Protein AF-U6RSH6-F1 (afdb_monomer_lite)

Sequence (847 aa):
MTILQQPDALSLSGNIKDFRISTPGKISFVLLQGATEILSQNYDPGQDGLVTISLKDIIHSCLSFQLQESSQVYLQPTLADTFTARFSDEYVVNPDISGDPVYTDITFRAVRAGIDRFADTATNFLTQNFLTWQPTVKPVTYYSPEFLTYYAVVPCIVKLRAYFTDDSGSVITQKDITLSDFEAGKAYTIPLQYASVAGKLDNELPGYYDVWIENTEGVRLTYIQRYYASDMLSEQEQWILFENSLGGIDTFRAYGSSDFTGEHTHNIAEIEDNSLEYRVDTERKFQKNTGHLNAQERRWLLDFFPSLSKYIYTGSYLRPIVVTESNVTYTDRELPSNYTFTYKYADARPFLNIPRTEPAGDLNITVPGVGSFTVPPRLVEFPRLPLTEGALFPVQDPYSEKWYTATSGSLSDFIANRLSKNYDGNGGIGHQHDNFDLLQLLTYTAEYLLVAGKKIKAGYAEESYTFCDNMSQELITFLKGLVSEGLITAGNGIQFGKSFASGLTGHGGSITSAGHGELRSLRVNEWFETSEFRYNYVDVTTGEKWSAPGGGIIESVIMDTDPEGNELNTGVVTLKLEAGQIGAVAFDDLAMGMYHYESGNATEDYDDGKGNRRFAGFTTVFFRITEIIGTGLNSKFRFELRNASDNYPNPVSPTAMMHFVCFGNVSNKSRQSSMYQTRTYTRYLKNVDWWEYSFSNIAMQFGDLSNLSVFGADMTGYSAYVDSLYFTGKIEQLKKIVEDTLGTGDLRMEIDSSGGYFVIDNKIDTTLTAKVLRYFKNVTGEATRWEWTRESGTDLVDIASDAIWNENHSSARESVHITEDDVRTDSVKFICEATVGVAKVREEVTF

Structure (mmCIF, N/CA/C/O backbone):
data_AF-U6RSH6-F1
#
_entry.id   AF-U6RSH6-F1
#
loop_
_atom_site.group_PDB
_atom_site.id
_atom_site.type_symbol
_atom_site.label_atom_id
_atom_site.label_alt_id
_atom_site.label_comp_id
_atom_site.label_asym_id
_atom_site.label_entity_id
_atom_site.label_seq_id
_atom_site.pdbx_PDB_ins_code
_atom_site.Cartn_x
_atom_site.Cartn_y
_atom_site.Cartn_z
_atom_site.occupancy
_atom_site.B_iso_or_equiv
_atom_site.auth_seq_id
_atom_site.auth_comp_id
_atom_site.auth_asym_id
_atom_site.auth_atom_id
_atom_site.pdbx_PDB_model_num
ATOM 1 N N . MET A 1 1 ? -37.091 -36.616 -20.101 1.00 78.31 1 MET A N 1
ATOM 2 C CA . MET A 1 1 ? -36.121 -35.510 -19.984 1.00 78.31 1 MET A CA 1
ATOM 3 C C . MET A 1 1 ? -35.499 -35.132 -21.335 1.00 78.31 1 MET A C 1
ATOM 5 O O . MET A 1 1 ? -35.252 -36.025 -22.135 1.00 78.31 1 MET A O 1
ATOM 9 N N . THR A 1 2 ? -35.168 -33.851 -21.552 1.00 86.62 2 THR A N 1
ATOM 10 C CA . THR A 1 2 ? -34.214 -33.365 -22.577 1.00 86.62 2 THR A CA 1
ATOM 11 C C . THR A 1 2 ? -33.358 -32.241 -21.988 1.00 86.62 2 THR A C 1
ATOM 13 O O . THR A 1 2 ? -33.897 -31.278 -21.446 1.00 86.62 2 THR A O 1
ATOM 16 N N . ILE A 1 3 ? -32.032 -32.325 -22.104 1.00 89.75 3 ILE A N 1
ATOM 17 C CA . ILE A 1 3 ? -31.104 -31.330 -21.543 1.00 89.75 3 ILE A CA 1
ATOM 18 C C . ILE A 1 3 ? -30.798 -30.263 -22.604 1.00 89.75 3 ILE A C 1
ATOM 20 O O . ILE A 1 3 ? -30.408 -30.585 -23.722 1.00 89.75 3 ILE A O 1
ATOM 24 N N . LEU A 1 4 ? -31.020 -28.993 -22.254 1.00 92.31 4 LEU A N 1
ATOM 25 C CA . LEU A 1 4 ? -30.842 -27.820 -23.123 1.00 92.31 4 LEU A CA 1
ATOM 26 C C . LEU A 1 4 ? -29.537 -27.066 -22.826 1.00 92.31 4 LEU A C 1
ATOM 28 O O . LEU A 1 4 ? -28.985 -26.410 -23.705 1.00 92.31 4 LEU A O 1
ATOM 32 N N . GLN A 1 5 ? -29.064 -27.137 -21.580 1.00 94.44 5 GLN A N 1
ATOM 33 C CA . GLN A 1 5 ? -27.811 -26.546 -21.114 1.00 94.44 5 GLN A CA 1
ATOM 34 C C . GLN A 1 5 ? -27.231 -27.413 -19.992 1.00 94.44 5 GLN A C 1
ATOM 36 O O . GLN A 1 5 ? -27.982 -27.967 -19.188 1.00 94.44 5 GLN A O 1
ATOM 41 N N . GLN A 1 6 ? -25.905 -27.498 -19.939 1.00 94.38 6 GLN A N 1
ATOM 42 C CA . GLN A 1 6 ? -25.127 -28.223 -18.935 1.00 94.38 6 GLN A CA 1
ATOM 43 C C . GLN A 1 6 ? -23.749 -27.551 -18.758 1.00 94.38 6 GLN A C 1
ATOM 45 O O . GLN A 1 6 ? -23.358 -26.760 -19.627 1.00 94.38 6 GLN A O 1
ATOM 50 N N . PRO A 1 7 ? -22.994 -27.877 -17.692 1.00 95.12 7 PRO A N 1
ATOM 51 C CA . PRO A 1 7 ? -21.573 -27.564 -17.577 1.00 95.12 7 PRO A CA 1
ATOM 52 C C . PRO A 1 7 ? -20.748 -28.059 -18.771 1.00 95.12 7 PRO A C 1
ATOM 54 O O . PRO A 1 7 ? -21.048 -29.097 -19.372 1.00 95.12 7 PRO A O 1
ATOM 57 N N . ASP A 1 8 ? -19.664 -27.342 -19.070 1.00 94.69 8 ASP A N 1
ATOM 58 C CA . ASP A 1 8 ? -18.636 -27.815 -19.996 1.00 94.69 8 ASP A CA 1
ATOM 59 C C . ASP A 1 8 ? -17.748 -28.857 -19.300 1.00 94.69 8 ASP A C 1
ATOM 61 O O . ASP A 1 8 ? -17.514 -28.773 -18.090 1.00 94.69 8 ASP A O 1
ATOM 65 N N . ALA A 1 9 ? -17.210 -29.815 -20.066 1.00 95.19 9 ALA A N 1
ATOM 66 C CA . ALA A 1 9 ? -16.428 -30.946 -19.546 1.00 95.19 9 ALA A CA 1
ATOM 67 C C . ALA A 1 9 ? -15.234 -30.535 -18.657 1.00 95.19 9 ALA A C 1
ATOM 69 O O . ALA A 1 9 ? -14.864 -31.275 -17.744 1.00 95.19 9 ALA A O 1
ATOM 70 N N . LEU A 1 10 ? -14.678 -29.343 -18.895 1.00 96.94 10 LEU A N 1
ATOM 71 C CA . LEU A 1 10 ? -13.850 -28.595 -17.953 1.00 96.94 10 LEU A CA 1
ATOM 72 C C . LEU A 1 10 ? -14.499 -27.219 -17.750 1.00 96.94 10 LEU A C 1
ATOM 74 O O . LEU A 1 10 ? -14.755 -26.516 -18.726 1.00 96.94 10 LEU A O 1
ATOM 78 N N . SER A 1 11 ? -14.763 -26.841 -16.500 1.00 96.25 11 SER A N 1
ATOM 79 C CA . SER A 1 11 ? -15.448 -25.598 -16.119 1.00 96.25 11 SER A CA 1
ATOM 80 C C . SER A 1 11 ? -14.705 -24.865 -14.993 1.00 96.25 11 SER A C 1
ATOM 82 O O . SER A 1 11 ? -14.070 -25.495 -14.148 1.00 96.25 11 SER A O 1
ATOM 84 N N . LEU A 1 12 ? -14.827 -23.535 -14.932 1.00 97.50 12 LEU A N 1
ATOM 85 C CA . LEU A 1 12 ? -14.439 -22.742 -13.755 1.00 97.50 12 LEU A CA 1
ATOM 86 C C . LEU A 1 12 ? -15.656 -22.657 -12.821 1.00 97.50 12 LEU A C 1
ATOM 88 O O . LEU A 1 12 ? -16.738 -22.299 -13.285 1.00 97.50 12 LEU A O 1
ATOM 92 N N . SER A 1 13 ? -15.533 -22.991 -11.534 1.00 96.25 13 SER A N 1
ATOM 93 C CA . SER A 1 13 ? -16.695 -23.136 -10.638 1.00 96.25 13 SER A CA 1
ATOM 94 C C . SER A 1 13 ? -17.496 -21.842 -10.455 1.00 96.25 13 SER A C 1
ATOM 96 O O . SER A 1 13 ? -18.720 -21.890 -10.373 1.00 96.25 13 SER A O 1
ATOM 98 N N . GLY A 1 14 ? -16.844 -20.678 -10.490 1.00 94.19 14 GLY A N 1
ATOM 99 C CA . GLY A 1 14 ? -17.486 -19.363 -10.444 1.00 94.19 14 GLY A CA 1
ATOM 100 C C . GLY A 1 14 ? -18.215 -18.951 -11.732 1.00 94.19 14 GLY A C 1
ATOM 101 O O . GLY A 1 14 ? -19.048 -18.042 -11.676 1.00 94.19 14 GLY A O 1
ATOM 102 N N . ASN A 1 15 ? -17.939 -19.624 -12.858 1.00 95.19 15 ASN A N 1
ATOM 103 C CA . ASN A 1 15 ? -18.544 -19.407 -14.182 1.00 95.19 15 ASN A CA 1
ATOM 104 C C . ASN A 1 15 ? -19.302 -20.638 -14.711 1.00 95.19 15 ASN A C 1
ATOM 106 O O . ASN A 1 15 ? -19.621 -20.692 -15.900 1.00 95.19 15 ASN A O 1
ATOM 110 N N . ILE A 1 16 ? -19.551 -21.648 -13.872 1.00 94.81 16 ILE A N 1
ATOM 111 C CA . ILE A 1 16 ? -20.151 -22.901 -14.326 1.00 94.81 16 ILE A CA 1
ATOM 112 C C . ILE A 1 16 ? -21.568 -22.667 -14.866 1.00 94.81 16 ILE A C 1
ATOM 114 O O . ILE A 1 16 ? -22.360 -21.926 -14.286 1.00 94.81 16 ILE A O 1
ATOM 118 N N . LYS A 1 17 ? -21.883 -23.300 -15.999 1.00 94.25 17 LYS A N 1
ATOM 119 C CA . LYS A 1 17 ? -23.205 -23.219 -16.627 1.00 94.25 17 LYS A CA 1
ATOM 120 C C . LYS A 1 17 ? -24.214 -24.032 -15.818 1.00 94.25 17 LYS A C 1
ATOM 122 O O . LYS A 1 17 ? -24.018 -25.231 -15.625 1.00 94.25 17 LYS A O 1
ATOM 127 N N . ASP A 1 18 ? -25.315 -23.401 -15.420 1.00 93.88 18 ASP A N 1
ATOM 128 C CA . ASP A 1 18 ? -26.452 -24.092 -14.804 1.00 93.88 18 ASP A CA 1
ATOM 129 C C . ASP A 1 18 ? -26.991 -25.196 -15.726 1.00 93.88 18 ASP A C 1
ATOM 131 O O . ASP A 1 18 ? -27.006 -25.045 -16.956 1.00 93.88 18 ASP A O 1
ATOM 135 N N . PHE A 1 19 ? -27.514 -26.275 -15.144 1.00 94.62 19 PHE A N 1
ATOM 136 C CA . PHE A 1 19 ? -28.306 -27.230 -15.912 1.00 94.62 19 PHE A CA 1
ATOM 137 C C . PHE A 1 19 ? -29.661 -26.609 -16.248 1.00 94.62 19 PHE A C 1
ATOM 139 O O . PHE A 1 19 ? -30.373 -26.156 -15.353 1.00 94.62 19 PHE A O 1
ATOM 146 N N . ARG A 1 20 ? -30.046 -26.628 -17.528 1.00 94.06 20 ARG A N 1
ATOM 147 C CA . ARG A 1 20 ? -31.395 -26.255 -17.984 1.00 94.06 20 ARG A CA 1
ATOM 148 C C . ARG A 1 20 ? -31.998 -27.424 -18.737 1.00 94.06 20 ARG A C 1
ATOM 150 O O . ARG A 1 20 ? -31.414 -27.903 -19.708 1.00 94.06 20 ARG A O 1
ATOM 157 N N . ILE A 1 21 ? -33.147 -27.893 -18.275 1.00 91.62 21 ILE A N 1
ATOM 158 C CA . ILE A 1 21 ? -33.705 -29.192 -18.648 1.00 91.62 21 ILE A CA 1
ATOM 159 C C . ILE A 1 21 ? -35.182 -29.010 -18.972 1.00 91.62 21 ILE A C 1
ATOM 161 O O . ILE A 1 21 ? -35.922 -28.459 -18.167 1.00 91.62 21 ILE A O 1
ATOM 165 N N . SER A 1 22 ? -35.620 -29.482 -20.136 1.00 90.69 22 SER A N 1
ATOM 166 C CA . SER A 1 22 ? -37.040 -29.579 -20.467 1.00 90.69 22 SER A CA 1
ATOM 167 C C . SER A 1 22 ? -37.569 -30.958 -20.081 1.00 90.69 22 SER A C 1
ATOM 169 O O . SER A 1 22 ? -36.958 -31.986 -20.394 1.00 90.69 22 SER A O 1
ATOM 171 N N . THR A 1 23 ? -38.693 -30.993 -19.372 1.00 86.75 23 THR A N 1
ATOM 172 C CA . THR A 1 23 ? -39.304 -32.241 -18.909 1.00 86.75 23 THR A CA 1
ATOM 173 C C . THR A 1 23 ? -40.819 -32.083 -18.716 1.00 86.75 23 THR A C 1
ATOM 175 O O . THR A 1 23 ? -41.260 -31.048 -18.219 1.00 86.75 23 THR A O 1
ATOM 178 N N . PRO A 1 24 ? -41.641 -33.084 -19.094 1.00 81.62 24 PRO A N 1
ATOM 179 C CA . PRO A 1 24 ? -43.087 -33.060 -18.865 1.00 81.62 24 PRO A CA 1
ATOM 180 C C . PRO A 1 24 ? -43.486 -33.414 -17.420 1.00 81.62 24 PRO A C 1
ATOM 182 O O . PRO A 1 24 ? -44.671 -33.380 -17.100 1.00 81.62 24 PRO A O 1
ATOM 185 N N . GLY A 1 25 ? -42.533 -33.795 -16.564 1.00 83.00 25 GLY A N 1
ATOM 186 C CA . GLY A 1 25 ? -42.781 -34.241 -15.192 1.00 83.00 25 GLY A CA 1
ATOM 187 C C . GLY A 1 25 ? -41.534 -34.154 -14.312 1.00 83.00 25 GLY A C 1
ATOM 188 O O . GLY A 1 25 ? -40.485 -33.678 -14.748 1.00 83.00 25 GLY A O 1
ATOM 189 N N . LYS A 1 26 ? -41.663 -34.594 -13.059 1.00 86.00 26 LYS A N 1
ATOM 190 C CA . LYS A 1 26 ? -40.621 -34.484 -12.034 1.00 86.00 26 LYS A CA 1
ATOM 191 C C . LYS A 1 26 ? -39.345 -35.245 -12.415 1.00 86.00 26 LYS A C 1
ATOM 193 O O . LYS A 1 26 ? -39.412 -36.346 -12.966 1.00 86.00 26 LYS A O 1
ATOM 198 N N . ILE A 1 27 ? -38.193 -34.674 -12.070 1.00 88.44 27 ILE A N 1
ATOM 199 C CA . ILE A 1 27 ? -36.882 -35.327 -12.197 1.00 88.44 27 ILE A CA 1
ATOM 200 C C . ILE A 1 27 ? -36.194 -35.430 -10.836 1.00 88.44 27 ILE A C 1
ATOM 202 O O . ILE A 1 27 ? -36.252 -34.497 -10.034 1.00 88.44 27 ILE A O 1
ATOM 206 N N . SER A 1 28 ? -35.511 -36.546 -10.597 1.00 88.31 28 SER A N 1
ATOM 207 C CA . SER A 1 28 ? -34.543 -36.683 -9.508 1.00 88.31 28 SER A CA 1
ATOM 208 C C . SER A 1 28 ? -33.160 -36.271 -10.008 1.00 88.31 28 SER A C 1
ATOM 210 O O . SER A 1 28 ? -32.750 -36.673 -11.103 1.00 88.31 28 SER A O 1
ATOM 212 N N . PHE A 1 29 ? -32.454 -35.470 -9.213 1.00 91.81 29 PHE A N 1
ATOM 213 C CA . PHE A 1 29 ? -31.099 -34.998 -9.469 1.00 91.81 29 PHE A CA 1
ATOM 214 C C . PHE A 1 29 ? -30.192 -35.310 -8.279 1.00 91.81 29 PHE A C 1
ATOM 216 O O . PHE A 1 29 ? -30.498 -34.941 -7.142 1.00 91.81 29 PHE A O 1
ATOM 223 N N . VAL A 1 30 ? -29.048 -35.928 -8.565 1.00 92.38 30 VAL A N 1
ATOM 224 C CA . VAL A 1 30 ? -28.004 -36.237 -7.586 1.00 92.38 30 VAL A CA 1
ATOM 225 C C . VAL A 1 30 ? -26.661 -35.699 -8.081 1.00 92.38 30 VAL A C 1
ATOM 227 O O . VAL A 1 30 ? -26.258 -35.978 -9.211 1.00 92.38 30 VAL A O 1
ATOM 230 N N . LEU A 1 31 ? -25.950 -34.942 -7.243 1.00 94.62 31 LEU A N 1
ATOM 231 C CA . LEU A 1 31 ? -24.586 -34.480 -7.501 1.00 94.62 31 LEU A CA 1
ATOM 232 C C . LEU A 1 31 ? -23.591 -35.309 -6.684 1.00 94.62 31 LEU A C 1
ATOM 234 O O . LEU A 1 31 ? -23.618 -35.292 -5.451 1.00 94.62 31 LEU A O 1
ATOM 238 N N . LEU A 1 32 ? -22.693 -35.993 -7.388 1.00 93.81 32 LEU A N 1
ATOM 239 C CA . LEU A 1 32 ? -21.648 -36.845 -6.827 1.00 93.81 32 LEU A CA 1
ATOM 240 C C . LEU A 1 32 ? -20.268 -36.190 -6.983 1.00 93.81 32 LEU A C 1
ATOM 242 O O . LEU A 1 32 ? -19.950 -35.677 -8.058 1.00 93.81 32 LEU A O 1
ATOM 246 N N . GLN A 1 33 ? -19.429 -36.274 -5.950 1.00 93.19 33 GLN A N 1
ATOM 247 C CA . GLN A 1 33 ? -17.984 -36.012 -6.002 1.00 93.19 33 GLN A CA 1
ATOM 248 C C . GLN A 1 33 ? -17.257 -37.328 -5.722 1.00 93.19 33 GLN A C 1
ATOM 250 O O . GLN A 1 33 ? -17.301 -37.864 -4.611 1.00 93.19 33 GLN A O 1
ATOM 255 N N . GLY A 1 34 ? -16.656 -37.909 -6.762 1.00 87.50 34 GLY A N 1
ATOM 256 C CA . GLY A 1 34 ? -16.201 -39.301 -6.721 1.00 87.50 34 GLY A CA 1
ATOM 257 C C . GLY A 1 34 ? -17.363 -40.259 -6.422 1.00 87.50 34 GLY A C 1
ATOM 258 O O . GLY A 1 34 ? -18.241 -40.446 -7.259 1.00 87.50 34 GLY A O 1
ATOM 259 N N . ALA A 1 35 ? -17.364 -40.857 -5.227 1.00 84.44 35 ALA A N 1
ATOM 260 C CA . ALA A 1 35 ? -18.432 -41.737 -4.735 1.00 84.44 35 ALA A CA 1
ATOM 261 C C . ALA A 1 35 ? -19.348 -41.082 -3.676 1.00 84.44 35 ALA A C 1
ATOM 263 O O . ALA A 1 35 ? -20.270 -41.731 -3.186 1.00 84.44 35 ALA A O 1
ATOM 264 N N . THR A 1 36 ? -19.094 -39.824 -3.302 1.00 91.69 36 THR A N 1
ATOM 265 C CA . THR A 1 36 ? -19.815 -39.116 -2.234 1.00 91.69 36 THR A CA 1
ATOM 266 C C . THR A 1 36 ? -20.969 -38.301 -2.808 1.00 91.69 36 THR A C 1
ATOM 268 O O . THR A 1 36 ? -20.765 -37.489 -3.708 1.00 91.69 36 THR A O 1
ATOM 271 N N . GLU A 1 37 ? -22.170 -38.472 -2.260 1.00 92.25 37 GLU A N 1
ATOM 272 C CA . GLU A 1 37 ? -23.334 -37.633 -2.558 1.00 92.25 37 GLU A CA 1
ATOM 273 C C . GLU A 1 37 ? -23.227 -36.283 -1.830 1.00 92.25 37 GLU A C 1
ATOM 275 O O . GLU A 1 37 ? -23.136 -36.243 -0.604 1.00 92.25 37 GLU A O 1
ATOM 280 N N . ILE A 1 38 ? -23.217 -35.180 -2.587 1.00 94.19 38 ILE A N 1
ATOM 281 C CA . ILE A 1 38 ? -23.204 -33.803 -2.053 1.00 94.19 38 ILE A CA 1
ATOM 282 C C . ILE A 1 38 ? -24.625 -33.241 -1.972 1.00 94.19 38 ILE A C 1
ATOM 284 O O . ILE A 1 38 ? -24.984 -32.549 -1.021 1.00 94.19 38 ILE A O 1
ATOM 288 N N . LEU A 1 39 ? -25.427 -33.506 -3.005 1.00 92.50 39 LEU A N 1
ATOM 289 C CA . LEU A 1 39 ? -26.788 -33.006 -3.146 1.00 92.50 39 LEU A CA 1
ATOM 290 C C . LEU A 1 39 ? -27.659 -34.098 -3.762 1.00 92.50 39 LEU A C 1
ATOM 292 O O . LEU A 1 39 ? -27.266 -34.699 -4.756 1.00 92.50 39 LEU A O 1
ATOM 296 N N . SER A 1 40 ? -28.855 -34.290 -3.215 1.00 92.06 40 SER A N 1
ATOM 297 C CA . SER A 1 40 ? -29.893 -35.159 -3.769 1.00 92.06 40 SER A CA 1
ATOM 298 C C . SER A 1 40 ? -31.245 -34.484 -3.570 1.00 92.06 40 SER A C 1
ATOM 300 O O . SER A 1 40 ? -31.653 -34.210 -2.439 1.00 92.06 40 SER A O 1
ATOM 302 N N . GLN A 1 41 ? -31.897 -34.104 -4.671 1.00 90.44 41 GLN A N 1
ATOM 303 C CA . GLN A 1 41 ? -33.163 -33.365 -4.672 1.00 90.44 41 GLN A CA 1
ATOM 304 C C . GLN A 1 41 ? -34.033 -33.760 -5.867 1.00 90.44 41 GLN A C 1
ATOM 306 O O . GLN A 1 41 ? -33.538 -34.111 -6.935 1.00 90.44 41 GLN A O 1
ATOM 311 N N . ASN A 1 42 ? -35.351 -33.651 -5.694 1.00 88.88 42 ASN A N 1
ATOM 312 C CA . ASN A 1 42 ? -36.311 -33.806 -6.782 1.00 88.88 42 ASN A CA 1
ATOM 313 C C . ASN A 1 42 ? -36.831 -32.431 -7.206 1.00 88.88 42 ASN A C 1
ATOM 315 O O . ASN A 1 42 ? -37.206 -31.630 -6.350 1.00 88.88 42 ASN A O 1
ATOM 319 N N . TYR A 1 43 ? -36.900 -32.191 -8.512 1.00 88.62 43 TYR A N 1
ATOM 320 C CA . TYR A 1 43 ? -37.333 -30.928 -9.101 1.00 88.62 43 TYR A CA 1
ATOM 321 C C . TYR A 1 43 ? -38.596 -31.128 -9.939 1.00 88.62 43 TYR A C 1
ATOM 323 O O . TYR A 1 43 ? -38.627 -31.946 -10.861 1.00 88.62 43 TYR A O 1
ATOM 331 N N . ASP A 1 44 ? -39.628 -30.350 -9.627 1.00 87.69 44 ASP A N 1
ATOM 332 C CA . ASP A 1 44 ? -40.839 -30.220 -10.435 1.00 87.69 44 ASP A CA 1
ATOM 333 C C . ASP A 1 44 ? -40.630 -29.137 -11.519 1.00 87.69 44 ASP A C 1
ATOM 335 O O . ASP A 1 44 ? -40.039 -28.095 -11.220 1.00 87.69 44 ASP A O 1
ATOM 339 N N . PRO A 1 45 ? -41.078 -29.344 -12.773 1.00 87.88 45 PRO A N 1
ATOM 340 C CA . PRO A 1 45 ? -40.928 -28.351 -13.837 1.00 87.88 45 PRO A CA 1
ATOM 341 C C . PRO A 1 45 ? -41.776 -27.093 -13.608 1.00 87.88 45 PRO A C 1
ATOM 343 O O . PRO A 1 45 ? -42.882 -27.147 -13.067 1.00 87.88 45 PRO A O 1
ATOM 346 N N . GLY A 1 46 ? -41.265 -25.953 -14.078 1.00 85.19 46 GLY A N 1
ATOM 347 C CA . GLY A 1 46 ? -41.976 -24.677 -14.097 1.00 85.19 46 GLY A CA 1
ATOM 348 C C . GLY A 1 46 ? -43.165 -24.652 -15.066 1.00 85.19 46 GLY A C 1
ATOM 349 O O . GLY A 1 46 ? -43.406 -25.586 -15.831 1.00 85.19 46 GLY A O 1
ATOM 350 N N . GLN A 1 47 ? -43.905 -23.537 -15.076 1.00 82.50 47 GLN A N 1
ATOM 351 C CA . GLN A 1 47 ? -45.051 -23.333 -15.984 1.00 82.50 47 GLN A CA 1
ATOM 352 C C . GLN A 1 47 ? -44.661 -23.316 -17.478 1.00 82.50 47 GLN A C 1
ATOM 354 O O . GLN A 1 47 ? -45.525 -23.437 -18.342 1.00 82.50 47 GLN A O 1
ATOM 359 N N . ASP A 1 48 ? -43.370 -23.172 -17.776 1.00 87.69 48 ASP A N 1
ATOM 360 C CA . ASP A 1 48 ? -42.748 -23.248 -19.099 1.00 87.69 48 ASP A CA 1
ATOM 361 C C . ASP A 1 48 ? -42.258 -24.665 -19.471 1.00 87.69 48 ASP A C 1
ATOM 363 O O . ASP A 1 48 ? -41.743 -24.868 -20.571 1.00 87.69 48 ASP A O 1
ATOM 367 N N . GLY A 1 49 ? -42.409 -25.650 -18.578 1.00 86.44 49 GLY A N 1
ATOM 368 C CA . GLY A 1 49 ? -41.900 -27.011 -18.761 1.00 86.44 49 GLY A CA 1
ATOM 369 C C . GLY A 1 49 ? -40.384 -27.142 -18.573 1.00 86.44 49 GLY A C 1
ATOM 370 O O . GLY A 1 49 ? -39.799 -28.119 -19.054 1.00 86.44 49 GLY A O 1
ATOM 371 N N . LEU A 1 50 ? -39.736 -26.166 -17.920 1.00 90.62 50 LEU A N 1
ATOM 372 C CA . LEU A 1 50 ? -38.301 -26.179 -17.643 1.00 90.62 50 LEU A CA 1
ATOM 373 C C . LEU A 1 50 ? -37.989 -26.393 -16.156 1.00 90.62 50 LEU A C 1
ATOM 375 O O . LEU A 1 50 ? -38.653 -25.868 -15.265 1.00 90.62 50 LEU A O 1
ATOM 379 N N . VAL A 1 51 ? -36.900 -27.111 -15.900 1.00 91.12 51 VAL A N 1
ATOM 380 C CA . VAL A 1 51 ? -36.166 -27.125 -14.632 1.00 91.12 51 VAL A CA 1
ATOM 381 C C . VAL A 1 51 ? -34.830 -26.419 -14.864 1.00 91.12 51 VAL A C 1
ATOM 383 O O . VAL A 1 51 ? -34.168 -26.649 -15.879 1.00 91.12 51 VAL A O 1
ATOM 386 N N . THR A 1 52 ? -34.424 -25.559 -13.929 1.00 92.44 52 THR A N 1
ATOM 387 C CA . THR A 1 52 ? -33.079 -24.963 -13.900 1.00 92.44 52 THR A CA 1
ATOM 388 C C . THR A 1 52 ? -32.425 -25.287 -12.562 1.00 92.44 52 THR A C 1
ATOM 390 O O . THR A 1 52 ? -32.999 -24.984 -11.519 1.00 92.44 52 THR A O 1
ATOM 393 N N . ILE A 1 53 ? -31.246 -25.911 -12.593 1.00 92.94 53 ILE A N 1
ATOM 394 C CA . ILE A 1 53 ? -30.486 -26.303 -11.400 1.00 92.94 53 ILE A CA 1
ATOM 395 C C . ILE A 1 53 ? -29.151 -25.562 -11.429 1.00 92.94 53 ILE A C 1
ATOM 397 O O . ILE A 1 53 ? -28.305 -25.839 -12.285 1.00 92.94 53 ILE A O 1
ATOM 401 N N . SER A 1 54 ? -28.968 -24.625 -10.497 1.00 92.88 54 SER A N 1
ATOM 402 C CA . SER A 1 54 ? -27.687 -23.942 -10.322 1.00 92.88 54 SER A CA 1
ATOM 403 C C . SER A 1 54 ? -26.796 -24.704 -9.352 1.00 92.88 54 SER A C 1
ATOM 405 O O . SER A 1 54 ? -27.237 -25.116 -8.281 1.00 92.88 54 SER A O 1
ATOM 407 N N . LEU A 1 55 ? -25.539 -24.903 -9.749 1.00 92.44 55 LEU A N 1
ATOM 408 C CA . LEU A 1 55 ? -24.559 -25.694 -8.998 1.00 92.44 55 LEU A CA 1
ATOM 409 C C . LEU A 1 55 ? -23.354 -24.875 -8.521 1.00 92.44 55 LEU A C 1
ATOM 411 O O . LEU A 1 55 ? -22.486 -25.424 -7.844 1.00 92.44 55 LEU A O 1
ATOM 415 N N . LYS A 1 56 ? -23.294 -23.581 -8.870 1.00 93.31 56 LYS A N 1
ATOM 416 C CA . LYS A 1 56 ? -22.144 -22.695 -8.639 1.00 93.31 56 LYS A CA 1
ATOM 417 C C . LYS A 1 56 ? -21.662 -22.731 -7.191 1.00 93.31 56 LYS A C 1
ATOM 419 O O . LYS A 1 56 ? -20.536 -23.151 -6.941 1.00 93.31 56 LYS A O 1
ATOM 424 N N . ASP A 1 57 ? -22.513 -22.338 -6.248 1.00 91.69 57 ASP A N 1
ATOM 425 C CA . ASP A 1 57 ? -22.106 -22.158 -4.849 1.00 91.69 57 ASP A CA 1
ATOM 426 C C . ASP A 1 57 ? -21.799 -23.501 -4.167 1.00 91.69 57 ASP A C 1
ATOM 428 O O . ASP A 1 57 ? -20.878 -23.602 -3.356 1.00 91.69 57 ASP A O 1
ATOM 432 N N . ILE A 1 58 ? -22.500 -24.566 -4.573 1.00 93.44 58 ILE A N 1
ATOM 433 C CA . ILE A 1 58 ? -22.276 -25.933 -4.089 1.00 93.44 58 ILE A CA 1
ATOM 434 C C . ILE A 1 58 ? -20.881 -26.398 -4.516 1.00 93.44 58 ILE A C 1
ATOM 436 O O . ILE A 1 58 ? -20.026 -26.645 -3.672 1.00 93.44 58 ILE A O 1
ATOM 440 N N . ILE A 1 59 ? -20.604 -26.422 -5.821 1.00 95.12 59 ILE A N 1
ATOM 441 C CA . ILE A 1 59 ? -19.320 -26.884 -6.370 1.00 95.12 59 ILE A CA 1
ATOM 442 C C . ILE A 1 59 ? -18.165 -25.988 -5.914 1.00 95.12 59 ILE A C 1
ATOM 444 O O . ILE A 1 59 ? -17.080 -26.483 -5.623 1.00 95.12 59 ILE A O 1
ATOM 448 N N . HIS A 1 60 ? -18.382 -24.675 -5.824 1.00 94.56 60 HIS A N 1
ATOM 449 C CA . HIS A 1 60 ? -17.362 -23.747 -5.345 1.00 94.56 60 HIS A CA 1
ATOM 450 C C . HIS A 1 60 ? -17.036 -23.949 -3.854 1.00 94.56 60 HIS A C 1
ATOM 452 O O . HIS A 1 60 ? -15.882 -23.760 -3.473 1.00 94.56 60 HIS A O 1
ATOM 458 N N . SER A 1 61 ? -17.998 -24.381 -3.025 1.00 92.69 61 SER A N 1
ATOM 459 C CA . SER A 1 61 ? -17.751 -24.715 -1.611 1.00 92.69 61 SER A CA 1
ATOM 460 C C . SER A 1 61 ? -17.105 -26.094 -1.395 1.00 92.69 61 SER A C 1
ATOM 462 O O . SER A 1 61 ? -16.395 -26.276 -0.410 1.00 92.69 61 SER A O 1
ATOM 464 N N . CYS A 1 62 ? -17.264 -27.038 -2.332 1.00 94.38 62 CYS A N 1
ATOM 465 C CA . CYS A 1 62 ? -16.574 -28.339 -2.320 1.00 94.38 62 CYS A CA 1
ATOM 466 C C . CYS A 1 62 ? -15.081 -28.279 -2.706 1.00 94.38 62 CYS A C 1
ATOM 468 O O . CYS A 1 62 ? -14.390 -29.294 -2.610 1.00 94.38 62 CYS A O 1
ATOM 470 N N . LEU A 1 63 ? -14.583 -27.126 -3.165 1.00 95.56 63 LEU A N 1
ATOM 471 C CA . LEU A 1 63 ? -13.201 -26.928 -3.611 1.00 95.56 63 LEU A CA 1
ATOM 472 C C . LEU A 1 63 ? -12.496 -25.872 -2.748 1.00 95.56 63 LEU A C 1
ATOM 474 O O . LEU A 1 63 ? -13.114 -24.895 -2.324 1.00 95.56 63 LEU A O 1
ATOM 478 N N . SER A 1 64 ? -11.184 -26.016 -2.550 1.00 94.06 64 SER A N 1
ATOM 479 C CA . SER A 1 64 ? -10.369 -25.090 -1.748 1.00 94.06 64 SER A CA 1
ATOM 480 C C . SER A 1 64 ? -8.900 -25.051 -2.178 1.00 94.06 64 SER A C 1
ATOM 482 O O . SER A 1 64 ? -8.319 -26.076 -2.544 1.00 94.06 64 SER A O 1
ATOM 484 N N . PHE A 1 65 ? -8.286 -23.867 -2.100 1.00 93.56 65 PHE A N 1
ATOM 485 C CA . PHE A 1 65 ? -6.832 -23.698 -2.164 1.00 93.56 65 PHE A CA 1
ATOM 486 C C . PHE A 1 65 ? -6.174 -24.132 -0.841 1.00 93.56 65 PHE A C 1
ATOM 488 O O . PHE A 1 65 ? -6.745 -23.942 0.234 1.00 93.56 65 PHE A O 1
ATOM 495 N N . GLN A 1 66 ? -4.961 -24.691 -0.901 1.00 92.19 66 GLN A N 1
ATOM 496 C CA . GLN A 1 66 ? -4.166 -25.052 0.278 1.00 92.19 66 GLN A CA 1
ATOM 497 C C . GLN A 1 66 ? -2.812 -24.344 0.243 1.00 92.19 66 GLN A C 1
ATOM 499 O O . GLN A 1 66 ? -2.005 -24.585 -0.648 1.00 92.19 66 GLN A O 1
ATOM 504 N N . LEU A 1 67 ? -2.532 -23.491 1.227 1.00 90.25 67 LEU A N 1
ATOM 505 C CA . LEU A 1 67 ? -1.241 -22.812 1.337 1.00 90.25 67 LEU A CA 1
ATOM 506 C C . LEU A 1 67 ? -0.223 -23.695 2.071 1.00 90.25 67 LEU A C 1
ATOM 508 O O . LEU A 1 67 ? -0.494 -24.156 3.178 1.00 90.25 67 LEU A O 1
ATOM 512 N N . GLN A 1 68 ? 0.952 -23.906 1.476 1.00 88.44 68 GLN A N 1
ATOM 513 C CA . GLN A 1 68 ? 2.077 -24.601 2.110 1.00 88.44 68 GLN A CA 1
ATOM 514 C C . GLN A 1 68 ? 3.326 -23.710 2.109 1.00 88.44 68 GLN A C 1
ATOM 516 O O . GLN A 1 68 ? 3.783 -23.269 1.053 1.00 88.44 68 GLN A O 1
ATOM 521 N N . GLU A 1 69 ? 3.905 -23.482 3.291 1.00 80.56 69 GLU A N 1
ATOM 522 C CA . GLU A 1 69 ? 5.173 -22.759 3.484 1.00 80.56 69 GLU A CA 1
ATOM 523 C C . GLU A 1 69 ? 6.365 -23.669 3.123 1.00 80.56 69 GLU A C 1
ATOM 525 O O . GLU A 1 69 ? 7.115 -24.149 3.971 1.00 80.56 69 GLU A O 1
ATOM 530 N N . SER A 1 70 ? 6.490 -23.955 1.826 1.00 82.94 70 SER A N 1
ATOM 531 C CA . SER A 1 70 ? 7.486 -24.843 1.218 1.00 82.94 70 SER A CA 1
ATOM 532 C C . SER A 1 70 ? 8.287 -24.102 0.147 1.00 82.94 70 SER A C 1
ATOM 534 O O . SER A 1 70 ? 7.741 -23.269 -0.570 1.00 82.94 70 SER A O 1
ATOM 536 N N . SER A 1 71 ? 9.566 -24.450 -0.020 1.00 84.69 71 SER A N 1
ATOM 537 C CA . SER A 1 71 ? 10.404 -24.007 -1.147 1.00 84.69 71 SER A CA 1
ATOM 538 C C . SER A 1 71 ? 10.341 -24.951 -2.358 1.00 84.69 71 SER A C 1
ATOM 540 O O . SER A 1 71 ? 10.978 -24.699 -3.384 1.00 84.69 71 SER A O 1
ATOM 542 N N . GLN A 1 72 ? 9.585 -26.051 -2.270 1.00 89.56 72 GLN A N 1
ATOM 543 C CA . GLN A 1 72 ? 9.408 -27.032 -3.344 1.00 89.56 72 GLN A CA 1
ATOM 544 C C . GLN A 1 72 ? 8.000 -26.989 -3.930 1.00 89.56 72 GLN A C 1
ATOM 546 O O . GLN A 1 72 ? 7.032 -26.741 -3.215 1.00 89.56 72 GLN A O 1
ATOM 551 N N . VAL A 1 73 ? 7.906 -27.240 -5.238 1.00 95.19 73 VAL A N 1
ATOM 552 C CA . VAL A 1 73 ? 6.645 -27.239 -5.990 1.00 95.19 73 VAL A CA 1
ATOM 553 C C . VAL A 1 73 ? 5.719 -28.326 -5.447 1.00 95.19 73 VAL A C 1
ATOM 555 O O . VAL A 1 73 ? 6.153 -29.462 -5.255 1.00 95.19 73 VAL A O 1
ATOM 558 N N . TYR A 1 74 ? 4.461 -27.976 -5.178 1.00 95.69 74 TYR A N 1
ATOM 559 C CA . TYR A 1 74 ? 3.509 -28.860 -4.506 1.00 95.69 74 TYR A CA 1
ATOM 560 C C . TYR A 1 74 ? 2.164 -28.945 -5.233 1.00 95.69 74 TYR A C 1
ATOM 562 O O . TYR A 1 74 ? 1.759 -28.042 -5.966 1.00 95.69 74 TYR A O 1
ATOM 570 N N . LEU A 1 75 ? 1.484 -30.076 -5.046 1.00 96.62 75 LEU A N 1
ATOM 571 C CA . LEU A 1 75 ? 0.163 -30.352 -5.606 1.00 96.62 75 LEU A CA 1
ATOM 572 C C . LEU A 1 75 ? -0.919 -29.579 -4.836 1.00 96.62 75 LEU A C 1
ATOM 574 O O . LEU A 1 75 ? -0.878 -29.520 -3.609 1.00 96.62 75 LEU A O 1
ATOM 578 N N . GLN A 1 76 ? -1.924 -29.077 -5.552 1.00 96.56 76 GLN A N 1
ATOM 579 C CA . GLN A 1 76 ? -3.164 -28.521 -5.004 1.00 96.56 76 GLN A CA 1
ATOM 580 C C . GLN A 1 76 ? -4.304 -29.550 -5.145 1.00 96.56 76 GLN A C 1
ATOM 582 O O . GLN A 1 76 ? -5.024 -29.532 -6.148 1.00 96.56 76 GLN A O 1
ATOM 587 N N . PRO A 1 77 ? -4.477 -30.492 -4.192 1.00 93.75 77 PRO A N 1
ATOM 588 C CA . PRO A 1 77 ? -5.375 -31.637 -4.367 1.00 93.75 77 PRO A CA 1
ATOM 589 C C . PRO A 1 77 ? -6.863 -31.258 -4.375 1.00 93.75 77 PRO A C 1
ATOM 591 O O . PRO A 1 77 ? -7.652 -31.937 -5.020 1.00 93.75 77 PRO A O 1
ATOM 594 N N . THR A 1 78 ? -7.247 -30.184 -3.680 1.00 94.88 78 THR A N 1
ATOM 595 C CA . THR A 1 78 ? -8.645 -29.748 -3.501 1.00 94.88 78 THR A CA 1
ATOM 596 C C . THR A 1 78 ? -9.057 -28.585 -4.406 1.00 94.88 78 THR A C 1
ATOM 598 O O . THR A 1 78 ? -10.193 -28.125 -4.322 1.00 94.88 78 THR A O 1
ATOM 601 N N . LEU A 1 79 ? -8.168 -28.097 -5.279 1.00 96.00 79 LEU A N 1
ATOM 602 C CA . LEU A 1 79 ? -8.457 -26.938 -6.132 1.00 96.00 79 LEU A CA 1
ATOM 603 C C . LEU A 1 79 ? -9.279 -27.299 -7.381 1.00 96.00 79 LEU A C 1
ATOM 605 O O . LEU A 1 79 ? -9.927 -26.431 -7.962 1.00 96.00 79 LEU A O 1
ATOM 609 N N . ALA A 1 80 ? -9.278 -28.566 -7.805 1.00 96.62 80 ALA A N 1
ATOM 610 C CA . ALA A 1 80 ? -10.059 -29.022 -8.952 1.00 96.62 80 ALA A CA 1
ATOM 611 C C . ALA A 1 80 ? -10.511 -30.479 -8.806 1.00 96.62 80 ALA A C 1
ATOM 613 O O . ALA A 1 80 ? -9.671 -31.343 -8.539 1.00 96.62 80 ALA A O 1
ATOM 614 N N . ASP A 1 81 ? -11.796 -30.773 -9.050 1.00 96.25 81 ASP A N 1
ATOM 615 C CA . ASP A 1 81 ? -12.334 -32.125 -8.835 1.00 96.25 81 ASP A CA 1
ATOM 616 C C . ASP A 1 81 ? -13.403 -32.644 -9.836 1.00 96.25 81 ASP A C 1
ATOM 618 O O . ASP A 1 81 ? -13.994 -31.910 -10.632 1.00 96.25 81 ASP A O 1
ATOM 622 N N . THR A 1 82 ? -13.542 -33.971 -9.782 1.00 96.31 82 THR A N 1
ATOM 623 C CA . THR A 1 82 ? -14.423 -34.981 -10.391 1.00 96.31 82 THR A CA 1
ATOM 624 C C . THR A 1 82 ? -15.923 -34.942 -10.064 1.00 96.31 82 THR A C 1
ATOM 626 O O . THR A 1 82 ? -16.357 -35.792 -9.283 1.00 96.31 82 THR A O 1
ATOM 629 N N . PHE A 1 83 ? -16.737 -34.048 -10.635 1.00 96.81 83 PHE A N 1
ATOM 630 C CA . PHE A 1 83 ? -18.187 -34.029 -10.370 1.00 96.81 83 PHE A CA 1
ATOM 631 C C . PHE A 1 83 ? -18.984 -34.858 -11.387 1.00 96.81 83 PHE A C 1
ATOM 633 O O . PHE A 1 83 ? -18.692 -34.840 -12.583 1.00 96.81 83 PHE A O 1
ATOM 640 N N . THR A 1 84 ? -20.012 -35.577 -10.927 1.00 96.38 84 THR A N 1
ATOM 641 C CA . THR A 1 84 ? -20.987 -36.269 -11.789 1.00 96.38 84 THR A CA 1
ATOM 642 C C . THR A 1 84 ? -22.410 -35.896 -11.393 1.00 96.38 84 THR A C 1
ATOM 644 O O . THR A 1 84 ? -22.837 -36.125 -10.264 1.00 96.38 84 THR A O 1
ATOM 647 N N . ALA A 1 85 ? -23.137 -35.317 -12.344 1.00 94.00 85 ALA A N 1
ATOM 648 C CA . ALA A 1 85 ? -24.555 -35.004 -12.255 1.00 94.00 85 ALA A CA 1
ATOM 649 C C . ALA A 1 85 ? -25.376 -36.192 -12.774 1.00 94.00 85 ALA A C 1
ATOM 651 O O . ALA A 1 85 ? -25.306 -36.514 -13.959 1.00 94.00 85 ALA A O 1
ATOM 652 N N . ARG A 1 86 ? -26.142 -36.834 -11.893 1.00 91.69 86 ARG A N 1
ATOM 653 C CA . ARG A 1 86 ? -26.979 -38.003 -12.180 1.00 91.69 86 ARG A CA 1
ATOM 654 C C . ARG A 1 86 ? -28.453 -37.614 -12.199 1.00 91.69 86 ARG A C 1
ATOM 656 O O . ARG A 1 86 ? -28.949 -37.020 -11.244 1.00 91.69 86 ARG A O 1
ATOM 663 N N . PHE A 1 87 ? -29.155 -37.993 -13.263 1.00 89.31 87 PHE A N 1
ATOM 664 C CA . PHE A 1 87 ? -30.569 -37.682 -13.483 1.00 89.31 87 PHE A CA 1
ATOM 665 C C . PHE A 1 87 ? -31.421 -38.940 -13.680 1.00 89.31 87 PHE A C 1
ATOM 667 O O . PHE A 1 87 ? -30.969 -39.909 -14.294 1.00 89.31 87 PHE A O 1
ATOM 674 N N . SER A 1 88 ? -32.680 -38.895 -13.236 1.00 81.38 88 SER A N 1
ATOM 675 C CA . SER A 1 88 ? -33.731 -39.857 -13.618 1.00 81.38 88 SER A CA 1
ATOM 676 C C . SER A 1 88 ? -35.112 -39.183 -13.694 1.00 81.38 88 SER A C 1
ATOM 678 O O . SER A 1 88 ? -35.417 -38.301 -12.890 1.00 81.38 88 SER A O 1
ATOM 680 N N . ASP A 1 89 ? -35.937 -39.569 -14.674 1.00 71.31 89 ASP A N 1
ATOM 681 C CA . ASP A 1 89 ? -37.337 -39.125 -14.806 1.00 71.31 89 ASP A CA 1
ATOM 682 C C . ASP A 1 89 ? -38.233 -39.954 -13.863 1.00 71.31 89 ASP A C 1
ATOM 684 O O . ASP A 1 89 ? -38.241 -41.181 -13.958 1.00 71.31 89 ASP A O 1
ATOM 688 N N . GLU A 1 90 ? -39.074 -39.317 -13.037 1.00 61.78 90 GLU A N 1
ATOM 689 C CA . GLU A 1 90 ? -40.021 -40.018 -12.137 1.00 61.78 90 GLU A CA 1
ATOM 690 C C . GLU A 1 90 ? -40.996 -40.936 -12.907 1.00 61.78 90 GLU A C 1
ATOM 692 O O . GLU A 1 90 ? -41.420 -41.979 -12.412 1.00 61.78 90 GLU A O 1
ATOM 697 N N . TYR A 1 91 ? -41.311 -40.571 -14.154 1.00 51.03 91 TYR A N 1
ATOM 698 C CA . TYR A 1 91 ? -42.216 -41.305 -15.046 1.00 51.03 91 TYR A CA 1
ATOM 699 C C . TYR A 1 91 ? -41.515 -42.262 -16.021 1.00 51.03 91 TYR A C 1
ATOM 701 O O . TYR A 1 91 ? -42.198 -42.952 -16.777 1.00 51.03 91 TYR A O 1
ATOM 709 N N . VAL A 1 92 ? -40.177 -42.316 -16.031 1.00 51.81 92 VAL A N 1
ATOM 710 C CA . VAL A 1 92 ? -39.413 -43.207 -16.920 1.00 51.81 92 VAL A CA 1
ATOM 711 C C . VAL A 1 92 ? -38.322 -43.932 -16.137 1.00 51.81 92 VAL A C 1
ATOM 713 O O . VAL A 1 92 ? -37.131 -43.843 -16.432 1.00 51.81 92 VAL A O 1
ATOM 716 N N . VAL A 1 93 ? -38.763 -44.783 -15.208 1.00 49.41 93 VAL A N 1
ATOM 717 C CA . VAL A 1 93 ? -38.059 -46.052 -15.004 1.00 49.41 93 VAL A CA 1
ATOM 718 C C . VAL A 1 93 ? -38.240 -46.857 -16.292 1.00 49.41 93 VAL A C 1
ATOM 720 O O . VAL A 1 93 ? -39.185 -47.629 -16.434 1.00 49.41 93 VAL A O 1
ATOM 723 N N . ASN A 1 94 ? -37.346 -46.642 -17.257 1.00 50.78 94 ASN A N 1
ATOM 724 C CA . ASN A 1 94 ? -36.985 -47.697 -18.190 1.00 50.78 94 ASN A CA 1
ATOM 725 C C . ASN A 1 94 ? -36.123 -48.667 -17.374 1.00 50.78 94 ASN A C 1
ATOM 727 O O . ASN A 1 94 ? -34.982 -48.302 -17.076 1.00 50.78 94 ASN A O 1
ATOM 731 N N . PRO A 1 95 ? -36.633 -49.843 -16.966 1.00 54.03 95 PRO A N 1
ATOM 732 C CA . PRO A 1 95 ? -35.748 -50.891 -16.498 1.00 54.03 95 PRO A CA 1
ATOM 733 C C . PRO A 1 95 ? -34.832 -51.300 -17.653 1.00 54.03 95 PRO A C 1
ATOM 735 O O . PRO A 1 95 ? -35.252 -51.335 -18.816 1.00 54.03 95 PRO A O 1
ATOM 738 N N . ASP A 1 96 ? -33.593 -51.654 -17.337 1.00 56.56 96 ASP A N 1
ATOM 739 C CA . ASP A 1 96 ? -32.797 -52.475 -18.241 1.00 56.56 96 ASP A CA 1
ATOM 740 C C . ASP A 1 96 ? -33.391 -53.910 -18.334 1.00 56.56 96 ASP A C 1
ATOM 742 O O . ASP A 1 96 ? -34.485 -54.197 -17.842 1.00 56.56 96 ASP A O 1
ATOM 746 N N . ILE A 1 97 ? -32.681 -54.852 -18.961 1.00 57.72 97 ILE A N 1
ATOM 747 C CA . ILE A 1 97 ? -33.141 -56.248 -19.066 1.00 57.72 97 ILE A CA 1
ATOM 748 C C . ILE A 1 97 ? -33.162 -56.956 -17.689 1.00 57.72 97 ILE A C 1
ATOM 750 O O . ILE A 1 97 ? -33.857 -57.964 -17.541 1.00 57.72 97 ILE A O 1
ATOM 754 N N . SER A 1 98 ? -32.451 -56.443 -16.676 1.00 58.72 98 SER A N 1
ATOM 755 C CA . SER A 1 98 ? -32.444 -56.974 -15.304 1.00 58.72 98 SER A CA 1
ATOM 756 C C . SER A 1 98 ? -33.483 -56.346 -14.362 1.00 58.72 98 SER A C 1
ATOM 758 O O . SER A 1 98 ? -33.935 -57.024 -13.437 1.00 58.72 98 SER A O 1
ATOM 760 N N . GLY A 1 99 ? -33.915 -55.107 -14.624 1.00 60.38 99 GLY A N 1
ATOM 761 C CA . GLY A 1 99 ? -34.927 -54.393 -13.834 1.00 60.38 99 GLY A CA 1
ATOM 762 C C . GLY A 1 99 ? -34.482 -53.036 -13.277 1.00 60.38 99 GLY A C 1
ATOM 763 O O . GLY A 1 99 ? -35.313 -52.332 -12.701 1.00 60.38 99 GLY A O 1
ATOM 764 N N . ASP A 1 100 ? -33.211 -52.662 -13.440 1.00 60.44 100 ASP A N 1
ATOM 765 C CA . ASP A 1 100 ? -32.625 -51.499 -12.766 1.00 60.44 100 ASP A CA 1
ATOM 766 C C . ASP A 1 100 ? -32.945 -50.167 -13.476 1.00 60.44 100 ASP A C 1
ATOM 768 O O . ASP A 1 100 ? -33.002 -50.120 -14.710 1.00 60.44 100 ASP A O 1
ATOM 772 N N . PRO A 1 101 ? -33.143 -49.061 -12.727 1.00 61.81 101 PRO A N 1
ATOM 773 C CA . PRO A 1 101 ? -33.476 -47.757 -13.297 1.00 61.81 101 PRO A CA 1
ATOM 774 C C . PRO A 1 101 ? -32.318 -47.170 -14.115 1.00 61.81 101 PRO A C 1
ATOM 776 O O . PRO A 1 101 ? -31.215 -46.958 -13.607 1.00 61.81 101 PRO A O 1
ATOM 779 N N . VAL A 1 102 ? -32.588 -46.839 -15.380 1.00 67.25 102 VAL A N 1
ATOM 780 C CA . VAL A 1 102 ? -31.623 -46.163 -16.258 1.00 67.25 102 VAL A CA 1
ATOM 781 C C . VAL A 1 102 ? -31.423 -44.702 -15.836 1.00 67.25 102 VAL A C 1
ATOM 783 O O . VAL A 1 102 ? -32.305 -43.859 -16.000 1.00 67.25 102 VAL A O 1
ATOM 786 N N . TYR A 1 103 ? -30.221 -44.397 -15.347 1.00 77.12 103 TYR A N 1
ATOM 787 C CA . TYR A 1 103 ? -29.764 -43.038 -15.054 1.00 77.12 103 TYR A CA 1
ATOM 788 C C . TYR A 1 103 ? -29.108 -42.372 -16.269 1.00 77.12 103 TYR A C 1
ATOM 790 O O . TYR A 1 103 ? -28.485 -43.031 -17.101 1.00 77.12 103 TYR A O 1
ATOM 798 N N . THR A 1 104 ? -29.195 -41.042 -16.341 1.00 85.69 104 THR A N 1
ATOM 799 C CA . THR A 1 104 ? -28.347 -40.222 -17.221 1.00 85.69 104 THR A CA 1
ATOM 800 C C . THR A 1 104 ? -27.271 -39.547 -16.378 1.00 85.69 104 THR A C 1
ATOM 802 O O . THR A 1 104 ? -27.588 -38.658 -15.590 1.00 85.69 104 THR A O 1
ATOM 805 N N . ASP A 1 105 ? -26.014 -39.955 -16.555 1.00 90.50 105 ASP A N 1
ATOM 806 C CA . ASP A 1 105 ? -24.858 -39.384 -15.856 1.00 90.50 105 ASP A CA 1
ATOM 807 C C . ASP A 1 105 ? -24.097 -38.402 -16.760 1.00 90.50 105 ASP A C 1
ATOM 809 O O . ASP A 1 105 ? -23.757 -38.720 -17.900 1.00 90.50 105 ASP A O 1
ATOM 813 N N . ILE A 1 106 ? -23.794 -37.214 -16.233 1.00 93.38 106 ILE A N 1
ATOM 814 C CA . ILE A 1 106 ? -22.967 -36.190 -16.880 1.00 93.38 106 ILE A CA 1
ATOM 815 C C . ILE A 1 106 ? -21.799 -35.854 -15.955 1.00 93.38 106 ILE A C 1
ATOM 817 O O . ILE A 1 106 ? -21.957 -35.156 -14.952 1.00 93.38 106 ILE A O 1
ATOM 821 N N . THR A 1 107 ? -20.616 -36.352 -16.305 1.00 95.56 107 THR A N 1
ATOM 822 C CA . THR A 1 107 ? -19.361 -36.079 -15.596 1.00 95.56 107 THR A CA 1
ATOM 823 C C . THR A 1 107 ? -18.665 -34.850 -16.179 1.00 95.56 107 THR A C 1
ATOM 825 O O . THR A 1 107 ? -18.507 -34.737 -17.395 1.00 95.56 107 THR A O 1
ATOM 828 N N . PHE A 1 108 ? -18.217 -33.940 -15.316 1.00 96.00 108 PHE A N 1
ATOM 829 C CA . PHE A 1 108 ? -17.477 -32.732 -15.685 1.00 96.00 108 PHE A CA 1
ATOM 830 C C . PHE A 1 108 ? -16.488 -32.352 -14.575 1.00 96.00 108 PHE A C 1
ATOM 832 O O . PHE A 1 108 ? -16.735 -32.585 -13.391 1.00 96.00 108 PHE A O 1
ATOM 839 N N . ARG A 1 109 ? -15.354 -31.752 -14.947 1.00 96.44 109 ARG A N 1
ATOM 840 C CA . ARG A 1 109 ? -14.317 -31.316 -14.005 1.00 96.44 109 ARG A CA 1
ATOM 841 C C . ARG A 1 109 ? -14.441 -29.828 -13.726 1.00 96.44 109 ARG A C 1
ATOM 843 O O . ARG A 1 109 ? -14.485 -29.029 -14.659 1.00 96.44 109 ARG A O 1
ATOM 850 N N . ALA A 1 110 ? -14.490 -29.454 -12.452 1.00 97.06 110 ALA A N 1
ATOM 851 C CA . ALA A 1 110 ? -14.546 -28.056 -12.039 1.00 97.06 110 ALA A CA 1
ATOM 852 C C . ALA A 1 110 ? -13.229 -27.637 -11.381 1.00 97.06 110 ALA A C 1
ATOM 854 O O . ALA A 1 110 ? -12.735 -28.342 -10.505 1.00 97.06 110 ALA A O 1
ATOM 855 N N . VAL A 1 111 ? -12.685 -26.490 -11.790 1.00 97.69 111 VAL A N 1
ATOM 856 C CA . VAL A 1 111 ? -11.554 -25.808 -11.139 1.00 97.69 111 VAL A CA 1
ATOM 857 C C . VAL A 1 111 ? -12.100 -24.653 -10.306 1.00 97.69 111 VAL A C 1
ATOM 859 O O . VAL A 1 111 ? -13.004 -23.945 -10.751 1.00 97.69 111 VAL A O 1
ATOM 862 N N . ARG A 1 112 ? -11.561 -24.437 -9.106 1.00 96.56 112 ARG A N 1
ATOM 863 C CA . ARG A 1 112 ? -11.898 -23.302 -8.243 1.00 96.56 112 ARG A CA 1
ATOM 864 C C . ARG A 1 112 ? -11.342 -22.009 -8.830 1.00 96.56 112 ARG A C 1
ATOM 866 O O . ARG A 1 112 ? -10.216 -21.636 -8.557 1.00 96.56 112 ARG A O 1
ATOM 873 N N . ALA A 1 113 ? -12.148 -21.365 -9.662 1.00 95.75 113 ALA A N 1
ATOM 874 C CA . ALA A 1 113 ? -11.830 -20.122 -10.349 1.00 95.75 113 ALA A CA 1
ATOM 875 C C . ALA A 1 113 ? -13.125 -19.406 -10.760 1.00 95.75 113 ALA A C 1
ATOM 877 O O . ALA A 1 113 ? -14.158 -20.050 -10.961 1.00 95.75 113 ALA A O 1
ATOM 878 N N . GLY A 1 114 ? -13.066 -18.088 -10.922 1.00 94.06 114 GLY A N 1
ATOM 879 C CA . GLY A 1 114 ? -14.141 -17.237 -11.413 1.00 94.06 114 GLY A CA 1
ATOM 880 C C . GLY A 1 114 ? -13.584 -15.971 -12.066 1.00 94.06 114 GLY A C 1
ATOM 881 O O . GLY A 1 114 ? -12.643 -15.369 -11.564 1.00 94.06 114 GLY A O 1
ATOM 882 N N . ILE A 1 115 ? -14.162 -15.575 -13.197 1.00 94.69 115 ILE A N 1
ATOM 883 C CA . ILE A 1 115 ? -13.751 -14.423 -14.010 1.00 94.69 115 ILE A CA 1
ATOM 884 C C . ILE A 1 115 ? -15.017 -13.638 -14.375 1.00 94.69 115 ILE A C 1
ATOM 886 O O . ILE A 1 115 ? -15.970 -14.230 -14.891 1.00 94.69 115 ILE A O 1
ATOM 890 N N . ASP A 1 116 ? -15.071 -12.324 -14.125 1.00 92.06 116 ASP A N 1
ATOM 891 C CA . ASP A 1 116 ? -16.239 -11.538 -14.556 1.00 92.06 116 ASP A CA 1
ATOM 892 C C . ASP A 1 116 ? -16.358 -11.530 -16.088 1.00 92.06 116 ASP A C 1
ATOM 894 O O . ASP A 1 116 ? -15.365 -11.419 -16.807 1.00 92.06 116 ASP A O 1
ATOM 898 N N . ARG A 1 117 ? -17.593 -11.674 -16.586 1.00 89.19 117 ARG A N 1
ATOM 899 C CA . ARG A 1 117 ? -17.935 -11.715 -18.022 1.00 89.19 117 ARG A CA 1
ATOM 900 C C . ARG A 1 117 ? -17.054 -12.656 -18.860 1.00 89.19 117 ARG A C 1
ATOM 902 O O . ARG A 1 117 ? -16.738 -12.343 -20.008 1.00 89.19 117 ARG A O 1
ATOM 909 N N . PHE A 1 118 ? -16.677 -13.809 -18.303 1.00 92.50 118 PHE A N 1
ATOM 910 C CA . PHE A 1 118 ? -15.847 -14.801 -18.988 1.00 92.50 118 PHE A CA 1
ATOM 911 C C . PHE A 1 118 ? -16.408 -15.173 -20.373 1.00 92.50 118 PHE A C 1
ATOM 913 O O . PHE A 1 118 ? -17.563 -15.582 -20.494 1.00 92.50 118 PHE A O 1
ATOM 920 N N . ALA A 1 119 ? -15.582 -15.006 -21.411 1.00 89.06 119 ALA A N 1
ATOM 921 C CA . ALA A 1 119 ? -15.979 -15.103 -22.821 1.00 89.06 119 ALA A CA 1
ATOM 922 C C . ALA A 1 119 ? -15.147 -16.113 -23.642 1.00 89.06 119 ALA A C 1
ATOM 924 O O . ALA A 1 119 ? -15.341 -16.225 -24.851 1.00 89.06 119 ALA A O 1
ATOM 925 N N . ASP A 1 120 ? -14.234 -16.839 -22.993 1.00 92.06 120 ASP A N 1
ATOM 926 C CA . ASP A 1 120 ? -13.437 -17.926 -23.577 1.00 92.06 120 ASP A CA 1
ATOM 927 C C . ASP A 1 120 ? -13.883 -19.280 -22.980 1.00 92.06 120 ASP A C 1
ATOM 929 O O . ASP A 1 120 ? -14.800 -19.349 -22.160 1.00 92.06 120 ASP A O 1
ATOM 933 N N . THR A 1 121 ? -13.256 -20.382 -23.387 1.00 93.31 121 THR A N 1
ATOM 934 C CA . THR A 1 121 ? -13.419 -21.690 -22.743 1.00 93.31 121 THR A CA 1
ATOM 935 C C . THR A 1 121 ? -12.450 -21.844 -21.572 1.00 93.31 121 THR A C 1
ATOM 937 O O . THR A 1 121 ? -11.316 -21.363 -21.621 1.00 93.31 121 THR A O 1
ATOM 940 N N . ALA A 1 122 ? -12.859 -22.574 -20.528 1.00 95.75 122 ALA A N 1
ATOM 941 C CA . ALA A 1 122 ? -11.976 -22.878 -19.399 1.00 95.75 122 ALA A CA 1
ATOM 942 C C . ALA A 1 122 ? -10.692 -23.593 -19.862 1.00 95.75 122 ALA A C 1
ATOM 944 O O . ALA A 1 122 ? -9.609 -23.275 -19.384 1.00 95.75 122 ALA A O 1
ATOM 945 N N . THR A 1 123 ? -10.798 -24.501 -20.838 1.00 96.12 123 THR A N 1
ATOM 946 C CA . THR A 1 123 ? -9.662 -25.214 -21.439 1.00 96.12 123 THR A CA 1
ATOM 947 C C . THR A 1 123 ? -8.620 -24.259 -22.024 1.00 96.12 123 THR A C 1
ATOM 949 O O . THR A 1 123 ? -7.457 -24.347 -21.645 1.00 96.12 123 THR A O 1
ATOM 952 N N . ASN A 1 124 ? -9.025 -23.321 -22.889 1.00 95.94 124 ASN A N 1
ATOM 953 C CA . ASN A 1 124 ? -8.108 -22.344 -23.488 1.00 95.94 124 ASN A CA 1
ATOM 954 C C . ASN A 1 124 ? -7.441 -21.473 -22.415 1.00 95.94 124 ASN A C 1
ATOM 956 O O . ASN A 1 124 ? -6.212 -21.374 -22.368 1.00 95.94 124 ASN A O 1
ATOM 960 N N . PHE A 1 125 ? -8.255 -20.885 -21.531 1.00 96.75 125 PHE A N 1
ATOM 961 C CA . PHE A 1 125 ? -7.780 -19.964 -20.506 1.00 96.75 125 PHE A CA 1
ATOM 962 C C . PHE A 1 125 ? -6.773 -20.635 -19.563 1.00 96.75 125 PHE A C 1
ATOM 964 O O . PHE A 1 125 ? -5.682 -20.103 -19.363 1.00 96.75 125 PHE A O 1
ATOM 971 N N . LEU A 1 126 ? -7.104 -21.820 -19.037 1.00 97.25 126 LEU A N 1
ATOM 972 C CA . LEU A 1 126 ? -6.252 -22.568 -18.106 1.00 97.25 126 LEU A CA 1
ATOM 973 C C . LEU A 1 126 ? -4.978 -23.112 -18.771 1.00 97.25 126 LEU A C 1
ATOM 975 O O . LEU A 1 126 ? -3.964 -23.252 -18.100 1.00 97.25 126 LEU A O 1
ATOM 979 N N . THR A 1 127 ? -4.987 -23.396 -20.081 1.00 96.75 127 THR A N 1
ATOM 980 C CA . THR A 1 127 ? -3.750 -23.748 -20.801 1.00 96.75 127 THR A CA 1
ATOM 981 C C . THR A 1 127 ? -2.788 -22.559 -20.885 1.00 96.75 127 THR A C 1
ATOM 983 O O . THR A 1 127 ? -1.588 -22.738 -20.678 1.00 96.75 127 THR A O 1
ATOM 986 N N . GLN A 1 128 ? -3.294 -21.358 -21.184 1.00 95.88 128 GLN A N 1
ATOM 987 C CA . GLN A 1 128 ? -2.466 -20.194 -21.535 1.00 95.88 128 GLN A CA 1
ATOM 988 C C . GLN A 1 128 ? -2.074 -19.297 -20.349 1.00 95.88 128 GLN A C 1
ATOM 990 O O . GLN A 1 128 ? -1.135 -18.505 -20.467 1.00 95.88 128 GLN A O 1
ATOM 995 N N . ASN A 1 129 ? -2.768 -19.400 -19.213 1.00 96.88 129 ASN A N 1
ATOM 996 C CA . ASN A 1 129 ? -2.613 -18.478 -18.088 1.00 96.88 129 ASN A CA 1
ATOM 997 C C . ASN A 1 129 ? -2.242 -19.201 -16.791 1.00 96.88 129 ASN A C 1
ATOM 999 O O . ASN A 1 129 ? -2.721 -20.295 -16.497 1.00 96.88 129 ASN A O 1
ATOM 1003 N N . PHE A 1 130 ? -1.428 -18.535 -15.977 1.00 97.94 130 PHE A N 1
ATOM 1004 C CA . PHE A 1 130 ? -1.314 -18.848 -14.558 1.00 97.94 130 PHE A CA 1
ATOM 1005 C C . PHE A 1 130 ? -2.574 -18.392 -13.807 1.00 97.94 130 PHE A C 1
ATOM 1007 O O . PHE A 1 130 ? -3.265 -17.468 -14.235 1.00 97.94 130 PHE A O 1
ATOM 1014 N N . LEU A 1 131 ? -2.858 -19.017 -12.664 1.00 97.44 131 LEU A N 1
ATOM 1015 C CA . LEU A 1 131 ? -3.964 -18.656 -11.774 1.00 97.44 131 LEU A CA 1
ATOM 1016 C C . LEU A 1 131 ? -3.568 -17.448 -10.912 1.00 97.44 131 LEU A C 1
ATOM 1018 O O . LEU A 1 131 ? -3.397 -17.557 -9.701 1.00 97.44 131 LEU A O 1
ATOM 1022 N N . THR A 1 132 ? -3.332 -16.306 -11.557 1.00 95.81 132 THR A N 1
ATOM 1023 C CA . THR A 1 132 ? -2.950 -15.046 -10.911 1.00 95.81 132 THR A CA 1
ATOM 1024 C C . THR A 1 132 ? -3.391 -13.834 -11.725 1.00 95.81 132 THR A C 1
ATOM 1026 O O . THR A 1 132 ? -3.444 -13.888 -12.954 1.00 95.81 132 THR A O 1
ATOM 1029 N N . TRP A 1 133 ? -3.668 -12.730 -11.030 1.00 94.62 133 TRP A N 1
ATOM 1030 C CA . TRP A 1 133 ? -3.883 -11.411 -11.630 1.00 94.62 133 TRP A CA 1
ATOM 1031 C C . TRP A 1 133 ? -2.689 -10.459 -11.417 1.00 94.62 133 TRP A C 1
ATOM 1033 O O . TRP A 1 133 ? -2.758 -9.285 -11.790 1.00 94.62 133 TRP A O 1
ATOM 1043 N N . GLN A 1 134 ? -1.589 -10.959 -10.840 1.00 93.25 134 GLN A N 1
ATOM 1044 C CA . GLN A 1 134 ? -0.352 -10.210 -10.619 1.00 93.25 134 GLN A CA 1
ATOM 1045 C C . GLN A 1 134 ? 0.223 -9.635 -11.930 1.00 93.25 134 GLN A C 1
ATOM 1047 O O . GLN A 1 134 ? 0.070 -10.231 -13.000 1.00 93.25 134 GLN A O 1
ATOM 1052 N N . PRO A 1 135 ? 0.942 -8.495 -11.880 1.00 91.50 135 PRO A N 1
ATOM 1053 C CA . PRO A 1 135 ? 1.695 -7.995 -13.025 1.00 91.50 135 PRO A CA 1
ATOM 1054 C C . PRO A 1 135 ? 2.701 -9.026 -13.552 1.00 91.50 135 PRO A C 1
ATOM 1056 O O . PRO A 1 135 ? 3.400 -9.675 -12.775 1.00 91.50 135 PRO A O 1
ATOM 1059 N N . THR A 1 136 ? 2.830 -9.130 -14.879 1.00 91.88 136 THR A N 1
ATOM 1060 C CA . THR A 1 136 ? 3.722 -10.099 -15.551 1.00 91.88 136 THR A CA 1
ATOM 1061 C C . THR A 1 136 ? 5.214 -9.817 -15.351 1.00 91.88 136 THR A C 1
ATOM 1063 O O . THR A 1 136 ? 6.051 -10.650 -15.693 1.00 91.88 136 THR A O 1
ATOM 1066 N N . VAL A 1 137 ? 5.553 -8.652 -14.793 1.00 91.94 137 VAL A N 1
ATOM 1067 C CA . VAL A 1 137 ? 6.888 -8.270 -14.326 1.00 91.94 137 VAL A CA 1
ATOM 1068 C C . VAL A 1 137 ? 6.726 -7.705 -12.916 1.00 91.94 137 VAL A C 1
ATOM 1070 O O . VAL A 1 137 ? 6.046 -6.692 -12.749 1.00 91.94 137 VAL A O 1
ATOM 1073 N N . LYS A 1 138 ? 7.315 -8.357 -11.906 1.00 90.88 138 LYS A N 1
ATOM 1074 C CA . LYS A 1 138 ? 7.064 -8.053 -10.488 1.00 90.88 138 LYS A CA 1
ATOM 1075 C C . LYS A 1 138 ? 8.347 -7.773 -9.676 1.00 90.88 138 LYS A C 1
ATOM 1077 O O . LYS A 1 138 ? 9.260 -8.600 -9.720 1.00 90.88 138 LYS A O 1
ATOM 1082 N N . PRO A 1 139 ? 8.409 -6.673 -8.896 1.00 89.00 139 PRO A N 1
ATOM 1083 C CA . PRO A 1 139 ? 9.490 -6.423 -7.940 1.00 89.00 139 PRO A CA 1
ATOM 1084 C C . PRO A 1 139 ? 9.341 -7.288 -6.681 1.00 89.00 139 PRO A C 1
ATOM 1086 O O . PRO A 1 139 ? 8.316 -7.218 -5.997 1.00 89.00 139 PRO A O 1
ATOM 1089 N N . VAL A 1 140 ? 10.384 -8.039 -6.328 1.00 88.62 140 VAL A N 1
ATOM 1090 C CA . VAL A 1 140 ? 10.421 -8.933 -5.156 1.00 88.62 140 VAL A CA 1
ATOM 1091 C C . VAL A 1 140 ? 11.612 -8.630 -4.252 1.00 88.62 140 VAL A C 1
ATOM 1093 O O . VAL A 1 140 ? 12.703 -8.329 -4.733 1.00 88.62 140 VAL A O 1
ATOM 1096 N N . THR A 1 141 ? 11.419 -8.737 -2.938 1.00 86.19 141 THR A N 1
ATOM 1097 C CA . THR A 1 141 ? 12.522 -8.666 -1.967 1.00 86.19 141 THR A CA 1
ATOM 1098 C C . THR A 1 141 ? 13.157 -10.054 -1.811 1.00 86.19 141 THR A C 1
ATOM 1100 O O . THR A 1 141 ? 12.648 -11.050 -2.331 1.00 86.19 141 THR A O 1
ATOM 1103 N N . TYR A 1 142 ? 14.254 -10.167 -1.055 1.00 82.00 142 TYR A N 1
ATOM 1104 C CA . TYR A 1 142 ? 14.892 -11.470 -0.803 1.00 82.00 142 TYR A CA 1
ATOM 1105 C C . TYR A 1 142 ? 13.945 -12.471 -0.113 1.00 82.00 142 TYR A C 1
ATOM 1107 O O . TYR A 1 142 ? 14.003 -13.682 -0.360 1.00 82.00 142 TYR A O 1
ATOM 1115 N N . TYR A 1 143 ? 13.042 -11.958 0.730 1.00 81.19 143 TYR A N 1
ATOM 1116 C CA . TYR A 1 143 ? 12.165 -12.751 1.588 1.00 81.19 143 TYR A CA 1
ATOM 1117 C C . TYR A 1 143 ? 10.667 -12.641 1.280 1.00 81.19 143 TYR A C 1
ATOM 1119 O O . TYR A 1 143 ? 9.916 -13.425 1.856 1.00 81.19 143 TYR A O 1
ATOM 1127 N N . SER A 1 144 ? 10.221 -11.756 0.379 1.00 86.31 144 SER A N 1
ATOM 1128 C CA . SER A 1 144 ? 8.802 -11.654 0.007 1.00 86.31 144 SER A CA 1
ATOM 1129 C C . SER A 1 144 ? 8.279 -13.019 -0.474 1.00 86.31 144 SER A C 1
ATOM 1131 O O . SER A 1 144 ? 8.817 -13.541 -1.458 1.00 86.31 144 SER A O 1
ATOM 1133 N N . PRO A 1 145 ? 7.279 -13.631 0.196 1.00 90.06 145 PRO A N 1
ATOM 1134 C CA . PRO A 1 145 ? 6.782 -14.949 -0.182 1.00 90.06 145 PRO A CA 1
ATOM 1135 C C . PRO A 1 145 ? 6.039 -14.869 -1.512 1.00 90.06 145 PRO A C 1
ATOM 1137 O O . PRO A 1 145 ? 5.016 -14.199 -1.619 1.00 90.06 145 PRO A O 1
ATOM 1140 N N . GLU A 1 146 ? 6.548 -15.556 -2.526 1.00 93.31 146 GLU A N 1
ATOM 1141 C CA . GLU A 1 146 ? 5.994 -15.535 -3.877 1.00 93.31 146 GLU A CA 1
ATOM 1142 C C . GLU A 1 146 ? 5.567 -16.933 -4.298 1.00 93.31 146 GLU A C 1
ATOM 1144 O O . GLU A 1 146 ? 6.288 -17.913 -4.088 1.00 93.31 146 GLU A O 1
ATOM 1149 N N . PHE A 1 147 ? 4.393 -17.012 -4.914 1.00 94.81 147 PHE A N 1
ATOM 1150 C CA . PHE A 1 147 ? 3.783 -18.253 -5.360 1.00 94.81 147 PHE A CA 1
ATOM 1151 C C . PHE A 1 147 ? 3.116 -18.035 -6.716 1.00 94.8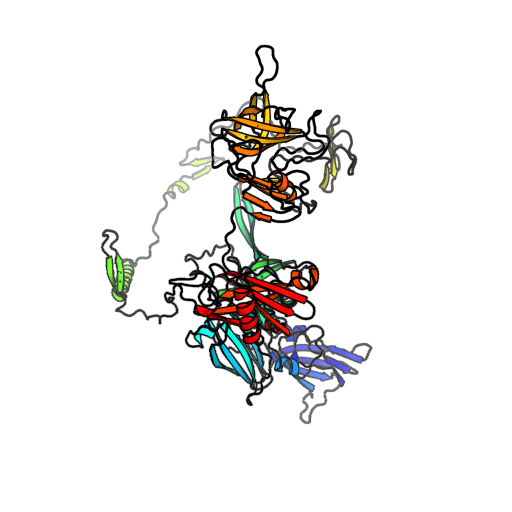1 147 PHE A C 1
ATOM 1153 O O . PHE A 1 147 ? 2.514 -16.992 -6.967 1.00 94.81 147 PHE A O 1
ATOM 1160 N N . LEU A 1 148 ? 3.195 -19.043 -7.580 1.00 96.56 148 LEU A N 1
ATOM 1161 C CA . LEU A 1 148 ? 2.551 -19.043 -8.889 1.00 96.56 148 LEU A CA 1
ATOM 1162 C C . LEU A 1 148 ? 1.833 -20.379 -9.076 1.00 96.56 148 LEU A C 1
ATOM 1164 O O . LEU A 1 148 ? 2.454 -21.435 -8.982 1.00 96.56 148 LEU A O 1
ATOM 1168 N N . THR A 1 149 ? 0.518 -20.350 -9.284 1.00 97.81 149 THR A N 1
ATOM 1169 C CA . THR A 1 149 ? -0.300 -21.572 -9.385 1.00 97.81 149 THR A CA 1
ATOM 1170 C C . THR A 1 149 ? -0.724 -21.804 -10.833 1.00 97.81 149 THR A C 1
ATOM 1172 O O . THR A 1 149 ? -1.042 -20.856 -11.547 1.00 97.81 149 THR A O 1
ATOM 1175 N N . TYR A 1 150 ? -0.710 -23.057 -11.284 1.00 98.19 150 TYR A N 1
ATOM 1176 C CA . TYR A 1 150 ? -1.070 -23.453 -12.647 1.00 98.19 150 TYR A CA 1
ATOM 1177 C C . TYR A 1 150 ? -1.957 -24.701 -12.637 1.00 98.19 150 TYR A C 1
ATOM 1179 O O . TYR A 1 150 ? -1.776 -25.585 -11.797 1.00 98.19 150 TYR A O 1
ATOM 1187 N N . TYR A 1 151 ? -2.894 -24.789 -13.585 1.00 98.19 151 TYR A N 1
ATOM 1188 C CA . TYR A 1 151 ? -3.701 -25.985 -13.825 1.00 98.19 151 TYR A CA 1
ATOM 1189 C C . TYR A 1 151 ? -3.251 -26.656 -15.125 1.00 98.19 151 TYR A C 1
ATOM 1191 O O . TYR A 1 151 ? -3.474 -26.140 -16.219 1.00 98.19 151 TYR A O 1
ATOM 1199 N N . ALA A 1 152 ? -2.630 -27.827 -15.011 1.00 97.88 152 ALA A N 1
ATOM 1200 C CA . ALA A 1 152 ? -2.108 -28.564 -16.149 1.00 97.88 152 ALA A CA 1
ATOM 1201 C C . ALA A 1 152 ? -3.252 -29.219 -16.939 1.00 97.88 152 ALA A C 1
ATOM 1203 O O . ALA A 1 152 ? -3.731 -30.298 -16.602 1.00 97.88 152 ALA A O 1
ATOM 1204 N N . VAL A 1 153 ? -3.708 -28.570 -18.014 1.00 97.19 153 VAL A N 1
ATOM 1205 C CA . VAL A 1 153 ? -4.708 -29.142 -18.942 1.00 97.19 153 VAL A CA 1
ATOM 1206 C C . VAL A 1 153 ? -4.138 -30.352 -19.701 1.00 97.19 153 VAL A C 1
ATOM 1208 O O . VAL A 1 153 ? -4.853 -31.316 -19.967 1.00 97.19 153 VAL A O 1
ATOM 1211 N N . VAL A 1 154 ? -2.839 -30.319 -20.007 1.00 96.81 154 VAL A N 1
ATOM 1212 C CA . VAL A 1 154 ? -2.056 -31.373 -20.675 1.00 96.81 154 VAL A CA 1
ATOM 1213 C C . VAL A 1 154 ? -0.781 -31.651 -19.865 1.00 96.81 154 VAL A C 1
ATOM 1215 O O . VAL A 1 154 ? -0.429 -30.815 -19.032 1.00 96.81 154 VAL A O 1
ATOM 1218 N N . PRO A 1 155 ? -0.065 -32.774 -20.080 1.00 97.88 155 PRO A N 1
ATOM 1219 C CA . PRO A 1 155 ? 1.224 -32.999 -19.433 1.00 97.88 155 PRO A CA 1
ATOM 1220 C C . PRO A 1 155 ? 2.225 -31.920 -19.858 1.00 97.88 155 PRO A C 1
ATOM 1222 O O . PRO A 1 155 ? 2.386 -31.642 -21.051 1.00 97.88 155 PRO A O 1
ATOM 1225 N N . CYS A 1 156 ? 2.871 -31.287 -18.885 1.00 97.88 156 CYS A N 1
ATOM 1226 C CA . CYS A 1 156 ? 3.686 -30.099 -19.119 1.00 97.88 156 CYS A CA 1
ATOM 1227 C C . CYS A 1 156 ? 4.804 -29.957 -18.081 1.00 97.88 156 CYS A C 1
ATOM 1229 O O . CYS A 1 156 ? 4.816 -30.643 -17.065 1.00 97.88 156 CYS A O 1
ATOM 1231 N N . ILE A 1 157 ? 5.749 -29.060 -18.339 1.00 97.94 157 ILE A N 1
ATOM 1232 C CA . ILE A 1 157 ? 6.976 -28.878 -17.566 1.00 97.94 157 ILE A CA 1
ATOM 1233 C C . ILE A 1 157 ? 7.102 -27.399 -17.200 1.00 97.94 157 ILE A C 1
ATOM 1235 O O . ILE A 1 157 ? 6.977 -26.538 -18.074 1.00 97.94 157 ILE A O 1
ATOM 1239 N N . VAL A 1 158 ? 7.376 -27.087 -15.930 1.00 97.69 158 VAL A N 1
ATOM 1240 C CA . VAL A 1 158 ? 7.664 -25.709 -15.503 1.00 97.69 158 VAL A CA 1
ATOM 1241 C C . VAL A 1 158 ? 9.159 -25.405 -15.640 1.00 97.69 158 VAL A C 1
ATOM 1243 O O . VAL A 1 158 ? 10.020 -26.081 -15.064 1.00 97.69 158 VAL A O 1
ATOM 1246 N N . LYS A 1 159 ? 9.464 -24.354 -16.402 1.00 97.50 159 LYS A N 1
ATOM 1247 C CA . LYS A 1 159 ? 10.812 -23.840 -16.659 1.00 97.50 159 LYS A CA 1
ATOM 1248 C C . LYS A 1 159 ? 11.055 -22.543 -15.899 1.00 97.50 159 LYS A C 1
ATOM 1250 O O . LYS A 1 159 ? 10.138 -21.739 -15.730 1.00 97.50 159 LYS A O 1
ATOM 1255 N N . LEU A 1 160 ? 12.305 -22.329 -15.498 1.00 97.75 160 LEU A N 1
ATOM 1256 C CA . LEU A 1 160 ? 12.806 -21.051 -15.006 1.00 97.75 160 LEU A CA 1
ATOM 1257 C C . LEU A 1 160 ? 14.128 -20.721 -15.709 1.00 97.75 160 LEU A C 1
ATOM 1259 O O . LEU A 1 160 ? 15.023 -21.563 -15.765 1.00 97.75 160 LEU A O 1
ATOM 1263 N N . ARG A 1 161 ? 14.270 -19.488 -16.203 1.00 97.31 161 ARG A N 1
ATOM 1264 C CA . ARG A 1 161 ? 15.551 -18.924 -16.654 1.00 97.31 161 ARG A CA 1
ATOM 1265 C C . ARG A 1 161 ? 15.955 -17.784 -15.741 1.00 97.31 161 ARG A C 1
ATOM 1267 O O . ARG A 1 161 ? 15.253 -16.782 -15.649 1.00 97.31 161 ARG A O 1
ATOM 1274 N N . ALA A 1 162 ? 17.096 -17.943 -15.093 1.00 95.88 162 ALA A N 1
ATOM 1275 C CA . ALA A 1 162 ? 17.736 -16.926 -14.281 1.00 95.88 162 ALA A CA 1
ATOM 1276 C C . ALA A 1 162 ? 18.706 -16.108 -15.136 1.00 95.88 162 ALA A C 1
ATOM 1278 O O . ALA A 1 162 ? 19.461 -16.683 -15.921 1.00 95.88 162 ALA A O 1
ATOM 1279 N N . TYR A 1 163 ? 18.699 -14.787 -14.971 1.00 93.00 163 TYR A N 1
ATOM 1280 C CA . TYR A 1 163 ? 19.580 -13.859 -15.672 1.00 93.00 163 TYR A CA 1
ATOM 1281 C C . TYR A 1 163 ? 20.435 -13.102 -14.658 1.00 93.00 163 TYR A C 1
ATOM 1283 O O . TYR A 1 163 ? 19.916 -12.492 -13.720 1.00 93.00 163 TYR A O 1
ATOM 1291 N N . PHE A 1 164 ? 21.747 -13.118 -14.863 1.00 90.19 164 PHE A N 1
ATOM 1292 C CA . PHE A 1 164 ? 22.715 -12.445 -14.003 1.00 90.19 164 PHE A CA 1
ATOM 1293 C C . PHE A 1 164 ? 23.223 -11.199 -14.718 1.00 90.19 164 PHE A C 1
ATOM 1295 O O . PHE A 1 164 ? 23.494 -11.235 -15.922 1.00 90.19 164 PHE A O 1
ATOM 1302 N N . THR A 1 165 ? 23.315 -10.092 -13.987 1.00 83.44 165 THR A N 1
ATOM 1303 C CA . THR A 1 165 ? 23.629 -8.766 -14.529 1.00 83.44 165 THR A CA 1
ATOM 1304 C C . THR A 1 165 ? 24.899 -8.197 -13.915 1.00 83.44 165 THR A C 1
ATOM 1306 O O . THR A 1 165 ? 25.195 -8.478 -12.757 1.00 83.44 165 THR A O 1
ATOM 1309 N N . ASP A 1 166 ? 25.624 -7.383 -14.678 1.00 78.25 166 ASP A N 1
ATOM 1310 C CA . ASP A 1 166 ? 26.725 -6.564 -14.164 1.00 78.25 166 ASP A CA 1
ATOM 1311 C C . ASP A 1 166 ? 26.237 -5.282 -13.459 1.00 78.25 166 ASP A C 1
ATOM 1313 O O . ASP A 1 166 ? 25.037 -4.999 -13.394 1.00 78.25 166 ASP A O 1
ATOM 1317 N N . ASP A 1 167 ? 27.189 -4.473 -12.985 1.00 68.75 167 ASP A N 1
ATOM 1318 C CA . ASP A 1 167 ? 26.962 -3.178 -12.324 1.00 68.75 167 ASP A CA 1
ATOM 1319 C C . ASP A 1 167 ? 26.288 -2.108 -13.217 1.00 68.75 167 ASP A C 1
ATOM 1321 O O . ASP A 1 167 ? 25.967 -1.020 -12.741 1.00 68.75 167 ASP A O 1
ATOM 1325 N N . SER A 1 168 ? 26.050 -2.390 -14.506 1.00 67.38 168 SER A N 1
ATOM 1326 C CA . SER A 1 168 ? 25.264 -1.543 -15.418 1.00 67.38 168 SER A CA 1
ATOM 1327 C C . SER A 1 168 ? 23.824 -2.037 -15.625 1.00 67.38 168 SER A C 1
ATOM 1329 O O . SER A 1 168 ? 23.043 -1.386 -16.322 1.00 67.38 168 SER A O 1
ATOM 1331 N N . GLY A 1 169 ? 23.464 -3.190 -15.049 1.00 68.75 169 GLY A N 1
ATOM 1332 C CA . GLY A 1 169 ? 22.209 -3.894 -15.325 1.00 68.75 169 GLY A CA 1
ATOM 1333 C C . GLY A 1 169 ? 22.223 -4.700 -16.632 1.00 68.75 169 GLY A C 1
ATOM 1334 O O . GLY A 1 169 ? 21.183 -5.227 -17.035 1.00 68.75 169 GLY A O 1
ATOM 1335 N N . SER A 1 170 ? 23.375 -4.823 -17.301 1.00 78.62 170 SER A N 1
ATOM 1336 C CA . SER A 1 170 ? 23.513 -5.594 -18.541 1.00 78.62 170 SER A CA 1
ATOM 1337 C C . SER A 1 170 ? 23.648 -7.083 -18.230 1.00 78.62 170 SER A C 1
ATOM 1339 O O . SER A 1 170 ? 24.387 -7.471 -17.330 1.00 78.62 170 SER A O 1
ATOM 1341 N N . VAL A 1 171 ? 22.935 -7.941 -18.968 1.00 86.94 171 VAL A N 1
ATOM 1342 C CA . VAL A 1 171 ? 22.981 -9.399 -18.756 1.00 86.94 171 VAL A CA 1
ATOM 1343 C C . VAL A 1 171 ? 24.343 -9.951 -19.178 1.00 86.94 171 VAL A C 1
ATOM 1345 O O . VAL A 1 171 ? 24.695 -9.895 -20.355 1.00 86.94 171 VAL A O 1
ATOM 1348 N N . ILE A 1 172 ? 25.066 -10.542 -18.226 1.00 89.19 172 ILE A N 1
ATOM 1349 C CA . ILE A 1 172 ? 26.367 -11.191 -18.446 1.00 89.19 172 ILE A CA 1
ATOM 1350 C C . ILE A 1 172 ? 26.239 -12.700 -18.672 1.00 89.19 172 ILE A C 1
ATOM 1352 O O . ILE A 1 172 ? 26.955 -13.261 -19.501 1.00 89.19 172 ILE A O 1
ATOM 1356 N N . THR A 1 173 ? 25.321 -13.371 -17.971 1.00 93.19 173 THR A N 1
ATOM 1357 C CA . THR A 1 173 ? 25.073 -14.817 -18.096 1.00 93.19 173 THR A CA 1
ATOM 1358 C C . THR A 1 173 ? 23.601 -15.151 -17.842 1.00 93.19 173 THR A C 1
ATOM 1360 O O . THR A 1 173 ? 22.840 -14.351 -17.293 1.00 93.19 173 THR A O 1
ATOM 1363 N N . GLN A 1 174 ? 23.189 -16.356 -18.240 1.00 93.94 174 GLN A N 1
ATOM 1364 C CA . GLN A 1 174 ? 21.872 -16.916 -17.934 1.00 93.94 174 GLN A CA 1
ATOM 1365 C C . GLN A 1 174 ? 21.994 -18.407 -17.578 1.00 93.94 174 GLN A C 1
ATOM 1367 O O . GLN A 1 174 ? 22.860 -19.096 -18.124 1.00 93.94 174 GLN A O 1
ATOM 1372 N N . LYS A 1 175 ? 21.128 -18.905 -16.689 1.00 95.31 175 LYS A N 1
ATOM 1373 C CA . LYS A 1 175 ? 21.003 -20.328 -16.324 1.00 95.31 175 LYS A CA 1
ATOM 1374 C C . LYS A 1 175 ? 19.555 -20.787 -16.504 1.00 95.31 175 LYS A C 1
ATOM 1376 O O . LYS A 1 175 ? 18.646 -20.166 -15.958 1.00 95.31 175 LYS A O 1
ATOM 1381 N N . ASP A 1 176 ? 19.361 -21.903 -17.200 1.00 95.38 176 ASP A N 1
ATOM 1382 C CA . ASP A 1 176 ? 18.052 -22.537 -17.391 1.00 95.38 176 ASP A CA 1
ATOM 1383 C C . ASP A 1 176 ? 17.914 -23.729 -16.440 1.00 95.38 176 ASP A C 1
ATOM 1385 O O . ASP A 1 176 ? 18.745 -24.639 -16.459 1.00 95.38 176 ASP A O 1
ATOM 1389 N N . ILE A 1 177 ? 16.848 -23.753 -15.640 1.00 95.12 177 ILE A N 1
ATOM 1390 C CA . ILE A 1 177 ? 16.502 -24.873 -14.759 1.00 95.12 177 ILE A CA 1
ATOM 1391 C C . ILE A 1 177 ? 15.064 -25.340 -15.007 1.00 95.12 177 ILE A C 1
ATOM 1393 O O . ILE A 1 177 ? 14.176 -24.575 -15.384 1.00 95.12 177 ILE A O 1
ATOM 1397 N N . THR A 1 178 ? 14.821 -26.631 -14.792 1.00 95.50 178 THR A N 1
ATOM 1398 C CA . THR A 1 178 ? 13.469 -27.207 -14.764 1.00 95.50 178 THR A CA 1
ATOM 1399 C C . THR A 1 178 ? 13.053 -27.359 -13.306 1.00 95.50 178 THR A C 1
ATOM 1401 O O . THR A 1 178 ? 13.801 -27.944 -12.526 1.00 95.50 178 THR A O 1
ATOM 1404 N N . LEU A 1 179 ? 11.901 -26.802 -12.920 1.00 94.81 179 LEU A N 1
ATOM 1405 C CA . LEU A 1 179 ? 11.467 -26.778 -11.516 1.00 94.81 179 LEU A CA 1
ATOM 1406 C C . LEU A 1 179 ? 10.651 -28.017 -11.118 1.00 94.81 179 LEU A C 1
ATOM 1408 O O . LEU A 1 179 ? 10.714 -28.436 -9.963 1.00 94.81 179 LEU A O 1
ATOM 1412 N N . SER A 1 180 ? 9.855 -28.563 -12.042 1.00 96.31 180 SER A N 1
ATOM 1413 C CA . SER A 1 180 ? 8.988 -29.731 -11.844 1.00 96.31 180 SER A CA 1
ATOM 1414 C C . SER A 1 180 ? 8.333 -30.165 -13.163 1.00 96.31 180 SER A C 1
ATOM 1416 O O . SER A 1 180 ? 8.217 -29.359 -14.092 1.00 96.31 180 SER A O 1
ATOM 1418 N N . ASP A 1 181 ? 7.841 -31.402 -13.198 1.00 96.81 181 ASP A N 1
ATOM 1419 C CA . ASP A 1 181 ? 6.956 -31.931 -14.239 1.00 96.81 181 ASP A CA 1
ATOM 1420 C C . ASP A 1 181 ? 5.521 -32.025 -13.689 1.00 96.81 181 ASP A C 1
ATOM 1422 O O . ASP A 1 181 ? 5.313 -32.386 -12.528 1.00 96.81 181 ASP A O 1
ATOM 1426 N N . PHE A 1 182 ? 4.520 -31.718 -14.515 1.00 97.94 182 PHE A N 1
ATOM 1427 C CA . PHE A 1 182 ? 3.104 -31.682 -14.141 1.00 97.94 182 PHE A CA 1
ATOM 1428 C C . PHE A 1 182 ? 2.271 -32.689 -14.940 1.00 97.94 182 PHE A C 1
ATOM 1430 O O . PHE A 1 182 ? 2.333 -32.756 -16.171 1.00 97.94 182 PHE A O 1
ATOM 1437 N N . GLU A 1 183 ? 1.433 -33.444 -14.231 1.00 97.50 183 GLU A N 1
ATOM 1438 C CA . GLU A 1 183 ? 0.458 -34.359 -14.824 1.00 97.50 183 GLU A CA 1
ATOM 1439 C C . GLU A 1 183 ? -0.823 -33.624 -15.240 1.00 97.50 183 GLU A C 1
ATOM 1441 O O . GLU A 1 183 ? -1.300 -32.729 -14.540 1.00 97.50 183 GLU A O 1
ATOM 1446 N N . ALA A 1 184 ? -1.438 -34.067 -16.339 1.00 96.88 184 ALA A N 1
ATOM 1447 C CA . ALA A 1 184 ? -2.707 -33.522 -16.811 1.00 96.88 184 ALA A CA 1
ATOM 1448 C C . ALA A 1 184 ? -3.852 -33.682 -15.789 1.00 96.88 184 ALA A C 1
ATOM 1450 O O . ALA A 1 184 ? -3.957 -34.681 -15.077 1.00 96.88 184 ALA A O 1
ATOM 1451 N N . GLY A 1 185 ? -4.751 -32.699 -15.761 1.00 96.00 185 GLY A N 1
ATOM 1452 C CA . GLY A 1 185 ? -5.919 -32.631 -14.885 1.00 96.00 185 GLY A CA 1
ATOM 1453 C C . GLY A 1 185 ? -5.642 -32.121 -13.465 1.00 96.00 185 GLY A C 1
ATOM 1454 O O . GLY A 1 185 ? -6.593 -31.965 -12.693 1.00 96.00 185 GLY A O 1
ATOM 1455 N N . LYS A 1 186 ? -4.380 -31.863 -13.098 1.00 96.88 186 LYS A N 1
ATOM 1456 C CA . LYS A 1 186 ? -3.965 -31.467 -11.742 1.00 96.88 186 LYS A CA 1
ATOM 1457 C C . LYS A 1 186 ? -3.560 -29.991 -11.663 1.00 96.88 186 LYS A C 1
ATOM 1459 O O . LYS A 1 186 ? -3.081 -29.407 -12.632 1.00 96.88 186 LYS A O 1
ATOM 1464 N N . ALA A 1 187 ? -3.741 -29.400 -10.483 1.00 97.56 187 ALA A N 1
ATOM 1465 C CA . ALA A 1 187 ? -3.248 -28.066 -10.153 1.00 97.56 187 ALA A CA 1
ATOM 1466 C C . ALA A 1 187 ? -1.985 -28.154 -9.289 1.00 97.56 187 ALA A C 1
ATOM 1468 O O . ALA A 1 187 ? -1.901 -29.003 -8.402 1.00 97.56 187 ALA A O 1
ATOM 1469 N N . TYR A 1 188 ? -1.030 -27.256 -9.518 1.00 97.69 188 TYR A N 1
ATOM 1470 C CA . TYR A 1 188 ? 0.236 -27.191 -8.788 1.00 97.69 188 TYR A CA 1
ATOM 1471 C C . TYR A 1 188 ? 0.575 -25.744 -8.428 1.00 97.69 188 TYR A C 1
ATOM 1473 O O . TYR A 1 188 ? 0.343 -24.835 -9.227 1.00 97.69 188 TYR A O 1
ATOM 1481 N N . THR A 1 189 ? 1.170 -25.536 -7.253 1.00 97.56 189 THR A N 1
ATOM 1482 C CA . THR A 1 189 ? 1.705 -24.241 -6.816 1.00 97.56 189 THR A CA 1
ATOM 1483 C C . THR A 1 189 ? 3.228 -24.296 -6.781 1.00 97.56 189 THR A C 1
ATOM 1485 O O . THR A 1 189 ? 3.827 -25.189 -6.181 1.00 97.56 189 THR A O 1
ATOM 1488 N N . ILE A 1 190 ? 3.849 -23.319 -7.437 1.00 96.88 190 ILE A N 1
ATOM 1489 C CA . ILE A 1 190 ? 5.291 -23.143 -7.590 1.00 96.88 190 ILE A CA 1
ATOM 1490 C C . ILE A 1 190 ? 5.732 -22.042 -6.612 1.00 96.88 190 ILE A C 1
ATOM 1492 O O . ILE A 1 190 ? 5.351 -20.887 -6.810 1.00 96.88 190 ILE A O 1
ATOM 1496 N N . PRO A 1 191 ? 6.519 -22.350 -5.566 1.00 94.31 191 PRO A N 1
ATOM 1497 C CA . PRO A 1 191 ? 7.164 -21.333 -4.743 1.00 94.31 191 PRO A CA 1
ATOM 1498 C C . PRO A 1 191 ? 8.272 -20.635 -5.533 1.00 94.31 191 PRO A C 1
ATOM 1500 O O . PRO A 1 191 ? 9.167 -21.292 -6.070 1.00 94.31 191 PRO A O 1
ATOM 1503 N N . LEU A 1 192 ? 8.207 -19.307 -5.586 1.00 94.69 192 LEU A N 1
ATOM 1504 C CA . LEU A 1 192 ? 9.100 -18.430 -6.347 1.00 94.69 192 LEU A CA 1
ATOM 1505 C C . LEU A 1 192 ? 9.685 -17.301 -5.487 1.00 94.69 192 LEU A C 1
ATOM 1507 O O . LEU A 1 192 ? 10.161 -16.308 -6.017 1.00 94.69 192 LEU A O 1
ATOM 1511 N N . GLN A 1 193 ? 9.676 -17.429 -4.156 1.00 91.31 193 GLN A N 1
ATOM 1512 C CA . GLN A 1 193 ? 10.402 -16.505 -3.276 1.00 91.31 193 GLN A CA 1
ATOM 1513 C C . GLN A 1 193 ? 11.866 -16.396 -3.733 1.00 91.31 193 GLN A C 1
ATOM 1515 O O . GLN A 1 193 ? 12.522 -17.422 -3.926 1.00 91.31 193 GLN A O 1
ATOM 1520 N N . TYR A 1 194 ? 12.401 -15.175 -3.841 1.00 89.62 194 TYR A N 1
ATOM 1521 C CA . TYR A 1 194 ? 13.732 -14.923 -4.406 1.00 89.62 194 TYR A CA 1
ATOM 1522 C C . TYR A 1 194 ? 14.835 -15.791 -3.765 1.00 89.62 194 TYR A C 1
ATOM 1524 O O . TYR A 1 194 ? 15.563 -16.476 -4.481 1.00 89.62 194 TYR A O 1
ATOM 1532 N N . ALA A 1 195 ? 14.904 -15.867 -2.429 1.00 84.62 195 ALA A N 1
ATOM 1533 C CA . ALA A 1 195 ? 15.853 -16.742 -1.727 1.00 84.62 195 ALA A CA 1
ATOM 1534 C C . ALA A 1 195 ? 15.698 -18.242 -2.068 1.00 84.62 195 ALA A C 1
ATOM 1536 O O . ALA A 1 195 ? 16.689 -18.965 -2.156 1.00 84.62 195 ALA A O 1
ATOM 1537 N N . SER A 1 196 ? 14.468 -18.719 -2.303 1.00 87.62 196 SER A N 1
ATOM 1538 C CA . SER A 1 196 ? 14.204 -20.107 -2.722 1.00 87.62 196 SER A CA 1
ATOM 1539 C C . SER A 1 196 ? 14.609 -20.375 -4.176 1.00 87.62 196 SER A C 1
ATOM 1541 O O . SER A 1 196 ? 14.904 -21.519 -4.518 1.00 87.62 196 SER A O 1
ATOM 1543 N N . VAL A 1 197 ? 14.639 -19.345 -5.028 1.00 90.50 197 VAL A N 1
ATOM 1544 C CA . VAL A 1 197 ? 15.153 -19.431 -6.404 1.00 90.50 197 VAL A CA 1
ATOM 1545 C C . VAL A 1 197 ? 16.684 -19.384 -6.407 1.00 90.50 197 VAL A C 1
ATOM 1547 O O . VAL A 1 197 ? 17.301 -20.265 -6.999 1.00 90.50 197 VAL A O 1
ATOM 1550 N N . ALA A 1 198 ? 17.304 -18.454 -5.673 1.00 87.31 198 ALA A N 1
ATOM 1551 C CA . ALA A 1 198 ? 18.761 -18.392 -5.497 1.00 87.31 198 ALA A CA 1
ATOM 1552 C C . ALA A 1 198 ? 19.332 -19.707 -4.925 1.00 87.31 198 ALA A C 1
ATOM 1554 O O . ALA A 1 198 ? 20.308 -20.243 -5.448 1.00 87.31 198 ALA A O 1
ATOM 1555 N N . GLY A 1 199 ? 18.664 -20.313 -3.936 1.00 84.88 199 GLY A N 1
ATOM 1556 C CA . GLY A 1 199 ? 19.039 -21.628 -3.395 1.00 84.88 199 GLY A CA 1
ATOM 1557 C C . GLY A 1 199 ? 18.929 -22.804 -4.385 1.00 84.88 199 GLY A C 1
ATOM 1558 O O . GLY A 1 199 ? 19.475 -23.871 -4.117 1.00 84.88 199 GLY A O 1
ATOM 1559 N N . LYS A 1 200 ? 18.260 -22.627 -5.537 1.00 87.75 200 LYS A N 1
ATOM 1560 C CA . LYS A 1 200 ? 18.229 -23.585 -6.667 1.00 87.75 200 LYS A CA 1
ATOM 1561 C C . LYS A 1 200 ? 19.212 -23.222 -7.792 1.00 87.75 200 LYS A C 1
ATOM 1563 O O . LYS A 1 200 ? 19.266 -23.919 -8.800 1.00 87.75 200 LYS A O 1
ATOM 1568 N N . LEU A 1 201 ? 19.981 -22.148 -7.611 1.00 88.44 201 LEU A N 1
ATOM 1569 C CA . LEU A 1 201 ? 20.995 -21.611 -8.524 1.00 88.44 201 LEU A CA 1
ATOM 1570 C C . LEU A 1 201 ? 22.380 -21.579 -7.846 1.00 88.44 201 LEU A C 1
ATOM 1572 O O . LEU A 1 201 ? 23.185 -20.690 -8.107 1.00 88.44 201 LEU A O 1
ATOM 1576 N N . ASP A 1 202 ? 22.636 -22.527 -6.938 1.00 84.25 202 ASP A N 1
ATOM 1577 C CA . ASP A 1 202 ? 23.876 -22.647 -6.151 1.00 84.25 202 ASP A CA 1
ATOM 1578 C C . ASP A 1 202 ? 24.181 -21.431 -5.241 1.00 84.25 202 ASP A C 1
ATOM 1580 O O . ASP A 1 202 ? 25.323 -21.203 -4.842 1.00 84.25 202 ASP A O 1
ATOM 1584 N N . ASN A 1 203 ? 23.138 -20.682 -4.858 1.00 81.62 203 ASN A N 1
ATOM 1585 C CA . ASN A 1 203 ? 23.171 -19.394 -4.145 1.00 81.62 203 ASN A CA 1
ATOM 1586 C C . ASN A 1 203 ? 23.718 -18.205 -4.959 1.00 81.62 203 ASN A C 1
ATOM 1588 O O . ASN A 1 203 ? 24.000 -17.151 -4.388 1.00 81.62 203 ASN A O 1
ATOM 1592 N N . GLU A 1 204 ? 23.822 -18.324 -6.285 1.00 82.38 204 GLU A N 1
ATOM 1593 C CA . GLU A 1 204 ? 24.015 -17.154 -7.146 1.00 82.38 204 GLU A CA 1
ATOM 1594 C C . GLU A 1 204 ? 22.755 -16.268 -7.150 1.00 82.38 204 GLU A C 1
ATOM 1596 O O . GLU A 1 204 ? 21.624 -16.756 -7.098 1.00 82.38 204 GLU A O 1
ATOM 1601 N N . LEU A 1 205 ? 22.956 -14.949 -7.229 1.00 86.50 205 LEU A N 1
ATOM 1602 C CA . LEU A 1 205 ? 21.902 -13.937 -7.120 1.00 86.50 205 LEU A CA 1
ATOM 1603 C C . LEU A 1 205 ? 21.533 -13.393 -8.516 1.00 86.50 205 LEU A C 1
ATOM 1605 O O . LEU A 1 205 ? 22.269 -12.562 -9.052 1.00 86.50 205 LEU A O 1
ATOM 1609 N N . PRO A 1 206 ? 20.434 -13.844 -9.151 1.00 88.38 206 PRO A N 1
ATOM 1610 C CA . PRO A 1 206 ? 20.013 -13.311 -10.445 1.00 88.38 206 PRO A CA 1
ATOM 1611 C C . PRO A 1 206 ? 19.409 -11.909 -10.305 1.00 88.38 206 PRO A C 1
ATOM 1613 O O . PRO A 1 206 ? 18.627 -11.655 -9.389 1.00 88.38 206 PRO A O 1
ATOM 1616 N N . GLY A 1 207 ? 19.688 -11.011 -11.251 1.00 84.88 207 GLY A N 1
ATOM 1617 C CA . GLY A 1 207 ? 19.021 -9.703 -11.300 1.00 84.88 207 GLY A CA 1
ATOM 1618 C C . GLY A 1 207 ? 17.513 -9.857 -11.540 1.00 84.88 207 GLY A C 1
ATOM 1619 O O . GLY A 1 207 ? 16.696 -9.160 -10.935 1.00 84.88 207 GLY A O 1
ATOM 1620 N N . TYR A 1 208 ? 17.139 -10.832 -12.373 1.00 91.88 208 TYR A N 1
ATOM 1621 C CA . TYR A 1 208 ? 15.758 -11.267 -12.576 1.00 91.88 208 TYR A CA 1
ATOM 1622 C C . TYR A 1 208 ? 15.682 -12.715 -13.074 1.00 91.88 208 TYR A C 1
ATOM 1624 O O . TYR A 1 208 ? 16.659 -13.272 -13.579 1.00 91.88 208 TYR A O 1
ATOM 1632 N N . TYR A 1 209 ? 14.504 -13.327 -12.961 1.00 95.88 209 TYR A N 1
ATOM 1633 C CA . TYR A 1 209 ? 14.214 -14.635 -13.543 1.00 95.88 209 TYR A CA 1
ATOM 1634 C C . TYR A 1 209 ? 12.828 -14.686 -14.192 1.00 95.88 209 TYR A C 1
ATOM 1636 O O . TYR A 1 209 ? 11.871 -14.066 -13.725 1.00 95.88 209 TYR A O 1
ATOM 1644 N N . ASP A 1 210 ? 12.754 -15.447 -15.281 1.00 97.38 210 ASP A N 1
ATOM 1645 C CA . ASP A 1 210 ? 11.566 -15.702 -16.093 1.00 97.38 210 ASP A CA 1
ATOM 1646 C C . ASP A 1 210 ? 11.037 -17.108 -15.815 1.00 97.38 210 ASP A C 1
ATOM 1648 O O . ASP A 1 210 ? 11.812 -18.063 -15.831 1.00 97.38 210 ASP A O 1
ATOM 1652 N N . VAL A 1 211 ? 9.724 -17.253 -15.621 1.00 98.00 211 VAL A N 1
ATOM 1653 C CA . VAL A 1 211 ? 9.042 -18.537 -15.388 1.00 98.00 211 VAL A CA 1
ATOM 1654 C C . VAL A 1 211 ? 7.945 -18.755 -16.427 1.00 98.00 211 VAL A C 1
ATOM 1656 O O . VAL A 1 211 ? 7.165 -17.847 -16.721 1.00 98.00 211 VAL A O 1
ATOM 1659 N N . TRP A 1 212 ? 7.880 -19.960 -16.998 1.00 98.12 212 TRP A N 1
ATOM 1660 C CA . TRP A 1 212 ? 6.860 -20.349 -17.979 1.00 98.12 212 TRP A CA 1
ATOM 1661 C C . TRP A 1 212 ? 6.593 -21.861 -17.972 1.00 98.12 212 TRP A C 1
ATOM 1663 O O . TRP A 1 212 ? 7.358 -22.641 -17.402 1.00 98.12 212 TRP A O 1
ATOM 1673 N N . ILE A 1 213 ? 5.505 -22.274 -18.625 1.00 98.25 213 ILE A N 1
ATOM 1674 C CA . ILE A 1 213 ? 5.149 -23.683 -18.839 1.00 98.25 213 ILE A CA 1
ATOM 1675 C C . ILE A 1 213 ? 5.406 -24.083 -20.297 1.00 98.25 213 ILE A C 1
ATOM 1677 O O . ILE A 1 213 ? 5.045 -23.345 -21.216 1.00 98.25 213 ILE A O 1
ATOM 1681 N N . GLU A 1 214 ? 5.968 -25.271 -20.517 1.00 97.56 214 GLU A N 1
ATOM 1682 C CA . GLU A 1 214 ? 6.110 -25.927 -21.828 1.00 97.56 214 GLU A CA 1
ATOM 1683 C C . GLU A 1 214 ? 5.347 -27.253 -21.856 1.00 97.56 214 GLU A C 1
ATOM 1685 O O . GLU A 1 214 ? 5.275 -27.942 -20.842 1.00 97.56 214 GLU A O 1
ATOM 1690 N N . ASN A 1 215 ? 4.805 -27.659 -23.006 1.00 94.94 215 ASN A N 1
ATOM 1691 C CA . ASN A 1 215 ? 4.347 -29.039 -23.183 1.00 94.94 215 ASN A CA 1
ATOM 1692 C C . ASN A 1 215 ? 5.546 -30.010 -23.302 1.00 94.94 215 ASN A C 1
ATOM 1694 O O . ASN A 1 215 ? 6.703 -29.600 -23.411 1.00 94.94 215 ASN A O 1
ATOM 1698 N N . THR A 1 216 ? 5.276 -31.316 -23.349 1.00 92.62 216 THR A N 1
ATOM 1699 C CA . THR A 1 216 ? 6.305 -32.362 -23.537 1.00 92.62 216 THR A CA 1
ATOM 1700 C C . THR A 1 216 ? 7.056 -32.309 -24.878 1.00 92.62 216 THR A C 1
ATOM 1702 O O . THR A 1 216 ? 7.976 -33.095 -25.087 1.00 92.62 216 THR A O 1
ATOM 1705 N N . GLU A 1 217 ? 6.680 -31.413 -25.793 1.00 92.94 217 GLU A N 1
ATOM 1706 C CA . GLU A 1 217 ? 7.320 -31.191 -27.098 1.00 92.94 217 GLU A CA 1
ATOM 1707 C C . GLU A 1 217 ? 8.202 -29.922 -27.106 1.00 92.94 217 GLU A C 1
ATOM 1709 O O . GLU A 1 217 ? 8.799 -29.594 -28.130 1.00 92.94 217 GLU A O 1
ATOM 1714 N N . GLY A 1 218 ? 8.294 -29.199 -25.979 1.00 91.56 218 GLY A N 1
ATOM 1715 C CA . GLY A 1 218 ? 9.036 -27.936 -25.857 1.00 91.56 218 GLY A CA 1
ATOM 1716 C C . GLY A 1 218 ? 8.274 -26.699 -26.351 1.00 91.56 218 GLY A C 1
ATOM 1717 O O . GLY A 1 218 ? 8.858 -25.625 -26.489 1.00 91.56 218 GLY A O 1
ATOM 1718 N N . VAL A 1 219 ? 6.971 -26.812 -26.627 1.00 93.88 219 VAL A N 1
ATOM 1719 C CA . VAL A 1 219 ? 6.126 -25.673 -27.013 1.00 93.88 219 VAL A CA 1
ATOM 1720 C C . VAL A 1 219 ? 5.666 -24.940 -25.756 1.00 93.88 219 VAL A C 1
ATOM 1722 O O . VAL A 1 219 ? 4.942 -25.502 -24.931 1.00 93.88 219 VAL A O 1
ATOM 1725 N N . ARG A 1 220 ? 6.054 -23.666 -25.612 1.00 96.69 220 ARG A N 1
ATOM 1726 C CA . ARG A 1 220 ? 5.596 -22.808 -24.510 1.00 96.69 220 ARG A CA 1
ATOM 1727 C C . ARG A 1 220 ? 4.077 -22.607 -24.570 1.00 96.69 220 ARG A C 1
ATOM 1729 O O . ARG A 1 220 ? 3.564 -22.101 -25.565 1.00 96.69 220 ARG A O 1
ATOM 1736 N N . LEU A 1 221 ? 3.390 -22.951 -23.482 1.00 95.44 221 LEU A N 1
ATOM 1737 C CA . LEU A 1 221 ? 1.938 -22.822 -23.332 1.00 95.44 221 LEU A CA 1
ATOM 1738 C C . LEU A 1 221 ? 1.528 -21.451 -22.779 1.00 95.44 221 LEU A C 1
ATOM 1740 O O . LEU A 1 221 ? 0.552 -20.871 -23.248 1.00 95.44 221 LEU A O 1
ATOM 1744 N N . THR A 1 222 ? 2.276 -20.923 -21.805 1.00 97.50 222 THR A N 1
ATOM 1745 C CA . THR A 1 222 ? 1.933 -19.679 -21.097 1.00 97.50 222 THR A CA 1
ATOM 1746 C C . THR A 1 222 ? 2.650 -18.443 -21.647 1.00 97.50 222 THR A C 1
ATOM 1748 O O . THR A 1 222 ? 3.595 -18.517 -22.442 1.00 97.50 222 THR A O 1
ATOM 1751 N N . TYR A 1 223 ? 2.256 -17.266 -21.159 1.00 96.56 223 TYR A N 1
ATOM 1752 C CA . TYR A 1 223 ? 3.159 -16.115 -21.120 1.00 96.56 223 TYR A CA 1
ATOM 1753 C C . TYR A 1 223 ? 4.335 -16.361 -20.145 1.00 96.56 223 TYR A C 1
ATOM 1755 O O . TYR A 1 223 ? 4.371 -17.362 -19.424 1.00 96.56 223 TYR A O 1
ATOM 1763 N N . ILE A 1 224 ? 5.322 -15.459 -20.154 1.00 97.12 224 ILE A N 1
ATOM 1764 C CA . ILE A 1 224 ? 6.429 -15.452 -19.188 1.00 97.12 224 ILE A CA 1
ATOM 1765 C C . ILE A 1 224 ? 6.038 -14.581 -17.994 1.00 97.12 224 ILE A C 1
ATOM 1767 O O . ILE A 1 224 ? 5.711 -13.409 -18.180 1.00 97.12 224 ILE A O 1
ATOM 1771 N N . GLN A 1 225 ? 6.116 -15.144 -16.791 1.00 97.25 225 GLN A N 1
ATOM 1772 C CA . GLN A 1 225 ? 6.032 -14.406 -15.535 1.00 97.25 225 GLN A CA 1
ATOM 1773 C C . GLN A 1 225 ? 7.457 -14.063 -15.073 1.00 97.25 225 GLN A C 1
ATOM 1775 O O . GLN A 1 225 ? 8.248 -14.968 -14.803 1.00 97.25 225 GLN A O 1
ATOM 1780 N N . ARG A 1 226 ? 7.794 -12.772 -14.997 1.00 96.12 226 ARG A N 1
ATOM 1781 C CA . ARG A 1 226 ? 9.112 -12.278 -14.572 1.00 96.12 226 ARG A CA 1
ATOM 1782 C C . ARG A 1 226 ? 9.075 -11.749 -13.145 1.00 96.12 226 ARG A C 1
ATOM 1784 O O . ARG A 1 226 ? 8.209 -10.948 -12.797 1.00 96.12 226 ARG A O 1
ATOM 1791 N N . TYR A 1 227 ? 10.092 -12.093 -12.369 1.00 94.69 227 TYR A N 1
ATOM 1792 C CA . TYR A 1 227 ? 10.354 -11.512 -11.054 1.00 94.69 227 TYR A CA 1
ATOM 1793 C C . TYR A 1 227 ? 11.762 -10.909 -11.042 1.00 94.69 227 TYR A C 1
ATOM 1795 O O . TYR A 1 227 ? 12.693 -11.511 -11.581 1.00 94.69 227 TYR A O 1
ATOM 1803 N N . TYR A 1 228 ? 11.926 -9.724 -10.457 1.00 88.94 228 TYR A N 1
ATOM 1804 C CA . TYR A 1 228 ? 13.214 -9.027 -10.368 1.00 88.94 228 TYR A CA 1
ATOM 1805 C C . TYR A 1 228 ? 13.489 -8.537 -8.947 1.00 88.94 228 TYR A C 1
ATOM 1807 O O . TYR A 1 228 ? 12.555 -8.198 -8.217 1.00 88.94 228 TYR A O 1
ATOM 1815 N N . ALA A 1 229 ? 14.763 -8.522 -8.551 1.00 83.19 229 ALA A N 1
ATOM 1816 C CA . ALA A 1 229 ? 15.162 -8.062 -7.223 1.00 83.19 229 ALA A CA 1
ATOM 1817 C C . ALA A 1 229 ? 14.772 -6.588 -7.005 1.00 83.19 229 ALA A C 1
ATOM 1819 O O . ALA A 1 229 ? 14.875 -5.765 -7.913 1.00 83.19 229 ALA A O 1
ATOM 1820 N N . SER A 1 230 ? 14.313 -6.267 -5.799 1.00 82.38 230 SER A N 1
ATOM 1821 C CA . SER A 1 230 ? 13.914 -4.926 -5.381 1.00 82.38 230 SER A CA 1
ATOM 1822 C C . SER A 1 230 ? 14.090 -4.766 -3.877 1.00 82.38 230 SER A C 1
ATOM 1824 O O . SER A 1 230 ? 13.588 -5.573 -3.093 1.00 82.38 230 SER A O 1
ATOM 1826 N N . ASP A 1 231 ? 14.699 -3.652 -3.495 1.00 75.56 231 ASP A N 1
ATOM 1827 C CA . ASP A 1 231 ? 14.794 -3.128 -2.135 1.00 75.56 231 ASP A CA 1
ATOM 1828 C C . ASP A 1 231 ? 13.399 -2.948 -1.503 1.00 75.56 231 ASP A C 1
ATOM 1830 O O . ASP A 1 231 ? 12.386 -2.828 -2.211 1.00 75.56 231 ASP A O 1
ATOM 1834 N N . MET A 1 232 ? 13.336 -2.917 -0.168 1.00 74.94 232 MET A N 1
ATOM 1835 C CA . MET A 1 232 ? 12.118 -2.569 0.578 1.00 74.94 232 MET A CA 1
ATOM 1836 C C . MET A 1 232 ? 11.767 -1.088 0.388 1.00 74.94 232 MET A C 1
ATOM 1838 O O . MET A 1 232 ? 12.635 -0.222 0.410 1.00 74.94 232 MET A O 1
ATOM 1842 N N . LEU A 1 233 ? 10.478 -0.792 0.212 1.00 80.38 233 LEU A N 1
ATOM 1843 C CA . LEU A 1 233 ? 9.977 0.561 -0.066 1.00 80.38 233 LEU A CA 1
ATOM 1844 C C . LEU A 1 233 ? 9.718 1.380 1.212 1.00 80.38 233 LEU A C 1
ATOM 1846 O O . LEU A 1 233 ? 9.430 2.572 1.133 1.00 80.38 233 LEU A O 1
ATOM 1850 N N . SER A 1 234 ? 9.762 0.735 2.381 1.00 81.00 234 SER A N 1
ATOM 1851 C CA . SER A 1 234 ? 9.553 1.328 3.706 1.00 81.00 234 SER A CA 1
ATOM 1852 C C . SER A 1 234 ? 9.980 0.338 4.794 1.00 81.00 234 SER A C 1
ATOM 1854 O O . SER A 1 234 ? 9.776 -0.865 4.635 1.00 81.00 234 SER A O 1
ATOM 1856 N N . GLU A 1 235 ? 10.465 0.827 5.938 1.00 75.50 235 GLU A N 1
ATOM 1857 C CA . GLU A 1 235 ? 10.629 0.019 7.165 1.00 75.50 235 GLU A CA 1
ATOM 1858 C C . GLU A 1 235 ? 9.286 -0.566 7.647 1.00 75.50 235 GLU A C 1
ATOM 1860 O O . GLU A 1 235 ? 9.239 -1.599 8.309 1.00 75.50 235 GLU A O 1
ATOM 1865 N N . GLN A 1 236 ? 8.167 0.074 7.284 1.00 75.62 236 GLN A N 1
ATOM 1866 C CA . GLN A 1 236 ? 6.814 -0.404 7.576 1.00 75.62 236 GLN A CA 1
ATOM 1867 C C . GLN A 1 236 ? 6.258 -1.340 6.486 1.00 75.62 236 GLN A C 1
ATOM 1869 O O . GLN A 1 236 ? 5.052 -1.604 6.474 1.00 75.62 236 GLN A O 1
ATOM 1874 N N . GLU A 1 237 ? 7.070 -1.818 5.538 1.00 86.56 237 GLU A N 1
ATOM 1875 C CA . GLU A 1 237 ? 6.598 -2.727 4.492 1.00 86.56 237 GLU A CA 1
ATOM 1876 C C . GLU A 1 237 ? 6.120 -4.068 5.071 1.00 86.56 237 GLU A C 1
ATOM 1878 O O . GLU A 1 237 ? 6.831 -4.758 5.796 1.00 86.56 237 GLU A O 1
ATOM 1883 N N . GLN A 1 238 ? 4.893 -4.450 4.718 1.00 89.69 238 GLN A N 1
ATOM 1884 C CA . GLN A 1 238 ? 4.296 -5.734 5.073 1.00 89.69 238 GLN A CA 1
ATOM 1885 C C . GLN A 1 238 ? 3.896 -6.485 3.804 1.00 89.69 238 GLN A C 1
ATOM 1887 O O . GLN A 1 238 ? 3.365 -5.891 2.863 1.00 89.69 238 GLN A O 1
ATOM 1892 N N . TRP A 1 239 ? 4.114 -7.799 3.785 1.00 92.38 239 TRP A N 1
ATOM 1893 C CA . TRP A 1 239 ? 3.692 -8.665 2.684 1.00 92.38 239 TRP A CA 1
ATOM 1894 C C . TRP A 1 239 ? 2.351 -9.305 3.037 1.00 92.38 239 TRP A C 1
ATOM 1896 O O . TRP A 1 239 ? 2.253 -10.061 4.006 1.00 92.38 239 TRP A O 1
ATOM 1906 N N . ILE A 1 240 ? 1.314 -8.975 2.268 1.00 95.06 240 ILE A N 1
ATOM 1907 C CA . ILE A 1 240 ? -0.037 -9.521 2.419 1.00 95.06 240 ILE A CA 1
ATOM 1908 C C . ILE A 1 240 ? -0.298 -10.483 1.267 1.00 95.06 240 ILE A C 1
ATOM 1910 O O . ILE A 1 240 ? 0.003 -10.180 0.114 1.00 95.06 240 ILE A O 1
ATOM 1914 N N . LEU A 1 241 ? -0.850 -11.647 1.595 1.00 95.75 241 LEU A N 1
ATOM 1915 C CA . LEU A 1 241 ? -1.188 -12.702 0.651 1.00 95.75 241 LEU A CA 1
ATOM 1916 C C . LEU A 1 241 ? -2.691 -12.972 0.691 1.00 95.75 241 LEU A C 1
ATOM 1918 O O . LEU A 1 241 ? -3.299 -12.942 1.763 1.00 95.75 241 LEU A O 1
ATOM 1922 N N . PHE A 1 242 ? -3.294 -13.269 -0.456 1.00 96.69 242 PHE A N 1
ATOM 1923 C CA . PHE A 1 242 ? -4.713 -13.609 -0.537 1.00 96.69 242 PHE A CA 1
ATOM 1924 C C . PHE A 1 242 ? -5.012 -14.632 -1.629 1.00 96.69 242 PHE A C 1
ATOM 1926 O O . PHE A 1 242 ? -4.362 -14.645 -2.671 1.00 96.69 242 PHE A O 1
ATOM 1933 N N . GLU A 1 243 ? -6.007 -15.485 -1.399 1.00 95.88 243 GLU A N 1
ATOM 1934 C CA . GLU A 1 243 ? -6.552 -16.358 -2.441 1.00 95.88 243 GLU A CA 1
ATOM 1935 C C . GLU A 1 243 ? -7.263 -15.495 -3.490 1.00 95.88 243 GLU A C 1
ATOM 1937 O O . GLU A 1 243 ? -8.233 -14.803 -3.171 1.00 95.88 243 GLU A O 1
ATOM 1942 N N . ASN A 1 244 ? -6.761 -15.500 -4.721 1.00 95.62 244 ASN A N 1
ATOM 1943 C CA . ASN A 1 244 ? -7.314 -14.712 -5.819 1.00 95.62 244 ASN A CA 1
ATOM 1944 C C . ASN A 1 244 ? -8.552 -15.402 -6.429 1.00 95.62 244 ASN A C 1
ATOM 1946 O O . ASN A 1 244 ? -8.802 -16.591 -6.215 1.00 95.62 244 ASN A O 1
ATOM 1950 N N . SER A 1 245 ? -9.328 -14.674 -7.231 1.00 95.25 245 SER A N 1
ATOM 1951 C CA . SER A 1 245 ? -10.527 -15.202 -7.898 1.00 95.25 245 SER A CA 1
ATOM 1952 C C . SER A 1 245 ? -10.243 -16.330 -8.897 1.00 95.25 245 SER A C 1
ATOM 1954 O O . SER A 1 245 ? -11.155 -17.092 -9.212 1.00 95.25 245 SER A O 1
ATOM 1956 N N . LEU A 1 246 ? -8.996 -16.516 -9.344 1.00 95.56 246 LEU A N 1
ATOM 1957 C CA . LEU A 1 246 ? -8.565 -17.656 -10.165 1.00 95.56 246 LEU A CA 1
ATOM 1958 C C . LEU A 1 246 ? -8.177 -18.901 -9.341 1.00 95.56 246 LEU A C 1
ATOM 1960 O O . LEU A 1 246 ? -7.833 -19.920 -9.935 1.00 95.56 246 LEU A O 1
ATOM 1964 N N . GLY A 1 247 ? -8.222 -18.838 -8.006 1.00 91.50 247 GLY A N 1
ATOM 1965 C CA . GLY A 1 247 ? -7.857 -19.941 -7.110 1.00 91.50 247 GLY A CA 1
ATOM 1966 C C . GLY A 1 247 ? -6.354 -20.160 -6.930 1.00 91.50 247 GLY A C 1
ATOM 1967 O O . GLY A 1 247 ? -5.948 -21.199 -6.416 1.00 91.50 247 GLY A O 1
ATOM 1968 N N . GLY A 1 248 ? -5.513 -19.216 -7.350 1.00 94.50 248 GLY A N 1
ATOM 1969 C CA . GLY A 1 248 ? -4.137 -19.137 -6.862 1.00 94.50 248 GLY A CA 1
ATOM 1970 C C . GLY A 1 248 ? -4.043 -18.286 -5.596 1.00 94.50 248 GLY A C 1
ATOM 1971 O O . GLY A 1 248 ? -5.050 -17.822 -5.062 1.00 94.50 248 GLY A O 1
ATOM 1972 N N . ILE A 1 249 ? -2.816 -18.040 -5.141 1.00 94.44 249 ILE A N 1
ATOM 1973 C CA . ILE A 1 249 ? -2.532 -17.064 -4.088 1.00 94.44 249 ILE A CA 1
ATOM 1974 C C . ILE A 1 249 ? -1.680 -15.928 -4.657 1.00 94.44 249 ILE A C 1
ATOM 1976 O O . ILE A 1 249 ? -0.694 -16.175 -5.352 1.00 94.44 249 ILE A O 1
ATOM 1980 N N . ASP A 1 250 ? -2.080 -14.695 -4.361 1.00 96.00 250 ASP A N 1
ATOM 1981 C CA . ASP A 1 250 ? -1.443 -13.468 -4.822 1.00 96.00 250 ASP A CA 1
ATOM 1982 C C . ASP A 1 250 ? -0.828 -12.702 -3.645 1.00 96.00 250 ASP A C 1
ATOM 1984 O O . ASP A 1 250 ? -1.490 -12.465 -2.634 1.00 96.00 250 ASP A O 1
ATOM 1988 N N . THR A 1 251 ? 0.435 -12.290 -3.788 1.00 94.94 251 THR A N 1
ATOM 1989 C CA . THR A 1 251 ? 1.175 -11.497 -2.788 1.00 94.94 251 THR A CA 1
ATOM 1990 C C . THR A 1 251 ? 1.265 -10.037 -3.213 1.00 94.94 251 THR A C 1
ATOM 1992 O O . THR A 1 251 ? 1.685 -9.770 -4.339 1.00 94.94 251 THR A O 1
ATOM 1995 N N . PHE A 1 252 ? 0.996 -9.081 -2.322 1.00 94.25 252 PHE A N 1
ATOM 1996 C CA . PHE A 1 252 ? 1.312 -7.663 -2.529 1.00 94.25 252 PHE A CA 1
ATOM 1997 C C . PHE A 1 252 ? 2.108 -7.058 -1.365 1.00 94.25 252 PHE A C 1
ATOM 1999 O O . PHE A 1 252 ? 2.090 -7.550 -0.235 1.00 94.25 252 PHE A O 1
ATOM 2006 N N . ARG A 1 253 ? 2.838 -5.980 -1.670 1.00 91.12 253 ARG A N 1
ATOM 2007 C CA . ARG A 1 253 ? 3.723 -5.256 -0.749 1.00 91.12 253 ARG A CA 1
ATOM 2008 C C . ARG A 1 253 ? 3.006 -3.984 -0.291 1.00 91.12 253 ARG A C 1
ATOM 2010 O O . ARG A 1 253 ? 2.773 -3.099 -1.107 1.00 91.12 253 ARG A O 1
ATOM 2017 N N . ALA A 1 254 ? 2.630 -3.898 0.984 1.00 92.69 254 ALA A N 1
ATOM 2018 C CA . ALA A 1 254 ? 1.976 -2.723 1.559 1.00 92.69 254 ALA A CA 1
ATOM 2019 C C . ALA A 1 254 ? 2.980 -1.902 2.375 1.00 92.69 254 ALA A C 1
ATOM 2021 O O . ALA A 1 254 ? 3.342 -2.282 3.489 1.00 92.69 254 ALA A O 1
ATOM 2022 N N . TYR A 1 255 ? 3.430 -0.779 1.819 1.00 90.94 255 TYR A N 1
ATOM 2023 C CA . TYR A 1 255 ? 4.550 0.017 2.342 1.00 90.94 255 TYR A CA 1
ATOM 2024 C C . TYR A 1 255 ? 4.150 1.409 2.861 1.00 90.94 255 TYR A C 1
ATOM 2026 O O . TYR A 1 255 ? 4.991 2.142 3.378 1.00 90.94 255 TYR A O 1
ATOM 2034 N N . GLY A 1 256 ? 2.862 1.761 2.770 1.00 88.12 256 GLY A N 1
ATOM 2035 C CA . GLY A 1 256 ? 2.295 2.938 3.433 1.00 88.12 256 GLY A CA 1
ATOM 2036 C C . GLY A 1 256 ? 2.192 2.774 4.955 1.00 88.12 256 GLY A C 1
ATOM 2037 O O . GLY A 1 256 ? 2.551 1.728 5.506 1.00 88.12 256 GLY A O 1
ATOM 2038 N N . SER A 1 257 ? 1.673 3.807 5.628 1.00 89.69 257 SER A N 1
ATOM 2039 C CA . SER A 1 257 ? 1.505 3.840 7.088 1.00 89.69 257 SER A CA 1
ATOM 2040 C C . SER A 1 257 ? 0.759 2.623 7.643 1.00 89.69 257 SER A C 1
ATOM 2042 O O . SER A 1 257 ? -0.111 2.045 6.981 1.00 89.69 257 SER A O 1
ATOM 2044 N N . SER A 1 258 ? 1.097 2.242 8.874 1.00 89.00 258 SER A N 1
ATOM 2045 C CA . SER A 1 258 ? 0.319 1.289 9.662 1.00 89.00 258 SER A CA 1
ATOM 2046 C C . SER A 1 258 ? -0.025 1.873 11.027 1.00 89.00 258 SER A C 1
ATOM 2048 O O . SER A 1 258 ? 0.866 2.230 11.794 1.00 89.00 258 SER A O 1
ATOM 2050 N N . ASP A 1 259 ? -1.313 1.886 11.340 1.00 89.00 259 ASP A N 1
ATOM 2051 C CA . ASP A 1 259 ? -1.876 2.424 12.572 1.00 89.00 259 ASP A CA 1
ATOM 2052 C C . ASP A 1 259 ? -2.480 1.279 13.406 1.00 89.00 259 ASP A C 1
ATOM 2054 O O . ASP A 1 259 ? -2.970 0.282 12.865 1.00 89.00 259 ASP A O 1
ATOM 2058 N N . PHE A 1 260 ? -2.420 1.385 14.735 1.00 88.12 260 PHE A N 1
ATOM 2059 C CA . PHE A 1 260 ? -2.855 0.334 15.662 1.00 88.12 260 PHE A CA 1
ATOM 2060 C C . PHE A 1 260 ? -3.919 0.847 16.633 1.00 88.12 260 PHE A C 1
ATOM 2062 O O . PHE A 1 260 ? -3.748 1.890 17.263 1.00 88.12 260 PHE A O 1
ATOM 2069 N N . THR A 1 261 ? -4.982 0.064 16.812 1.00 87.31 261 THR A N 1
ATOM 2070 C CA . THR A 1 261 ? -6.060 0.337 17.766 1.00 87.31 261 THR A CA 1
ATOM 2071 C C . THR A 1 261 ? -6.255 -0.875 18.675 1.00 87.31 261 THR A C 1
ATOM 2073 O O . THR A 1 261 ? -6.589 -1.973 18.218 1.00 87.31 261 THR A O 1
ATOM 2076 N N . GLY A 1 262 ? -6.032 -0.677 19.975 1.00 84.06 262 GLY A N 1
ATOM 2077 C CA . GLY A 1 262 ? -6.380 -1.635 21.023 1.00 84.06 262 GLY A CA 1
ATOM 2078 C C . GLY A 1 262 ? -7.664 -1.197 21.717 1.00 84.06 262 GLY A C 1
ATOM 2079 O O . GLY A 1 262 ? -7.690 -0.138 22.336 1.00 84.06 262 GLY A O 1
ATOM 2080 N N . GLU A 1 263 ? -8.714 -2.005 21.617 1.00 84.62 263 GLU A N 1
ATOM 2081 C CA . GLU A 1 263 ? -9.993 -1.774 22.293 1.00 84.62 263 GLU A CA 1
ATOM 2082 C C . GLU A 1 263 ? -10.143 -2.772 23.441 1.00 84.62 263 GLU A C 1
ATOM 2084 O O . GLU A 1 263 ? -9.946 -3.976 23.253 1.00 84.62 263 GLU A O 1
ATOM 2089 N N . HIS A 1 264 ? -10.500 -2.271 24.624 1.00 85.69 264 HIS A N 1
ATOM 2090 C CA . HIS A 1 264 ? -10.647 -3.063 25.842 1.00 85.69 264 HIS A CA 1
ATOM 2091 C C . HIS A 1 264 ? -12.000 -2.770 26.502 1.00 85.69 264 HIS A C 1
ATOM 2093 O O . HIS A 1 264 ? -12.245 -1.658 26.967 1.00 85.69 264 HIS A O 1
ATOM 2099 N N . THR A 1 265 ? -12.890 -3.762 26.556 1.00 84.88 265 THR A N 1
ATOM 2100 C CA . THR A 1 265 ? -14.166 -3.672 27.280 1.00 84.88 265 THR A CA 1
ATOM 2101 C C . THR A 1 265 ? -14.048 -4.409 28.607 1.00 84.88 265 THR A C 1
ATOM 2103 O O . THR A 1 265 ? -13.966 -5.638 28.651 1.00 84.88 265 THR A O 1
ATOM 2106 N N . HIS A 1 266 ? -14.031 -3.644 29.695 1.00 86.75 266 HIS A N 1
ATOM 2107 C CA . HIS A 1 266 ? -13.889 -4.142 31.059 1.00 86.75 266 HIS A CA 1
ATOM 2108 C C . HIS A 1 266 ? -15.262 -4.548 31.612 1.00 86.75 266 HIS A C 1
ATOM 2110 O O . HIS A 1 266 ? -16.071 -3.702 31.989 1.00 86.75 266 HIS A O 1
ATOM 2116 N N . ASN A 1 267 ? -15.550 -5.852 31.638 1.00 83.31 267 ASN A N 1
ATOM 2117 C CA . ASN A 1 267 ? -16.781 -6.381 32.220 1.00 83.31 267 ASN A CA 1
ATOM 2118 C C . ASN A 1 267 ? -16.582 -6.519 33.736 1.00 83.31 267 ASN A C 1
ATOM 2120 O O . ASN A 1 267 ? -15.842 -7.392 34.205 1.00 83.31 267 ASN A O 1
ATOM 2124 N N . ILE A 1 268 ? -17.253 -5.648 34.486 1.00 86.06 268 ILE A N 1
ATOM 2125 C CA . ILE A 1 268 ? -17.214 -5.575 35.949 1.00 86.06 268 ILE A CA 1
ATOM 2126 C C . ILE A 1 268 ? -18.550 -6.078 36.507 1.00 86.06 268 ILE A C 1
ATOM 2128 O O . ILE A 1 268 ? -19.606 -5.860 35.912 1.00 86.06 268 ILE A O 1
ATOM 2132 N N . ALA A 1 269 ? -18.499 -6.770 37.641 1.00 75.25 269 ALA A N 1
ATOM 2133 C CA . ALA A 1 269 ? -19.648 -7.124 38.462 1.00 75.25 269 ALA A CA 1
ATOM 2134 C C . ALA A 1 269 ? -19.457 -6.542 39.868 1.00 75.25 269 ALA A C 1
ATOM 2136 O O . ALA A 1 269 ? -18.351 -6.567 40.401 1.00 75.25 269 ALA A O 1
ATOM 2137 N N . GLU A 1 270 ? -20.524 -6.028 40.468 1.00 73.62 270 GLU A N 1
ATOM 2138 C CA . GLU A 1 270 ? -20.506 -5.467 41.821 1.00 73.62 270 GLU A CA 1
ATOM 2139 C C . GLU A 1 270 ? -21.125 -6.466 42.806 1.00 73.62 270 GLU A C 1
ATOM 2141 O O . GLU A 1 270 ? -22.211 -6.998 42.564 1.00 73.62 270 GLU A O 1
ATOM 2146 N N . ILE A 1 271 ? -20.407 -6.768 43.889 1.00 74.94 271 ILE A N 1
ATOM 2147 C CA . ILE A 1 271 ? -20.817 -7.719 44.929 1.00 74.94 271 ILE A CA 1
ATOM 2148 C C . ILE A 1 271 ? -20.433 -7.118 46.282 1.00 74.94 271 ILE A C 1
ATOM 2150 O O . ILE A 1 271 ? -19.256 -6.861 46.513 1.00 74.94 271 ILE A O 1
ATOM 2154 N N . GLU A 1 272 ? -21.413 -6.914 47.169 1.00 60.66 272 GLU A N 1
ATOM 2155 C CA . GLU A 1 272 ? -21.207 -6.385 48.534 1.00 60.66 272 GLU A CA 1
ATOM 2156 C C . GLU A 1 272 ? -20.309 -5.128 48.543 1.00 60.66 272 GLU A C 1
ATOM 2158 O O . GLU A 1 272 ? -19.241 -5.107 49.153 1.00 60.66 272 GLU A O 1
ATOM 2163 N N . ASP A 1 273 ? -20.725 -4.108 47.784 1.00 66.75 273 ASP A N 1
ATOM 2164 C CA . ASP A 1 273 ? -20.051 -2.812 47.579 1.00 66.75 273 ASP A CA 1
ATOM 2165 C C . ASP A 1 273 ? -18.605 -2.894 47.029 1.00 66.75 273 ASP A C 1
ATOM 2167 O O . ASP A 1 273 ? -17.859 -1.913 47.039 1.00 66.75 273 ASP A O 1
ATOM 2171 N N . ASN A 1 274 ? -18.191 -4.060 46.516 1.00 58.25 274 ASN A N 1
ATOM 2172 C CA . ASN A 1 274 ? -16.893 -4.276 45.880 1.00 58.25 274 ASN A CA 1
ATOM 2173 C C . ASN A 1 274 ? -17.052 -4.538 44.374 1.00 58.25 274 ASN A C 1
ATOM 2175 O O . ASN A 1 274 ? -17.747 -5.462 43.946 1.00 58.25 274 ASN A O 1
ATOM 2179 N N . SER A 1 275 ? -16.347 -3.750 43.559 1.00 73.12 275 SER A N 1
ATOM 2180 C CA . SER A 1 275 ? -16.248 -3.951 42.108 1.00 73.12 275 SER A CA 1
ATOM 2181 C C . SER A 1 275 ? -15.222 -5.034 41.764 1.00 73.12 275 SER A C 1
ATOM 2183 O O . SER A 1 275 ? -14.037 -4.892 42.067 1.00 73.12 275 SER A O 1
ATOM 2185 N N . LEU A 1 276 ? -15.663 -6.091 41.079 1.00 74.88 276 LEU A N 1
ATOM 2186 C CA . LEU A 1 276 ? -14.835 -7.187 40.580 1.00 74.88 276 LEU A CA 1
ATOM 2187 C C . LEU A 1 276 ? -14.853 -7.224 39.046 1.00 74.88 276 LEU A C 1
ATOM 2189 O O . LEU A 1 276 ? -15.865 -7.546 38.424 1.00 74.88 276 LEU A O 1
ATOM 2193 N N . GLU A 1 277 ? -13.709 -6.953 38.423 1.00 83.25 277 GLU A N 1
ATOM 2194 C CA . GLU A 1 277 ? -13.501 -7.225 37.000 1.00 83.25 277 GLU A CA 1
ATOM 2195 C C . GLU A 1 277 ? -13.421 -8.741 36.760 1.00 83.25 277 GLU A C 1
ATOM 2197 O O . GLU A 1 277 ? -12.606 -9.428 37.377 1.00 83.25 277 GLU A O 1
ATOM 2202 N N . TYR A 1 278 ? -14.268 -9.272 35.871 1.00 82.62 278 TYR A N 1
ATOM 2203 C CA . TYR A 1 278 ? -14.358 -10.719 35.617 1.00 82.62 278 TYR A CA 1
ATOM 2204 C C . TYR A 1 278 ? -14.060 -11.127 34.166 1.00 82.62 278 TYR A C 1
ATOM 2206 O O . TYR A 1 278 ? -13.775 -12.299 33.910 1.00 82.62 278 TYR A O 1
ATOM 2214 N N . ARG A 1 279 ? -14.111 -10.193 33.203 1.00 82.44 279 ARG A N 1
ATOM 2215 C CA . ARG A 1 279 ? -13.697 -10.429 31.807 1.00 82.44 279 ARG A CA 1
ATOM 2216 C C . ARG A 1 279 ? -13.281 -9.124 31.128 1.00 82.44 279 ARG A C 1
ATOM 2218 O O . ARG A 1 279 ? -14.070 -8.188 31.090 1.00 82.44 279 ARG A O 1
ATOM 2225 N N . VAL A 1 280 ? -12.101 -9.082 30.510 1.00 81.44 280 VAL A N 1
ATOM 2226 C CA . VAL A 1 280 ? -11.715 -7.982 29.608 1.00 81.44 280 VAL A CA 1
ATOM 2227 C C . VAL A 1 280 ? -11.768 -8.480 28.170 1.00 81.44 280 VAL A C 1
ATOM 2229 O O . VAL A 1 280 ? -10.915 -9.264 27.747 1.00 81.44 280 VAL A O 1
ATOM 2232 N N . ASP A 1 281 ? -12.763 -8.030 27.411 1.00 80.75 281 ASP A N 1
ATOM 2233 C CA . ASP A 1 281 ? -12.819 -8.306 25.976 1.00 80.75 281 ASP A CA 1
ATOM 2234 C C . ASP A 1 281 ? -11.820 -7.392 25.270 1.00 80.75 281 ASP A C 1
ATOM 2236 O O . ASP A 1 281 ? -11.845 -6.180 25.455 1.00 80.75 281 ASP A O 1
ATOM 2240 N N . THR A 1 282 ? -10.890 -7.979 24.516 1.00 80.81 282 THR A N 1
ATOM 2241 C CA . THR A 1 282 ? -9.771 -7.259 23.892 1.00 80.81 282 THR A CA 1
ATOM 2242 C C . THR A 1 282 ? -9.785 -7.468 22.384 1.00 80.81 282 THR A C 1
ATOM 2244 O O . THR A 1 282 ? -9.455 -8.558 21.912 1.00 80.81 282 THR A O 1
ATOM 2247 N N . GLU A 1 283 ? -10.102 -6.420 21.627 1.00 83.31 283 GLU A N 1
ATOM 2248 C CA . GLU A 1 283 ? -9.904 -6.380 20.175 1.00 83.31 283 GLU A CA 1
ATOM 2249 C C . GLU A 1 283 ? -8.577 -5.671 19.854 1.00 83.31 283 GLU A C 1
ATOM 2251 O O . GLU A 1 283 ? -8.181 -4.700 20.499 1.00 83.31 283 GLU A O 1
ATOM 2256 N N . ARG A 1 284 ? -7.867 -6.166 18.836 1.00 86.62 284 ARG A N 1
ATOM 2257 C CA . ARG A 1 284 ? -6.640 -5.554 18.305 1.00 86.62 284 ARG A CA 1
ATOM 2258 C C . ARG A 1 284 ? -6.797 -5.389 16.802 1.00 86.62 284 ARG A C 1
ATOM 2260 O O . ARG A 1 284 ? -6.760 -6.384 16.075 1.00 86.62 284 ARG A O 1
ATOM 2267 N N . LYS A 1 285 ? -7.000 -4.148 16.371 1.00 90.81 285 LYS A N 1
ATOM 2268 C CA . LYS A 1 285 ? -7.227 -3.757 14.979 1.00 90.81 285 LYS A CA 1
ATOM 2269 C C . LYS A 1 285 ? -5.982 -3.046 14.451 1.00 90.81 285 LYS A C 1
ATOM 2271 O O . LYS A 1 285 ? -5.328 -2.295 15.173 1.00 90.81 285 LYS A O 1
ATOM 2276 N N . PHE A 1 286 ? -5.652 -3.311 13.198 1.00 92.69 286 PHE A N 1
ATOM 2277 C CA . PHE A 1 286 ? -4.498 -2.762 12.498 1.00 92.69 286 PHE A CA 1
ATOM 2278 C C . PHE A 1 286 ? -5.006 -2.139 11.205 1.00 92.69 286 PHE A C 1
ATOM 2280 O O . PHE A 1 286 ? -5.515 -2.851 10.339 1.00 92.69 286 PHE A O 1
ATOM 2287 N N . GLN A 1 287 ? -4.909 -0.821 11.080 1.00 95.06 287 GLN A N 1
ATOM 2288 C CA . GLN A 1 287 ? -5.206 -0.134 9.832 1.00 95.06 287 GLN A CA 1
ATOM 2289 C C . GLN A 1 287 ? -3.919 -0.039 9.013 1.00 95.06 287 GLN A C 1
ATOM 2291 O O . GLN A 1 287 ? -2.868 0.331 9.534 1.00 95.06 287 GLN A O 1
ATOM 2296 N N . LYS A 1 288 ? -3.985 -0.422 7.738 1.00 94.88 288 LYS A N 1
ATOM 2297 C CA . LYS A 1 288 ? -2.833 -0.485 6.841 1.00 94.88 288 LYS A CA 1
ATOM 2298 C C . LYS A 1 288 ? -3.122 0.234 5.535 1.00 94.88 288 LYS A C 1
ATOM 2300 O O . LYS A 1 288 ? -4.086 -0.080 4.836 1.00 94.88 288 LYS A O 1
ATOM 2305 N N . ASN A 1 289 ? -2.256 1.181 5.200 1.00 93.25 289 ASN A N 1
ATOM 2306 C CA . ASN A 1 289 ? -2.208 1.839 3.905 1.00 93.25 289 ASN A CA 1
ATOM 2307 C C . ASN A 1 289 ? -1.309 1.029 2.951 1.00 93.25 289 ASN A C 1
ATOM 2309 O O . ASN A 1 289 ? -0.226 0.575 3.330 1.00 93.25 289 ASN A O 1
ATOM 2313 N N . THR A 1 290 ? -1.738 0.847 1.701 1.00 92.12 290 THR A N 1
ATOM 2314 C CA . THR A 1 290 ? -0.967 0.111 0.685 1.00 92.12 290 THR A CA 1
ATOM 2315 C C . THR A 1 290 ? 0.364 0.773 0.329 1.00 92.12 290 THR A C 1
ATOM 2317 O O . THR A 1 290 ? 1.280 0.094 -0.121 1.00 92.12 290 THR A O 1
ATOM 2320 N N . GLY A 1 291 ? 0.489 2.087 0.518 1.00 89.81 291 GLY A N 1
ATOM 2321 C CA . GLY A 1 291 ? 1.444 2.893 -0.241 1.00 89.81 291 GLY A CA 1
ATOM 2322 C C . GLY A 1 291 ? 0.877 3.231 -1.624 1.00 89.81 291 GLY A C 1
ATOM 2323 O O . GLY A 1 291 ? -0.282 2.928 -1.927 1.00 89.81 291 GLY A O 1
ATOM 2324 N N . HIS A 1 292 ? 1.671 3.897 -2.459 1.00 88.31 292 HIS A N 1
ATOM 2325 C CA . HIS A 1 292 ? 1.230 4.352 -3.776 1.00 88.31 292 HIS A CA 1
ATOM 2326 C C . HIS A 1 292 ? 1.040 3.184 -4.753 1.00 88.31 292 HIS A C 1
ATOM 2328 O O . HIS A 1 292 ? 1.921 2.338 -4.894 1.00 88.31 292 HIS A O 1
ATOM 2334 N N . LEU A 1 293 ? -0.097 3.180 -5.453 1.00 87.88 293 LEU A N 1
ATOM 2335 C CA . LEU A 1 293 ? -0.479 2.169 -6.436 1.00 87.88 293 LEU A CA 1
ATOM 2336 C C . LEU A 1 293 ? -0.503 2.759 -7.850 1.00 87.88 293 LEU A C 1
ATOM 2338 O O . LEU A 1 293 ? -1.177 3.767 -8.126 1.00 87.88 293 LEU A O 1
ATOM 2342 N N . ASN A 1 294 ? 0.178 2.084 -8.771 1.00 85.31 294 ASN A N 1
ATOM 2343 C CA . ASN A 1 294 ? 0.105 2.346 -10.202 1.00 85.31 294 ASN A CA 1
ATOM 2344 C C . ASN A 1 294 ? -1.238 1.862 -10.794 1.00 85.31 294 ASN A C 1
ATOM 2346 O O . ASN A 1 294 ? -2.028 1.172 -10.148 1.00 85.31 294 ASN A O 1
ATOM 2350 N N . ALA A 1 295 ? -1.530 2.237 -12.042 1.00 83.50 295 ALA A N 1
ATOM 2351 C CA . ALA A 1 295 ? -2.831 1.967 -12.660 1.00 83.50 295 ALA A CA 1
ATOM 2352 C C . ALA A 1 295 ? -3.161 0.467 -12.833 1.00 83.50 295 ALA A C 1
ATOM 2354 O O . ALA A 1 295 ? -4.338 0.112 -12.883 1.00 83.50 295 ALA A O 1
ATOM 2355 N N . GLN A 1 296 ? -2.162 -0.415 -12.938 1.00 84.62 296 GLN A N 1
ATOM 2356 C CA . GLN A 1 296 ? -2.360 -1.867 -12.993 1.00 84.62 296 GLN A CA 1
ATOM 2357 C C . GLN A 1 296 ? -2.553 -2.457 -11.593 1.00 84.62 296 GLN A C 1
ATOM 2359 O O . GLN A 1 296 ? -3.486 -3.234 -11.396 1.00 84.62 296 GLN A O 1
ATOM 2364 N N . GLU A 1 297 ? -1.739 -2.034 -10.624 1.00 87.88 297 GLU A N 1
ATOM 2365 C CA . GLU A 1 297 ? -1.838 -2.468 -9.223 1.00 87.88 297 GLU A CA 1
ATOM 2366 C C . GLU A 1 297 ? -3.210 -2.158 -8.624 1.00 87.88 297 GLU A C 1
ATOM 2368 O O . GLU A 1 297 ? -3.817 -3.043 -8.031 1.00 87.88 297 GLU A O 1
ATOM 2373 N N . ARG A 1 298 ? -3.753 -0.953 -8.865 1.00 86.94 298 ARG A N 1
ATOM 2374 C CA . ARG A 1 298 ? -5.123 -0.579 -8.463 1.00 86.94 298 ARG A CA 1
ATOM 2375 C C . ARG A 1 298 ? -6.159 -1.609 -8.910 1.00 86.94 298 ARG A C 1
ATOM 2377 O O . ARG A 1 298 ? -6.967 -2.045 -8.103 1.00 86.94 298 ARG A O 1
ATOM 2384 N N . ARG A 1 299 ? -6.132 -1.992 -10.195 1.00 88.00 299 ARG A N 1
ATOM 2385 C CA . ARG A 1 299 ? -7.128 -2.893 -10.804 1.00 88.00 299 ARG A CA 1
ATOM 2386 C C . ARG A 1 299 ? -7.014 -4.321 -10.285 1.00 88.00 299 ARG A C 1
ATOM 2388 O O . ARG A 1 299 ? -8.036 -4.928 -9.992 1.00 88.00 299 ARG A O 1
ATOM 2395 N N . TRP A 1 300 ? -5.792 -4.836 -10.169 1.00 89.56 300 TRP A N 1
ATOM 2396 C CA . TRP A 1 300 ? -5.524 -6.163 -9.612 1.00 89.56 300 TRP A CA 1
ATOM 2397 C C . TRP A 1 300 ? -5.924 -6.243 -8.134 1.00 89.56 300 TRP A C 1
ATOM 2399 O O . TRP A 1 300 ? -6.634 -7.163 -7.733 1.00 89.56 300 TRP A O 1
ATOM 2409 N N . LEU A 1 301 ? -5.545 -5.243 -7.334 1.00 92.44 301 LEU A N 1
ATOM 2410 C CA . LEU A 1 301 ? -5.769 -5.253 -5.890 1.00 92.44 301 LEU A CA 1
ATOM 2411 C C . LEU A 1 301 ? -7.252 -5.121 -5.496 1.00 92.44 301 LEU A C 1
ATOM 2413 O O . LEU A 1 301 ? -7.592 -5.363 -4.342 1.00 92.44 301 LEU A O 1
ATOM 2417 N N . LEU A 1 302 ? -8.163 -4.830 -6.435 1.00 92.12 302 LEU A N 1
ATOM 2418 C CA . LEU A 1 302 ? -9.606 -4.954 -6.190 1.00 92.12 302 LEU A CA 1
ATOM 2419 C C . LEU A 1 302 ? -10.015 -6.381 -5.786 1.00 92.12 302 LEU A C 1
ATOM 2421 O O . LEU A 1 302 ? -10.966 -6.533 -5.025 1.00 92.12 302 LEU A O 1
ATOM 2425 N N . ASP A 1 303 ? -9.289 -7.407 -6.242 1.00 93.88 303 ASP A N 1
ATOM 2426 C CA . ASP A 1 303 ? -9.571 -8.825 -5.972 1.00 93.88 303 ASP A CA 1
ATOM 2427 C C . ASP A 1 303 ? -9.188 -9.258 -4.538 1.00 93.88 303 ASP A C 1
ATOM 2429 O O . ASP A 1 303 ? -9.744 -10.213 -3.993 1.00 93.88 303 ASP A O 1
ATOM 2433 N N . PHE A 1 304 ? -8.310 -8.500 -3.866 1.00 95.31 304 PHE A N 1
ATOM 2434 C CA . PHE A 1 304 ? -7.978 -8.716 -2.453 1.00 95.31 304 PHE A CA 1
ATOM 2435 C C . PHE A 1 304 ? -9.199 -8.528 -1.551 1.00 95.31 304 PHE A C 1
ATOM 2437 O O . PHE A 1 304 ? -9.454 -9.345 -0.667 1.00 95.31 304 PHE A O 1
ATOM 2444 N N . PHE A 1 305 ? -9.973 -7.462 -1.752 1.00 93.44 305 PHE A N 1
ATOM 2445 C CA . PHE A 1 305 ? -11.065 -7.100 -0.847 1.00 93.44 305 PHE A CA 1
ATOM 2446 C C . PHE A 1 305 ? -12.151 -8.189 -0.715 1.00 93.44 305 PHE A C 1
ATOM 2448 O O . PHE A 1 305 ? -12.395 -8.587 0.428 1.00 93.44 305 PHE A O 1
ATOM 2455 N N . PRO A 1 306 ? -12.727 -8.762 -1.796 1.00 91.56 306 PRO A N 1
ATOM 2456 C CA . PRO A 1 306 ? -13.719 -9.839 -1.702 1.00 91.56 306 PRO A CA 1
ATOM 2457 C C . PRO A 1 306 ? -13.142 -11.214 -1.316 1.00 91.56 306 PRO A C 1
ATOM 2459 O O . PRO A 1 306 ? -13.917 -12.098 -0.956 1.00 91.56 306 PRO A O 1
ATOM 2462 N N . SER A 1 307 ? -11.819 -11.421 -1.370 1.00 93.44 307 SER A N 1
ATOM 2463 C CA . SER A 1 307 ? -11.198 -12.706 -1.008 1.00 93.44 307 SER A CA 1
ATOM 2464 C C . SER A 1 307 ? -11.497 -13.116 0.442 1.00 93.44 307 SER A C 1
ATOM 2466 O O . SER A 1 307 ? -11.364 -12.309 1.365 1.00 93.44 307 SER A O 1
ATOM 2468 N N . LEU A 1 308 ? -11.859 -14.380 0.668 1.00 89.75 308 LEU A N 1
ATOM 2469 C CA . LEU A 1 308 ? -12.143 -14.907 2.011 1.00 89.75 308 LEU A CA 1
ATOM 2470 C C . LEU A 1 308 ? -10.883 -15.401 2.743 1.00 89.75 308 LEU A C 1
ATOM 2472 O O . LEU A 1 308 ? -10.861 -15.426 3.973 1.00 89.75 308 LEU A O 1
ATOM 2476 N N . SER A 1 309 ? -9.830 -15.753 2.003 1.00 92.69 309 SER A N 1
ATOM 2477 C CA . SER A 1 309 ? -8.606 -16.360 2.535 1.00 92.69 309 SER A CA 1
ATOM 2478 C C . SER A 1 309 ? -7.461 -15.348 2.458 1.00 92.69 309 SER A C 1
ATOM 2480 O O . SER A 1 309 ? -6.849 -15.182 1.404 1.00 92.69 309 SER A O 1
ATOM 2482 N N . LYS A 1 310 ? -7.180 -14.648 3.565 1.00 95.75 310 LYS A N 1
ATOM 2483 C CA . LYS A 1 310 ? -6.158 -13.588 3.652 1.00 95.75 310 LYS A CA 1
ATOM 2484 C C . LYS A 1 310 ? -5.105 -13.893 4.722 1.00 95.75 310 LYS A C 1
ATOM 2486 O O . LYS A 1 310 ? -5.434 -14.372 5.808 1.00 95.75 310 LYS A O 1
ATOM 2491 N N . TYR A 1 311 ? -3.853 -13.536 4.448 1.00 94.69 311 TYR A N 1
ATOM 2492 C CA . TYR A 1 311 ? -2.698 -13.747 5.323 1.00 94.69 311 TYR A CA 1
ATOM 2493 C C . TYR A 1 311 ? -1.773 -12.528 5.318 1.00 94.69 311 TYR A C 1
ATOM 2495 O O . TYR A 1 311 ? -1.702 -11.794 4.336 1.00 94.69 311 TYR A O 1
ATOM 2503 N N . ILE A 1 312 ? -1.011 -12.350 6.392 1.00 92.94 312 ILE A N 1
ATOM 2504 C CA . ILE A 1 312 ? 0.102 -11.403 6.483 1.00 92.94 312 ILE A CA 1
ATOM 2505 C C . ILE A 1 312 ? 1.368 -12.150 6.899 1.00 92.94 312 ILE A C 1
ATOM 2507 O O . ILE A 1 312 ? 1.318 -13.036 7.753 1.00 92.94 312 ILE A O 1
ATOM 2511 N N . TYR A 1 313 ? 2.507 -11.811 6.303 1.00 86.62 313 TYR A N 1
ATOM 2512 C CA . TYR A 1 313 ? 3.798 -12.337 6.733 1.00 86.62 313 TYR A CA 1
ATOM 2513 C C . TYR A 1 313 ? 4.297 -11.568 7.962 1.00 86.62 313 TYR A C 1
ATOM 2515 O O . TYR A 1 313 ? 4.480 -10.352 7.906 1.00 86.62 313 TYR A O 1
ATOM 2523 N N . THR A 1 314 ? 4.520 -12.265 9.079 1.00 75.19 314 THR A N 1
ATOM 2524 C CA . THR A 1 314 ? 4.969 -11.655 10.342 1.00 75.19 314 THR A CA 1
ATOM 2525 C C . THR A 1 314 ? 6.228 -12.330 10.866 1.00 75.19 314 THR A C 1
ATOM 2527 O O . THR A 1 314 ? 6.173 -13.421 11.433 1.00 75.19 314 THR A O 1
ATOM 2530 N N . GLY A 1 315 ? 7.371 -11.659 10.701 1.00 65.81 315 GLY A N 1
ATOM 2531 C CA . GLY A 1 315 ? 8.686 -12.106 11.168 1.00 65.81 315 GLY A CA 1
ATOM 2532 C C . GLY A 1 315 ? 9.256 -13.277 10.362 1.00 65.81 315 GLY A C 1
ATOM 2533 O O . GLY A 1 315 ? 10.228 -13.108 9.631 1.00 65.81 315 GLY A O 1
ATOM 2534 N N . SER A 1 316 ? 8.666 -14.463 10.507 1.00 67.62 316 SER A N 1
ATOM 2535 C CA . SER A 1 316 ? 9.176 -15.713 9.920 1.00 67.62 316 SER A CA 1
ATOM 2536 C C . SER A 1 316 ? 8.100 -16.733 9.520 1.00 67.62 316 SER A C 1
ATOM 2538 O O . SER A 1 316 ? 8.443 -17.878 9.232 1.00 67.62 316 SER A O 1
ATOM 2540 N N . TYR A 1 317 ? 6.820 -16.349 9.533 1.00 76.06 317 TYR A N 1
ATOM 2541 C CA . TYR A 1 317 ? 5.696 -17.216 9.163 1.00 76.06 317 TYR A CA 1
ATOM 2542 C C . TYR A 1 317 ? 4.499 -16.408 8.644 1.00 76.06 317 TYR A C 1
ATOM 2544 O O . TYR A 1 317 ? 4.350 -15.216 8.948 1.00 76.06 317 TYR A O 1
ATOM 2552 N N . LEU A 1 318 ? 3.627 -17.071 7.886 1.00 86.38 318 LEU A N 1
ATOM 2553 C CA . LEU A 1 318 ? 2.353 -16.533 7.413 1.00 86.38 318 LEU A CA 1
ATOM 2554 C C . LEU A 1 318 ? 1.255 -16.686 8.472 1.00 86.38 318 LEU A C 1
ATOM 2556 O O . LEU A 1 318 ? 0.984 -17.778 8.969 1.00 86.38 318 LEU A O 1
ATOM 2560 N N . ARG A 1 319 ? 0.574 -15.582 8.797 1.00 89.62 319 ARG A N 1
ATOM 2561 C CA . ARG A 1 319 ? -0.494 -15.541 9.802 1.00 89.62 319 ARG A CA 1
ATOM 2562 C C . ARG A 1 319 ? -1.829 -15.115 9.177 1.00 89.62 319 ARG A C 1
ATOM 2564 O O . ARG A 1 319 ? -1.861 -14.094 8.492 1.00 89.62 319 ARG A O 1
ATOM 2571 N N . PRO A 1 320 ? -2.937 -15.849 9.391 1.00 92.81 320 PRO A N 1
ATOM 2572 C CA . PRO A 1 320 ? -4.230 -15.507 8.799 1.00 92.81 320 PRO A CA 1
ATOM 2573 C C . PRO A 1 320 ? -4.818 -14.221 9.398 1.00 92.81 320 PRO A C 1
ATOM 2575 O O . PRO A 1 320 ? -4.722 -13.975 10.605 1.00 92.81 320 PRO A O 1
ATOM 2578 N N . ILE A 1 321 ? -5.466 -13.413 8.557 1.00 95.06 321 ILE A N 1
ATOM 2579 C CA . ILE A 1 321 ? -6.103 -12.144 8.936 1.00 95.06 321 ILE A CA 1
ATOM 2580 C C . ILE A 1 321 ? -7.546 -12.065 8.440 1.00 95.06 321 ILE A C 1
ATOM 2582 O O . ILE A 1 321 ? -7.896 -12.601 7.393 1.00 95.06 321 ILE A O 1
ATOM 2586 N N . VAL A 1 322 ? -8.375 -11.334 9.179 1.00 94.00 322 VAL A N 1
ATOM 2587 C CA . VAL A 1 322 ? -9.723 -10.932 8.773 1.00 94.00 322 VAL A CA 1
ATOM 2588 C C . VAL A 1 322 ? -9.706 -9.424 8.561 1.00 94.00 322 VAL A C 1
ATOM 2590 O O . VAL A 1 322 ? -9.440 -8.673 9.499 1.00 94.00 322 VAL A O 1
ATOM 2593 N N . VAL A 1 323 ? -9.986 -8.981 7.335 1.00 94.06 323 VAL A N 1
ATOM 2594 C CA . VAL A 1 323 ? -10.231 -7.562 7.034 1.00 94.06 323 VAL A CA 1
ATOM 2595 C C . VAL A 1 323 ? -11.642 -7.217 7.500 1.00 94.06 323 VAL A C 1
ATOM 2597 O O . VAL A 1 323 ? -12.597 -7.886 7.112 1.00 94.06 323 VAL A O 1
ATOM 2600 N N . THR A 1 324 ? -11.764 -6.202 8.351 1.00 90.94 324 THR A N 1
ATOM 2601 C CA . THR A 1 324 ? -13.037 -5.732 8.914 1.00 90.94 324 THR A CA 1
ATOM 2602 C C . THR A 1 324 ? -13.583 -4.514 8.176 1.00 90.94 324 THR A C 1
ATOM 2604 O O . THR A 1 324 ? -14.793 -4.330 8.124 1.00 90.94 324 THR A O 1
ATOM 2607 N N . GLU A 1 325 ? -12.705 -3.688 7.600 1.00 90.31 325 GLU A N 1
ATOM 2608 C CA . GLU A 1 325 ? -13.055 -2.434 6.922 1.00 90.31 325 GLU A CA 1
ATOM 2609 C C . GLU A 1 325 ? -12.101 -2.185 5.748 1.00 90.31 325 GLU A C 1
ATOM 2611 O O . GLU A 1 325 ? -10.935 -2.584 5.789 1.00 90.31 325 GLU A O 1
ATOM 2616 N N . SER A 1 326 ? -12.558 -1.473 4.717 1.00 91.62 326 SER A N 1
ATOM 2617 C CA . SER A 1 326 ? -11.711 -1.080 3.587 1.00 91.62 326 SER A CA 1
ATOM 2618 C C . SER A 1 326 ? -12.205 0.193 2.908 1.00 91.62 326 SER A C 1
ATOM 2620 O O . SER A 1 326 ? -13.369 0.270 2.517 1.00 91.62 326 SER A O 1
ATOM 2622 N N . ASN A 1 327 ? -11.300 1.145 2.687 1.00 88.75 327 ASN A N 1
ATOM 2623 C CA . ASN A 1 327 ? -11.497 2.272 1.788 1.00 88.75 327 ASN A CA 1
ATOM 2624 C C . ASN A 1 327 ? -10.753 2.005 0.467 1.00 88.75 327 ASN A C 1
ATOM 2626 O O . ASN A 1 327 ? -9.526 1.875 0.442 1.00 88.75 327 ASN A O 1
ATOM 2630 N N . VAL A 1 328 ? -11.527 1.911 -0.619 1.00 85.88 328 VAL A N 1
ATOM 2631 C CA . VAL A 1 328 ? -11.076 1.518 -1.966 1.00 85.88 328 VAL A CA 1
ATOM 2632 C C . VAL A 1 328 ? -11.474 2.579 -3.011 1.00 85.88 328 VAL A C 1
ATOM 2634 O O 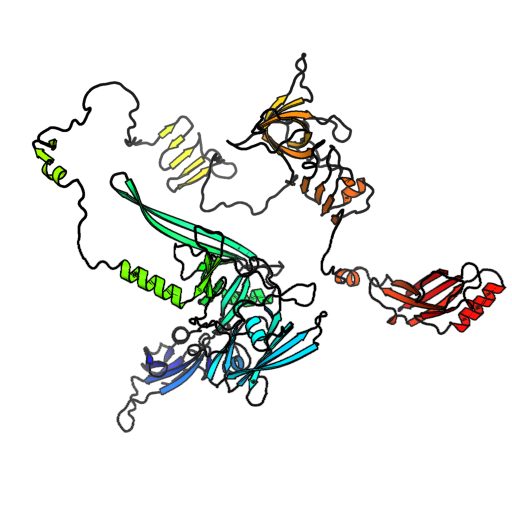. VAL A 1 328 ? -11.787 2.272 -4.160 1.00 85.88 328 VAL A O 1
ATOM 2637 N N . THR A 1 329 ? -11.515 3.857 -2.618 1.00 81.62 329 THR A N 1
ATOM 2638 C CA . THR A 1 329 ? -11.808 4.976 -3.534 1.00 81.62 329 THR A CA 1
ATOM 2639 C C . THR A 1 329 ? -10.539 5.540 -4.171 1.00 81.62 329 THR A C 1
ATOM 2641 O O . THR A 1 329 ? -9.524 5.679 -3.495 1.00 81.62 329 THR A O 1
ATOM 2644 N N . TYR A 1 330 ? -10.600 5.933 -5.445 1.00 71.38 330 TYR A N 1
ATOM 2645 C CA . TYR A 1 330 ? -9.549 6.714 -6.104 1.00 71.38 330 TYR A CA 1
ATOM 2646 C C . TYR A 1 330 ? -10.144 7.645 -7.168 1.00 71.38 330 TYR A C 1
ATOM 2648 O O . TYR A 1 330 ? -11.168 7.326 -7.775 1.00 71.38 330 TYR A O 1
ATOM 2656 N N . THR A 1 331 ? -9.472 8.764 -7.434 1.00 69.94 331 THR A N 1
ATOM 2657 C CA . THR A 1 331 ? -9.789 9.664 -8.550 1.00 69.94 331 THR A CA 1
ATOM 2658 C C . THR A 1 331 ? -8.818 9.388 -9.698 1.00 69.94 331 THR A C 1
ATOM 2660 O O . THR A 1 331 ? -7.607 9.427 -9.502 1.00 69.94 331 THR A O 1
ATOM 2663 N N . ASP A 1 332 ? -9.307 9.159 -10.920 1.00 58.28 332 ASP A N 1
ATOM 2664 C CA . ASP A 1 332 ? -8.449 8.849 -12.087 1.00 58.28 332 ASP A CA 1
ATOM 2665 C C . ASP A 1 332 ? -7.453 9.970 -12.455 1.00 58.28 332 ASP A C 1
ATOM 2667 O O . ASP A 1 332 ? -6.457 9.735 -13.136 1.00 58.28 332 ASP A O 1
ATOM 2671 N N . ARG A 1 333 ? -7.717 11.206 -12.009 1.00 62.41 333 ARG A N 1
ATOM 2672 C CA . ARG A 1 333 ? -6.831 12.367 -12.198 1.00 62.41 333 ARG A CA 1
ATOM 2673 C C . ARG A 1 333 ? -5.820 12.567 -11.069 1.00 62.41 333 ARG A C 1
ATOM 2675 O O . ARG A 1 333 ? -4.938 13.407 -11.215 1.00 62.41 333 ARG A O 1
ATOM 2682 N N . GLU A 1 334 ? -5.941 11.831 -9.967 1.00 57.19 334 GLU A N 1
ATOM 2683 C CA . GLU A 1 334 ? -5.083 11.983 -8.793 1.00 57.19 334 GLU A CA 1
ATOM 2684 C C . GLU A 1 334 ? -4.067 10.830 -8.757 1.00 57.19 334 GLU A C 1
ATOM 2686 O O . GLU A 1 334 ? -4.379 9.642 -8.603 1.00 57.19 334 GLU A O 1
ATOM 2691 N N . LEU A 1 335 ? -2.814 11.210 -8.996 1.00 53.41 335 LEU A N 1
ATOM 2692 C CA . LEU A 1 335 ? -1.642 10.349 -9.010 1.00 53.41 335 LEU A CA 1
ATOM 2693 C C . LEU A 1 335 ? -0.620 10.940 -8.028 1.00 53.41 335 LEU A C 1
ATOM 2695 O O . LEU A 1 335 ? -0.271 12.110 -8.186 1.00 53.41 335 LEU A O 1
ATOM 2699 N N . PRO A 1 336 ? -0.111 10.161 -7.057 1.00 52.97 336 PRO A N 1
ATOM 2700 C CA . PRO A 1 336 ? -0.459 8.769 -6.754 1.00 52.97 336 PRO A CA 1
ATOM 2701 C C . PRO A 1 336 ? -1.821 8.617 -6.047 1.00 52.97 336 PRO A C 1
ATOM 2703 O O . PRO A 1 336 ? -2.368 9.569 -5.508 1.00 52.97 336 PRO A O 1
ATOM 2706 N N . SER A 1 337 ? -2.340 7.386 -6.009 1.00 75.00 337 SER A N 1
ATOM 2707 C CA . SER A 1 337 ? -3.438 6.985 -5.116 1.00 75.00 337 SER A CA 1
ATOM 2708 C C . SER A 1 337 ? -3.039 5.723 -4.352 1.00 75.00 337 SER A C 1
ATOM 2710 O O . SER A 1 337 ? -2.076 5.050 -4.721 1.00 75.00 337 SER A O 1
ATOM 2712 N N . ASN A 1 338 ? -3.784 5.398 -3.305 1.00 87.81 338 ASN A N 1
ATOM 2713 C CA . ASN A 1 338 ? -3.567 4.267 -2.407 1.00 87.81 338 ASN A CA 1
ATOM 2714 C C . ASN A 1 338 ? -4.922 3.684 -1.983 1.00 87.81 338 ASN A C 1
ATOM 2716 O O . ASN A 1 338 ? -5.950 4.335 -2.162 1.00 87.81 338 ASN A O 1
ATOM 2720 N N . TYR A 1 339 ? -4.916 2.498 -1.380 1.00 92.19 339 TYR A N 1
ATOM 2721 C CA . TYR A 1 339 ? -6.058 1.972 -0.630 1.00 92.19 339 TYR A CA 1
ATOM 2722 C C . TYR A 1 339 ? -5.680 1.808 0.847 1.00 92.19 339 TYR A C 1
ATOM 2724 O O . TYR A 1 339 ? -4.497 1.744 1.194 1.00 92.19 339 TYR A O 1
ATOM 2732 N N . THR A 1 340 ? -6.685 1.737 1.717 1.00 92.12 340 THR A N 1
ATOM 2733 C CA . THR A 1 340 ? -6.496 1.545 3.163 1.00 92.12 340 THR A CA 1
ATOM 2734 C C . THR A 1 340 ? -7.468 0.486 3.663 1.00 92.12 340 THR A C 1
ATOM 2736 O O . THR A 1 340 ? -8.642 0.508 3.295 1.00 92.12 340 THR A O 1
ATOM 2739 N N . PHE A 1 341 ? -7.014 -0.439 4.505 1.00 94.94 341 PHE A N 1
ATOM 2740 C CA . PHE A 1 341 ? -7.867 -1.476 5.091 1.00 94.94 341 PHE A CA 1
ATOM 2741 C C . PHE A 1 341 ? -7.555 -1.714 6.566 1.00 94.94 341 PHE A C 1
ATOM 2743 O O . PHE A 1 341 ? -6.401 -1.647 6.981 1.00 94.94 341 PHE A O 1
ATOM 2750 N N . THR A 1 342 ? -8.587 -2.019 7.348 1.00 94.12 342 THR A N 1
ATOM 2751 C CA . THR A 1 342 ? -8.471 -2.389 8.763 1.00 94.12 342 THR A CA 1
ATOM 2752 C C . THR A 1 342 ? -8.577 -3.907 8.879 1.00 94.12 342 THR A C 1
ATOM 2754 O O . THR A 1 342 ? -9.507 -4.504 8.333 1.00 94.12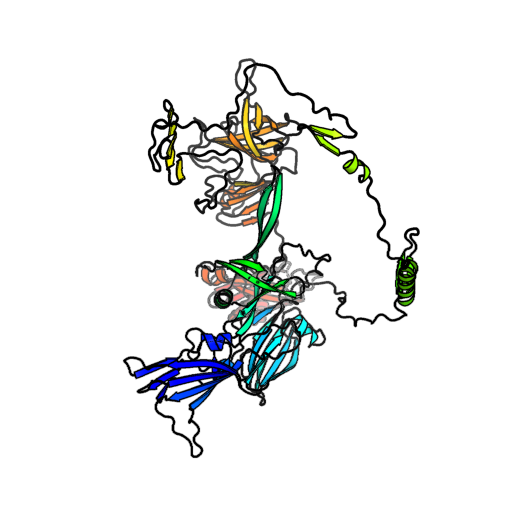 342 THR A O 1
ATOM 2757 N N . TYR A 1 343 ? -7.638 -4.552 9.571 1.00 94.19 343 TYR A N 1
ATOM 2758 C CA . TYR A 1 343 ? -7.631 -5.999 9.792 1.00 94.19 343 TYR A CA 1
ATOM 2759 C C . TYR A 1 343 ? -7.383 -6.378 11.256 1.00 94.19 343 TYR A C 1
ATOM 2761 O O . TYR A 1 343 ? -6.814 -5.617 12.037 1.00 94.19 343 TYR A O 1
ATOM 2769 N N . LYS A 1 344 ? -7.775 -7.602 11.619 1.00 92.06 344 LYS A N 1
ATOM 2770 C CA . LYS A 1 344 ? -7.358 -8.282 12.853 1.00 92.06 344 LYS A CA 1
ATOM 2771 C C . LYS A 1 344 ? -6.850 -9.687 12.546 1.00 92.06 344 LYS A C 1
ATOM 2773 O O . LYS A 1 344 ? -7.238 -10.284 11.544 1.00 92.06 344 LYS A O 1
ATOM 2778 N N . TYR A 1 345 ? -5.967 -10.223 13.385 1.00 90.38 345 TYR A N 1
ATOM 2779 C CA . TYR A 1 345 ? -5.495 -11.603 13.233 1.00 90.38 345 TYR A CA 1
ATOM 2780 C C . TYR A 1 345 ? -6.646 -12.589 13.478 1.00 90.38 345 TYR A C 1
ATOM 2782 O O . TYR A 1 345 ? -7.366 -12.457 14.468 1.00 90.38 345 TYR A O 1
ATOM 2790 N N . ALA A 1 346 ? -6.817 -13.580 12.602 1.00 88.19 346 ALA A N 1
ATOM 2791 C CA . ALA A 1 346 ? -7.936 -14.527 12.683 1.00 88.19 346 ALA A CA 1
ATOM 2792 C C . ALA A 1 346 ? -7.852 -15.462 13.910 1.00 88.19 346 ALA A C 1
ATOM 2794 O O . ALA A 1 346 ? -8.860 -15.986 14.373 1.00 88.19 346 ALA A O 1
ATOM 2795 N N . ASP A 1 347 ? -6.647 -15.644 14.450 1.00 86.50 347 ASP A N 1
ATOM 2796 C CA . ASP A 1 347 ? -6.307 -16.462 15.619 1.00 86.50 347 ASP A CA 1
ATOM 2797 C C . ASP A 1 347 ? -6.077 -15.623 16.898 1.00 86.50 347 ASP A C 1
ATOM 2799 O O . ASP A 1 347 ? -5.452 -16.100 17.852 1.00 86.50 347 ASP A O 1
ATOM 2803 N N . ALA A 1 348 ? -6.511 -14.355 16.913 1.00 81.38 348 ALA A N 1
ATOM 2804 C CA . ALA A 1 348 ? -6.205 -13.406 17.981 1.00 81.38 348 ALA A CA 1
ATOM 2805 C C . ALA A 1 348 ? -6.601 -13.912 19.383 1.00 81.38 348 ALA A C 1
ATOM 2807 O O . ALA A 1 348 ? -7.678 -14.460 19.611 1.00 81.38 348 ALA A O 1
ATOM 2808 N N . ARG A 1 349 ? -5.712 -13.670 20.353 1.00 79.00 349 ARG A N 1
ATOM 2809 C CA . ARG A 1 349 ? -5.911 -13.928 21.787 1.00 79.00 349 ARG A CA 1
ATOM 2810 C C . ARG A 1 349 ? -5.488 -12.683 22.581 1.00 79.00 349 ARG A C 1
ATOM 2812 O O . ARG A 1 349 ? -4.618 -11.951 22.102 1.00 79.00 349 ARG A O 1
ATOM 2819 N N . PRO A 1 350 ? -6.036 -12.444 23.789 1.00 75.31 350 PRO A N 1
ATOM 2820 C CA . PRO A 1 350 ? -5.708 -11.257 24.589 1.00 75.31 350 PRO A CA 1
ATOM 2821 C C . PRO A 1 350 ? -4.239 -11.218 25.044 1.00 75.31 350 PRO A C 1
ATOM 2823 O O . PRO A 1 350 ? -3.684 -10.143 25.266 1.00 75.31 350 PRO A O 1
ATOM 2826 N N . PHE A 1 351 ? -3.575 -12.372 25.138 1.00 78.56 351 PHE A N 1
ATOM 2827 C CA . PHE A 1 351 ? -2.170 -12.476 25.541 1.00 78.56 351 PHE A CA 1
ATOM 2828 C C . PHE A 1 351 ? -1.218 -11.709 24.606 1.00 78.56 351 PHE A C 1
ATOM 2830 O O . PHE A 1 351 ? -1.520 -11.467 23.435 1.00 78.56 351 PHE A O 1
ATOM 2837 N N . LEU A 1 352 ? -0.055 -11.322 25.132 1.00 73.38 352 LEU A N 1
ATOM 2838 C CA . LEU A 1 352 ? 1.029 -10.708 24.363 1.00 73.38 352 LEU A CA 1
ATOM 2839 C C . LEU A 1 352 ? 1.984 -11.788 23.839 1.00 73.38 352 LEU A C 1
ATOM 2841 O O . LEU A 1 352 ? 2.346 -12.705 24.572 1.00 73.38 352 LEU A O 1
ATOM 2845 N N . ASN A 1 353 ? 2.430 -11.641 22.591 1.00 69.56 353 ASN A N 1
ATOM 2846 C CA . ASN A 1 353 ? 3.478 -12.462 21.985 1.00 69.56 353 ASN A CA 1
ATOM 2847 C C . ASN A 1 353 ? 4.553 -11.535 21.400 1.00 69.56 353 ASN A C 1
ATOM 2849 O O . ASN A 1 353 ? 4.523 -11.206 20.217 1.00 69.56 353 ASN A O 1
ATOM 2853 N N . ILE A 1 354 ? 5.436 -11.038 22.269 1.00 71.00 354 ILE A N 1
ATOM 2854 C CA . ILE A 1 354 ? 6.517 -10.112 21.907 1.00 71.00 354 ILE A CA 1
ATOM 2855 C C . ILE A 1 354 ? 7.767 -10.944 21.576 1.00 71.00 354 ILE A C 1
ATOM 2857 O O . ILE A 1 354 ? 8.223 -11.686 22.456 1.00 71.00 354 ILE A O 1
ATOM 2861 N N . PRO A 1 355 ? 8.342 -10.835 20.361 1.00 63.38 355 PRO A N 1
ATOM 2862 C CA . PRO A 1 355 ? 9.619 -11.463 20.033 1.00 63.38 355 PRO A CA 1
ATOM 2863 C C . PRO A 1 355 ? 10.710 -11.068 21.037 1.00 63.38 355 PRO A C 1
ATOM 2865 O O . PRO A 1 355 ? 10.825 -9.911 21.427 1.00 63.38 355 PRO A O 1
ATOM 2868 N N . ARG A 1 356 ? 11.513 -12.040 21.486 1.00 65.38 356 ARG A N 1
ATOM 2869 C CA . ARG A 1 356 ? 12.642 -11.807 22.415 1.00 65.38 356 ARG A CA 1
ATOM 2870 C C . ARG A 1 356 ? 13.991 -11.645 21.714 1.00 65.38 356 ARG A C 1
ATOM 2872 O O . ARG A 1 356 ? 15.009 -11.463 22.372 1.00 65.38 356 ARG A O 1
ATOM 2879 N N . THR A 1 357 ? 13.978 -11.725 20.393 1.00 54.28 357 THR A N 1
ATOM 2880 C CA . THR A 1 357 ? 15.103 -11.503 19.492 1.00 54.28 357 THR A CA 1
ATOM 2881 C C . THR A 1 357 ? 14.629 -10.535 18.426 1.00 54.28 357 THR A C 1
ATOM 2883 O O . THR A 1 357 ? 13.578 -10.785 17.828 1.00 54.28 357 THR A O 1
ATOM 2886 N N . GLU A 1 358 ? 15.403 -9.487 18.162 1.00 47.88 358 GLU A N 1
ATOM 2887 C CA . GLU A 1 358 ? 15.175 -8.659 16.980 1.00 47.88 358 GLU A CA 1
ATOM 2888 C C . GLU A 1 358 ? 15.212 -9.530 15.712 1.00 47.88 358 GLU A C 1
ATOM 2890 O O . GLU A 1 358 ? 15.992 -10.495 15.656 1.00 47.88 358 GLU A O 1
ATOM 2895 N N . PRO A 1 359 ? 14.398 -9.226 14.685 1.00 48.72 359 PRO A N 1
ATOM 2896 C CA . PRO A 1 359 ? 14.588 -9.796 13.361 1.00 48.72 359 PRO A CA 1
ATOM 2897 C C . PRO A 1 359 ? 16.034 -9.568 12.906 1.00 48.72 359 PRO A C 1
ATOM 2899 O O . PRO A 1 359 ? 16.594 -8.488 13.094 1.00 48.72 359 PRO A O 1
ATOM 2902 N N . ALA A 1 360 ? 16.663 -10.584 12.314 1.00 45.69 360 ALA A N 1
ATOM 2903 C CA . ALA A 1 360 ? 18.014 -10.434 11.785 1.00 45.69 360 ALA A CA 1
ATOM 2904 C C . ALA A 1 360 ? 17.973 -9.456 10.600 1.00 45.69 360 ALA A C 1
ATOM 2906 O O . ALA A 1 360 ? 17.518 -9.849 9.521 1.00 45.69 360 ALA A O 1
ATOM 2907 N N . GLY A 1 361 ? 18.437 -8.224 10.859 1.00 44.28 361 GLY A N 1
ATOM 2908 C CA . GLY A 1 361 ? 18.118 -6.985 10.138 1.00 44.28 361 GLY A CA 1
ATOM 2909 C C . GLY A 1 361 ? 18.157 -7.026 8.612 1.00 44.28 361 GLY A C 1
ATOM 2910 O O . GLY A 1 361 ? 18.757 -7.923 8.007 1.00 44.28 361 GLY A O 1
ATOM 2911 N N . ASP A 1 362 ? 17.475 -6.043 8.026 1.00 46.09 362 ASP A N 1
ATOM 2912 C CA . ASP A 1 362 ? 16.995 -6.072 6.647 1.00 46.09 362 ASP A CA 1
ATOM 2913 C C . ASP A 1 362 ? 18.099 -6.361 5.627 1.00 46.09 362 ASP A C 1
ATOM 2915 O O . ASP A 1 362 ? 19.138 -5.700 5.559 1.00 46.09 362 ASP A O 1
ATOM 2919 N N . LEU A 1 363 ? 17.863 -7.400 4.825 1.00 42.88 363 LEU A N 1
ATOM 2920 C CA . LEU A 1 363 ? 18.778 -7.830 3.777 1.00 42.88 363 LEU A CA 1
ATOM 2921 C C . LEU A 1 363 ? 18.447 -7.098 2.483 1.00 42.88 363 LEU A C 1
ATOM 2923 O O . LEU A 1 363 ? 17.598 -7.542 1.706 1.00 42.88 363 LEU A O 1
ATOM 2927 N N . ASN A 1 364 ? 19.148 -5.990 2.252 1.00 41.72 364 ASN A N 1
ATOM 2928 C CA . ASN A 1 364 ? 19.066 -5.293 0.981 1.00 41.72 364 ASN A CA 1
ATOM 2929 C C . ASN A 1 364 ? 19.828 -6.075 -0.101 1.00 41.72 364 ASN A C 1
ATOM 2931 O O . ASN A 1 364 ? 21.029 -6.321 0.035 1.00 41.72 364 ASN A O 1
ATOM 2935 N N . ILE A 1 365 ? 19.135 -6.481 -1.169 1.00 41.72 365 ILE A N 1
ATOM 2936 C CA . ILE A 1 365 ? 19.785 -7.054 -2.354 1.00 41.72 365 ILE A CA 1
ATOM 2937 C C . ILE A 1 365 ? 20.320 -5.883 -3.168 1.00 41.72 365 ILE A C 1
ATOM 2939 O O . ILE A 1 365 ? 19.553 -5.000 -3.527 1.00 41.72 365 ILE A O 1
ATOM 2943 N N . THR A 1 366 ? 21.599 -5.896 -3.535 1.00 37.41 366 THR A N 1
ATOM 2944 C CA . THR A 1 366 ? 22.120 -4.940 -4.518 1.00 37.41 366 THR A CA 1
ATOM 2945 C C . THR A 1 366 ? 21.536 -5.224 -5.904 1.00 37.41 366 THR A C 1
ATOM 2947 O O . THR A 1 366 ? 22.113 -5.979 -6.688 1.00 37.41 366 THR A O 1
ATOM 2950 N N . VAL A 1 367 ? 20.413 -4.583 -6.230 1.00 42.75 367 VAL A N 1
ATOM 2951 C CA . VAL A 1 367 ? 20.137 -4.184 -7.614 1.00 42.75 367 VAL A CA 1
ATOM 2952 C C . VAL A 1 367 ? 21.234 -3.176 -7.989 1.00 42.75 367 VAL A C 1
ATOM 2954 O O . VAL A 1 367 ? 21.505 -2.283 -7.188 1.00 42.75 367 VAL A O 1
ATOM 2957 N N . PRO A 1 368 ? 21.937 -3.320 -9.126 1.00 37.41 368 PRO A N 1
ATOM 2958 C CA . PRO A 1 368 ? 23.192 -2.600 -9.351 1.00 37.41 368 PRO A CA 1
ATOM 2959 C C . PRO A 1 368 ? 23.031 -1.067 -9.371 1.00 37.41 368 PRO A C 1
ATOM 2961 O O . PRO A 1 368 ? 22.504 -0.482 -10.318 1.00 37.41 368 PRO A O 1
ATOM 2964 N N . GLY A 1 369 ? 23.503 -0.428 -8.294 1.00 37.75 369 GLY A N 1
ATOM 2965 C CA . GLY A 1 369 ? 23.472 1.019 -8.056 1.00 37.75 369 GLY A CA 1
ATOM 2966 C C . GLY A 1 369 ? 23.646 1.350 -6.569 1.00 37.75 369 GLY A C 1
ATOM 2967 O O . GLY A 1 369 ? 22.757 1.054 -5.785 1.00 37.75 369 GLY A O 1
ATOM 2968 N N . VAL A 1 370 ? 24.777 1.987 -6.207 1.00 37.28 370 VAL A N 1
ATOM 2969 C CA . VAL A 1 370 ? 25.352 2.100 -4.836 1.00 37.28 370 VAL A CA 1
ATOM 2970 C C . VAL A 1 370 ? 25.581 0.743 -4.133 1.00 37.28 370 VAL A C 1
ATOM 2972 O O . VAL A 1 370 ? 25.031 -0.276 -4.534 1.00 37.28 370 VAL A O 1
ATOM 2975 N N . GLY A 1 371 ? 26.480 0.659 -3.140 1.00 30.62 371 GLY A N 1
ATOM 2976 C CA . GLY A 1 371 ? 26.837 -0.663 -2.596 1.00 30.62 371 GLY A CA 1
ATOM 2977 C C . GLY A 1 371 ? 27.785 -0.719 -1.397 1.00 30.62 371 GLY A C 1
ATOM 2978 O O . GLY A 1 371 ? 28.206 0.314 -0.887 1.00 30.62 371 GLY A O 1
ATOM 2979 N N . SER A 1 372 ? 28.164 -1.965 -1.053 1.00 37.72 372 SER A N 1
ATOM 2980 C CA . SER A 1 372 ? 29.225 -2.390 -0.106 1.00 37.72 372 SER A CA 1
ATOM 2981 C C . SER A 1 372 ? 28.979 -2.067 1.388 1.00 37.72 372 SER A C 1
ATOM 2983 O O . SER A 1 372 ? 28.608 -0.950 1.714 1.00 37.72 372 SER A O 1
ATOM 2985 N N . PHE A 1 373 ? 29.195 -2.930 2.396 1.00 31.16 373 PHE A N 1
ATOM 2986 C CA . PHE A 1 373 ? 29.707 -4.317 2.539 1.00 31.16 373 PHE A CA 1
ATOM 2987 C C . PHE A 1 373 ? 29.226 -4.826 3.940 1.00 31.16 373 PHE A C 1
ATOM 2989 O O . PHE A 1 373 ? 28.876 -3.995 4.772 1.00 31.16 373 PHE A O 1
ATOM 2996 N N . THR A 1 374 ? 29.167 -6.097 4.372 1.00 31.19 374 THR A N 1
ATOM 2997 C CA . THR A 1 374 ? 29.712 -7.408 3.940 1.00 31.19 374 THR A CA 1
ATOM 2998 C C . THR A 1 374 ? 28.794 -8.533 4.486 1.00 31.19 374 THR A C 1
ATOM 3000 O O . THR A 1 374 ? 28.052 -8.283 5.434 1.00 31.19 374 THR A O 1
ATOM 3003 N N . VAL A 1 375 ? 28.876 -9.783 3.996 1.00 34.97 375 VAL A N 1
ATOM 3004 C CA . VAL A 1 375 ? 28.038 -10.912 4.482 1.00 34.97 375 VAL A CA 1
ATOM 3005 C C . VAL A 1 375 ? 28.775 -11.856 5.456 1.00 34.97 375 VAL A C 1
ATOM 3007 O O . VAL A 1 375 ? 29.745 -12.499 5.054 1.00 34.97 375 VAL A O 1
ATOM 3010 N N . PRO A 1 376 ? 28.281 -12.036 6.698 1.00 30.72 376 PRO A N 1
ATOM 3011 C CA . PRO A 1 376 ? 28.494 -13.241 7.499 1.00 30.72 376 PRO A CA 1
ATOM 3012 C C . PRO A 1 376 ? 27.350 -14.264 7.271 1.00 30.72 376 PRO A C 1
ATOM 3014 O O . PRO A 1 376 ? 26.183 -13.862 7.258 1.00 30.72 376 PRO A O 1
ATOM 3017 N N . PRO A 1 377 ? 27.638 -15.573 7.121 1.00 35.31 377 PRO A N 1
ATOM 3018 C CA . PRO A 1 377 ? 26.613 -16.592 6.860 1.00 35.31 377 PRO A CA 1
ATOM 3019 C C . PRO A 1 377 ? 25.638 -16.769 8.037 1.00 35.31 377 PRO A C 1
ATOM 3021 O O . PRO A 1 377 ? 26.052 -16.751 9.203 1.00 35.31 377 PRO A O 1
ATOM 3024 N N . ARG A 1 378 ? 24.339 -16.953 7.758 1.00 41.19 378 ARG A N 1
ATOM 3025 C CA . ARG A 1 378 ? 23.296 -17.104 8.793 1.00 41.19 378 ARG A CA 1
ATOM 3026 C C . ARG A 1 378 ? 23.169 -18.568 9.238 1.00 41.19 378 ARG A C 1
ATOM 3028 O O . ARG A 1 378 ? 23.438 -19.510 8.501 1.00 41.19 378 ARG A O 1
ATOM 3035 N N . LEU A 1 379 ? 22.698 -18.782 10.471 1.00 39.12 379 LEU A N 1
ATOM 3036 C CA . LEU A 1 379 ? 22.705 -20.092 11.155 1.00 39.12 379 LEU A CA 1
ATOM 3037 C C . LEU A 1 379 ? 21.896 -21.219 10.467 1.00 39.12 379 LEU A C 1
ATOM 3039 O O . LEU A 1 379 ? 21.969 -22.369 10.895 1.00 39.12 379 LEU A O 1
ATOM 3043 N N . VAL A 1 380 ? 21.106 -20.897 9.438 1.00 44.56 380 VAL A N 1
ATOM 3044 C CA . VAL A 1 380 ? 20.344 -21.857 8.619 1.00 44.56 380 VAL A CA 1
ATOM 3045 C C . VAL A 1 380 ? 21.191 -22.498 7.509 1.00 44.56 380 VAL A C 1
ATOM 3047 O O . VAL A 1 380 ? 20.859 -23.583 7.043 1.00 44.56 380 VAL A O 1
ATOM 3050 N N . GLU A 1 381 ? 22.303 -21.863 7.126 1.00 37.06 381 GLU A N 1
ATOM 3051 C CA . GLU A 1 381 ? 23.231 -22.333 6.084 1.00 37.06 381 GLU A CA 1
ATOM 3052 C C . GLU A 1 381 ? 24.195 -23.421 6.598 1.00 37.06 381 GLU A C 1
ATOM 3054 O O . GLU A 1 381 ? 24.850 -24.104 5.811 1.00 37.06 381 GLU A O 1
ATOM 3059 N N . PHE A 1 382 ? 24.262 -23.627 7.919 1.00 42.47 382 PHE A N 1
ATOM 3060 C CA . PHE A 1 382 ? 25.058 -24.685 8.540 1.00 42.47 382 PHE A CA 1
ATOM 3061 C C . PHE A 1 382 ? 24.213 -25.940 8.825 1.00 42.47 382 PHE A C 1
ATOM 3063 O O . PHE A 1 382 ? 23.120 -25.835 9.391 1.00 42.47 382 PHE A O 1
ATOM 3070 N N . PRO A 1 383 ? 24.718 -27.155 8.526 1.00 44.47 383 PRO A N 1
ATOM 3071 C CA . PRO A 1 383 ? 24.036 -28.386 8.901 1.00 44.47 383 PRO A CA 1
ATOM 3072 C C . PRO A 1 383 ? 23.961 -28.499 10.429 1.00 44.47 383 PRO A C 1
ATOM 3074 O O . PRO A 1 383 ? 24.981 -28.494 11.120 1.00 44.47 383 PRO A O 1
ATOM 3077 N N . ARG A 1 384 ? 22.739 -28.615 10.966 1.00 50.16 384 ARG A N 1
ATOM 3078 C CA . ARG A 1 384 ? 22.498 -28.750 12.411 1.00 50.16 384 ARG A CA 1
ATOM 3079 C C . ARG A 1 384 ? 23.188 -30.007 12.941 1.00 50.16 384 ARG A C 1
ATOM 3081 O O . ARG A 1 384 ? 22.751 -31.119 12.647 1.00 50.16 384 ARG A O 1
ATOM 3088 N N . LEU A 1 385 ? 24.236 -29.832 13.745 1.00 48.66 385 LEU A N 1
ATOM 3089 C CA . LEU A 1 385 ? 24.914 -30.952 14.390 1.00 48.66 385 LEU A CA 1
ATOM 3090 C C . LEU A 1 385 ? 23.954 -31.610 15.404 1.00 48.66 385 LEU A C 1
ATOM 3092 O O . LEU A 1 385 ? 23.477 -30.914 16.305 1.00 48.66 385 LEU A O 1
ATOM 3096 N N . PRO A 1 386 ? 23.660 -32.921 15.313 1.00 56.66 386 PRO A N 1
ATOM 3097 C CA . PRO A 1 386 ? 22.968 -33.612 16.393 1.00 56.66 386 PRO A CA 1
ATOM 3098 C C . PRO A 1 386 ? 23.855 -33.601 17.645 1.00 56.66 386 PRO A C 1
ATOM 3100 O O . PRO A 1 386 ? 25.068 -33.798 17.554 1.00 56.66 386 PRO A O 1
ATOM 3103 N N . LEU A 1 387 ? 23.258 -33.371 18.817 1.00 56.34 387 LEU A N 1
ATOM 3104 C CA . LEU A 1 387 ? 23.993 -33.339 20.083 1.00 56.34 387 LEU A CA 1
ATOM 3105 C C . LEU A 1 387 ? 24.566 -34.727 20.399 1.00 56.34 387 LEU A C 1
ATOM 3107 O O . LEU A 1 387 ? 23.841 -35.639 20.787 1.00 56.34 387 LEU A O 1
ATOM 3111 N N . THR A 1 388 ? 25.879 -34.871 20.238 1.00 62.97 388 THR A N 1
ATOM 3112 C CA . THR A 1 388 ? 26.644 -36.050 20.656 1.00 62.97 388 THR A CA 1
ATOM 3113 C C . THR A 1 388 ? 27.319 -35.806 22.007 1.00 62.97 388 THR A C 1
ATOM 3115 O O . THR A 1 388 ? 27.315 -34.692 22.538 1.00 62.97 388 THR A O 1
ATOM 3118 N N . GLU A 1 389 ? 27.924 -36.847 22.577 1.00 60.06 389 GLU A N 1
ATOM 3119 C CA . GLU A 1 389 ? 28.651 -36.790 23.854 1.00 60.06 389 GLU A CA 1
ATOM 3120 C C . GLU A 1 389 ? 29.842 -35.804 23.834 1.00 60.06 389 GLU A C 1
ATOM 3122 O O . GLU A 1 389 ? 30.209 -35.243 24.863 1.00 60.06 389 GLU A O 1
ATOM 3127 N N . GLY A 1 390 ? 30.394 -35.523 22.646 1.00 59.28 390 GLY A N 1
ATOM 3128 C CA . GLY A 1 390 ? 31.456 -34.534 22.430 1.00 59.28 390 GLY A CA 1
ATOM 3129 C C . GLY A 1 390 ? 30.989 -33.074 22.333 1.00 59.28 390 GLY A C 1
ATOM 3130 O O . GLY A 1 390 ? 31.819 -32.197 22.105 1.00 59.28 390 GLY A O 1
ATOM 3131 N N . ALA A 1 391 ? 29.690 -32.785 22.476 1.00 66.94 391 ALA A N 1
ATOM 3132 C CA . ALA A 1 391 ? 29.181 -31.413 22.467 1.00 66.94 391 ALA A CA 1
ATOM 3133 C C . ALA A 1 391 ? 29.589 -30.670 23.755 1.00 66.94 391 ALA A C 1
ATOM 3135 O O . ALA A 1 391 ? 29.141 -31.025 24.848 1.00 66.94 391 ALA A O 1
ATOM 3136 N N . LEU A 1 392 ? 30.433 -29.642 23.609 1.00 72.06 392 LEU A N 1
ATOM 3137 C CA . LEU A 1 392 ? 30.947 -28.816 24.705 1.00 72.06 392 LEU A CA 1
ATOM 3138 C C . LEU A 1 392 ? 30.093 -27.558 24.910 1.00 72.06 392 LEU A C 1
ATOM 3140 O O . LEU A 1 392 ? 29.929 -26.750 23.999 1.00 72.06 392 LEU A O 1
ATOM 3144 N N . PHE A 1 393 ? 29.620 -27.367 26.137 1.00 69.50 393 PHE A N 1
ATOM 3145 C CA . PHE A 1 393 ? 28.894 -26.185 26.592 1.00 69.50 393 PHE A CA 1
ATOM 3146 C C . PHE A 1 393 ? 29.815 -25.320 27.462 1.00 69.50 393 PHE A C 1
ATOM 3148 O O . PHE A 1 393 ? 30.419 -25.862 28.393 1.00 69.50 393 PHE A O 1
ATOM 3155 N N . PRO A 1 394 ? 29.936 -24.003 27.218 1.00 69.62 394 PRO A N 1
ATOM 3156 C CA . PRO A 1 394 ? 30.627 -23.105 28.135 1.00 69.62 394 PRO A CA 1
ATOM 3157 C C . PRO A 1 394 ? 29.805 -22.935 29.420 1.00 69.62 394 PRO A C 1
ATOM 3159 O O . PRO A 1 394 ? 28.605 -22.668 29.366 1.00 69.62 394 PRO A O 1
ATOM 3162 N N . VAL A 1 395 ? 30.449 -23.083 30.577 1.00 70.75 395 VAL A N 1
ATOM 3163 C CA . VAL A 1 395 ? 29.819 -22.960 31.901 1.00 70.75 395 VAL A CA 1
ATOM 3164 C C . VAL A 1 395 ? 30.684 -22.065 32.782 1.00 70.75 395 VAL A C 1
ATOM 3166 O O . VAL A 1 395 ? 31.887 -22.290 32.899 1.00 70.75 395 VAL A O 1
ATOM 3169 N N . GLN A 1 396 ? 30.077 -21.061 33.410 1.00 64.69 396 GLN A N 1
ATOM 3170 C CA . GLN A 1 396 ? 30.725 -20.200 34.400 1.00 64.69 396 GLN A CA 1
ATOM 3171 C C . GLN A 1 396 ? 30.288 -20.621 35.810 1.00 64.69 396 GLN A C 1
ATOM 3173 O O . GLN A 1 396 ? 29.126 -20.973 36.023 1.00 64.69 396 GLN A O 1
ATOM 3178 N N . ASP A 1 397 ? 31.209 -20.593 36.771 1.00 68.94 397 ASP A N 1
ATOM 3179 C CA . ASP A 1 397 ? 30.870 -20.747 38.189 1.00 68.94 397 ASP A CA 1
ATOM 3180 C C . ASP A 1 397 ? 30.275 -19.414 38.693 1.00 68.94 397 ASP A C 1
ATOM 3182 O O . ASP A 1 397 ? 30.917 -18.379 38.513 1.00 68.94 397 ASP A O 1
ATOM 3186 N N . PRO A 1 398 ? 29.087 -19.375 39.330 1.00 56.09 398 PRO A N 1
ATOM 3187 C CA . PRO A 1 398 ? 28.507 -18.128 39.845 1.00 56.09 398 PRO A CA 1
ATOM 3188 C C . PRO A 1 398 ? 29.367 -17.415 40.907 1.00 56.09 398 PRO A C 1
ATOM 3190 O O . PRO A 1 398 ? 29.072 -16.272 41.255 1.00 56.09 398 PRO A O 1
ATOM 3193 N N . TYR A 1 399 ? 30.429 -18.053 41.409 1.00 59.56 399 TYR A N 1
ATOM 3194 C CA . TYR A 1 399 ? 31.414 -17.480 42.328 1.00 59.56 399 TYR A CA 1
ATOM 3195 C C . TYR A 1 399 ? 32.820 -17.338 41.707 1.00 59.56 399 TYR A C 1
ATOM 3197 O O . TYR A 1 399 ? 33.790 -17.091 42.429 1.00 59.56 399 TYR A O 1
ATOM 3205 N N . SER A 1 400 ? 32.965 -17.466 40.380 1.00 62.53 400 SER A N 1
ATOM 3206 C CA . SER A 1 400 ? 34.232 -17.227 39.679 1.00 62.53 400 SER A CA 1
ATOM 3207 C C . SER A 1 400 ? 34.045 -16.625 38.287 1.00 62.53 400 SER A C 1
ATOM 3209 O O . SER A 1 400 ? 33.334 -17.161 37.447 1.00 62.53 400 SER A O 1
ATOM 3211 N N . GLU A 1 401 ? 34.806 -15.578 37.966 1.00 55.16 401 GLU A N 1
ATOM 3212 C CA . GLU A 1 401 ? 34.827 -14.999 36.612 1.00 55.16 401 GLU A CA 1
ATOM 3213 C C . GLU A 1 401 ? 35.367 -15.974 35.540 1.00 55.16 401 GLU A C 1
ATOM 3215 O O . GLU A 1 401 ? 35.227 -15.724 34.342 1.00 55.16 401 GLU A O 1
ATOM 3220 N N . LYS A 1 402 ? 35.963 -17.103 35.949 1.00 49.75 402 LYS A N 1
ATOM 3221 C CA . LYS A 1 402 ? 36.541 -18.112 35.055 1.00 49.75 402 LYS A CA 1
ATOM 3222 C C . LYS A 1 402 ? 35.475 -18.992 34.402 1.00 49.75 402 LYS A C 1
ATOM 3224 O O . LYS A 1 402 ? 34.628 -19.583 35.067 1.00 49.75 402 LYS A O 1
ATOM 3229 N N . TRP A 1 403 ? 35.601 -19.130 33.086 1.00 63.34 403 TRP A N 1
ATOM 3230 C CA . TRP A 1 403 ? 34.782 -20.008 32.258 1.00 63.34 403 TRP A CA 1
ATOM 3231 C C . TRP A 1 403 ? 35.427 -21.386 32.097 1.00 63.34 403 TRP A C 1
ATOM 3233 O O . TRP A 1 403 ? 36.642 -21.510 31.927 1.00 63.34 403 TRP A O 1
ATOM 3243 N N . TYR A 1 404 ? 34.586 -22.413 32.109 1.00 76.81 404 TYR A N 1
ATOM 3244 C CA . TYR A 1 404 ? 34.918 -23.823 31.928 1.00 76.81 404 TYR A CA 1
ATOM 3245 C C . TYR A 1 404 ? 34.095 -24.405 30.769 1.00 76.81 404 TYR A C 1
ATOM 3247 O O . TYR A 1 404 ? 33.257 -23.718 30.185 1.00 76.81 404 TYR A O 1
ATOM 3255 N N . THR A 1 405 ? 34.313 -25.678 30.432 1.00 71.88 405 THR A N 1
ATOM 3256 C CA . THR A 1 405 ? 33.453 -26.413 29.490 1.00 71.88 405 THR A CA 1
ATOM 3257 C C . THR A 1 405 ? 32.940 -27.710 30.110 1.00 71.88 405 THR A C 1
ATOM 3259 O O . THR A 1 405 ? 33.655 -28.366 30.866 1.00 71.88 405 THR A O 1
ATOM 3262 N N . ALA A 1 406 ? 31.694 -28.063 29.797 1.00 74.81 406 ALA A N 1
ATOM 3263 C CA . ALA A 1 406 ? 31.018 -29.283 30.233 1.00 74.81 406 ALA A CA 1
ATOM 3264 C C . ALA A 1 406 ? 30.447 -30.033 29.019 1.00 74.81 406 ALA A C 1
ATOM 3266 O O . ALA A 1 406 ? 30.075 -29.407 28.028 1.00 74.81 406 ALA A O 1
ATOM 3267 N N . THR A 1 407 ? 30.364 -31.363 29.076 1.00 80.19 407 THR A N 1
ATOM 3268 C CA . THR A 1 407 ? 29.773 -32.172 27.995 1.00 80.19 407 THR A CA 1
ATOM 3269 C C . THR A 1 407 ? 28.268 -32.352 28.174 1.00 80.19 407 THR A C 1
ATOM 3271 O O . THR A 1 407 ? 27.764 -32.355 29.302 1.00 80.19 407 THR A O 1
ATOM 3274 N N . SER A 1 408 ? 27.557 -32.592 27.069 1.00 74.06 408 SER A N 1
ATOM 3275 C CA . SER A 1 408 ? 26.143 -33.010 27.058 1.00 74.06 408 SER A CA 1
ATOM 3276 C C . SER A 1 408 ? 25.844 -34.149 28.049 1.00 74.06 408 SER A C 1
ATOM 3278 O O . SER A 1 408 ? 24.887 -34.054 28.820 1.00 74.06 408 SER A O 1
ATOM 3280 N N . GLY A 1 409 ? 26.699 -35.179 28.092 1.00 75.38 409 GLY A N 1
ATOM 3281 C CA . GLY A 1 409 ? 26.602 -36.289 29.047 1.00 75.38 409 GLY A CA 1
ATOM 3282 C C . GLY A 1 409 ? 26.701 -35.830 30.506 1.00 75.38 409 GLY A C 1
ATOM 3283 O O . GLY A 1 409 ? 25.814 -36.122 31.303 1.00 75.38 409 GLY A O 1
ATOM 3284 N N . SER A 1 410 ? 27.711 -35.019 30.845 1.00 75.44 410 SER A N 1
ATOM 3285 C CA . SER A 1 410 ? 27.905 -34.530 32.222 1.00 75.44 410 SER A CA 1
ATOM 3286 C C . SER A 1 410 ? 26.731 -33.689 32.750 1.00 75.44 410 SER A C 1
ATOM 3288 O O . SER A 1 410 ? 26.401 -33.753 33.936 1.00 75.44 410 SER A O 1
ATOM 3290 N N . LEU A 1 411 ? 26.053 -32.945 31.867 1.00 71.88 411 LEU A N 1
ATOM 3291 C CA . LEU A 1 411 ? 24.856 -32.178 32.214 1.00 71.88 411 LEU A CA 1
ATOM 3292 C C . LEU A 1 411 ? 23.631 -33.089 32.411 1.00 71.88 411 LEU A C 1
ATOM 3294 O O . LEU A 1 411 ? 22.854 -32.876 33.343 1.00 71.88 411 LEU A O 1
ATOM 3298 N N . SER A 1 412 ? 23.490 -34.131 31.585 1.00 70.00 412 SER A N 1
ATOM 3299 C CA . SER A 1 412 ? 22.461 -35.168 31.745 1.00 70.00 412 SER A CA 1
ATOM 3300 C C . SER A 1 412 ? 22.600 -35.896 33.087 1.00 70.00 412 SER A C 1
ATOM 3302 O O . SER A 1 412 ? 21.631 -35.986 33.843 1.00 70.00 412 SER A O 1
ATOM 3304 N N . ASP A 1 413 ? 23.812 -36.335 33.438 1.00 78.38 413 ASP A N 1
ATOM 3305 C CA . ASP A 1 413 ? 24.092 -37.018 34.707 1.00 78.38 413 ASP A CA 1
ATOM 3306 C C . ASP A 1 413 ? 23.831 -36.120 35.923 1.00 78.38 413 ASP A C 1
ATOM 3308 O O . ASP A 1 413 ? 23.315 -36.586 36.945 1.00 78.38 413 ASP A O 1
ATOM 3312 N N . PHE A 1 414 ? 24.133 -34.821 35.824 1.00 75.31 414 PHE A N 1
ATOM 3313 C CA . PHE A 1 414 ? 23.805 -33.848 36.866 1.00 75.31 414 PHE A CA 1
ATOM 3314 C C . PHE A 1 414 ? 22.288 -33.707 37.063 1.00 75.31 414 PHE A C 1
ATOM 3316 O O . PHE A 1 414 ? 21.813 -33.749 38.201 1.00 75.31 414 PHE A O 1
ATOM 3323 N N . ILE A 1 415 ? 21.517 -33.588 35.976 1.00 70.25 415 ILE A N 1
ATOM 3324 C CA . ILE A 1 415 ? 20.050 -33.480 36.026 1.00 70.25 415 ILE A CA 1
ATOM 3325 C C . ILE A 1 415 ? 19.431 -34.772 36.580 1.00 70.25 415 ILE A C 1
ATOM 3327 O O . ILE A 1 415 ? 18.593 -34.707 37.481 1.00 70.25 415 ILE A O 1
ATOM 3331 N N . ALA A 1 416 ? 19.893 -35.943 36.132 1.00 68.81 416 ALA A N 1
ATOM 3332 C CA . ALA A 1 416 ? 19.445 -37.238 36.642 1.00 68.81 416 ALA A CA 1
ATOM 3333 C C . ALA A 1 416 ? 19.721 -37.395 38.151 1.00 68.81 416 ALA A C 1
ATOM 3335 O O . ALA A 1 416 ? 18.833 -37.804 38.901 1.00 68.81 416 ALA A O 1
ATOM 3336 N N . ASN A 1 417 ? 20.908 -36.994 38.624 1.00 69.62 417 ASN A N 1
ATOM 3337 C CA . ASN A 1 417 ? 21.247 -36.991 40.053 1.00 69.62 417 ASN A CA 1
ATOM 3338 C C . ASN A 1 417 ? 20.466 -35.946 40.868 1.00 69.62 417 ASN A C 1
ATOM 3340 O O . ASN A 1 417 ? 20.220 -36.152 42.057 1.00 69.62 417 ASN A O 1
ATOM 3344 N N . ARG A 1 418 ? 20.068 -34.820 40.262 1.00 66.81 418 ARG A N 1
ATOM 3345 C CA . ARG A 1 418 ? 19.190 -33.825 40.899 1.00 66.81 418 ARG A CA 1
ATOM 3346 C C . ARG A 1 418 ? 17.765 -34.342 41.058 1.00 66.81 418 ARG A C 1
ATOM 3348 O O . ARG A 1 418 ? 17.167 -34.114 42.105 1.00 66.81 418 ARG A O 1
ATOM 3355 N N . LEU A 1 419 ? 17.242 -35.047 40.056 1.00 59.75 419 LEU A N 1
ATOM 3356 C CA . LEU A 1 419 ? 15.917 -35.662 40.111 1.00 59.75 419 LEU A CA 1
ATOM 3357 C C . LEU A 1 419 ? 15.880 -36.828 41.109 1.00 59.75 419 LEU A C 1
ATOM 3359 O O . LEU A 1 419 ? 14.958 -36.889 41.917 1.00 59.75 419 LEU A O 1
ATOM 3363 N N . SER A 1 420 ? 16.900 -37.694 41.134 1.00 58.28 420 SER A N 1
ATOM 3364 C CA . SER A 1 420 ? 16.951 -38.814 42.086 1.00 58.28 420 SER A CA 1
ATOM 3365 C C . SER A 1 420 ? 17.136 -38.367 43.542 1.00 58.28 420 SER A C 1
ATOM 3367 O O . SER A 1 420 ? 16.509 -38.939 44.429 1.00 58.28 420 SER A O 1
ATOM 3369 N N . LYS A 1 421 ? 17.926 -37.315 43.810 1.00 56.41 421 LYS A N 1
ATOM 3370 C CA . LYS A 1 421 ? 18.090 -36.759 45.171 1.00 56.41 421 LYS A CA 1
ATOM 3371 C C . LYS A 1 421 ? 16.889 -35.969 45.689 1.00 56.41 421 LYS A C 1
ATOM 3373 O O . LYS A 1 421 ? 16.772 -35.808 46.898 1.00 56.41 421 LYS A O 1
ATOM 3378 N N . ASN A 1 422 ? 16.022 -35.479 44.805 1.00 50.62 422 ASN A N 1
ATOM 3379 C CA . ASN A 1 422 ? 14.811 -34.749 45.186 1.00 50.62 422 ASN A CA 1
ATOM 3380 C C . ASN A 1 422 ? 13.563 -35.654 45.282 1.00 50.62 422 ASN A C 1
ATOM 3382 O O . ASN A 1 422 ? 12.485 -35.154 45.594 1.00 50.62 422 ASN A O 1
ATOM 3386 N N . TYR A 1 423 ? 13.687 -36.960 45.021 1.00 46.41 423 TYR A N 1
ATOM 3387 C CA . TYR A 1 423 ? 12.580 -37.917 45.086 1.00 46.41 423 TYR A CA 1
ATOM 3388 C C . TYR A 1 423 ? 12.530 -38.625 46.451 1.00 46.41 423 TYR A C 1
ATOM 3390 O O . TYR A 1 423 ? 12.838 -39.812 46.562 1.00 46.41 423 TYR A O 1
ATOM 3398 N N . ASP A 1 424 ? 12.155 -37.891 47.505 1.00 38.38 424 ASP A N 1
ATOM 3399 C CA . ASP A 1 424 ? 11.813 -38.514 48.791 1.00 38.38 424 ASP A CA 1
ATOM 3400 C C . ASP A 1 424 ? 10.377 -39.061 48.728 1.00 38.38 424 ASP A C 1
ATOM 3402 O O . ASP A 1 424 ? 9.399 -38.323 48.580 1.00 38.38 424 ASP A O 1
ATOM 3406 N N . GLY A 1 425 ? 10.260 -40.387 48.744 1.00 52.16 425 GLY A N 1
ATOM 3407 C CA . GLY A 1 425 ? 9.034 -41.110 48.421 1.00 52.16 425 GLY A CA 1
ATOM 3408 C C . GLY A 1 425 ? 8.059 -41.198 49.590 1.00 52.16 425 GLY A C 1
ATOM 3409 O O . GLY A 1 425 ? 7.848 -42.292 50.111 1.00 52.16 425 GLY A O 1
ATOM 3410 N N . ASN A 1 426 ? 7.439 -40.082 49.987 1.00 35.03 426 ASN A N 1
ATOM 3411 C CA . ASN A 1 426 ? 6.439 -40.089 51.056 1.00 35.03 426 ASN A CA 1
ATOM 3412 C C . ASN A 1 426 ? 5.255 -39.142 50.783 1.00 35.03 426 ASN A C 1
ATOM 3414 O O . ASN A 1 426 ? 5.374 -37.919 50.843 1.00 35.03 426 ASN A O 1
ATOM 3418 N N . GLY A 1 427 ? 4.084 -39.715 50.492 1.00 50.03 427 GLY A N 1
ATOM 3419 C CA . GLY A 1 427 ? 2.843 -38.958 50.327 1.00 50.03 427 GLY A CA 1
ATOM 3420 C C . GLY A 1 427 ? 2.213 -38.633 51.681 1.00 50.03 427 GLY A C 1
ATOM 3421 O O . GLY A 1 427 ? 1.652 -39.520 52.318 1.00 50.03 427 GLY A O 1
ATOM 3422 N N . GLY A 1 428 ? 2.269 -37.368 52.105 1.00 31.97 428 GLY A N 1
ATOM 3423 C CA . GLY A 1 428 ? 1.693 -36.914 53.373 1.00 31.97 428 GLY A CA 1
ATOM 3424 C C . GLY A 1 428 ? 1.093 -35.513 53.282 1.00 31.97 428 GLY A C 1
ATOM 3425 O O . GLY A 1 428 ? 1.811 -34.534 53.095 1.00 31.97 428 GLY A O 1
ATOM 3426 N N . ILE A 1 429 ? -0.227 -35.407 53.453 1.00 48.78 429 ILE A N 1
ATOM 3427 C CA . ILE A 1 429 ? -0.904 -34.122 53.677 1.00 48.78 429 ILE A CA 1
ATOM 3428 C C . ILE A 1 429 ? -0.602 -33.697 55.119 1.00 48.78 429 ILE A C 1
ATOM 3430 O O . ILE A 1 429 ? -0.938 -34.427 56.050 1.00 48.78 429 ILE A O 1
ATOM 3434 N N . GLY A 1 430 ? 0.046 -32.544 55.309 1.00 38.31 430 GLY A N 1
ATOM 3435 C CA . GLY A 1 430 ? 0.573 -32.175 56.626 1.00 38.31 430 GLY A CA 1
ATOM 3436 C C . GLY A 1 430 ? 1.114 -30.752 56.747 1.00 38.31 430 GLY A C 1
ATOM 3437 O O . GLY A 1 430 ? 2.290 -30.570 57.040 1.00 38.31 430 GLY A O 1
ATOM 3438 N N . HIS A 1 431 ? 0.257 -29.745 56.581 1.00 43.81 431 HIS A N 1
ATOM 3439 C CA . HIS A 1 431 ? 0.461 -28.434 57.206 1.00 43.81 431 HIS A CA 1
ATOM 3440 C C . HIS A 1 431 ? -0.819 -28.012 57.935 1.00 43.81 431 HIS A C 1
ATOM 3442 O O . HIS A 1 431 ? -1.917 -28.110 57.389 1.00 43.81 431 HIS A O 1
ATOM 3448 N N . GLN A 1 432 ? -0.680 -27.601 59.197 1.00 41.53 432 GLN A N 1
ATOM 3449 C CA . GLN A 1 432 ? -1.776 -27.045 59.994 1.00 41.53 432 GLN A CA 1
ATOM 3450 C C . GLN A 1 432 ? -1.909 -25.542 59.726 1.00 41.53 432 GLN A C 1
ATOM 3452 O O . GLN A 1 432 ? -0.920 -24.868 59.444 1.00 41.53 432 GLN A O 1
ATOM 3457 N N . HIS A 1 433 ? -3.128 -25.023 59.872 1.00 44.53 433 HIS A N 1
ATOM 3458 C CA . HIS A 1 433 ? -3.405 -23.592 59.979 1.00 44.53 433 HIS A CA 1
ATOM 3459 C C . HIS A 1 433 ? -3.966 -23.304 61.378 1.00 44.53 433 HIS A C 1
ATOM 3461 O O . HIS A 1 433 ? -4.815 -24.052 61.866 1.00 44.53 433 HIS A O 1
ATOM 3467 N N . ASP A 1 434 ? -3.523 -22.216 62.010 1.00 46.34 434 ASP A N 1
ATOM 3468 C CA . ASP A 1 434 ? -3.648 -21.982 63.463 1.00 46.34 434 ASP A CA 1
ATOM 3469 C C . ASP A 1 434 ? -5.073 -21.696 63.996 1.00 46.34 434 ASP A C 1
ATOM 3471 O O . ASP A 1 434 ? -5.256 -21.447 65.184 1.00 46.34 434 ASP A O 1
ATOM 3475 N N . ASN A 1 435 ? -6.107 -21.735 63.149 1.00 57.19 435 ASN A N 1
ATOM 3476 C CA . ASN A 1 435 ? -7.452 -21.229 63.469 1.00 57.19 435 ASN A CA 1
ATOM 3477 C C . ASN A 1 435 ? -8.508 -22.296 63.829 1.00 57.19 435 ASN A C 1
ATOM 3479 O O . ASN A 1 435 ? -9.695 -21.971 63.893 1.00 57.19 435 ASN A O 1
ATOM 3483 N N . PHE A 1 436 ? -8.129 -23.552 64.099 1.00 47.59 436 PHE A N 1
ATOM 3484 C CA . PHE A 1 436 ? -9.113 -24.579 64.488 1.00 47.59 436 PHE A CA 1
ATOM 3485 C C . PHE A 1 436 ? -9.728 -24.322 65.880 1.00 47.59 436 PHE A C 1
ATOM 3487 O O . PHE A 1 436 ? -10.947 -24.409 66.042 1.00 47.59 436 PHE A O 1
ATOM 3494 N N . ASP A 1 437 ? -8.916 -23.905 66.858 1.00 54.31 437 ASP A N 1
ATOM 3495 C CA . ASP A 1 437 ? -9.385 -23.562 68.211 1.00 54.31 437 ASP A CA 1
ATOM 3496 C C . ASP A 1 437 ? -10.314 -22.334 68.214 1.00 54.31 437 ASP A C 1
ATOM 3498 O O . ASP A 1 437 ? -11.211 -22.213 69.051 1.00 54.31 437 ASP A O 1
ATOM 3502 N N . LEU A 1 438 ? -10.138 -21.421 67.253 1.00 57.28 438 LEU A N 1
ATOM 3503 C CA . LEU A 1 438 ? -10.867 -20.153 67.212 1.00 57.28 438 LEU A CA 1
ATOM 3504 C C . LEU A 1 438 ? -12.338 -20.336 66.795 1.00 57.28 438 LEU A C 1
ATOM 3506 O O . LEU A 1 438 ? -13.201 -19.614 67.295 1.00 57.28 438 LEU A O 1
ATOM 3510 N N . LEU A 1 439 ? -12.652 -21.350 65.974 1.00 57.22 439 LEU A N 1
ATOM 3511 C CA . LEU A 1 439 ? -14.041 -21.707 65.653 1.00 57.22 439 LEU A CA 1
ATOM 3512 C C . LEU A 1 439 ? -14.769 -22.408 66.812 1.00 57.22 439 LEU A C 1
ATOM 3514 O O . LEU A 1 439 ? -15.975 -22.220 66.948 1.00 57.22 439 LEU A O 1
ATOM 3518 N N . GLN A 1 440 ? -14.078 -23.164 67.676 1.00 54.97 440 GLN A N 1
ATOM 3519 C CA . GLN A 1 440 ? -14.715 -23.768 68.862 1.00 54.97 440 GLN A CA 1
ATOM 3520 C C . GLN A 1 440 ? -15.041 -22.748 69.966 1.00 54.97 440 GLN A C 1
ATOM 3522 O O . GLN A 1 440 ? -15.863 -23.028 70.838 1.00 54.97 440 GLN A O 1
ATOM 3527 N N . LEU A 1 441 ? -14.423 -21.563 69.937 1.00 57.19 441 LEU A N 1
ATOM 3528 C CA . LEU A 1 441 ? -14.651 -20.497 70.918 1.00 57.19 441 LEU A CA 1
ATOM 3529 C C . LEU A 1 441 ? -15.779 -19.526 70.540 1.00 57.19 441 LEU A C 1
ATOM 3531 O O . LEU A 1 441 ? -16.111 -18.662 71.358 1.00 57.19 441 LEU A O 1
ATOM 3535 N N . LEU A 1 442 ? -16.353 -19.658 69.339 1.00 58.59 442 LEU A N 1
ATOM 3536 C CA . LEU A 1 442 ? -17.462 -18.841 68.850 1.00 58.59 442 LEU A CA 1
ATOM 3537 C C . LEU A 1 442 ? -18.816 -19.435 69.256 1.00 58.59 442 LEU A C 1
ATOM 3539 O O . LEU A 1 442 ? -19.082 -20.623 69.093 1.00 58.59 442 LEU A O 1
ATOM 3543 N N . THR A 1 443 ? -19.714 -18.603 69.780 1.00 63.06 443 THR A N 1
ATOM 3544 C CA . THR A 1 443 ? -21.102 -18.998 70.074 1.00 63.06 443 THR A CA 1
ATOM 3545 C C . THR A 1 443 ? -22.039 -17.815 69.865 1.00 63.06 443 THR A C 1
ATOM 3547 O O . THR A 1 443 ? -21.725 -16.696 70.268 1.00 63.06 443 THR A O 1
ATOM 3550 N N . TYR A 1 444 ? -23.194 -18.061 69.248 1.00 58.47 444 TYR A N 1
ATOM 3551 C CA . TYR A 1 444 ? -24.240 -17.061 69.039 1.00 58.47 444 TYR A CA 1
ATOM 3552 C C . TYR A 1 444 ? -25.381 -17.280 70.036 1.00 58.47 444 TYR A C 1
ATOM 3554 O O . TYR A 1 444 ? -26.021 -18.331 70.019 1.00 58.47 444 TYR A O 1
ATOM 3562 N N . THR A 1 445 ? -25.635 -16.292 70.897 1.00 61.00 445 THR A N 1
ATOM 3563 C CA . THR A 1 445 ? -26.687 -16.359 71.924 1.00 61.00 445 THR A CA 1
ATOM 3564 C C . THR A 1 445 ? -27.255 -14.969 72.182 1.00 61.00 445 THR A C 1
ATOM 3566 O O . THR A 1 445 ? -26.496 -14.030 72.422 1.00 61.00 445 THR A O 1
ATOM 3569 N N . ALA A 1 446 ? -28.589 -14.851 72.196 1.00 54.75 446 ALA A N 1
ATOM 3570 C CA . ALA A 1 446 ? -29.307 -13.594 72.438 1.00 54.75 446 ALA A CA 1
ATOM 3571 C C . ALA A 1 446 ? -28.777 -12.433 71.570 1.00 54.75 446 ALA A C 1
ATOM 3573 O O . ALA A 1 446 ? -28.405 -11.385 72.087 1.00 54.75 446 ALA A O 1
ATOM 3574 N N . GLU A 1 447 ? -28.694 -12.679 70.258 1.00 57.69 447 GLU A N 1
ATOM 3575 C CA . GLU A 1 447 ? -28.287 -11.729 69.207 1.00 57.69 447 GLU A CA 1
ATOM 3576 C C . GLU A 1 447 ? -26.823 -11.244 69.245 1.00 57.69 447 GLU A C 1
ATOM 3578 O O . GLU A 1 447 ? -26.387 -10.543 68.335 1.00 57.69 447 GLU A O 1
ATOM 3583 N N . TYR A 1 448 ? -26.011 -11.699 70.208 1.00 53.72 448 TYR A N 1
ATOM 3584 C CA . TYR A 1 448 ? -24.575 -11.404 70.260 1.00 53.72 448 TYR A CA 1
ATOM 3585 C C . TYR A 1 448 ? -23.708 -12.587 69.821 1.00 53.72 448 TYR A C 1
ATOM 3587 O O . TYR A 1 448 ? -23.918 -13.731 70.231 1.00 53.72 448 TYR A O 1
ATOM 3595 N N . LEU A 1 449 ? -22.651 -12.269 69.069 1.00 64.62 449 LEU A N 1
ATOM 3596 C CA . LEU A 1 449 ? -21.506 -13.150 68.863 1.00 64.62 449 LEU A CA 1
ATOM 3597 C C . LEU A 1 449 ? -20.589 -13.087 70.099 1.00 64.62 449 LEU A C 1
ATOM 3599 O O . LEU A 1 449 ? -20.172 -12.007 70.529 1.00 64.62 449 LEU A O 1
ATOM 3603 N N . LEU A 1 450 ? -20.291 -14.244 70.685 1.00 67.81 450 LEU A N 1
ATOM 3604 C CA . LEU A 1 450 ? -19.425 -14.393 71.855 1.00 67.81 450 LEU A CA 1
ATOM 3605 C C . LEU A 1 450 ? -18.130 -15.101 71.458 1.00 67.81 450 LEU A C 1
ATOM 3607 O O . LEU A 1 450 ? -18.174 -16.085 70.725 1.00 67.81 450 LEU A O 1
ATOM 3611 N N . VAL A 1 451 ? -17.000 -14.645 72.008 1.00 67.12 451 VAL A N 1
ATOM 3612 C CA . VAL A 1 451 ? -15.707 -15.347 71.938 1.00 67.12 451 VAL A CA 1
ATOM 3613 C C . VAL A 1 451 ? -15.292 -15.722 73.355 1.00 67.12 451 VAL A C 1
ATOM 3615 O O . VAL A 1 451 ? -15.241 -14.858 74.234 1.00 67.12 451 VAL A O 1
ATOM 3618 N N . ALA A 1 452 ? -15.028 -17.009 73.600 1.00 66.19 452 ALA A N 1
ATOM 3619 C CA . ALA A 1 452 ? -14.640 -17.536 74.916 1.00 66.19 452 ALA A CA 1
ATOM 3620 C C . ALA A 1 452 ? -15.585 -17.088 76.062 1.00 66.19 452 ALA A C 1
ATOM 3622 O O . ALA A 1 452 ? -15.150 -16.731 77.160 1.00 66.19 452 ALA A O 1
ATOM 3623 N N . GLY A 1 453 ? -16.894 -17.042 75.780 1.00 64.56 453 GLY A N 1
ATOM 3624 C CA . GLY A 1 453 ? -17.935 -16.625 76.728 1.00 64.56 453 GLY A CA 1
ATOM 3625 C C . GLY A 1 453 ? -17.994 -15.121 77.036 1.00 64.56 453 GLY A C 1
ATOM 3626 O O . GLY A 1 453 ? -18.742 -14.719 77.927 1.00 64.56 453 GLY A O 1
ATOM 3627 N N . LYS A 1 454 ? -17.235 -14.272 76.330 1.00 63.72 454 LYS A N 1
ATOM 3628 C CA . LYS A 1 454 ? -17.227 -12.812 76.521 1.00 63.72 454 LYS A CA 1
ATOM 3629 C C . LYS A 1 454 ? -17.846 -12.093 75.322 1.00 63.72 454 LYS A C 1
ATOM 3631 O O . LYS A 1 454 ? -17.624 -12.476 74.174 1.00 63.72 454 LYS A O 1
ATOM 3636 N N . LYS A 1 455 ? -18.598 -11.019 75.595 1.00 60.41 455 LYS A N 1
ATOM 3637 C CA . LYS A 1 455 ? -19.083 -10.098 74.556 1.00 60.41 455 LYS A CA 1
ATOM 3638 C C . LYS A 1 455 ? -17.907 -9.339 73.945 1.00 60.41 455 LYS A C 1
ATOM 3640 O O . LYS A 1 455 ? -17.099 -8.761 74.674 1.00 60.41 455 LYS A O 1
ATOM 3645 N N . ILE A 1 456 ? -17.852 -9.306 72.618 1.00 60.06 456 ILE A N 1
ATOM 3646 C CA . ILE A 1 456 ? -16.922 -8.462 71.867 1.00 60.06 456 ILE A CA 1
ATOM 3647 C C . ILE A 1 456 ? -17.384 -7.003 72.018 1.00 60.06 456 ILE A C 1
ATOM 3649 O O . ILE A 1 456 ? -18.572 -6.713 71.875 1.00 60.06 456 ILE A O 1
ATOM 3653 N N . LYS A 1 457 ? -16.470 -6.072 72.320 1.00 50.44 457 LYS A N 1
ATOM 3654 C CA . LYS A 1 457 ? -16.790 -4.636 72.346 1.00 50.44 457 LYS A CA 1
ATOM 3655 C C . LYS A 1 457 ? -16.796 -4.064 70.925 1.00 50.44 457 LYS A C 1
ATOM 3657 O O . LYS A 1 457 ? -15.796 -3.502 70.490 1.00 50.44 457 LYS A O 1
ATOM 3662 N N . ALA A 1 458 ? -17.933 -4.159 70.240 1.00 51.72 458 ALA A N 1
ATOM 3663 C CA . ALA A 1 458 ? -18.265 -3.176 69.212 1.00 51.72 458 ALA A CA 1
ATOM 3664 C C . ALA A 1 458 ? -18.454 -1.813 69.905 1.00 51.72 458 ALA A C 1
ATOM 3666 O O . ALA A 1 458 ? -19.162 -1.723 70.911 1.00 51.72 458 ALA A O 1
ATOM 3667 N N . GLY A 1 459 ? -17.744 -0.785 69.442 1.00 41.50 459 GLY A N 1
ATOM 3668 C CA . GLY A 1 459 ? -17.790 0.554 70.028 1.00 41.50 459 GLY A CA 1
ATOM 3669 C C . GLY A 1 459 ? -18.812 1.448 69.331 1.00 41.50 459 GLY A C 1
ATOM 3670 O O . GLY A 1 459 ? -18.911 1.406 68.113 1.00 41.50 459 GLY A O 1
ATOM 3671 N N . TYR A 1 460 ? -19.475 2.295 70.120 1.00 40.50 460 TYR A N 1
ATOM 3672 C CA . TYR A 1 460 ? -20.320 3.418 69.692 1.00 40.50 460 TYR A CA 1
ATOM 3673 C C . TYR A 1 460 ? -21.597 3.073 68.914 1.00 40.50 460 TYR A C 1
ATOM 3675 O O . TYR A 1 460 ? -21.628 3.016 67.690 1.00 40.50 460 TYR A O 1
ATOM 3683 N N . ALA A 1 461 ? -22.688 3.004 69.674 1.00 44.00 461 ALA A N 1
ATOM 3684 C CA . ALA A 1 461 ? -23.992 3.476 69.234 1.00 44.00 461 ALA A CA 1
ATOM 3685 C C . ALA A 1 461 ? -24.489 4.549 70.229 1.00 44.00 461 ALA A C 1
ATOM 3687 O O . ALA A 1 461 ? -24.072 4.536 71.388 1.00 44.00 461 ALA A O 1
ATOM 3688 N N . GLU A 1 462 ? -25.398 5.402 69.742 1.00 38.50 462 GLU A N 1
ATOM 3689 C CA . GLU A 1 462 ? -26.317 6.305 70.473 1.00 38.50 462 GLU A CA 1
ATOM 3690 C C . GLU A 1 462 ? -25.848 7.730 70.891 1.00 38.50 462 GLU A C 1
ATOM 3692 O O . GLU A 1 462 ? -24.865 7.916 71.599 1.00 38.50 462 GLU A O 1
ATOM 3697 N N . GLU A 1 463 ? -26.672 8.710 70.459 1.00 38.97 463 GLU A N 1
ATOM 3698 C CA . GLU A 1 463 ? -26.899 10.095 70.954 1.00 38.97 463 GLU A CA 1
ATOM 3699 C C . GLU A 1 463 ? -25.741 11.142 70.873 1.00 38.97 463 GLU A C 1
ATOM 3701 O O . GLU A 1 463 ? -24.628 10.904 71.314 1.00 38.97 463 GLU A O 1
ATOM 3706 N N . SER A 1 464 ? -25.907 12.387 70.372 1.00 33.66 464 SER A N 1
ATOM 3707 C CA . SER A 1 464 ? -27.111 13.170 70.001 1.00 33.66 464 SER A CA 1
ATOM 3708 C C . SER A 1 464 ? -26.819 14.413 69.107 1.00 33.66 464 SER A C 1
ATOM 3710 O O . SER A 1 464 ? -25.734 14.980 69.148 1.00 33.66 464 SER A O 1
ATOM 3712 N N . TYR A 1 465 ? -27.838 14.858 68.352 1.00 36.56 465 TYR A N 1
ATOM 3713 C CA . TYR A 1 465 ? -28.164 16.241 67.918 1.00 36.56 465 TYR A CA 1
ATOM 3714 C C . TYR A 1 465 ? -27.060 17.279 67.559 1.00 36.56 465 TYR A C 1
ATOM 3716 O O . TYR A 1 465 ? -26.534 17.976 68.426 1.00 36.56 465 TYR A O 1
ATOM 3724 N N . THR A 1 466 ? -26.910 17.594 66.261 1.00 35.12 466 THR A N 1
ATOM 3725 C CA . THR A 1 466 ? -26.979 18.983 65.718 1.00 35.12 466 THR A CA 1
ATOM 3726 C C . THR A 1 466 ? -27.113 18.987 64.182 1.00 35.12 466 THR A C 1
ATOM 3728 O O . THR A 1 466 ? -26.817 17.990 63.532 1.00 35.12 466 THR A O 1
ATOM 3731 N N . PHE A 1 467 ? -27.609 20.085 63.596 1.00 47.66 467 PHE A N 1
ATOM 3732 C CA . PHE A 1 467 ? -27.787 20.233 62.141 1.00 47.66 467 PHE A CA 1
ATOM 3733 C C . PHE A 1 467 ? -26.454 20.475 61.413 1.00 47.66 467 PHE A C 1
ATOM 3735 O O . PHE A 1 467 ? -25.831 21.506 61.648 1.00 47.66 467 PHE A O 1
ATOM 3742 N N . CYS A 1 468 ? -26.121 19.605 60.456 1.00 40.00 468 CYS A N 1
ATOM 3743 C CA . CYS A 1 468 ? -25.491 19.950 59.174 1.00 40.00 468 CYS A CA 1
ATOM 3744 C C . CYS A 1 468 ? -25.792 18.855 58.132 1.00 40.00 468 CYS A C 1
ATOM 3746 O O . CYS A 1 468 ? -26.056 17.712 58.493 1.00 40.00 468 CYS A O 1
ATOM 3748 N N . ASP A 1 469 ? -25.765 19.240 56.855 1.00 38.22 469 ASP A N 1
ATOM 3749 C CA . ASP A 1 469 ? -25.597 18.398 55.660 1.00 38.22 469 ASP A CA 1
ATOM 3750 C C . ASP A 1 469 ? -26.381 17.076 55.594 1.00 38.22 469 ASP A C 1
ATOM 3752 O O . ASP A 1 469 ? -25.831 15.975 55.556 1.00 38.22 469 ASP A O 1
ATOM 3756 N N . ASN A 1 470 ? -27.704 17.200 55.454 1.00 37.06 470 ASN A N 1
ATOM 3757 C CA . ASN A 1 470 ? -28.538 16.101 54.975 1.00 37.06 470 ASN A CA 1
ATOM 3758 C C . ASN A 1 470 ? -28.248 15.832 53.483 1.00 37.06 470 ASN A C 1
ATOM 3760 O O . ASN A 1 470 ? -28.910 16.395 52.609 1.00 37.06 470 ASN A O 1
ATOM 3764 N N . MET A 1 471 ? -27.268 14.969 53.188 1.00 45.19 471 MET A N 1
ATOM 3765 C CA . MET A 1 471 ? -27.052 14.386 51.853 1.00 45.19 471 MET A CA 1
ATOM 3766 C C . MET A 1 471 ? -28.163 13.380 51.509 1.00 45.19 471 MET A C 1
ATOM 3768 O O . MET A 1 471 ? -27.924 12.188 51.319 1.00 45.19 471 MET A O 1
ATOM 3772 N N . SER A 1 472 ? -29.403 13.856 51.441 1.00 40.94 472 SER A N 1
ATOM 3773 C CA . SER A 1 472 ? -30.550 13.047 51.053 1.00 40.94 472 SER A CA 1
ATOM 3774 C C . SER A 1 472 ? -30.445 12.655 49.578 1.00 40.94 472 SER A C 1
ATOM 3776 O O . SER A 1 472 ? -30.728 13.469 48.696 1.00 40.94 472 SER A O 1
ATOM 3778 N N . GLN A 1 473 ? -30.124 11.388 49.306 1.00 46.78 473 GLN A N 1
ATOM 3779 C CA . GLN A 1 473 ? -30.384 10.733 48.017 1.00 46.78 473 GLN A CA 1
ATOM 3780 C C . GLN A 1 473 ? -31.901 10.487 47.829 1.00 46.78 473 GLN A C 1
ATOM 3782 O O . GLN A 1 473 ? -32.336 9.378 47.532 1.00 46.78 473 GLN A O 1
ATOM 3787 N N . GLU A 1 474 ? -32.725 11.520 48.028 1.00 44.28 474 GLU A N 1
ATOM 3788 C CA . GLU A 1 474 ? -34.182 11.462 47.876 1.00 44.28 474 GLU A CA 1
ATOM 3789 C C . GLU A 1 474 ? -34.657 12.269 46.659 1.00 44.28 474 GLU A C 1
ATOM 3791 O O . GLU A 1 474 ? -34.170 13.359 46.351 1.00 44.28 474 GLU A O 1
ATOM 3796 N N . LEU A 1 475 ? -35.632 11.708 45.941 1.00 48.50 475 LEU A N 1
ATOM 3797 C CA . LEU A 1 475 ? -36.071 12.176 44.628 1.00 48.50 475 LEU A CA 1
ATOM 3798 C C . LEU A 1 475 ? -36.971 13.425 44.713 1.00 48.50 475 LEU A C 1
ATOM 3800 O O . LEU A 1 475 ? -38.199 13.325 44.813 1.00 48.50 475 LEU A O 1
ATOM 3804 N N . ILE A 1 476 ? -36.381 14.617 44.587 1.00 57.69 476 ILE A N 1
ATOM 3805 C CA . ILE A 1 476 ? -37.131 15.883 44.505 1.00 57.69 476 ILE A CA 1
ATOM 3806 C C . ILE A 1 476 ? -37.950 15.932 43.199 1.00 57.69 476 ILE A C 1
ATOM 3808 O O . ILE A 1 476 ? -37.439 16.236 42.121 1.00 57.69 476 ILE A O 1
ATOM 3812 N N . THR A 1 477 ? -39.250 15.639 43.296 1.00 50.50 477 THR A N 1
ATOM 3813 C CA . THR A 1 477 ? -40.141 15.468 42.135 1.00 50.50 477 THR A CA 1
ATOM 3814 C C . THR A 1 477 ? -40.980 16.723 41.854 1.00 50.50 477 THR A C 1
ATOM 3816 O O . THR A 1 477 ? -42.002 16.971 42.497 1.00 50.50 477 THR A O 1
ATOM 3819 N N . PHE A 1 478 ? -40.595 17.508 40.844 1.00 58.75 478 PHE A N 1
ATOM 3820 C CA . PHE A 1 478 ? -41.321 18.718 40.434 1.00 58.75 478 PHE A CA 1
ATOM 3821 C C . PHE A 1 478 ? -42.516 18.407 39.512 1.00 58.75 478 PHE A C 1
ATOM 3823 O O . PHE A 1 478 ? -42.410 18.469 38.288 1.00 58.75 478 PHE A O 1
ATOM 3830 N N . LEU A 1 479 ? -43.694 18.148 40.097 1.00 54.12 479 LEU A N 1
ATOM 3831 C CA . LEU A 1 479 ? -44.949 17.787 39.398 1.00 54.12 479 LEU A CA 1
ATOM 3832 C C . LEU A 1 479 ? -45.457 18.767 38.311 1.00 54.12 479 LEU A C 1
ATOM 3834 O O . LEU A 1 479 ? -46.433 18.457 37.629 1.00 54.12 479 LEU A O 1
ATOM 3838 N N . LYS A 1 480 ? -44.851 19.952 38.155 1.00 52.62 480 LYS A N 1
ATOM 3839 C CA . LYS A 1 480 ? -45.167 20.935 37.097 1.00 52.62 480 LYS A CA 1
ATOM 3840 C C . LYS A 1 480 ? -43.920 21.535 36.423 1.00 52.62 480 LYS A C 1
ATOM 3842 O O . LYS A 1 480 ? -44.018 22.590 35.803 1.00 52.62 480 LYS A O 1
ATOM 3847 N N . GLY A 1 481 ? -42.772 20.864 36.531 1.00 59.00 481 GLY A N 1
ATOM 3848 C CA . GLY A 1 481 ? -41.490 21.363 36.029 1.00 59.00 481 GLY A CA 1
ATOM 3849 C C . GLY A 1 481 ? -40.851 22.432 36.922 1.00 59.00 481 GLY A C 1
ATOM 3850 O O . GLY A 1 481 ? -41.371 22.772 37.987 1.00 59.00 481 GLY A O 1
ATOM 3851 N N . LEU A 1 482 ? -39.706 22.951 36.475 1.00 64.75 482 LEU A N 1
ATOM 3852 C CA . LEU A 1 482 ? -38.928 23.986 37.161 1.00 64.75 482 LEU A CA 1
ATOM 3853 C C . LEU A 1 482 ? -38.801 25.218 36.258 1.00 64.75 482 LEU A C 1
ATOM 3855 O O . LEU A 1 482 ? -38.391 25.101 35.104 1.00 64.75 482 LEU A O 1
ATOM 3859 N N . VAL A 1 483 ? -39.112 26.396 36.799 1.00 59.03 483 VAL A N 1
ATOM 3860 C CA . VAL A 1 483 ? -38.911 27.692 36.135 1.00 59.03 483 VAL A CA 1
ATOM 3861 C C . VAL A 1 483 ? -38.079 28.572 37.060 1.00 59.03 483 VAL A C 1
ATOM 3863 O O . VAL A 1 483 ? -38.535 28.953 38.135 1.00 59.03 483 VAL A O 1
ATOM 3866 N N . SER A 1 484 ? -36.853 28.880 36.644 1.00 66.25 484 SER A N 1
ATOM 3867 C CA . SER A 1 484 ? -36.008 29.906 37.263 1.00 66.25 484 SER A CA 1
ATOM 3868 C C . SER A 1 484 ? -36.220 31.243 36.542 1.00 66.25 484 SER A C 1
ATOM 3870 O O . SER A 1 484 ? -36.563 31.246 35.359 1.00 66.25 484 SER A O 1
ATOM 3872 N N . GLU A 1 485 ? -36.003 32.384 37.207 1.00 56.94 485 GLU A N 1
ATOM 3873 C CA . GLU A 1 485 ? -36.228 33.729 36.643 1.00 56.94 485 GLU A CA 1
ATOM 3874 C C . GLU A 1 485 ? -35.200 34.113 35.553 1.00 56.94 485 GLU A C 1
ATOM 3876 O O . GLU A 1 485 ? -34.354 34.991 35.706 1.00 56.94 485 GLU A O 1
ATOM 3881 N N . GLY A 1 486 ? -35.299 33.451 34.398 1.00 58.91 486 GLY A N 1
ATOM 3882 C CA . GLY A 1 486 ? -34.563 33.756 33.173 1.00 58.91 486 GLY A CA 1
ATOM 3883 C C . GLY A 1 486 ? -33.316 32.913 32.894 1.00 58.91 486 GLY A C 1
ATOM 3884 O O . GLY A 1 486 ? -32.641 33.187 31.901 1.00 58.91 486 GLY A O 1
ATOM 3885 N N . LEU A 1 487 ? -33.016 31.905 33.722 1.00 66.19 487 LEU A N 1
ATOM 3886 C CA . LEU A 1 487 ? -31.859 31.015 33.541 1.00 66.19 487 LEU A CA 1
ATOM 3887 C C . LEU A 1 487 ? -32.219 29.660 32.917 1.00 66.19 487 LEU A C 1
ATOM 3889 O O . LEU A 1 487 ? -31.586 29.263 31.941 1.00 66.19 487 LEU A O 1
ATOM 3893 N N . ILE A 1 488 ? -33.203 28.948 33.476 1.00 74.62 488 ILE A N 1
ATOM 3894 C CA . ILE A 1 488 ? -33.576 27.585 33.066 1.00 74.62 488 ILE A CA 1
ATOM 3895 C C . ILE A 1 488 ? -35.098 27.414 33.129 1.00 74.62 488 ILE A C 1
ATOM 3897 O O . ILE A 1 488 ? -35.727 27.813 34.112 1.00 74.62 488 ILE A O 1
ATOM 3901 N N . THR A 1 489 ? -35.649 26.742 32.116 1.00 77.06 489 THR A N 1
ATOM 3902 C CA . THR A 1 489 ? -37.000 26.158 32.132 1.00 77.06 489 THR A CA 1
ATOM 3903 C C . THR A 1 489 ? -36.888 24.662 31.848 1.00 77.06 489 THR A C 1
ATOM 3905 O O . THR A 1 489 ? -36.327 24.280 30.822 1.00 77.06 489 THR A O 1
ATOM 3908 N N . ALA A 1 490 ? -37.417 23.814 32.732 1.00 72.38 490 ALA A N 1
ATOM 3909 C CA . ALA A 1 490 ? -37.369 22.356 32.604 1.00 72.38 490 ALA A CA 1
ATOM 3910 C C . ALA A 1 490 ? -38.776 21.731 32.622 1.00 72.38 490 ALA A C 1
ATOM 3912 O O . ALA A 1 490 ? -39.577 21.998 33.521 1.00 72.38 490 ALA A O 1
ATOM 3913 N N . GLY A 1 491 ? -39.045 20.881 31.630 1.00 73.88 491 GLY A N 1
ATOM 3914 C CA . GLY A 1 491 ? -40.287 20.132 31.419 1.00 73.88 491 GLY A CA 1
ATOM 3915 C C . GLY A 1 491 ? -39.989 18.840 30.650 1.00 73.88 491 GLY A C 1
ATOM 3916 O O . GLY A 1 491 ? -39.152 18.055 31.085 1.00 73.88 491 GLY A O 1
ATOM 3917 N N . ASN A 1 492 ? -40.595 18.639 29.474 1.00 74.19 492 ASN A N 1
ATOM 3918 C CA . ASN A 1 492 ? -40.264 17.526 28.559 1.00 74.19 492 ASN A CA 1
ATOM 3919 C C . ASN A 1 492 ? -38.937 17.781 27.796 1.00 74.19 492 ASN A C 1
ATOM 3921 O O . ASN A 1 492 ? -38.878 17.701 26.570 1.00 74.19 492 ASN A O 1
ATOM 3925 N N . GLY A 1 493 ? -37.890 18.175 28.518 1.00 79.88 493 GLY A N 1
ATOM 3926 C CA . GLY A 1 493 ? -36.663 18.771 27.987 1.00 79.88 493 GLY A CA 1
ATOM 3927 C C . GLY A 1 493 ? -36.232 19.990 28.807 1.00 79.88 493 GLY A C 1
ATOM 3928 O O . GLY A 1 493 ? -36.942 20.422 29.719 1.00 79.88 493 GLY A O 1
ATOM 3929 N N . ILE A 1 494 ? -35.067 20.547 28.484 1.00 84.19 494 ILE A N 1
ATOM 3930 C CA . ILE A 1 494 ? -34.446 21.677 29.187 1.00 84.19 494 ILE A CA 1
ATOM 3931 C C . ILE A 1 494 ? -34.215 22.822 28.193 1.00 84.19 494 ILE A C 1
ATOM 3933 O O . ILE A 1 494 ? -33.686 22.607 27.103 1.00 84.19 494 ILE A O 1
ATOM 3937 N N . GLN A 1 495 ? -34.593 24.044 28.569 1.00 87.50 495 GLN A N 1
ATOM 3938 C CA . GLN A 1 495 ? -34.227 25.280 27.875 1.00 87.50 495 GLN A CA 1
ATOM 3939 C C . GLN A 1 495 ? -33.228 26.072 28.723 1.00 87.50 495 GLN A C 1
ATOM 3941 O O . GLN A 1 495 ? -33.469 26.299 29.911 1.00 87.50 495 GLN A O 1
ATOM 3946 N N . PHE A 1 496 ? -32.156 26.546 28.091 1.00 84.19 496 PHE A N 1
ATOM 3947 C CA . PHE A 1 496 ? -31.150 27.424 28.682 1.00 84.19 496 PHE A CA 1
ATOM 3948 C C . PHE A 1 496 ? -31.347 28.872 28.210 1.00 84.19 496 PHE A C 1
ATOM 3950 O O . PHE A 1 496 ? -31.400 29.153 27.010 1.00 84.19 496 PHE A O 1
ATOM 3957 N N . GLY A 1 497 ? -31.418 29.796 29.168 1.00 75.75 497 GLY A N 1
ATOM 3958 C CA . GLY A 1 497 ? -31.677 31.219 28.952 1.00 75.75 497 GLY A CA 1
ATOM 3959 C C . GLY A 1 497 ? -33.164 31.580 28.834 1.00 75.75 497 GLY A C 1
ATOM 3960 O O . GLY A 1 497 ? -34.042 30.719 28.751 1.00 75.75 497 GLY A O 1
ATOM 3961 N N . LYS A 1 498 ? -33.442 32.893 28.817 1.00 78.12 498 LYS A N 1
ATOM 3962 C CA . LYS A 1 498 ? -34.799 33.482 28.809 1.00 78.12 498 LYS A CA 1
ATOM 3963 C C . LYS A 1 498 ? -35.685 33.005 27.652 1.00 78.12 498 LYS A C 1
ATOM 3965 O O . LYS A 1 498 ? -36.899 32.919 27.814 1.00 78.12 498 LYS A O 1
ATOM 3970 N N . SER A 1 499 ? -35.092 32.711 26.501 1.00 81.31 499 SER A N 1
ATOM 3971 C CA . SER A 1 499 ? -35.776 32.206 25.311 1.00 81.31 499 SER A CA 1
ATOM 3972 C C . SER A 1 499 ? -34.794 31.449 24.419 1.00 81.31 499 SER A C 1
ATOM 3974 O O . SER A 1 499 ? -33.635 31.848 24.276 1.00 81.31 499 SER A O 1
ATOM 3976 N N . PHE A 1 500 ? -35.269 30.377 23.790 1.00 86.00 500 PHE A N 1
ATOM 3977 C CA . PHE A 1 500 ? -34.532 29.641 22.767 1.00 86.00 500 PHE A CA 1
ATOM 3978 C C . PHE A 1 500 ? -35.045 29.987 21.363 1.00 86.00 500 PHE A C 1
ATOM 3980 O O . PHE A 1 500 ? -36.248 30.149 21.157 1.00 86.00 500 PHE A O 1
ATOM 3987 N N . ALA A 1 501 ? -34.125 30.094 20.407 1.00 85.88 501 ALA A N 1
ATOM 3988 C CA . ALA A 1 501 ? -34.409 30.156 18.978 1.00 85.88 501 ALA A CA 1
ATOM 3989 C C . ALA A 1 501 ? -33.336 29.354 18.230 1.00 85.88 501 ALA A C 1
ATOM 3991 O O . ALA A 1 501 ? -32.148 29.549 18.487 1.00 85.88 501 ALA A O 1
ATOM 3992 N N . SER A 1 502 ? -33.774 28.474 17.330 1.00 80.94 502 SER A N 1
ATOM 3993 C CA . SER A 1 502 ? -32.928 27.543 16.571 1.00 80.94 502 SER A CA 1
ATOM 3994 C C . SER A 1 502 ? -32.304 28.194 15.326 1.00 80.94 502 SER A C 1
ATOM 3996 O O . SER A 1 502 ? -32.854 29.149 14.769 1.00 80.94 502 SER A O 1
ATOM 3998 N N . GLY A 1 503 ? -31.175 27.653 14.868 1.00 74.50 503 GLY A N 1
ATOM 3999 C CA . GLY A 1 503 ? -30.490 28.020 13.631 1.00 74.50 503 GLY A CA 1
ATOM 4000 C C . GLY A 1 503 ? -29.289 28.953 13.819 1.00 74.50 503 GLY A C 1
ATOM 4001 O O . GLY A 1 503 ? -28.974 29.411 14.914 1.00 74.50 503 GLY A O 1
ATOM 4002 N N . LEU A 1 504 ? -28.606 29.260 12.711 1.00 60.22 504 LEU A N 1
ATOM 4003 C CA . LEU A 1 504 ? -27.300 29.944 12.699 1.00 60.22 504 LEU A CA 1
ATOM 4004 C C . LEU A 1 504 ? -27.299 31.341 13.359 1.00 60.22 504 LEU A C 1
ATOM 4006 O O . LEU A 1 504 ? -26.276 31.783 13.875 1.00 60.22 504 LEU A O 1
ATOM 4010 N N . THR A 1 505 ? -28.440 32.035 13.366 1.00 71.94 505 THR A N 1
ATOM 4011 C CA . THR A 1 505 ? -28.637 33.340 14.029 1.00 71.94 505 THR A CA 1
ATOM 4012 C C . THR A 1 505 ? -29.403 33.236 15.358 1.00 71.94 505 THR A C 1
ATOM 4014 O O . THR A 1 505 ? -29.834 34.253 15.905 1.00 71.94 505 THR A O 1
ATOM 4017 N N . GLY A 1 506 ? -29.571 32.017 15.877 1.00 77.81 506 GLY A N 1
ATOM 4018 C CA . GLY A 1 506 ? -30.353 31.678 17.063 1.00 77.81 506 GLY A CA 1
ATOM 4019 C C . GLY A 1 506 ? -29.788 32.196 18.389 1.00 77.81 506 GLY A C 1
ATOM 4020 O O . GLY A 1 506 ? -28.776 32.901 18.453 1.00 77.81 506 GLY A O 1
ATOM 4021 N N . HIS A 1 507 ? -30.456 31.855 19.491 1.00 82.50 507 HIS A N 1
ATOM 4022 C CA . HIS A 1 507 ? -30.062 32.267 20.841 1.00 82.50 507 HIS A CA 1
ATOM 4023 C C . HIS A 1 507 ? -30.524 31.281 21.919 1.00 82.50 507 HIS A C 1
ATOM 4025 O O . HIS A 1 507 ? -31.490 30.543 21.733 1.00 82.50 507 HIS A O 1
ATOM 4031 N N . GLY A 1 508 ? -29.849 31.313 23.071 1.00 85.06 508 GLY A N 1
ATOM 4032 C CA . GLY A 1 508 ? -30.057 30.354 24.156 1.00 85.06 508 GLY A CA 1
ATOM 4033 C C . GLY A 1 508 ? -29.516 28.967 23.800 1.00 85.06 508 GLY A C 1
ATOM 4034 O O . GLY A 1 508 ? -28.546 28.835 23.049 1.00 85.06 508 GLY A O 1
ATOM 4035 N N . GLY A 1 509 ? -30.161 27.942 24.345 1.00 89.12 509 GLY A N 1
ATOM 4036 C CA . GLY A 1 509 ? -29.952 26.548 23.967 1.00 89.12 509 GLY A CA 1
ATOM 4037 C C . GLY A 1 509 ? -31.107 25.670 24.436 1.00 89.12 509 GLY A C 1
ATOM 4038 O O . GLY A 1 509 ? -31.891 26.079 25.297 1.00 89.12 509 GLY A O 1
ATOM 4039 N N . SER A 1 510 ? -31.222 24.463 23.892 1.00 89.25 510 SER A N 1
ATOM 4040 C CA . SER A 1 510 ? -32.237 23.497 24.314 1.00 89.25 510 SER A CA 1
ATOM 4041 C C . SER A 1 510 ? -31.749 22.059 24.186 1.00 89.25 510 SER A C 1
ATOM 4043 O O . SER A 1 510 ? -31.048 21.729 23.237 1.00 89.25 510 SER A O 1
ATOM 4045 N N . ILE A 1 511 ? -32.146 21.206 25.132 1.00 90.06 511 ILE A N 1
ATOM 4046 C CA . ILE A 1 511 ? -32.039 19.747 25.048 1.00 90.06 511 ILE A CA 1
ATOM 4047 C C . ILE A 1 511 ? -33.459 19.181 25.079 1.00 90.06 511 ILE A C 1
ATOM 4049 O O . ILE A 1 511 ? -34.208 19.391 26.035 1.00 90.06 511 ILE A O 1
ATOM 4053 N N . THR A 1 512 ? -33.838 18.476 24.020 1.00 85.62 512 THR A N 1
ATOM 4054 C CA . THR A 1 512 ? -35.160 17.847 23.880 1.00 85.62 512 THR A CA 1
ATOM 4055 C C . THR A 1 512 ? -35.256 16.540 24.672 1.00 85.62 512 THR A C 1
ATOM 4057 O O . THR A 1 512 ? -34.245 15.898 24.952 1.00 85.62 512 THR A O 1
ATOM 4060 N N . SER A 1 513 ? -36.472 16.063 24.959 1.00 80.38 513 SER A N 1
ATOM 4061 C CA . SER A 1 513 ? -36.693 14.726 25.542 1.00 80.38 513 SER A CA 1
ATOM 4062 C C . SER A 1 513 ? -36.233 13.551 24.658 1.00 80.38 513 SER A C 1
ATOM 4064 O O . SER A 1 513 ? -36.236 12.418 25.124 1.00 80.38 513 SER A O 1
ATOM 4066 N N . ALA A 1 514 ? -35.834 13.802 23.405 1.00 81.94 514 ALA A N 1
ATOM 4067 C CA . ALA A 1 514 ? -35.206 12.825 22.510 1.00 81.94 514 ALA A CA 1
ATOM 4068 C C . ALA A 1 514 ? -33.660 12.869 22.547 1.00 81.94 514 ALA A C 1
ATOM 4070 O O . ALA A 1 514 ? -33.007 12.203 21.750 1.00 81.94 514 ALA A O 1
ATOM 4071 N N . GLY A 1 515 ? -33.061 13.677 23.430 1.00 74.75 515 GLY A N 1
ATOM 4072 C CA . GLY A 1 515 ? -31.607 13.811 23.573 1.00 74.75 515 GLY A CA 1
ATOM 4073 C C . GLY A 1 515 ? -30.938 14.758 22.570 1.00 74.75 515 GLY A C 1
ATOM 4074 O O . GLY A 1 515 ? -29.771 15.094 22.749 1.00 74.75 515 GLY A O 1
ATOM 4075 N N . HIS A 1 516 ? -31.650 15.254 21.551 1.00 77.06 516 HIS A N 1
ATOM 4076 C CA . HIS A 1 516 ? -31.102 16.273 20.650 1.00 77.06 516 HIS A CA 1
ATOM 4077 C C . HIS A 1 516 ? -30.865 17.581 21.412 1.00 77.06 516 HIS A C 1
ATOM 4079 O O . HIS A 1 516 ? -31.818 18.147 21.962 1.00 77.06 516 HIS A O 1
ATOM 4085 N N . GLY A 1 517 ? -29.611 18.039 21.426 1.00 82.00 517 GLY A N 1
ATOM 4086 C CA . GLY A 1 517 ? -29.177 19.303 22.014 1.00 82.00 517 GLY A CA 1
ATOM 4087 C C . GLY A 1 517 ? -28.744 20.312 20.950 1.00 82.00 517 GLY A C 1
ATOM 4088 O O . GLY A 1 517 ? -27.931 19.987 20.089 1.00 82.00 517 GLY A O 1
ATOM 4089 N N . GLU A 1 518 ? -29.250 21.541 21.033 1.00 85.50 518 GLU A N 1
ATOM 4090 C CA . GLU A 1 518 ? -28.799 22.682 20.232 1.00 85.50 518 GLU A CA 1
ATOM 4091 C C . GLU A 1 518 ? -28.283 23.788 21.163 1.00 85.50 518 GLU A C 1
ATOM 4093 O O . GLU A 1 518 ? -28.984 24.224 22.081 1.00 85.50 518 GLU A O 1
ATOM 4098 N N . LEU A 1 519 ? -27.047 24.239 20.935 1.00 81.25 519 LEU A N 1
ATOM 4099 C CA . LEU A 1 519 ? -26.346 25.234 21.749 1.00 81.25 519 LEU A CA 1
ATOM 4100 C C . LEU A 1 519 ? -25.655 26.250 20.832 1.00 81.25 519 LEU A C 1
ATOM 4102 O O . LEU A 1 519 ? -24.928 25.863 19.921 1.00 81.25 519 LEU A O 1
ATOM 4106 N N . ARG A 1 520 ? -25.812 27.552 21.106 1.00 75.69 520 ARG A N 1
ATOM 4107 C CA . ARG A 1 520 ? -25.125 28.616 20.343 1.00 75.69 520 ARG A CA 1
ATOM 4108 C C . ARG A 1 520 ? -23.600 28.626 20.539 1.00 75.69 520 ARG A C 1
ATOM 4110 O O . ARG A 1 520 ? -22.872 29.137 19.694 1.00 75.69 520 ARG A O 1
ATOM 4117 N N . SER A 1 521 ? -23.123 28.126 21.674 1.00 67.69 521 SER A N 1
ATOM 4118 C CA . SER A 1 521 ? -21.706 27.920 21.973 1.00 67.69 521 SER A CA 1
ATOM 4119 C C . SER A 1 521 ? -21.582 26.913 23.113 1.00 67.69 521 SER A C 1
ATOM 4121 O O . SER A 1 521 ? -22.421 26.899 24.017 1.00 67.69 521 SER A O 1
ATOM 4123 N N . LEU A 1 522 ? -20.535 26.093 23.075 1.00 76.25 522 LEU A N 1
ATOM 4124 C CA . LEU A 1 522 ? -20.154 25.179 24.142 1.00 76.25 522 LEU A CA 1
ATOM 4125 C C . LEU A 1 522 ? -18.659 25.364 24.407 1.00 76.25 522 LEU A C 1
ATOM 4127 O O . LEU A 1 522 ? -17.842 25.226 23.500 1.00 76.25 522 LEU A O 1
ATOM 4131 N N . ARG A 1 523 ? -18.303 25.667 25.658 1.00 72.75 523 ARG A N 1
ATOM 4132 C CA . ARG A 1 523 ? -16.921 25.643 26.141 1.00 72.75 523 ARG A CA 1
ATOM 4133 C C . ARG A 1 523 ? -16.791 24.502 27.136 1.00 72.75 523 ARG A C 1
ATOM 4135 O O . ARG A 1 523 ? -17.504 24.481 28.135 1.00 72.75 523 ARG A O 1
ATOM 4142 N N . VAL A 1 524 ? -15.852 23.605 26.874 1.00 75.94 524 VAL A N 1
ATOM 4143 C CA . VAL A 1 524 ? -15.464 22.520 27.778 1.00 75.94 524 VAL A CA 1
ATOM 4144 C C . VAL A 1 524 ? -14.027 22.782 28.218 1.00 75.94 524 VAL A C 1
ATOM 4146 O O . VAL A 1 524 ? -13.220 23.244 27.414 1.00 75.94 524 VAL A O 1
ATOM 4149 N N . ASN A 1 525 ? -13.733 22.586 29.504 1.00 49.16 525 ASN A N 1
ATOM 4150 C CA . ASN A 1 525 ? -12.446 22.975 30.096 1.00 49.16 525 ASN A CA 1
ATOM 4151 C C . ASN A 1 525 ? -11.463 21.804 30.274 1.00 49.16 525 ASN A C 1
ATOM 4153 O O . ASN A 1 525 ? -10.309 22.064 30.588 1.00 49.16 525 ASN A O 1
ATOM 4157 N N . GLU A 1 526 ? -11.908 20.555 30.108 1.00 60.81 526 GLU A N 1
ATOM 4158 C CA . GLU A 1 526 ? -11.097 19.358 30.374 1.00 60.81 526 GLU A CA 1
ATOM 4159 C C . GLU A 1 526 ? -11.117 18.406 29.167 1.00 60.81 526 GLU A C 1
ATOM 4161 O O . GLU A 1 526 ? -10.193 18.435 28.358 1.00 60.81 526 GLU A O 1
ATOM 4166 N N . TRP A 1 527 ? -12.199 17.646 28.960 1.00 50.16 527 TRP A N 1
ATOM 4167 C CA . TRP A 1 527 ? -12.392 16.802 27.774 1.00 50.16 527 TRP A CA 1
ATOM 4168 C C . TRP A 1 527 ? -13.859 16.764 27.327 1.00 50.16 527 TRP A C 1
ATOM 4170 O O . TRP A 1 527 ? -14.774 16.901 28.137 1.00 50.16 527 TRP A O 1
ATOM 4180 N N . PHE A 1 528 ? -14.081 16.589 26.022 1.00 63.34 528 PHE A N 1
ATOM 4181 C CA . PHE A 1 528 ? -15.396 16.375 25.412 1.00 63.34 528 PHE A CA 1
ATOM 4182 C C . PHE A 1 528 ? -15.313 15.153 24.501 1.00 63.34 528 PHE A C 1
ATOM 4184 O O . PHE A 1 528 ? -14.574 15.165 23.516 1.00 63.34 528 PHE A O 1
ATOM 4191 N N . GLU A 1 529 ? -16.059 14.107 24.837 1.00 62.59 529 GLU A N 1
ATOM 4192 C CA . GLU A 1 529 ? -16.082 12.845 24.102 1.00 62.59 529 GLU A CA 1
ATOM 4193 C C . GLU A 1 529 ? -17.332 12.758 23.215 1.00 62.59 529 GLU A C 1
ATOM 4195 O O . GLU A 1 529 ? -18.439 13.107 23.626 1.00 62.59 529 GLU A O 1
ATOM 4200 N N . THR A 1 530 ? -17.153 12.310 21.973 1.00 65.81 530 THR A N 1
ATOM 4201 C CA . THR A 1 530 ? -18.226 12.086 20.994 1.00 65.81 530 THR A CA 1
ATOM 4202 C C . THR A 1 530 ? -17.785 11.024 19.993 1.00 65.81 530 THR A C 1
ATOM 4204 O O . THR A 1 530 ? -16.605 10.939 19.658 1.00 65.81 530 THR A O 1
ATOM 4207 N N . SER A 1 531 ? -18.727 10.234 19.477 1.00 58.16 531 SER A N 1
ATOM 4208 C CA . SER A 1 531 ? -18.449 9.205 18.465 1.00 58.16 531 SER A CA 1
ATOM 4209 C C . SER A 1 531 ? -18.061 9.781 17.097 1.00 58.16 531 SER A C 1
ATOM 4211 O O . SER A 1 531 ? -17.469 9.075 16.288 1.00 58.16 531 SER A O 1
ATOM 4213 N N . GLU A 1 532 ? -18.405 11.042 16.815 1.00 40.94 532 GLU A N 1
ATOM 4214 C CA . GLU A 1 532 ? -18.056 11.718 15.562 1.00 40.94 532 GLU A CA 1
ATOM 4215 C C . GLU A 1 532 ? -17.967 13.243 15.758 1.00 40.94 532 GLU A C 1
ATOM 4217 O O . GLU A 1 532 ? -18.852 13.858 16.360 1.00 40.94 532 GLU A O 1
ATOM 4222 N N . PHE A 1 533 ? -16.925 13.868 15.199 1.00 49.25 533 PHE A N 1
ATOM 4223 C CA . PHE A 1 533 ? -16.834 15.317 14.999 1.00 49.25 533 PHE A CA 1
ATOM 4224 C C . PHE A 1 533 ? -16.988 15.633 13.505 1.00 49.25 533 PHE A C 1
ATOM 4226 O O . PHE A 1 533 ? -1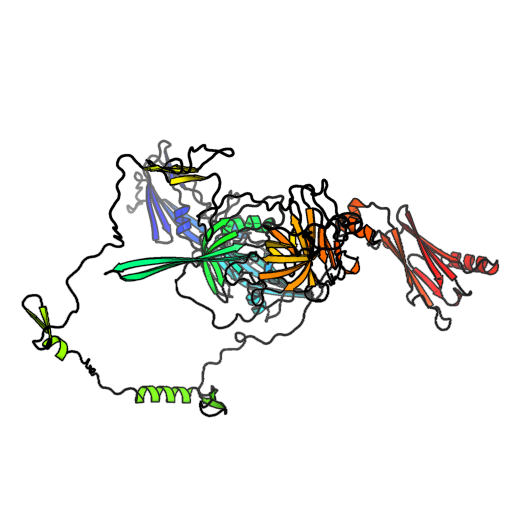6.136 15.255 12.704 1.00 49.25 533 PHE A O 1
ATOM 4233 N N . ARG A 1 534 ? -18.031 16.381 13.123 1.00 48.12 534 ARG A N 1
ATOM 4234 C CA . ARG A 1 534 ? -18.223 16.859 11.741 1.00 48.12 534 ARG A CA 1
ATOM 4235 C C . ARG A 1 534 ? -17.749 18.305 11.600 1.00 48.12 534 ARG A C 1
ATOM 4237 O O . ARG A 1 534 ? -18.432 19.224 12.043 1.00 48.12 534 ARG A O 1
ATOM 4244 N N . TYR A 1 535 ? -16.590 18.495 10.975 1.00 45.62 535 TYR A N 1
ATOM 4245 C CA . TYR A 1 535 ? -15.996 19.801 10.669 1.00 45.62 535 TYR A CA 1
ATOM 4246 C C . TYR A 1 535 ? -15.460 19.843 9.227 1.00 45.62 535 TYR A C 1
ATOM 4248 O O . TYR A 1 535 ? -15.392 18.820 8.548 1.00 45.62 535 TYR A O 1
ATOM 4256 N N . ASN A 1 536 ? -15.126 21.038 8.731 1.00 32.81 536 ASN A N 1
ATOM 4257 C CA . ASN A 1 536 ? -14.657 21.215 7.354 1.00 32.81 536 ASN A CA 1
ATOM 4258 C C . ASN A 1 536 ? -13.221 20.700 7.165 1.00 32.81 536 ASN A C 1
ATOM 4260 O O . ASN A 1 536 ? -12.339 20.984 7.968 1.00 32.81 536 ASN A O 1
ATOM 4264 N N . TYR A 1 537 ? -12.986 20.024 6.040 1.00 45.25 537 TYR A N 1
ATOM 4265 C CA . TYR A 1 537 ? -11.749 19.307 5.692 1.00 45.25 537 TYR A CA 1
ATOM 4266 C C . TYR A 1 537 ? -10.502 20.175 5.401 1.00 45.25 537 TYR A C 1
ATOM 4268 O O . TYR A 1 537 ? -9.491 19.643 4.947 1.00 45.25 537 TYR A O 1
ATOM 4276 N N . VAL A 1 538 ? -10.557 21.499 5.594 1.00 36.78 538 VAL A N 1
ATOM 4277 C CA . VAL A 1 538 ? -9.507 22.436 5.150 1.00 36.78 538 VAL A CA 1
ATOM 4278 C C . VAL A 1 538 ? -9.061 23.344 6.297 1.00 36.78 538 VAL A C 1
ATOM 4280 O O . VAL A 1 538 ? -9.843 24.160 6.783 1.00 36.78 538 VAL A O 1
ATOM 4283 N N . ASP A 1 539 ? -7.784 23.242 6.679 1.00 49.62 539 ASP A N 1
ATOM 4284 C CA . ASP A 1 539 ? -7.090 24.220 7.528 1.00 49.62 539 ASP A CA 1
ATOM 4285 C C . ASP A 1 539 ? -6.779 25.480 6.698 1.00 49.62 539 ASP A C 1
ATOM 4287 O O . ASP A 1 539 ? -5.902 25.472 5.832 1.00 49.62 539 ASP A O 1
ATOM 4291 N N . VAL A 1 540 ? -7.538 26.558 6.919 1.00 58.41 540 VAL A N 1
ATOM 4292 C CA . VAL A 1 540 ? -7.396 27.826 6.186 1.00 58.41 540 VAL A CA 1
ATOM 4293 C C . VAL A 1 540 ? -6.581 28.819 7.015 1.00 58.41 540 VAL A C 1
ATOM 4295 O O . VAL A 1 540 ? -7.124 29.661 7.729 1.00 58.41 540 VAL A O 1
ATOM 4298 N N . THR A 1 541 ? -5.256 28.754 6.887 1.00 65.69 541 THR A N 1
ATOM 4299 C CA . THR A 1 541 ? -4.362 29.794 7.416 1.00 65.69 541 THR A CA 1
ATOM 4300 C C . THR A 1 54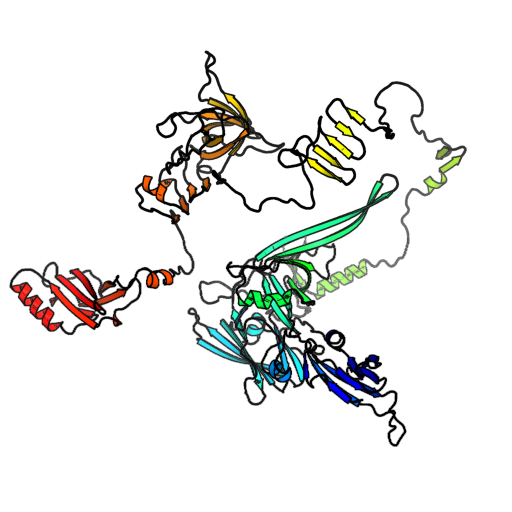1 ? -4.384 31.019 6.492 1.00 65.69 541 THR A C 1
ATOM 4302 O O . THR A 1 541 ? -3.850 30.973 5.385 1.00 65.69 541 THR A O 1
ATOM 4305 N N . THR A 1 542 ? -4.996 32.124 6.931 1.00 68.38 542 THR A N 1
ATOM 4306 C CA . THR A 1 542 ? -5.018 33.400 6.181 1.00 68.38 542 THR A CA 1
ATOM 4307 C C . THR A 1 542 ? -3.825 34.314 6.471 1.00 68.38 542 THR A C 1
ATOM 4309 O O . THR A 1 542 ? -3.537 35.192 5.662 1.00 68.38 542 THR A O 1
ATOM 4312 N N . GLY A 1 543 ? -3.156 34.118 7.612 1.00 75.94 543 GLY A N 1
ATOM 4313 C CA . GLY A 1 543 ? -1.951 34.839 8.030 1.00 75.94 543 GLY A CA 1
ATOM 4314 C C . GLY A 1 543 ? -0.697 33.974 7.895 1.00 75.94 543 GLY A C 1
ATOM 4315 O O . GLY A 1 543 ? -0.337 33.554 6.797 1.00 75.94 543 GLY A O 1
ATOM 4316 N N . GLU A 1 544 ? -0.038 33.693 9.022 1.00 85.00 544 GLU A N 1
ATOM 4317 C CA . GLU A 1 544 ? 1.250 32.990 9.064 1.00 85.00 544 GLU A CA 1
ATOM 4318 C C . GLU A 1 544 ? 1.215 31.752 9.961 1.00 85.00 544 GLU A C 1
ATOM 4320 O O . GLU A 1 544 ? 0.602 31.760 11.030 1.00 85.00 544 GLU A O 1
ATOM 4325 N N . LYS A 1 545 ? 1.943 30.707 9.557 1.00 90.31 545 LYS A N 1
ATOM 4326 C CA . LYS A 1 545 ? 2.169 29.493 10.353 1.00 90.31 545 LYS A CA 1
ATOM 4327 C C . LYS A 1 545 ? 3.656 29.398 10.681 1.00 90.31 545 LYS A C 1
ATOM 4329 O O . LYS A 1 545 ? 4.479 29.442 9.770 1.00 90.31 545 LYS A O 1
ATOM 4334 N N . TRP A 1 546 ? 4.002 29.298 11.963 1.00 92.81 546 TRP A N 1
ATOM 4335 C CA . TRP A 1 546 ? 5.385 29.362 12.451 1.00 92.81 546 TRP A CA 1
ATOM 4336 C C . TRP A 1 546 ? 5.832 28.061 13.125 1.00 92.81 546 TRP A C 1
ATOM 4338 O O . TRP A 1 546 ? 5.064 27.421 13.839 1.00 92.81 546 TRP A O 1
ATOM 4348 N N . SER A 1 547 ? 7.111 27.729 12.952 1.00 93.81 547 SER A N 1
ATOM 4349 C CA . SER A 1 547 ? 7.847 26.692 13.676 1.00 93.81 547 SER A CA 1
ATOM 4350 C C . SER A 1 547 ? 9.112 27.322 14.259 1.00 93.81 547 SER A C 1
ATOM 4352 O O . SER A 1 547 ? 9.985 27.776 13.520 1.00 93.81 547 SER A O 1
ATOM 4354 N N . ALA A 1 548 ? 9.203 27.395 15.584 1.00 93.69 548 ALA A N 1
ATOM 4355 C CA . ALA A 1 548 ? 10.162 28.248 16.279 1.00 93.69 548 ALA A CA 1
ATOM 4356 C C . ALA A 1 548 ? 10.593 27.646 17.631 1.00 93.69 548 ALA A C 1
ATOM 4358 O O . ALA A 1 548 ? 9.859 26.835 18.197 1.00 93.69 548 ALA A O 1
ATOM 4359 N N . PRO A 1 549 ? 11.747 28.057 18.188 1.00 89.69 549 PRO A N 1
ATOM 4360 C CA . PRO A 1 549 ? 12.258 27.553 19.465 1.00 89.69 549 PRO A CA 1
ATOM 4361 C C . PRO A 1 549 ? 11.451 28.030 20.685 1.00 89.69 549 PRO A C 1
ATOM 4363 O O . PRO A 1 549 ? 11.692 27.552 21.796 1.00 89.69 549 PRO A O 1
ATOM 4366 N N . GLY A 1 550 ? 10.521 28.973 20.511 1.00 91.88 550 GLY A N 1
ATOM 4367 C CA . GLY A 1 550 ? 9.670 29.489 21.576 1.00 91.88 550 GLY A CA 1
ATOM 4368 C C . GLY A 1 550 ? 8.444 30.243 21.075 1.00 91.88 550 GLY A C 1
ATOM 4369 O O . GLY A 1 550 ? 8.324 30.568 19.894 1.00 91.88 550 GLY A O 1
ATOM 4370 N N . GLY A 1 551 ? 7.538 30.526 22.004 1.00 92.81 551 GLY A N 1
ATOM 4371 C CA . GLY A 1 551 ? 6.270 31.214 21.780 1.00 92.81 551 GLY A CA 1
ATOM 4372 C C . GLY A 1 551 ? 5.308 30.959 22.941 1.00 92.81 551 GLY A C 1
ATOM 4373 O O . GLY A 1 551 ? 5.657 30.259 23.897 1.00 92.81 551 GLY A O 1
ATOM 4374 N N . GLY A 1 552 ? 4.097 31.508 22.868 1.00 92.75 552 GLY A N 1
ATOM 4375 C CA . GLY A 1 552 ? 3.081 31.280 23.895 1.00 92.75 552 GLY A CA 1
ATOM 4376 C C . GLY A 1 552 ? 1.811 32.112 23.738 1.00 92.75 552 GLY A C 1
ATOM 4377 O O . GLY A 1 552 ? 1.655 32.879 22.787 1.00 92.75 552 GLY A O 1
ATOM 4378 N N . ILE A 1 553 ? 0.912 31.948 24.712 1.00 92.19 553 ILE A N 1
ATOM 4379 C CA . ILE A 1 553 ? -0.321 32.726 24.873 1.00 92.19 553 ILE A CA 1
ATOM 4380 C C . ILE A 1 553 ? -0.151 33.629 26.094 1.00 92.19 553 ILE A C 1
ATOM 4382 O O . ILE A 1 553 ? 0.225 33.161 27.172 1.00 92.19 553 ILE A O 1
ATOM 4386 N N . ILE A 1 554 ? -0.440 34.916 25.944 1.00 93.50 554 ILE A N 1
ATOM 4387 C CA . ILE A 1 554 ? -0.351 35.885 27.038 1.00 93.50 554 ILE A CA 1
ATOM 4388 C C . ILE A 1 554 ? -1.625 35.833 27.893 1.00 93.50 554 ILE A C 1
ATOM 4390 O O . ILE A 1 554 ? -2.730 35.996 27.382 1.00 93.50 554 ILE A O 1
ATOM 4394 N N . GLU A 1 555 ? -1.477 35.632 29.203 1.00 91.19 555 GLU A N 1
ATOM 4395 C CA . GLU A 1 555 ? -2.576 35.739 30.173 1.00 91.19 555 GLU A CA 1
ATOM 4396 C C . GLU A 1 555 ? -2.822 37.201 30.564 1.00 91.19 555 GLU A C 1
ATOM 4398 O O . GLU A 1 555 ? -3.958 37.668 30.577 1.00 91.19 555 GLU A O 1
ATOM 4403 N N . SER A 1 556 ? -1.750 37.929 30.881 1.00 93.38 556 SER A N 1
ATOM 4404 C CA . SER A 1 556 ? -1.806 39.330 31.299 1.00 93.38 556 SER A CA 1
ATOM 4405 C C . SER A 1 556 ? -0.507 40.066 30.983 1.00 93.38 556 SER A C 1
ATOM 4407 O O . SER A 1 556 ? 0.567 39.460 30.914 1.00 93.38 556 SER A O 1
ATOM 4409 N N . VAL A 1 557 ? -0.621 41.384 30.820 1.00 94.75 557 VAL A N 1
ATOM 4410 C CA . VAL A 1 557 ? 0.496 42.314 30.631 1.00 94.75 557 VAL A CA 1
ATOM 4411 C C . VAL A 1 557 ? 0.359 43.443 31.642 1.00 94.75 557 VAL A C 1
ATOM 4413 O O . VAL A 1 557 ? -0.748 43.912 31.901 1.00 94.75 557 VAL A O 1
ATOM 4416 N N . ILE A 1 558 ? 1.481 43.855 32.224 1.00 94.69 558 ILE A N 1
ATOM 4417 C CA . ILE A 1 558 ? 1.587 45.024 33.096 1.00 94.69 558 ILE A CA 1
ATOM 4418 C C . ILE A 1 558 ? 2.734 45.870 32.548 1.00 94.69 558 ILE A C 1
ATOM 4420 O O . ILE A 1 558 ? 3.877 45.413 32.555 1.00 94.69 558 ILE A O 1
ATOM 4424 N N . MET A 1 559 ? 2.437 47.069 32.050 1.00 95.56 559 MET A N 1
ATOM 4425 C CA . MET A 1 559 ? 3.465 48.025 31.631 1.00 95.56 559 MET A CA 1
ATOM 4426 C C . MET A 1 559 ? 4.181 48.592 32.862 1.00 95.56 559 MET A C 1
ATOM 4428 O O . MET A 1 559 ? 3.556 48.806 33.903 1.00 95.56 559 MET A O 1
ATOM 4432 N N . ASP A 1 560 ? 5.485 48.846 32.756 1.00 93.25 560 ASP A N 1
ATOM 4433 C CA . ASP A 1 560 ? 6.161 49.724 33.712 1.00 93.25 560 ASP A CA 1
ATOM 4434 C C . ASP A 1 560 ? 5.748 51.178 33.425 1.00 93.25 560 ASP A C 1
ATOM 4436 O O . ASP A 1 560 ? 5.501 51.535 32.271 1.00 93.25 560 ASP A O 1
ATOM 4440 N N . THR A 1 561 ? 5.706 52.034 34.448 1.00 93.38 561 THR A N 1
ATOM 4441 C CA . THR A 1 561 ? 5.419 53.468 34.281 1.00 93.38 561 THR A CA 1
ATOM 4442 C C . THR A 1 561 ? 6.575 54.340 34.753 1.00 93.38 561 THR A C 1
ATOM 4444 O O . THR A 1 561 ? 7.338 53.954 35.644 1.00 93.38 561 THR A O 1
ATOM 4447 N N . ASP A 1 562 ? 6.681 55.545 34.196 1.00 90.56 562 ASP A N 1
ATOM 4448 C CA . ASP A 1 562 ? 7.522 56.601 34.762 1.00 90.56 562 ASP A CA 1
ATOM 4449 C C . ASP A 1 562 ? 6.924 57.162 36.084 1.00 90.56 562 ASP A C 1
ATOM 4451 O O . ASP A 1 562 ? 5.803 56.797 36.467 1.00 90.56 562 ASP A O 1
ATOM 4455 N N . PRO A 1 563 ? 7.660 58.005 36.841 1.00 87.69 563 PRO A N 1
ATOM 4456 C CA . PRO A 1 563 ? 7.157 58.629 38.072 1.00 87.69 563 PRO A CA 1
ATOM 4457 C C . PRO A 1 563 ? 5.934 59.539 37.875 1.00 87.69 563 PRO A C 1
ATOM 4459 O O . PRO A 1 563 ? 5.209 59.811 38.833 1.00 87.69 563 PRO A O 1
ATOM 4462 N N . GLU A 1 564 ? 5.715 60.015 36.651 1.00 85.19 564 GLU A N 1
ATOM 4463 C CA . GLU A 1 564 ? 4.601 60.862 36.234 1.00 85.19 564 GLU A CA 1
ATOM 4464 C C . GLU A 1 564 ? 3.337 60.054 35.862 1.00 85.19 564 GLU A C 1
ATOM 4466 O O . GLU A 1 564 ? 2.244 60.622 35.813 1.00 85.19 564 GLU A O 1
ATOM 4471 N N . GLY A 1 565 ? 3.461 58.734 35.677 1.00 82.56 565 GLY A N 1
ATOM 4472 C CA . GLY A 1 565 ? 2.371 57.791 35.411 1.00 82.56 565 GLY A CA 1
ATOM 4473 C C . GLY A 1 565 ? 2.161 57.424 33.937 1.00 82.56 565 GLY A C 1
ATOM 4474 O O . GLY A 1 565 ? 1.138 56.822 33.616 1.00 82.56 565 GLY A O 1
ATOM 4475 N N . ASN A 1 566 ? 3.090 57.769 33.042 1.00 87.19 566 ASN A N 1
ATOM 4476 C CA . ASN A 1 566 ? 3.049 57.377 31.631 1.00 87.19 566 ASN A CA 1
ATOM 4477 C C . ASN A 1 566 ? 3.629 55.965 31.446 1.00 87.19 566 ASN A C 1
ATOM 4479 O O . ASN A 1 566 ? 4.596 55.601 32.115 1.00 87.19 566 ASN A O 1
ATOM 4483 N N . GLU A 1 567 ? 3.077 55.176 30.520 1.00 88.31 567 GLU A N 1
ATOM 4484 C CA . GLU A 1 567 ? 3.606 53.843 30.195 1.00 88.31 567 GLU A CA 1
ATOM 4485 C C . GLU A 1 567 ? 4.967 53.926 29.482 1.00 88.31 567 GLU A C 1
ATOM 4487 O O . GLU A 1 567 ? 5.179 54.747 28.587 1.00 88.31 567 GLU A O 1
ATOM 4492 N N . LEU A 1 568 ? 5.892 53.049 29.875 1.00 90.94 568 LEU A N 1
ATOM 4493 C CA . LEU A 1 568 ? 7.219 52.900 29.280 1.00 90.94 568 LEU A CA 1
ATOM 4494 C C . LEU A 1 568 ? 7.223 51.825 28.183 1.00 90.94 568 LEU A C 1
ATOM 4496 O O . LEU A 1 568 ? 6.340 50.978 28.104 1.00 90.94 568 LEU A O 1
ATOM 4500 N N . ASN A 1 569 ? 8.297 51.769 27.389 1.00 92.38 569 ASN A N 1
ATOM 4501 C CA . ASN A 1 569 ? 8.532 50.690 26.416 1.00 92.38 569 ASN A CA 1
ATOM 4502 C C . ASN A 1 569 ? 8.894 49.331 27.065 1.00 92.38 569 ASN A C 1
ATOM 4504 O O . ASN A 1 569 ? 9.389 48.441 26.374 1.00 92.38 569 ASN A O 1
ATOM 4508 N N . THR A 1 570 ? 8.688 49.151 28.372 1.00 95.25 570 THR A N 1
ATOM 4509 C CA . THR A 1 570 ? 8.992 47.916 29.108 1.00 95.25 570 THR A CA 1
ATOM 4510 C C . THR A 1 570 ? 7.807 47.472 29.957 1.00 95.25 570 THR A C 1
ATOM 4512 O O . THR A 1 570 ? 6.940 48.266 30.318 1.00 95.25 570 THR A O 1
ATOM 4515 N N . GLY A 1 571 ? 7.765 46.184 30.286 1.00 95.69 571 GLY A N 1
ATOM 4516 C CA . GLY A 1 571 ? 6.743 45.645 31.174 1.00 95.69 571 GLY A CA 1
ATOM 4517 C C . GLY A 1 571 ? 6.994 44.197 31.566 1.00 95.69 571 GLY A C 1
ATOM 4518 O O . GLY A 1 571 ? 8.068 43.637 31.321 1.00 95.69 571 GLY A O 1
ATOM 4519 N N . VAL A 1 572 ? 5.976 43.585 32.168 1.00 96.44 572 VAL A N 1
ATOM 4520 C CA . VAL A 1 572 ? 5.934 42.179 32.577 1.00 96.44 572 VAL A CA 1
ATOM 4521 C C . VAL A 1 572 ? 4.791 41.465 31.859 1.00 96.44 572 VAL A C 1
ATOM 4523 O O . VAL A 1 572 ? 3.638 41.886 31.940 1.00 96.44 572 VAL A O 1
ATOM 4526 N N . VAL A 1 573 ? 5.102 40.343 31.211 1.00 96.62 573 VAL A N 1
ATOM 4527 C CA . VAL A 1 573 ? 4.120 39.383 30.686 1.00 96.62 573 VAL A CA 1
ATOM 4528 C C . VAL A 1 573 ? 3.965 38.228 31.674 1.00 96.62 573 VAL A C 1
ATOM 4530 O O . VAL A 1 573 ? 4.954 37.706 32.194 1.00 96.62 573 VAL A O 1
ATOM 4533 N N . THR A 1 574 ? 2.725 37.786 31.887 1.00 94.69 574 THR A N 1
ATOM 4534 C CA . THR A 1 574 ? 2.420 36.450 32.423 1.00 94.69 574 THR A CA 1
ATOM 4535 C C . THR A 1 574 ? 1.909 35.561 31.295 1.00 94.69 574 THR A C 1
ATOM 4537 O O . THR A 1 574 ? 1.016 35.958 30.545 1.00 94.69 574 THR A O 1
ATOM 4540 N N . LEU A 1 575 ? 2.474 34.361 31.173 1.00 92.94 575 LEU A N 1
ATOM 4541 C CA . LEU A 1 575 ? 2.036 33.341 30.226 1.00 92.94 575 LEU A CA 1
ATOM 4542 C C . LEU A 1 575 ? 0.850 32.557 30.774 1.00 92.94 575 LEU A C 1
ATOM 4544 O O . LEU A 1 575 ? 0.867 32.127 31.927 1.00 92.94 575 LEU A O 1
ATOM 4548 N N . LYS A 1 576 ? -0.127 32.282 29.909 1.00 90.31 576 LYS A N 1
ATOM 4549 C CA . LYS A 1 576 ? -1.155 31.284 30.186 1.00 90.31 576 LYS A CA 1
ATOM 4550 C C . LYS A 1 576 ? -0.533 29.892 30.026 1.00 90.31 576 LYS A C 1
ATOM 4552 O O . LYS A 1 576 ? -0.186 29.503 28.912 1.00 90.31 576 LYS A O 1
ATOM 4557 N N . LEU A 1 577 ? -0.407 29.162 31.130 1.00 86.12 577 LEU A N 1
ATOM 4558 C CA . LEU A 1 577 ? 0.149 27.809 31.201 1.00 86.12 577 LEU A CA 1
ATOM 4559 C C . LEU A 1 577 ? -0.762 26.926 32.059 1.00 86.12 577 LEU A C 1
ATOM 4561 O O . LEU A 1 577 ? -1.267 27.380 33.085 1.00 86.12 577 LEU A O 1
ATOM 4565 N N . GLU A 1 578 ? -0.941 25.667 31.664 1.00 77.50 578 GLU A N 1
ATOM 4566 C CA . GLU A 1 578 ? -1.648 24.679 32.487 1.00 77.50 578 GLU A CA 1
ATOM 4567 C C . GLU A 1 578 ? -0.746 24.153 33.623 1.00 77.50 578 GLU A C 1
ATOM 4569 O O . GLU A 1 578 ? 0.479 24.318 33.609 1.00 77.50 578 GLU A O 1
ATOM 4574 N N . ALA A 1 579 ? -1.341 23.504 34.627 1.00 73.56 579 ALA A N 1
ATOM 4575 C CA . ALA A 1 579 ? -0.621 23.036 35.812 1.00 73.56 579 ALA A CA 1
ATOM 4576 C C . ALA A 1 579 ? 0.556 22.100 35.456 1.00 73.56 579 ALA A C 1
ATOM 4578 O O . ALA A 1 579 ? 0.368 21.013 34.914 1.00 73.56 579 ALA A O 1
ATOM 4579 N N . GLY A 1 580 ? 1.780 22.524 35.789 1.00 76.44 580 GLY A N 1
ATOM 4580 C CA . GLY A 1 580 ? 3.017 21.781 35.513 1.00 76.44 580 GLY A CA 1
ATOM 4581 C C . GLY A 1 580 ? 3.664 22.052 34.147 1.00 76.44 580 GLY A C 1
ATOM 4582 O O . GLY A 1 580 ? 4.743 21.521 33.889 1.00 76.44 580 GLY A O 1
ATOM 4583 N N . GLN A 1 581 ? 3.070 22.885 33.285 1.00 80.31 581 GLN A N 1
ATOM 4584 C CA . GLN A 1 581 ? 3.713 23.315 32.039 1.00 80.31 581 GLN A CA 1
ATOM 4585 C C . GLN A 1 581 ? 4.834 24.336 32.293 1.00 80.31 581 GLN A C 1
ATOM 4587 O O . GLN A 1 581 ? 4.754 25.162 33.203 1.00 80.31 581 GLN A O 1
ATOM 4592 N N . ILE A 1 582 ? 5.862 24.304 31.441 1.00 87.50 582 ILE A N 1
ATOM 4593 C CA . ILE A 1 582 ? 6.987 25.249 31.447 1.00 87.50 582 ILE A CA 1
ATOM 4594 C C . ILE A 1 582 ? 6.909 26.110 30.182 1.00 87.50 582 ILE A C 1
ATOM 4596 O O . ILE A 1 582 ? 6.793 25.585 29.075 1.00 87.50 582 ILE A O 1
ATOM 4600 N N . GLY A 1 583 ? 6.995 27.432 30.334 1.00 88.44 583 GLY A N 1
ATOM 4601 C CA . GLY A 1 583 ? 7.002 28.379 29.221 1.00 88.44 583 GLY A CA 1
ATOM 4602 C C . GLY A 1 583 ? 8.232 28.210 28.322 1.00 88.44 583 GLY A C 1
ATOM 4603 O O . GLY A 1 583 ? 9.370 28.291 28.788 1.00 88.44 583 GLY A O 1
ATOM 4604 N N . ALA A 1 584 ? 8.012 28.043 27.016 1.00 91.12 584 ALA A N 1
ATOM 4605 C CA . ALA A 1 584 ? 9.057 27.831 26.005 1.00 91.12 584 ALA A CA 1
ATOM 4606 C C . ALA A 1 584 ? 9.861 29.105 25.643 1.00 91.12 584 ALA A C 1
ATOM 4608 O O . ALA A 1 584 ? 10.378 29.232 24.533 1.00 91.12 584 ALA A O 1
ATOM 4609 N N . VAL A 1 585 ? 9.956 30.062 26.567 1.00 94.19 585 VAL A N 1
ATOM 4610 C CA . VAL A 1 585 ? 10.646 31.351 26.418 1.00 94.19 585 VAL A CA 1
ATOM 4611 C C . VAL A 1 585 ? 12.024 31.332 27.079 1.00 94.19 585 VAL A C 1
ATOM 4613 O O . VAL A 1 585 ? 12.240 30.630 28.068 1.00 94.19 585 VAL A O 1
ATOM 4616 N N . ALA A 1 586 ? 12.949 32.133 26.555 1.00 94.19 586 ALA A N 1
ATOM 4617 C CA . ALA A 1 586 ? 14.274 32.351 27.123 1.00 94.19 586 ALA A CA 1
ATOM 4618 C C . ALA A 1 586 ? 14.637 33.844 27.164 1.00 94.19 586 ALA A C 1
ATOM 4620 O O . ALA A 1 586 ? 14.034 34.676 26.490 1.00 94.19 586 ALA A O 1
ATOM 4621 N N . PHE A 1 587 ? 15.662 34.169 27.952 1.00 94.75 587 PHE A N 1
ATOM 4622 C CA . PHE A 1 587 ? 16.320 35.475 27.917 1.00 94.75 587 PHE A CA 1
ATOM 4623 C C . PHE A 1 587 ? 16.851 35.791 26.504 1.00 94.75 587 PHE A C 1
ATOM 4625 O O . PHE A 1 587 ? 17.353 34.899 25.817 1.00 94.75 587 PHE A O 1
ATOM 4632 N N . ASP A 1 588 ? 16.755 37.061 26.104 1.00 95.50 588 ASP A N 1
ATOM 4633 C CA . ASP A 1 588 ? 17.162 37.625 24.806 1.00 95.50 588 ASP A CA 1
ATOM 4634 C C . ASP A 1 588 ? 16.387 37.114 23.574 1.00 95.50 588 ASP A C 1
ATOM 4636 O O . ASP A 1 588 ? 16.778 37.391 22.437 1.00 95.50 588 ASP A O 1
ATOM 4640 N N . ASP A 1 589 ? 15.271 36.397 23.769 1.00 97.62 589 ASP A N 1
ATOM 4641 C CA . ASP A 1 589 ? 14.371 36.013 22.675 1.00 97.62 589 ASP A CA 1
ATOM 4642 C C . ASP A 1 589 ? 13.793 37.255 21.981 1.00 97.62 589 ASP A C 1
ATOM 4644 O O . ASP A 1 589 ? 13.255 38.157 22.630 1.00 97.62 589 ASP A O 1
ATOM 4648 N N . LEU A 1 590 ? 13.849 37.261 20.648 1.00 97.31 590 LEU A N 1
ATOM 4649 C CA . LEU A 1 590 ? 13.161 38.216 19.786 1.00 97.31 590 LEU A CA 1
ATOM 4650 C C . LEU A 1 590 ? 11.767 37.668 19.480 1.00 97.31 590 LEU A C 1
ATOM 4652 O O . LEU A 1 590 ? 11.628 36.655 18.787 1.00 97.31 590 LEU A O 1
ATOM 4656 N N . ALA A 1 591 ? 10.739 38.325 20.012 1.00 96.69 591 ALA A N 1
ATOM 4657 C CA . ALA A 1 591 ? 9.357 37.893 19.904 1.00 96.69 591 ALA A CA 1
ATOM 4658 C C . ALA A 1 591 ? 8.526 38.792 18.978 1.00 96.69 591 ALA A C 1
ATOM 4660 O O . ALA A 1 591 ? 8.718 40.010 18.902 1.00 96.69 591 ALA A O 1
ATOM 4661 N N . MET A 1 592 ? 7.578 38.166 18.282 1.00 95.00 592 MET A N 1
ATOM 4662 C CA . MET A 1 592 ? 6.586 38.820 17.432 1.00 95.00 592 MET A CA 1
ATOM 4663 C C . MET A 1 592 ? 5.199 38.226 17.696 1.00 95.00 592 MET A C 1
ATOM 4665 O O . MET A 1 592 ? 5.065 37.012 17.843 1.00 95.00 592 MET A O 1
ATOM 4669 N N . GLY A 1 593 ? 4.171 39.069 17.754 1.00 92.38 593 GLY A N 1
ATOM 4670 C CA . GLY A 1 593 ? 2.764 38.662 17.743 1.00 92.38 593 GLY A CA 1
ATOM 4671 C C . GLY A 1 593 ? 1.944 39.530 16.789 1.00 92.38 593 GLY A C 1
ATOM 4672 O O . GLY A 1 593 ? 2.355 40.633 16.436 1.00 92.38 593 GLY A O 1
ATOM 4673 N N . MET A 1 594 ? 0.774 39.045 16.377 1.00 90.75 594 MET A N 1
ATOM 4674 C CA . MET A 1 594 ? -0.175 39.789 15.540 1.00 90.75 594 MET A CA 1
ATOM 4675 C C . MET A 1 594 ? -1.551 39.746 16.201 1.00 90.75 594 MET A C 1
ATOM 4677 O O . MET A 1 594 ? -2.044 38.669 16.534 1.00 90.75 594 MET A O 1
ATOM 4681 N N . TYR A 1 595 ? -2.159 40.911 16.434 1.00 89.44 595 TYR A N 1
ATOM 4682 C CA . TYR A 1 595 ? -3.395 41.014 17.213 1.00 89.44 595 TYR A CA 1
ATOM 4683 C C . TYR A 1 595 ? -4.293 42.160 16.737 1.00 89.44 595 TYR A C 1
ATOM 4685 O O . TYR A 1 595 ? -3.816 43.132 16.155 1.00 89.44 595 TYR A O 1
ATOM 4693 N N . HIS A 1 596 ? -5.599 42.034 16.967 1.00 86.12 596 HIS A N 1
ATOM 4694 C CA . HIS A 1 596 ? -6.594 43.040 16.599 1.00 86.12 596 HIS A CA 1
ATOM 4695 C C . HIS A 1 596 ? -6.854 43.986 17.778 1.00 86.12 596 HIS A C 1
ATOM 4697 O O . HIS A 1 596 ? -7.377 43.566 18.810 1.00 86.12 596 HIS A O 1
ATOM 4703 N N . TYR A 1 597 ? -6.503 45.260 17.619 1.00 81.00 597 TYR A N 1
ATOM 4704 C CA . TYR A 1 597 ? -6.732 46.314 18.613 1.00 81.00 597 TYR A CA 1
ATOM 4705 C C . TYR A 1 597 ? -7.951 47.169 18.234 1.00 81.00 597 TYR A C 1
ATOM 4707 O O . TYR A 1 597 ? -8.390 47.163 17.087 1.00 81.00 597 TYR A O 1
ATOM 4715 N N . GLU A 1 598 ? -8.486 47.959 19.169 1.00 77.12 598 GLU A N 1
ATOM 4716 C CA . GLU A 1 598 ? -9.601 48.883 18.878 1.00 77.12 598 GLU A CA 1
ATOM 4717 C C . GLU A 1 598 ? -9.211 50.006 17.895 1.00 77.12 598 GLU A C 1
ATOM 4719 O O . GLU A 1 598 ? -10.063 50.586 17.223 1.00 77.12 598 GLU A O 1
ATOM 4724 N N . SER A 1 599 ? -7.914 50.311 17.785 1.00 80.25 599 SER A N 1
ATOM 4725 C CA . SER A 1 599 ? -7.344 51.244 16.809 1.00 80.25 599 SER A CA 1
ATOM 4726 C C . SER A 1 599 ? -5.881 50.887 16.502 1.00 80.25 599 SER A C 1
ATOM 4728 O O . SER A 1 599 ? -5.292 50.042 17.171 1.00 80.25 599 SER A O 1
ATOM 4730 N N . GLY A 1 600 ? -5.294 51.495 15.466 1.00 78.56 600 GLY A N 1
ATOM 4731 C CA . GLY A 1 600 ? -3.883 51.292 15.093 1.00 78.56 600 GLY A CA 1
ATOM 4732 C C . GLY A 1 600 ? -3.592 50.094 14.174 1.00 78.56 600 GLY A C 1
ATOM 4733 O O . GLY A 1 600 ? -2.483 50.006 13.654 1.00 78.56 600 GLY A O 1
ATOM 4734 N N . ASN A 1 601 ? -4.578 49.223 13.921 1.00 87.75 601 ASN A N 1
ATOM 4735 C CA . ASN A 1 601 ? -4.456 48.108 12.974 1.00 87.75 601 ASN A CA 1
ATOM 4736 C C . ASN A 1 601 ? -4.066 48.580 11.561 1.00 87.75 601 ASN A C 1
ATOM 4738 O O . ASN A 1 601 ? -4.498 49.643 11.107 1.00 87.75 601 ASN A O 1
ATOM 4742 N N . ALA A 1 602 ? -3.337 47.743 10.822 1.00 86.56 602 ALA A N 1
ATOM 4743 C CA . ALA A 1 602 ? -3.033 47.985 9.416 1.00 86.56 602 ALA A CA 1
ATOM 4744 C C . ALA A 1 602 ? -4.293 47.940 8.530 1.00 86.56 602 ALA A C 1
ATOM 4746 O O . ALA A 1 602 ? -5.216 47.159 8.762 1.00 86.56 602 ALA A O 1
ATOM 4747 N N . THR A 1 603 ? -4.314 48.757 7.476 1.00 88.25 603 THR A N 1
ATOM 4748 C CA . THR A 1 603 ? -5.414 48.831 6.494 1.00 88.25 603 THR A CA 1
ATOM 4749 C C . THR A 1 603 ? -5.224 47.917 5.282 1.00 88.25 603 THR A C 1
ATOM 4751 O O . THR A 1 603 ? -6.141 47.771 4.480 1.00 88.25 603 THR A O 1
ATOM 4754 N N . GLU A 1 604 ? -4.038 47.332 5.129 1.00 88.19 604 GLU A N 1
ATOM 4755 C CA . GLU A 1 604 ? -3.599 46.557 3.967 1.00 88.19 604 GLU A CA 1
ATOM 4756 C C . GLU A 1 604 ? -2.541 45.522 4.381 1.00 88.19 604 GLU A C 1
ATOM 4758 O O . GLU A 1 604 ? -1.836 45.717 5.378 1.00 88.19 604 GLU A O 1
ATOM 4763 N N . ASP A 1 605 ? -2.415 44.453 3.595 1.00 87.19 605 ASP A N 1
ATOM 4764 C CA . ASP A 1 605 ? -1.338 43.469 3.729 1.00 87.19 605 ASP A CA 1
ATOM 4765 C C . ASP A 1 605 ? -0.022 44.041 3.173 1.00 87.19 605 ASP A C 1
ATOM 4767 O O . ASP A 1 605 ? -0.015 44.675 2.116 1.00 87.19 605 ASP A O 1
ATOM 4771 N N . TYR A 1 606 ? 1.101 43.800 3.852 1.00 87.19 606 TYR A N 1
ATOM 4772 C CA . TYR A 1 606 ? 2.436 44.204 3.391 1.00 87.19 606 TYR A CA 1
ATOM 4773 C C . TYR A 1 606 ? 3.521 43.284 3.969 1.00 87.19 606 TYR A C 1
ATOM 4775 O O . TYR A 1 606 ? 3.465 42.913 5.142 1.00 87.19 606 TYR A O 1
ATOM 4783 N N . ASP A 1 607 ? 4.513 42.956 3.138 1.00 87.81 607 ASP A N 1
ATOM 4784 C CA . ASP A 1 607 ? 5.725 42.194 3.460 1.00 87.81 607 ASP A CA 1
ATOM 4785 C C . ASP A 1 607 ? 6.921 42.856 2.763 1.00 87.81 607 ASP A C 1
ATOM 4787 O O . ASP A 1 607 ? 6.896 43.060 1.549 1.00 87.81 607 ASP A O 1
ATOM 4791 N N . ASP A 1 608 ? 7.964 43.194 3.522 1.00 86.19 608 ASP A N 1
ATOM 4792 C CA . ASP A 1 608 ? 9.200 43.783 2.994 1.00 86.19 608 ASP A CA 1
ATOM 4793 C C . ASP A 1 608 ? 10.272 42.745 2.612 1.00 86.19 608 ASP A C 1
ATOM 4795 O O . ASP A 1 608 ? 11.368 43.104 2.174 1.00 86.19 608 ASP A O 1
ATOM 4799 N N . GLY A 1 609 ? 9.992 41.453 2.814 1.00 85.06 609 GLY A N 1
ATOM 4800 C CA . GLY A 1 609 ? 10.934 40.359 2.597 1.00 85.06 609 GLY A CA 1
ATOM 4801 C C . GLY A 1 609 ? 12.040 40.256 3.655 1.00 85.06 609 GLY A C 1
ATOM 4802 O O . GLY A 1 609 ? 12.832 39.314 3.596 1.00 85.06 609 GLY A O 1
ATOM 4803 N N . LYS A 1 610 ? 12.089 41.155 4.647 1.00 89.19 610 LYS A N 1
ATOM 4804 C CA . LYS A 1 610 ? 13.066 41.189 5.755 1.00 89.19 610 LYS A CA 1
ATOM 4805 C C . LYS A 1 610 ? 12.426 40.909 7.115 1.00 89.19 610 LYS A C 1
ATOM 4807 O O . LYS A 1 610 ? 13.127 40.865 8.118 1.00 89.19 610 LYS A O 1
ATOM 4812 N N . GLY A 1 611 ? 11.119 40.660 7.151 1.00 85.94 611 GLY A N 1
ATOM 4813 C CA . GLY A 1 611 ? 10.383 40.261 8.350 1.00 85.94 611 GLY A CA 1
ATOM 4814 C C . GLY A 1 611 ? 9.440 41.332 8.893 1.00 85.94 611 GLY A C 1
ATOM 4815 O O . GLY A 1 611 ? 8.625 41.004 9.756 1.00 85.94 611 GLY A O 1
ATOM 4816 N N . ASN A 1 612 ? 9.475 42.559 8.363 1.00 88.56 612 ASN A N 1
ATOM 4817 C CA . ASN A 1 612 ? 8.502 43.595 8.697 1.00 88.56 612 ASN A CA 1
ATOM 4818 C C . ASN A 1 612 ? 7.211 43.329 7.915 1.00 88.56 612 ASN A C 1
ATOM 4820 O O . ASN A 1 612 ? 7.075 43.701 6.749 1.00 88.56 612 ASN A O 1
ATOM 4824 N N . ARG A 1 613 ? 6.268 42.642 8.563 1.00 86.12 613 ARG A N 1
ATOM 4825 C CA . ARG A 1 613 ? 5.002 42.206 7.966 1.00 86.12 613 ARG A CA 1
ATOM 4826 C C . ARG A 1 613 ? 3.809 42.770 8.722 1.00 86.12 613 ARG A C 1
ATOM 4828 O O . ARG A 1 613 ? 3.896 43.005 9.923 1.00 86.12 613 ARG A O 1
ATOM 4835 N N . ARG A 1 614 ? 2.708 43.003 8.007 1.00 86.31 614 ARG A N 1
ATOM 4836 C CA . ARG A 1 614 ? 1.405 43.420 8.550 1.00 86.31 614 ARG A CA 1
ATOM 4837 C C . ARG A 1 614 ? 0.276 42.843 7.697 1.00 86.31 614 ARG A C 1
ATOM 4839 O O . ARG A 1 614 ? 0.450 42.672 6.494 1.00 86.31 614 ARG A O 1
ATOM 4846 N N . PHE A 1 615 ? -0.875 42.601 8.319 1.00 87.25 615 PHE A N 1
ATOM 4847 C CA . PHE A 1 615 ? -2.085 42.101 7.662 1.00 87.25 615 PHE A CA 1
ATOM 4848 C C . PHE A 1 615 ? -3.256 43.048 7.907 1.00 87.25 615 PHE A C 1
ATOM 4850 O O . PHE A 1 615 ? -3.383 43.611 8.999 1.00 87.25 615 PHE A O 1
ATOM 4857 N N . ALA A 1 616 ? -4.128 43.201 6.913 1.00 86.38 616 ALA A N 1
ATOM 4858 C CA . ALA A 1 616 ? -5.294 44.069 7.007 1.00 86.38 616 ALA A CA 1
ATOM 4859 C C . ALA A 1 616 ? -6.188 43.677 8.202 1.00 86.38 616 ALA A C 1
ATOM 4861 O O . ALA A 1 616 ? -6.638 42.539 8.326 1.00 86.38 616 ALA A O 1
ATOM 4862 N N . GLY A 1 617 ? -6.450 44.637 9.091 1.00 85.88 617 GLY A N 1
ATOM 4863 C CA . GLY A 1 617 ? -7.221 44.434 10.318 1.00 85.88 617 GLY A CA 1
ATOM 4864 C C . GLY A 1 617 ? -6.408 44.034 11.554 1.00 85.88 617 GLY A C 1
ATOM 4865 O O . GLY A 1 617 ? -7.016 43.894 12.611 1.00 85.88 617 GLY A O 1
ATOM 4866 N N . PHE A 1 618 ? -5.077 43.915 11.480 1.00 89.50 618 PHE A N 1
ATOM 4867 C CA . PHE A 1 618 ? -4.224 43.549 12.621 1.00 89.50 618 PHE A CA 1
ATOM 4868 C C . PHE A 1 618 ? -3.061 44.530 12.838 1.00 89.50 618 PHE A C 1
ATOM 4870 O O . PHE A 1 618 ? -2.559 45.154 11.902 1.00 89.50 618 PHE A O 1
ATOM 4877 N N . THR A 1 619 ? -2.590 44.623 14.080 1.00 90.31 619 THR A N 1
ATOM 4878 C CA . THR A 1 619 ? -1.320 45.253 14.464 1.00 90.31 619 THR A CA 1
ATOM 4879 C C . THR A 1 619 ? -0.284 44.164 14.718 1.00 90.31 619 THR A C 1
ATOM 4881 O O . THR A 1 619 ? -0.550 43.205 15.444 1.00 90.31 619 THR A O 1
ATOM 4884 N N . THR A 1 620 ? 0.910 44.322 14.147 1.00 91.50 620 THR A N 1
ATOM 4885 C CA . THR A 1 620 ? 2.066 43.464 14.459 1.00 91.50 620 THR A CA 1
ATOM 4886 C C . THR A 1 620 ? 2.849 44.093 15.602 1.00 91.50 620 THR A C 1
ATOM 4888 O O . THR A 1 620 ? 3.102 45.293 15.582 1.00 91.50 620 THR A O 1
ATOM 4891 N N . VAL A 1 621 ? 3.206 43.294 16.602 1.00 93.69 621 VAL A N 1
ATOM 4892 C CA . VAL A 1 621 ? 3.837 43.718 17.855 1.00 93.69 621 VAL A CA 1
ATOM 4893 C C . VAL A 1 621 ? 5.178 43.009 17.997 1.00 93.69 621 VAL A C 1
ATOM 4895 O O . VAL A 1 621 ? 5.226 41.781 17.981 1.00 93.69 621 VAL A O 1
ATOM 4898 N N . PHE A 1 622 ? 6.255 43.776 18.167 1.00 95.69 622 PHE A N 1
ATOM 4899 C CA . PHE A 1 622 ? 7.617 43.266 18.362 1.00 95.69 622 PHE A CA 1
ATOM 4900 C C . PHE A 1 622 ? 8.155 43.626 19.753 1.00 95.69 622 PHE A C 1
ATOM 4902 O O . PHE A 1 622 ? 8.193 44.805 20.118 1.00 95.69 622 PHE A O 1
ATOM 4909 N N . PHE A 1 623 ? 8.623 42.626 20.503 1.00 97.00 623 PHE A N 1
ATOM 4910 C CA . PHE A 1 623 ? 9.220 42.797 21.833 1.00 97.00 623 PHE A CA 1
ATOM 4911 C C . PHE A 1 623 ? 10.347 41.790 22.083 1.00 97.00 623 PHE A C 1
ATOM 4913 O O . PHE A 1 623 ? 10.349 40.692 21.534 1.00 97.00 623 PHE A O 1
ATOM 4920 N N . ARG A 1 624 ? 11.343 42.170 22.884 1.00 97.62 624 ARG A N 1
ATOM 4921 C CA . ARG A 1 624 ? 12.477 41.328 23.282 1.00 97.62 624 ARG A CA 1
ATOM 4922 C C . ARG A 1 624 ? 12.312 40.910 24.733 1.00 97.62 624 ARG A C 1
ATOM 4924 O O . ARG A 1 624 ? 11.960 41.746 25.561 1.00 97.62 624 ARG A O 1
ATOM 4931 N N . ILE A 1 625 ? 12.585 39.650 25.052 1.00 96.94 625 ILE A N 1
ATOM 4932 C CA . ILE A 1 625 ? 12.506 39.137 26.425 1.00 96.94 625 ILE A CA 1
ATOM 4933 C C . ILE A 1 625 ? 13.791 39.493 27.182 1.00 96.94 625 ILE A C 1
ATOM 4935 O O . ILE A 1 625 ? 14.870 39.011 26.848 1.00 96.94 625 ILE A O 1
ATOM 4939 N N . THR A 1 626 ? 13.687 40.339 28.207 1.00 96.38 626 THR A N 1
ATOM 4940 C CA . THR A 1 626 ? 14.838 40.930 28.916 1.00 96.38 626 THR A CA 1
ATOM 4941 C C . THR A 1 626 ? 15.130 40.305 30.282 1.00 96.38 626 THR A C 1
ATOM 4943 O O . THR A 1 626 ? 16.238 40.455 30.785 1.00 96.38 626 THR A O 1
ATOM 4946 N N . GLU A 1 627 ? 14.193 39.561 30.877 1.00 94.88 627 GLU A N 1
ATOM 4947 C CA . GLU A 1 627 ? 14.399 38.813 32.131 1.00 94.88 627 GLU A CA 1
ATOM 4948 C C . GLU A 1 627 ? 13.373 37.676 32.254 1.00 94.88 627 GLU A C 1
ATOM 4950 O O . GLU A 1 627 ? 12.207 37.877 31.923 1.00 94.88 627 GLU A O 1
ATOM 4955 N N . ILE A 1 628 ? 13.752 36.506 32.783 1.00 93.81 628 ILE A N 1
ATOM 4956 C CA . ILE A 1 628 ? 12.795 35.453 33.171 1.00 93.81 628 ILE A CA 1
ATOM 4957 C C . ILE A 1 628 ? 12.560 35.528 34.685 1.00 93.81 628 ILE A C 1
ATOM 4959 O O . ILE A 1 628 ? 13.422 35.147 35.473 1.00 93.81 628 ILE A O 1
ATOM 4963 N N . ILE A 1 629 ? 11.378 36.003 35.085 1.00 89.00 629 ILE A N 1
ATOM 4964 C CA . ILE A 1 629 ? 11.002 36.234 36.491 1.00 89.00 629 ILE A CA 1
ATOM 4965 C C . ILE A 1 629 ? 10.449 34.948 37.127 1.00 89.00 629 ILE A C 1
ATOM 4967 O O . ILE A 1 629 ? 10.747 34.626 38.275 1.00 89.00 629 ILE A O 1
ATOM 4971 N N . GLY A 1 630 ? 9.619 34.208 36.384 1.00 75.50 630 GLY A N 1
ATOM 4972 C CA . GLY A 1 630 ? 8.920 33.008 36.857 1.00 75.50 630 GLY A CA 1
ATOM 4973 C C . GLY A 1 630 ? 9.813 31.769 36.890 1.00 75.50 630 GLY A C 1
ATOM 4974 O O . GLY A 1 630 ? 9.532 30.803 36.184 1.00 75.50 630 GLY A O 1
ATOM 4975 N N . THR A 1 631 ? 10.911 31.804 37.646 1.00 68.06 631 THR A N 1
ATOM 4976 C CA . THR A 1 631 ? 11.932 30.745 37.654 1.00 68.06 631 THR A CA 1
ATOM 4977 C C . THR A 1 631 ? 11.349 29.359 37.974 1.00 68.06 631 THR A C 1
ATOM 4979 O O . THR A 1 631 ? 10.449 29.201 38.795 1.00 68.06 631 THR A O 1
ATOM 4982 N N . GLY A 1 632 ? 11.834 28.335 37.264 1.00 74.88 632 GLY A N 1
ATOM 4983 C CA . GLY A 1 632 ? 11.344 26.953 37.350 1.00 74.88 632 GLY A CA 1
ATOM 4984 C C . GLY A 1 632 ? 10.211 26.610 36.371 1.00 74.88 632 GLY A C 1
ATOM 4985 O O . GLY A 1 632 ? 10.236 25.523 35.806 1.00 74.88 632 GLY A O 1
ATOM 4986 N N . LEU A 1 633 ? 9.271 27.530 36.115 1.00 82.25 633 LEU A N 1
ATOM 4987 C CA . LEU A 1 633 ? 8.171 27.336 35.146 1.00 82.25 633 LEU A CA 1
ATOM 4988 C C . LEU A 1 633 ? 8.224 28.290 33.940 1.00 82.25 633 LEU A C 1
ATOM 4990 O O . LEU A 1 633 ? 7.399 28.183 33.038 1.00 82.25 633 LEU A O 1
ATOM 4994 N N . ASN A 1 634 ? 9.154 29.247 33.917 1.00 89.38 634 ASN A N 1
ATOM 4995 C CA . ASN A 1 634 ? 9.269 30.322 32.921 1.00 89.38 634 ASN A CA 1
ATOM 4996 C C . ASN A 1 634 ? 7.950 31.093 32.675 1.00 89.38 634 ASN A C 1
ATOM 4998 O O . ASN A 1 634 ? 7.738 31.668 31.610 1.00 89.38 634 ASN A O 1
ATOM 5002 N N . SER A 1 635 ? 7.050 31.113 33.663 1.00 90.00 635 SER A N 1
ATOM 5003 C CA . SER A 1 635 ? 5.660 31.570 33.513 1.00 90.00 635 SER A CA 1
ATOM 5004 C C . SER A 1 635 ? 5.489 33.091 33.469 1.00 90.00 635 SER A C 1
ATOM 5006 O O . SER A 1 635 ? 4.415 33.579 33.121 1.00 90.00 635 SER A O 1
ATOM 5008 N N . LYS A 1 636 ? 6.530 33.853 33.824 1.00 94.06 636 LYS A N 1
ATOM 5009 C CA . LYS A 1 636 ? 6.546 35.323 33.795 1.00 94.06 636 LYS A CA 1
ATOM 5010 C C . LYS A 1 636 ? 7.892 35.838 33.314 1.00 94.06 636 LYS A C 1
ATOM 5012 O O . LYS A 1 636 ? 8.926 35.310 33.730 1.00 94.06 636 LYS A O 1
ATOM 5017 N N . PHE A 1 637 ? 7.883 36.888 32.501 1.00 96.00 637 PHE A N 1
ATOM 5018 C CA . PHE A 1 637 ? 9.094 37.500 31.959 1.00 96.00 637 PHE A CA 1
ATOM 5019 C C . PHE A 1 637 ? 8.965 39.021 31.811 1.00 96.00 637 PHE A C 1
ATOM 5021 O O . PHE A 1 637 ? 7.862 39.533 31.614 1.00 96.00 637 PHE A O 1
ATOM 5028 N N . ARG A 1 638 ? 10.092 39.740 31.893 1.00 96.94 638 ARG A N 1
ATOM 5029 C CA . ARG A 1 638 ? 10.176 41.143 31.464 1.00 96.94 638 ARG A CA 1
ATOM 5030 C C . ARG A 1 638 ? 10.391 41.229 29.964 1.00 96.94 638 ARG A C 1
ATOM 5032 O O . ARG A 1 638 ? 11.068 40.378 29.385 1.00 96.94 638 ARG A O 1
ATOM 5039 N N . PHE A 1 639 ? 9.855 42.280 29.358 1.00 97.25 639 PHE A N 1
ATOM 5040 C CA . PHE A 1 639 ? 10.102 42.604 27.960 1.00 97.25 639 PHE A CA 1
ATOM 5041 C C . PHE A 1 639 ? 10.458 44.077 27.751 1.00 97.25 639 PHE A C 1
ATOM 5043 O O . PHE A 1 639 ? 10.210 44.927 28.606 1.00 97.25 639 PHE A O 1
ATOM 5050 N N . GLU A 1 640 ? 11.014 44.349 26.576 1.00 96.94 640 GLU A N 1
ATOM 5051 C CA . GLU A 1 640 ? 11.300 45.668 26.012 1.00 96.94 640 GLU A CA 1
ATOM 5052 C C . GLU A 1 640 ? 10.750 45.708 24.576 1.00 96.94 640 GLU A C 1
ATOM 5054 O O . GLU A 1 640 ? 10.955 44.763 23.812 1.00 96.94 640 GLU A O 1
ATOM 5059 N N . LEU A 1 641 ? 10.023 46.758 24.191 1.00 96.50 641 LEU A N 1
ATOM 5060 C CA . LEU A 1 641 ? 9.483 46.900 22.834 1.00 96.50 641 LEU A CA 1
ATOM 5061 C C . LEU A 1 641 ? 10.588 47.196 21.813 1.00 96.50 641 LEU A C 1
ATOM 5063 O O . LEU A 1 641 ? 11.553 47.905 22.098 1.00 96.50 641 LEU A O 1
ATOM 5067 N N . ARG A 1 642 ? 10.416 46.715 20.575 1.00 94.62 642 ARG A N 1
ATOM 5068 C CA . ARG A 1 642 ? 11.247 47.162 19.447 1.00 94.62 642 ARG A CA 1
ATOM 5069 C C . ARG A 1 642 ? 11.063 48.672 19.254 1.00 94.62 642 ARG A C 1
ATOM 5071 O O . ARG A 1 642 ? 9.938 49.152 19.141 1.00 94.62 642 ARG A O 1
ATOM 5078 N N . ASN A 1 643 ? 12.170 49.407 19.171 1.00 91.06 643 ASN A N 1
ATOM 5079 C CA . ASN A 1 643 ? 12.154 50.850 18.923 1.00 91.06 643 ASN A CA 1
ATOM 5080 C C . ASN A 1 643 ? 11.531 51.207 17.562 1.00 91.06 643 ASN A C 1
ATOM 5082 O O . ASN A 1 643 ? 11.601 50.431 16.604 1.00 91.06 643 ASN A O 1
ATOM 5086 N N . ALA A 1 644 ? 10.961 52.412 17.479 1.00 88.62 644 ALA A N 1
ATOM 5087 C CA . ALA A 1 644 ? 10.386 52.944 16.248 1.00 88.62 644 ALA A CA 1
ATOM 5088 C C . ALA A 1 644 ? 11.438 53.057 15.126 1.00 88.62 644 ALA A C 1
ATOM 5090 O O . ALA A 1 644 ? 12.596 53.401 15.367 1.00 88.62 644 ALA A O 1
ATOM 5091 N N . SER A 1 645 ? 11.024 52.765 13.894 1.00 86.50 645 SER A N 1
ATOM 5092 C CA . SER A 1 645 ? 11.845 52.820 12.674 1.00 86.50 645 SER A CA 1
ATOM 5093 C C . SER A 1 645 ? 10.952 53.002 11.444 1.00 86.50 645 SER A C 1
ATOM 5095 O O . SER A 1 645 ? 9.746 52.791 11.542 1.00 86.50 645 SER A O 1
ATOM 5097 N N . ASP A 1 646 ? 11.508 53.340 10.279 1.00 83.19 646 ASP A N 1
ATOM 5098 C CA . ASP A 1 646 ? 10.714 53.587 9.060 1.00 83.19 646 ASP A CA 1
ATOM 5099 C C . ASP A 1 646 ? 9.812 52.392 8.672 1.00 83.19 646 ASP A C 1
ATOM 5101 O O . ASP A 1 646 ? 8.675 52.579 8.241 1.00 83.19 646 ASP A O 1
ATOM 5105 N N . ASN A 1 647 ? 10.283 51.159 8.911 1.00 81.06 647 ASN A N 1
ATOM 5106 C CA . ASN A 1 647 ? 9.537 49.916 8.662 1.00 81.06 647 ASN A CA 1
ATOM 5107 C C . ASN A 1 647 ? 8.593 49.511 9.818 1.00 81.06 647 ASN A C 1
ATOM 5109 O O . ASN A 1 647 ? 7.747 48.632 9.654 1.00 81.06 647 ASN A O 1
ATOM 5113 N N . TYR A 1 648 ? 8.735 50.125 10.997 1.00 86.88 648 TYR A N 1
ATOM 5114 C CA . TYR A 1 648 ? 7.936 49.868 12.202 1.00 86.88 648 TYR A CA 1
ATOM 5115 C C . TYR A 1 648 ? 7.770 51.178 13.000 1.00 86.88 648 TYR A C 1
ATOM 5117 O O . TYR A 1 648 ? 8.449 51.378 14.011 1.00 86.88 648 TYR A O 1
ATOM 5125 N N . PRO A 1 649 ? 6.934 52.126 12.527 1.00 82.88 649 PRO A N 1
ATOM 5126 C CA . PRO A 1 649 ? 6.909 53.493 13.058 1.00 82.88 649 PRO A CA 1
ATOM 5127 C C . PRO A 1 649 ? 6.161 53.626 14.390 1.00 82.88 649 PRO A C 1
ATOM 5129 O O . PRO A 1 649 ? 6.436 54.550 15.149 1.00 82.88 649 PRO A O 1
ATOM 5132 N N . ASN A 1 650 ? 5.239 52.702 14.683 1.00 85.00 650 ASN A N 1
ATOM 5133 C CA . ASN A 1 650 ? 4.369 52.737 15.858 1.00 85.00 650 ASN A CA 1
ATOM 5134 C C . ASN A 1 650 ? 4.575 51.469 16.710 1.00 85.00 650 ASN A C 1
ATOM 5136 O O . ASN A 1 650 ? 3.883 50.475 16.480 1.00 85.00 650 ASN A O 1
ATOM 5140 N N . PRO A 1 651 ? 5.509 51.465 17.678 1.00 89.56 651 PRO A N 1
ATOM 5141 C CA . PRO A 1 651 ? 5.589 50.406 18.675 1.00 89.56 651 PRO A CA 1
ATOM 5142 C C . PRO A 1 651 ? 4.303 50.333 19.506 1.00 89.56 651 PRO A C 1
ATOM 5144 O O . PRO A 1 651 ? 3.834 51.346 20.018 1.00 89.56 651 PRO A O 1
ATOM 5147 N N . VAL A 1 652 ? 3.742 49.132 19.642 1.00 90.44 652 VAL A N 1
ATOM 5148 C CA . VAL A 1 652 ? 2.544 48.852 20.450 1.00 90.44 652 VAL A CA 1
ATOM 5149 C C . VAL A 1 652 ? 2.882 47.766 21.470 1.00 90.44 652 VAL A C 1
ATOM 5151 O O . VAL A 1 652 ? 3.682 46.873 21.183 1.00 90.44 652 VAL A O 1
ATOM 5154 N N . SER A 1 653 ? 2.312 47.856 22.670 1.00 91.44 653 SER A N 1
ATOM 5155 C CA . SER A 1 653 ? 2.512 46.882 23.744 1.00 91.44 653 SER A CA 1
ATOM 5156 C C . SER A 1 653 ? 1.834 45.536 23.441 1.00 91.44 653 SER A C 1
ATOM 5158 O O . SER A 1 653 ? 0.794 45.506 22.786 1.00 91.44 653 SER A O 1
ATOM 5160 N N . PRO A 1 654 ? 2.393 44.396 23.894 1.00 94.06 654 PRO A N 1
ATOM 5161 C CA . PRO A 1 654 ? 1.680 43.123 23.857 1.00 94.06 654 PRO A CA 1
ATOM 5162 C C . PRO A 1 654 ? 0.422 43.183 24.736 1.00 94.06 654 PRO A C 1
ATOM 5164 O O . PRO A 1 654 ? 0.361 43.951 25.694 1.00 94.06 654 PRO A O 1
ATOM 5167 N N . THR A 1 655 ? -0.568 42.335 24.453 1.00 90.88 655 THR A N 1
ATOM 5168 C CA . THR A 1 655 ? -1.843 42.311 25.190 1.00 90.88 655 THR A CA 1
ATOM 5169 C C . THR A 1 655 ? -2.284 40.894 25.566 1.00 90.88 655 THR A C 1
ATOM 5171 O O . THR A 1 655 ? -1.770 39.904 25.040 1.00 90.88 655 THR A O 1
ATOM 5174 N N . ALA A 1 656 ? -3.229 40.789 26.501 1.00 90.38 656 ALA A N 1
ATOM 5175 C CA . ALA A 1 656 ? -3.828 39.522 26.912 1.00 90.38 656 ALA A CA 1
ATOM 5176 C C . ALA A 1 656 ? -4.501 38.805 25.728 1.00 90.38 656 ALA A C 1
ATOM 5178 O O . ALA A 1 656 ? -5.006 39.441 24.807 1.00 90.38 656 ALA A O 1
ATOM 5179 N N . MET A 1 657 ? -4.509 37.470 25.761 1.00 86.38 657 MET A N 1
ATOM 5180 C CA . MET A 1 657 ? -4.953 36.577 24.680 1.00 86.38 657 MET A CA 1
ATOM 5181 C C . MET A 1 657 ? -4.126 36.640 23.381 1.00 86.38 657 MET A C 1
ATOM 5183 O O . MET A 1 657 ? -4.380 35.842 22.479 1.00 86.38 657 MET A O 1
ATOM 5187 N N . MET A 1 658 ? -3.111 37.508 23.266 1.00 91.31 658 MET A N 1
ATOM 5188 C CA . MET A 1 658 ? -2.223 37.510 22.102 1.00 91.31 658 MET A CA 1
ATOM 5189 C C . MET A 1 658 ? -1.370 36.234 22.056 1.00 91.31 658 MET A C 1
ATOM 5191 O O . MET A 1 658 ? -0.760 35.834 23.052 1.00 91.31 658 MET A O 1
ATOM 5195 N N . HIS A 1 659 ? -1.305 35.619 20.874 1.00 92.94 659 HIS A N 1
ATOM 5196 C CA . HIS A 1 659 ? -0.323 34.589 20.544 1.00 92.94 659 HIS A CA 1
ATOM 5197 C C . HIS A 1 659 ? 0.958 35.256 20.031 1.00 92.94 659 HIS A C 1
ATOM 5199 O O . HIS A 1 659 ? 0.890 36.191 19.230 1.00 92.94 659 HIS A O 1
ATOM 5205 N N . PHE A 1 660 ? 2.120 34.763 20.454 1.00 95.62 660 PHE A N 1
ATOM 5206 C CA . PHE A 1 660 ? 3.415 35.244 19.967 1.00 95.62 660 PHE A CA 1
ATOM 5207 C C . PHE A 1 660 ? 4.396 34.098 19.698 1.00 95.62 660 PHE A C 1
ATOM 5209 O O . PHE A 1 660 ? 4.267 33.001 20.248 1.00 95.62 660 PHE A O 1
ATOM 5216 N N . VAL A 1 661 ? 5.400 34.388 18.874 1.00 96.50 661 VAL A N 1
ATOM 5217 C CA . VAL A 1 661 ? 6.481 33.488 18.464 1.00 96.50 661 VAL A CA 1
ATOM 5218 C C . VAL A 1 661 ? 7.843 34.113 18.773 1.00 96.50 661 VAL A C 1
ATOM 5220 O O . VAL A 1 661 ? 8.066 35.281 18.461 1.00 96.50 661 VAL A O 1
ATOM 5223 N N . CYS A 1 662 ? 8.765 33.341 19.354 1.00 96.75 662 CYS A N 1
ATOM 5224 C CA . CYS A 1 662 ? 10.174 33.717 19.503 1.00 96.75 662 CYS A CA 1
ATOM 5225 C C . CYS A 1 662 ? 10.924 33.320 18.222 1.00 96.75 662 CYS A C 1
ATOM 5227 O O . CYS A 1 662 ? 11.386 32.186 18.095 1.00 96.75 662 CYS A O 1
ATOM 5229 N N . PHE A 1 663 ? 10.986 34.221 17.240 1.00 95.19 663 PHE A N 1
ATOM 5230 C CA . PHE A 1 663 ? 11.493 33.921 15.894 1.00 95.19 663 PHE A CA 1
ATOM 5231 C C . PHE A 1 663 ? 13.029 33.955 15.780 1.00 95.19 663 PHE A C 1
ATOM 5233 O O . PHE A 1 663 ? 13.577 33.473 14.785 1.00 95.19 663 PHE A O 1
ATOM 5240 N N . GLY A 1 664 ? 13.712 34.516 16.778 1.00 96.19 664 GLY A N 1
ATOM 5241 C CA . GLY A 1 664 ? 15.168 34.598 16.887 1.00 96.19 664 GLY A CA 1
ATOM 5242 C C . GLY A 1 664 ? 15.597 34.892 18.327 1.00 96.19 664 GLY A C 1
ATOM 5243 O O . GLY A 1 664 ? 14.757 34.965 19.226 1.00 96.19 664 GLY A O 1
ATOM 5244 N N . ASN A 1 665 ? 16.896 35.081 18.562 1.00 97.44 665 ASN A N 1
ATOM 5245 C CA . ASN A 1 665 ? 17.439 35.404 19.886 1.00 97.44 665 ASN A CA 1
ATOM 5246 C C . ASN A 1 665 ? 18.793 36.119 19.751 1.00 97.44 665 ASN A C 1
ATOM 5248 O O . ASN A 1 665 ? 19.660 35.658 19.009 1.00 97.44 665 ASN A O 1
ATOM 5252 N N . VAL A 1 666 ? 19.005 37.226 20.465 1.00 96.44 666 VAL A N 1
ATOM 5253 C CA . VAL A 1 666 ? 20.186 38.090 20.255 1.00 96.44 666 VAL A CA 1
ATOM 5254 C C . VAL A 1 666 ? 21.502 37.414 20.679 1.00 96.44 666 VAL A C 1
ATOM 5256 O O . VAL A 1 666 ? 22.533 37.630 20.044 1.00 96.44 666 VAL A O 1
ATOM 5259 N N . SER A 1 667 ? 21.494 36.559 21.709 1.00 95.06 667 SER A N 1
ATOM 5260 C CA . SER A 1 667 ? 22.722 35.981 22.289 1.00 95.06 667 SER A CA 1
ATOM 5261 C C . SER A 1 667 ? 22.802 34.448 22.258 1.00 95.06 667 SER A C 1
ATOM 5263 O O . SER A 1 667 ? 23.897 33.889 22.133 1.00 95.06 667 SER A O 1
ATOM 5265 N N . ASN A 1 668 ? 21.676 33.736 22.322 1.00 95.00 668 ASN A N 1
ATOM 5266 C CA . ASN A 1 668 ? 21.633 32.276 22.330 1.00 95.00 668 ASN A CA 1
ATOM 5267 C C . ASN A 1 668 ? 21.475 31.681 20.920 1.00 95.00 668 ASN A C 1
ATOM 5269 O O . ASN A 1 668 ? 20.366 31.506 20.411 1.00 95.00 668 ASN A O 1
ATOM 5273 N N . LYS A 1 669 ? 22.599 31.257 20.333 1.00 94.44 669 LYS A N 1
ATOM 5274 C CA . LYS A 1 669 ? 22.669 30.668 18.984 1.00 94.44 669 LYS A CA 1
ATOM 5275 C C . LYS A 1 669 ? 21.769 29.451 18.746 1.00 94.44 669 LYS A C 1
ATOM 5277 O O . LYS A 1 669 ? 21.371 29.231 17.607 1.00 94.44 669 LYS A O 1
ATOM 5282 N N . SER A 1 670 ? 21.400 28.677 19.773 1.00 94.50 670 SER A N 1
ATOM 5283 C CA . SER A 1 670 ? 20.472 27.544 19.588 1.00 94.50 670 SER A CA 1
ATOM 5284 C C . SER A 1 670 ? 19.016 27.970 19.366 1.00 94.50 670 SER A C 1
ATOM 5286 O O . SER A 1 670 ? 18.189 27.139 19.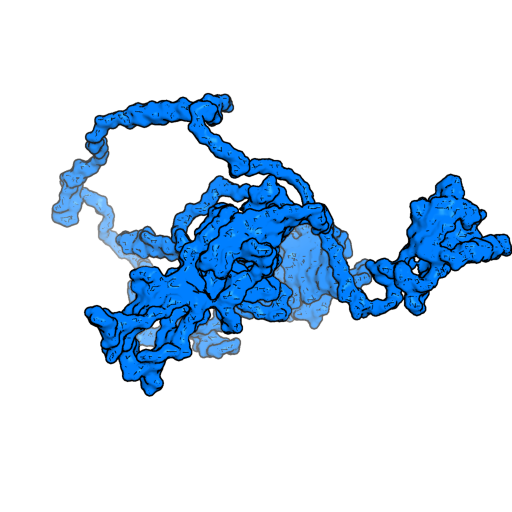002 1.00 94.50 670 SER A O 1
ATOM 5288 N N . ARG A 1 671 ? 18.703 29.259 19.558 1.00 95.38 671 ARG A N 1
ATOM 5289 C CA . ARG A 1 671 ? 17.375 29.865 19.363 1.00 95.38 671 ARG A CA 1
ATOM 5290 C C . ARG A 1 671 ? 17.348 30.877 18.206 1.00 95.38 671 ARG A C 1
ATOM 5292 O O . ARG A 1 671 ? 16.393 31.628 18.058 1.00 95.38 671 ARG A O 1
ATOM 5299 N N . GLN A 1 672 ? 18.390 30.879 17.372 1.00 96.81 672 GLN A N 1
ATOM 5300 C CA . GLN A 1 672 ? 18.554 31.765 16.212 1.00 96.81 672 GLN A CA 1
ATOM 5301 C C . GLN A 1 672 ? 18.055 31.153 14.888 1.00 96.81 672 GLN A C 1
ATOM 5303 O O . GLN A 1 672 ? 18.331 31.691 13.814 1.00 96.81 672 GLN A O 1
ATOM 5308 N N . SER A 1 673 ? 17.346 30.025 14.937 1.00 94.94 673 SER A N 1
ATOM 5309 C CA . SER A 1 673 ? 16.730 29.379 13.776 1.00 94.94 673 SER A CA 1
ATOM 5310 C C . SER A 1 673 ? 15.224 29.233 13.966 1.00 94.94 673 SER A C 1
ATOM 5312 O O . SER A 1 673 ? 14.745 28.879 15.040 1.00 94.94 673 SER A O 1
ATOM 5314 N N . SER A 1 674 ? 14.472 29.506 12.906 1.00 96.06 674 SER A N 1
ATOM 5315 C CA . SER A 1 674 ? 13.013 29.388 12.865 1.00 96.06 674 SER A CA 1
ATOM 5316 C C . SER A 1 674 ? 12.554 29.173 11.423 1.00 96.06 674 SER A C 1
ATOM 5318 O O . SER A 1 674 ? 13.335 29.296 10.479 1.00 96.06 674 SER A O 1
ATOM 5320 N N . MET A 1 675 ? 11.295 28.806 11.230 1.00 95.50 675 MET A N 1
ATOM 5321 C CA . MET A 1 675 ? 10.687 28.615 9.917 1.00 95.50 675 MET A CA 1
ATOM 5322 C C . MET A 1 675 ? 9.266 29.167 9.941 1.00 95.50 675 MET A C 1
ATOM 5324 O O . MET A 1 675 ? 8.579 29.074 10.960 1.00 95.50 675 MET A O 1
ATOM 5328 N N . TYR A 1 676 ? 8.825 29.745 8.827 1.00 93.31 676 TYR A N 1
ATOM 5329 C CA . TYR A 1 676 ? 7.441 30.173 8.670 1.00 93.31 676 TYR A CA 1
ATOM 5330 C C . TYR A 1 676 ? 6.911 29.931 7.259 1.00 93.31 676 TYR A C 1
ATOM 5332 O O . TYR A 1 676 ? 7.662 29.890 6.283 1.00 93.31 676 TYR A O 1
ATOM 5340 N N . GLN A 1 677 ? 5.590 29.824 7.171 1.00 92.00 677 GLN A N 1
ATOM 5341 C CA . GLN A 1 677 ? 4.818 29.716 5.942 1.00 92.00 677 GLN A CA 1
ATOM 5342 C C . GLN A 1 677 ? 3.832 30.887 5.843 1.00 92.00 677 GLN A C 1
ATOM 5344 O O . GLN A 1 677 ? 3.136 31.207 6.809 1.00 92.00 677 GLN A O 1
ATOM 5349 N N . THR A 1 678 ? 3.775 31.499 4.662 1.00 88.50 678 THR A N 1
ATOM 5350 C CA . THR A 1 678 ? 2.785 32.506 4.249 1.00 88.50 678 THR A CA 1
ATOM 5351 C C . THR A 1 678 ? 1.846 31.909 3.190 1.00 88.50 678 THR A C 1
ATOM 5353 O O . THR A 1 678 ? 1.941 30.729 2.843 1.00 88.50 678 THR A O 1
ATOM 5356 N N . ARG A 1 679 ? 0.956 32.726 2.611 1.00 85.12 679 ARG A N 1
ATOM 5357 C CA . ARG A 1 679 ? 0.120 32.330 1.463 1.00 85.12 679 ARG A CA 1
ATOM 5358 C C . ARG A 1 679 ? 0.927 31.981 0.199 1.00 85.12 679 ARG A C 1
ATOM 5360 O O . ARG A 1 679 ? 0.415 31.249 -0.644 1.00 85.12 679 ARG A O 1
ATOM 5367 N N . THR A 1 680 ? 2.135 32.525 0.021 1.00 86.56 680 THR A N 1
ATOM 5368 C CA . THR A 1 680 ? 2.890 32.428 -1.248 1.00 86.56 680 THR A CA 1
ATOM 5369 C C . THR A 1 680 ? 4.256 31.760 -1.130 1.00 86.56 680 THR A C 1
ATOM 5371 O O . THR A 1 680 ? 4.751 31.264 -2.143 1.00 86.56 680 THR A O 1
ATOM 5374 N N . TYR A 1 681 ? 4.856 31.698 0.064 1.00 90.94 681 TYR A N 1
ATOM 5375 C CA . TYR A 1 681 ? 6.162 31.068 0.265 1.00 90.94 681 TYR A CA 1
ATOM 5376 C C . TYR A 1 681 ? 6.348 30.478 1.673 1.00 90.94 681 TYR A C 1
ATOM 5378 O O . TYR A 1 681 ? 5.714 30.897 2.642 1.00 90.94 681 TYR A O 1
ATOM 5386 N N . THR A 1 682 ? 7.278 29.531 1.785 1.00 94.31 682 THR A N 1
ATOM 5387 C CA . THR A 1 682 ? 7.792 28.986 3.050 1.00 94.31 682 THR A CA 1
ATOM 5388 C C . THR A 1 682 ? 9.273 29.324 3.157 1.00 94.31 682 THR A C 1
ATOM 5390 O O . THR A 1 682 ? 10.017 29.081 2.206 1.00 94.31 682 THR A O 1
ATOM 5393 N N . ARG A 1 683 ? 9.723 29.873 4.291 1.00 93.94 683 ARG A N 1
ATOM 5394 C CA . ARG A 1 683 ? 11.116 30.293 4.509 1.00 93.94 683 ARG A CA 1
ATOM 5395 C C . ARG A 1 683 ? 11.697 29.694 5.788 1.00 93.94 683 ARG A C 1
ATOM 5397 O O . ARG A 1 683 ? 11.073 29.743 6.843 1.00 93.94 683 ARG A O 1
ATOM 5404 N N . TYR A 1 684 ? 12.928 29.205 5.683 1.00 96.31 684 TYR A N 1
ATOM 5405 C CA . TYR A 1 684 ? 13.759 28.719 6.781 1.00 96.31 684 TYR A CA 1
ATOM 5406 C C . TYR A 1 684 ? 14.836 29.759 7.103 1.00 96.31 684 TYR A C 1
ATOM 5408 O O . TYR A 1 684 ? 15.546 30.221 6.205 1.00 96.31 684 TYR A O 1
ATOM 5416 N N . LEU A 1 685 ? 14.963 30.113 8.379 1.00 95.75 685 LEU A N 1
ATOM 5417 C CA . LEU A 1 685 ? 15.879 31.128 8.889 1.00 95.75 685 LEU A CA 1
ATOM 5418 C C . LEU A 1 685 ? 16.998 30.520 9.748 1.00 95.75 685 LEU A C 1
ATOM 5420 O O . LEU A 1 685 ? 16.794 29.545 10.474 1.00 95.75 685 LEU A O 1
ATOM 5424 N N . LYS A 1 686 ? 18.176 31.147 9.694 1.00 94.94 686 LYS A N 1
ATOM 5425 C CA . LYS A 1 686 ? 19.379 30.841 10.481 1.00 94.94 686 LYS A CA 1
ATOM 5426 C C . LYS A 1 686 ? 20.012 32.125 11.030 1.00 94.94 686 LYS A C 1
ATOM 5428 O O . LYS A 1 686 ? 19.888 33.192 10.431 1.00 94.94 686 LYS A O 1
ATOM 5433 N N . ASN A 1 687 ? 20.747 32.009 12.136 1.00 95.50 687 ASN A N 1
ATOM 5434 C CA . ASN A 1 687 ? 21.535 33.093 12.740 1.00 95.50 687 ASN A CA 1
ATOM 5435 C C . ASN A 1 687 ? 20.741 34.398 13.006 1.00 95.50 687 ASN A C 1
ATOM 5437 O O . ASN A 1 687 ? 21.299 35.481 12.884 1.00 95.50 687 ASN A O 1
ATOM 5441 N N . VAL A 1 688 ? 19.436 34.318 13.301 1.00 96.38 688 VAL A N 1
ATOM 5442 C CA . VAL A 1 688 ? 18.572 35.489 13.540 1.00 96.38 688 VAL A CA 1
ATOM 5443 C C . VAL A 1 688 ? 18.821 36.071 14.934 1.00 96.38 688 VAL A C 1
ATOM 5445 O O . VAL A 1 688 ? 18.184 35.679 15.914 1.00 96.38 688 VAL A O 1
ATOM 5448 N N . ASP A 1 689 ? 19.753 37.016 14.999 1.00 95.56 689 ASP A N 1
ATOM 5449 C CA . ASP A 1 689 ? 20.110 37.825 16.170 1.00 95.56 689 ASP A CA 1
ATOM 5450 C C . ASP A 1 689 ? 19.518 39.250 16.139 1.00 95.56 689 ASP A C 1
ATOM 5452 O O . ASP A 1 689 ? 19.654 39.999 17.109 1.00 95.56 689 ASP A O 1
ATOM 5456 N N . TRP A 1 690 ? 18.816 39.618 15.060 1.00 94.50 690 TRP A N 1
ATOM 5457 C CA . TRP A 1 690 ? 18.242 40.949 14.850 1.00 94.50 690 TRP A CA 1
ATOM 5458 C C . TRP A 1 690 ? 16.792 40.928 14.331 1.00 94.50 690 TRP A C 1
ATOM 5460 O O . TRP A 1 690 ? 16.284 39.911 13.859 1.00 94.50 690 TRP A O 1
ATOM 5470 N N . TRP A 1 691 ? 16.122 42.082 14.424 1.00 92.69 691 TRP A N 1
ATOM 5471 C CA . TRP A 1 691 ? 14.726 42.295 14.016 1.00 92.69 691 TRP A CA 1
ATOM 5472 C C . TRP A 1 691 ? 14.464 42.139 12.517 1.00 92.69 691 TRP A C 1
ATOM 5474 O O . TRP A 1 691 ? 13.358 41.769 12.134 1.00 92.69 691 TRP A O 1
ATOM 5484 N N . GLU A 1 692 ? 15.454 42.467 11.687 1.00 92.12 692 GLU A N 1
ATOM 5485 C CA . GLU A 1 692 ? 15.347 42.454 10.227 1.00 92.12 692 GLU A CA 1
ATOM 5486 C C . GLU A 1 692 ? 16.330 41.441 9.642 1.00 92.12 692 GLU A C 1
ATOM 5488 O O . GLU A 1 692 ? 17.518 41.449 9.969 1.00 92.12 692 GLU A O 1
ATOM 5493 N N . TYR A 1 693 ? 15.833 40.568 8.770 1.00 91.25 693 TYR A N 1
ATOM 5494 C CA . TYR A 1 693 ? 16.607 39.500 8.151 1.00 91.25 693 TYR A CA 1
ATOM 5495 C C . TYR A 1 693 ? 17.458 40.045 7.002 1.00 91.25 693 TYR A C 1
ATOM 5497 O O . TYR A 1 693 ? 16.957 40.713 6.096 1.00 91.25 693 TYR A O 1
ATOM 5505 N N . SER A 1 694 ? 18.740 39.690 6.998 1.00 90.38 694 SER A N 1
ATOM 5506 C CA . SER A 1 694 ? 19.609 39.801 5.827 1.00 90.38 694 SER A CA 1
ATOM 5507 C C . SER A 1 694 ? 19.559 38.516 4.988 1.00 90.38 694 SER A C 1
ATOM 5509 O O . SER A 1 694 ? 19.062 37.484 5.441 1.00 90.38 694 SER A O 1
ATOM 5511 N N . PHE A 1 695 ? 20.119 38.536 3.776 1.00 87.88 695 PHE A N 1
ATOM 5512 C CA . PHE A 1 695 ? 20.157 37.349 2.912 1.00 87.88 695 PHE A CA 1
ATOM 5513 C C . PHE A 1 695 ? 20.879 36.156 3.562 1.00 87.88 695 PHE A C 1
ATOM 5515 O O . PHE A 1 695 ? 20.431 35.024 3.430 1.00 87.88 695 PHE A O 1
ATOM 5522 N N . SER A 1 696 ? 21.937 36.396 4.348 1.00 89.88 696 SER A N 1
ATOM 5523 C CA . SER A 1 696 ? 22.663 35.331 5.060 1.00 89.88 696 SER A CA 1
ATOM 5524 C C . SER A 1 696 ? 21.888 34.735 6.242 1.00 89.88 696 SER A C 1
ATOM 5526 O O . SER A 1 696 ? 22.297 33.701 6.774 1.00 89.88 696 SER A O 1
ATOM 5528 N N . ASN A 1 697 ? 20.760 35.338 6.636 1.00 93.75 697 ASN A N 1
ATOM 5529 C CA . ASN A 1 697 ? 19.813 34.736 7.571 1.00 93.75 697 ASN A CA 1
ATOM 5530 C C . ASN A 1 697 ? 18.841 33.768 6.885 1.00 93.75 697 ASN A C 1
ATOM 5532 O O . ASN A 1 697 ? 18.177 33.000 7.574 1.00 93.75 697 ASN A O 1
ATOM 5536 N N . ILE A 1 698 ? 18.738 33.777 5.555 1.00 92.88 698 ILE A N 1
ATOM 5537 C CA . ILE A 1 698 ? 17.852 32.888 4.803 1.00 92.88 698 ILE A CA 1
ATOM 5538 C C . ILE A 1 698 ? 18.622 31.601 4.500 1.00 92.88 698 ILE A C 1
ATOM 5540 O O . ILE A 1 698 ? 19.619 31.611 3.788 1.00 92.88 698 ILE A O 1
ATOM 5544 N N . ALA A 1 699 ? 18.181 30.479 5.068 1.00 92.81 699 ALA A N 1
ATOM 5545 C CA . ALA A 1 699 ? 18.755 29.167 4.773 1.00 92.81 699 ALA A CA 1
ATOM 5546 C C . ALA A 1 699 ? 18.106 28.546 3.528 1.00 92.81 699 ALA A C 1
ATOM 5548 O O . ALA A 1 699 ? 18.792 27.997 2.671 1.00 92.81 699 ALA A O 1
ATOM 5549 N N . MET A 1 700 ? 16.775 28.622 3.434 1.00 93.12 700 MET A N 1
ATOM 5550 C CA . MET A 1 700 ? 16.001 28.095 2.307 1.00 93.12 700 MET A CA 1
ATOM 5551 C C . MET A 1 700 ? 14.710 28.899 2.125 1.00 93.12 700 MET A C 1
ATOM 5553 O O . MET A 1 700 ? 14.139 29.381 3.108 1.00 93.12 700 MET A O 1
ATOM 5557 N N . GLN A 1 701 ? 14.211 28.994 0.895 1.00 93.62 701 GLN A N 1
ATOM 5558 C CA . GLN A 1 701 ? 12.867 29.487 0.589 1.00 93.62 701 GLN A CA 1
ATOM 5559 C C . GLN A 1 701 ? 12.256 28.683 -0.561 1.00 93.62 701 GLN A C 1
ATOM 5561 O O . GLN A 1 701 ? 12.926 28.417 -1.554 1.00 93.62 701 GLN A O 1
ATOM 5566 N N . PHE A 1 702 ? 10.979 28.330 -0.436 1.00 92.44 702 PHE A N 1
ATOM 5567 C CA . PHE A 1 702 ? 10.198 27.627 -1.456 1.00 92.44 702 PHE A CA 1
ATOM 5568 C C . PHE A 1 702 ? 8.916 28.404 -1.753 1.00 92.44 702 PHE A C 1
ATOM 5570 O O . PHE A 1 702 ? 8.290 28.917 -0.824 1.00 92.44 702 PHE A O 1
ATOM 5577 N N . GLY A 1 703 ? 8.500 28.453 -3.018 1.00 91.81 703 GLY A N 1
ATOM 5578 C CA . GLY A 1 703 ? 7.333 29.221 -3.460 1.00 91.81 703 GLY A CA 1
ATOM 5579 C C . GLY A 1 703 ? 7.757 30.501 -4.172 1.00 91.81 703 GLY A C 1
ATOM 5580 O O . GLY A 1 703 ? 8.761 30.498 -4.879 1.00 91.81 703 GLY A O 1
ATOM 5581 N N . ASP A 1 704 ? 7.002 31.585 -4.010 1.00 89.19 704 ASP A N 1
ATOM 5582 C CA . ASP A 1 704 ? 7.361 32.882 -4.588 1.00 89.19 704 ASP A CA 1
ATOM 5583 C C . ASP A 1 704 ? 8.691 33.386 -3.999 1.00 89.19 704 ASP A C 1
ATOM 5585 O O . ASP A 1 704 ? 8.814 33.589 -2.790 1.00 89.19 704 ASP A O 1
ATOM 5589 N N . LEU A 1 705 ? 9.698 33.558 -4.854 1.00 88.31 705 LEU A N 1
ATOM 5590 C CA . LEU A 1 705 ? 11.027 34.065 -4.512 1.00 88.31 705 LEU A CA 1
ATOM 5591 C C . LEU A 1 705 ? 11.189 35.557 -4.836 1.00 88.31 705 LEU A C 1
ATOM 5593 O O . LEU A 1 705 ? 12.250 36.125 -4.583 1.00 88.31 705 LEU A O 1
ATOM 5597 N N . SER A 1 706 ? 10.155 36.229 -5.352 1.00 85.88 706 SER A N 1
ATOM 5598 C CA . SER A 1 706 ? 10.250 37.622 -5.814 1.00 85.88 706 SER A CA 1
ATOM 5599 C C . SER A 1 706 ? 10.691 38.596 -4.713 1.00 85.88 706 SER A C 1
ATOM 5601 O O . SER A 1 706 ? 11.370 39.581 -5.008 1.00 85.88 706 SER A O 1
ATOM 5603 N N . ASN A 1 707 ? 10.399 38.303 -3.438 1.00 84.31 707 ASN A N 1
ATOM 5604 C CA . ASN A 1 707 ? 10.867 39.103 -2.299 1.00 84.31 707 ASN A CA 1
ATOM 5605 C C . ASN A 1 707 ? 12.367 38.927 -1.965 1.00 84.31 707 ASN A C 1
ATOM 5607 O O . ASN A 1 707 ? 12.887 39.686 -1.153 1.00 84.31 707 ASN A O 1
ATOM 5611 N N . LEU A 1 708 ? 13.096 38.006 -2.613 1.00 84.31 708 LEU A N 1
ATOM 5612 C CA . LEU A 1 708 ? 14.562 37.909 -2.514 1.00 84.31 708 LEU A CA 1
ATOM 5613 C C . LEU A 1 708 ? 15.292 38.978 -3.346 1.00 84.31 708 LEU A C 1
ATOM 5615 O O . LEU A 1 708 ? 16.441 39.310 -3.048 1.00 84.31 708 LEU A O 1
ATOM 5619 N N . SER A 1 709 ? 14.609 39.592 -4.320 1.00 80.38 709 SER A N 1
ATOM 5620 C CA . SER A 1 709 ? 15.140 40.716 -5.108 1.00 80.38 709 SER A CA 1
ATOM 5621 C C . SER A 1 709 ? 15.540 41.924 -4.248 1.00 80.38 709 SER A C 1
ATOM 5623 O O . SER A 1 709 ? 16.467 42.650 -4.606 1.00 80.38 709 SER A O 1
ATOM 5625 N N . VAL A 1 710 ? 14.941 42.085 -3.057 1.00 77.88 710 VAL A N 1
ATOM 5626 C CA . VAL A 1 710 ? 15.301 43.122 -2.068 1.00 77.88 710 VAL A CA 1
ATOM 5627 C C . VAL A 1 710 ? 16.738 42.983 -1.534 1.00 77.88 710 VAL A C 1
ATOM 5629 O O . VAL A 1 710 ? 17.275 43.921 -0.944 1.00 77.88 710 VAL A O 1
ATOM 5632 N N . PHE A 1 711 ? 17.369 41.824 -1.754 1.00 80.06 711 PHE A N 1
ATOM 5633 C CA . PHE A 1 711 ? 18.766 41.533 -1.426 1.00 80.06 711 PHE A CA 1
ATOM 5634 C C . PHE A 1 711 ? 19.699 41.541 -2.652 1.00 80.06 711 PHE A C 1
ATOM 5636 O O . PHE A 1 711 ? 20.879 41.224 -2.520 1.00 80.06 711 PHE A O 1
ATOM 5643 N N . GLY A 1 712 ? 19.195 41.896 -3.840 1.00 71.00 712 GLY A N 1
ATOM 5644 C CA . GLY A 1 712 ? 19.963 41.928 -5.091 1.00 71.00 712 GLY A CA 1
ATOM 5645 C C . GLY A 1 712 ? 20.038 40.597 -5.850 1.00 71.00 712 GLY A C 1
ATOM 5646 O O . GLY A 1 712 ? 20.751 40.518 -6.848 1.00 71.00 712 GLY A O 1
ATOM 5647 N N . ALA A 1 713 ? 19.312 39.563 -5.414 1.00 68.31 713 ALA A N 1
ATOM 5648 C CA . ALA A 1 713 ? 19.202 38.294 -6.130 1.00 68.31 713 ALA A CA 1
ATOM 5649 C C . ALA A 1 713 ? 18.008 38.325 -7.101 1.00 68.31 713 ALA A C 1
ATOM 5651 O O . ALA A 1 713 ? 16.858 38.294 -6.659 1.00 68.31 713 ALA A O 1
ATOM 5652 N N . ASP A 1 714 ? 18.257 38.367 -8.415 1.00 67.88 714 ASP A N 1
ATOM 5653 C CA . ASP A 1 714 ? 17.180 38.190 -9.399 1.00 67.88 714 ASP A CA 1
ATOM 5654 C C . ASP A 1 714 ? 16.785 36.711 -9.480 1.00 67.88 714 ASP A C 1
ATOM 5656 O O . ASP A 1 714 ? 17.443 35.881 -10.107 1.00 67.88 714 ASP A O 1
ATOM 5660 N N . MET A 1 715 ? 15.725 36.389 -8.746 1.00 73.75 715 MET A N 1
ATOM 5661 C CA . MET A 1 715 ? 15.111 35.067 -8.648 1.00 73.75 715 MET A CA 1
ATOM 5662 C C . MET A 1 715 ? 13.586 35.209 -8.745 1.00 73.75 715 MET A C 1
ATOM 5664 O O . MET A 1 715 ? 12.852 34.576 -7.999 1.00 73.75 715 MET A O 1
ATOM 5668 N N . THR A 1 716 ? 13.093 36.117 -9.589 1.00 75.38 716 THR A N 1
ATOM 5669 C CA . THR A 1 716 ? 11.666 36.474 -9.627 1.00 75.38 716 THR A CA 1
ATOM 5670 C C . THR A 1 716 ? 10.751 35.304 -10.040 1.00 75.38 716 THR A C 1
ATOM 5672 O O . THR A 1 716 ? 11.070 34.519 -10.931 1.00 75.38 716 THR A O 1
ATOM 5675 N N . GLY A 1 717 ? 9.585 35.190 -9.389 1.00 81.50 717 GLY A N 1
ATOM 5676 C CA . GLY A 1 717 ? 8.604 34.119 -9.612 1.00 81.50 717 GLY A CA 1
ATOM 5677 C C . GLY A 1 717 ? 8.696 32.927 -8.644 1.00 81.50 717 GLY A C 1
ATOM 5678 O O . GLY A 1 717 ? 9.388 32.966 -7.629 1.00 81.50 717 GLY A O 1
ATOM 5679 N N . TYR A 1 718 ? 7.947 31.858 -8.940 1.00 83.25 718 TYR A N 1
ATOM 5680 C CA . TYR A 1 718 ? 7.863 30.658 -8.095 1.00 83.25 718 TYR A CA 1
ATOM 5681 C C . TYR A 1 718 ? 9.031 29.698 -8.353 1.00 83.25 718 TYR A C 1
ATOM 5683 O O . TYR A 1 718 ? 9.173 29.182 -9.461 1.00 83.25 718 TYR A O 1
ATOM 5691 N N . SER A 1 719 ? 9.849 29.437 -7.330 1.00 84.62 719 SER A N 1
ATOM 5692 C CA . SER A 1 719 ? 11.056 28.605 -7.422 1.00 84.62 719 SER A CA 1
ATOM 5693 C C . SER A 1 719 ? 11.499 28.095 -6.031 1.00 84.62 719 SER A C 1
ATOM 5695 O O . SER A 1 719 ? 10.719 28.095 -5.073 1.00 84.62 719 SER A O 1
ATOM 5697 N N . ALA A 1 720 ? 12.742 27.623 -5.916 1.00 86.44 720 ALA A N 1
ATOM 5698 C CA . ALA A 1 720 ? 13.382 27.206 -4.672 1.00 86.44 720 ALA A CA 1
ATOM 5699 C C . ALA A 1 720 ? 14.789 27.817 -4.543 1.00 86.44 720 ALA A C 1
ATOM 5701 O O . ALA A 1 720 ? 15.639 27.618 -5.409 1.00 86.44 720 ALA A O 1
ATOM 5702 N N . TYR A 1 721 ? 15.042 28.526 -3.442 1.00 89.19 721 TYR A N 1
ATOM 5703 C CA . TYR A 1 721 ? 16.375 28.953 -3.017 1.00 89.19 721 TYR A CA 1
ATOM 5704 C C . TYR A 1 721 ? 16.845 28.056 -1.869 1.00 89.19 721 TYR A C 1
ATOM 5706 O O . TYR A 1 721 ? 16.106 27.848 -0.905 1.00 89.19 721 TYR A O 1
ATOM 5714 N N . VAL A 1 722 ? 18.069 27.533 -1.961 1.00 89.31 722 VAL A N 1
ATOM 5715 C CA . VAL A 1 722 ? 18.669 26.639 -0.962 1.00 89.31 722 VAL A CA 1
ATOM 5716 C C . VAL A 1 722 ? 20.156 26.979 -0.820 1.00 89.31 722 VAL A C 1
ATOM 5718 O O . VAL A 1 722 ? 20.905 26.890 -1.788 1.00 89.31 722 VAL A O 1
ATOM 5721 N N . ASP A 1 723 ? 20.575 27.364 0.387 1.00 83.00 723 ASP A N 1
ATOM 5722 C CA . ASP A 1 723 ? 21.940 27.806 0.733 1.00 83.00 723 ASP A CA 1
ATOM 5723 C C . ASP A 1 723 ? 23.016 26.718 0.551 1.00 83.00 723 ASP A C 1
ATOM 5725 O O . ASP A 1 723 ? 24.142 27.014 0.157 1.00 83.00 723 ASP A O 1
ATOM 5729 N N . SER A 1 724 ? 22.670 25.452 0.799 1.00 79.44 724 SER A N 1
ATOM 5730 C CA . SER A 1 724 ? 23.504 24.290 0.476 1.00 79.44 724 SER A CA 1
ATOM 5731 C C . SER A 1 724 ? 22.635 23.045 0.304 1.00 79.44 724 SER A C 1
ATOM 5733 O O . SER A 1 724 ? 21.739 22.797 1.114 1.00 79.44 724 SER A O 1
ATOM 5735 N N . LEU A 1 725 ? 22.883 22.268 -0.753 1.00 78.88 725 LEU A N 1
ATOM 5736 C CA . LEU A 1 725 ? 22.085 21.101 -1.124 1.00 78.88 725 LEU A CA 1
ATOM 5737 C C . LEU A 1 725 ? 22.998 19.942 -1.534 1.00 78.88 725 LEU A C 1
ATOM 5739 O O . LEU A 1 725 ? 23.753 20.041 -2.499 1.00 78.88 725 LEU A O 1
ATOM 5743 N N . TYR A 1 726 ? 22.908 18.836 -0.797 1.00 76.88 726 TYR A N 1
ATOM 5744 C CA . TYR A 1 726 ? 23.670 17.616 -1.049 1.00 76.88 726 TYR A CA 1
ATOM 5745 C C . TYR A 1 726 ? 22.751 16.561 -1.659 1.00 76.88 726 TYR A C 1
ATOM 5747 O O . TYR A 1 726 ? 21.708 16.244 -1.090 1.00 76.88 726 TYR A O 1
ATOM 5755 N N . PHE A 1 727 ? 23.156 16.002 -2.796 1.00 69.75 727 PHE A N 1
ATOM 5756 C CA . PHE A 1 727 ? 22.460 14.899 -3.452 1.00 69.75 727 PHE A CA 1
ATOM 5757 C C . PHE A 1 727 ? 23.293 13.620 -3.371 1.00 69.75 727 PHE A C 1
ATOM 5759 O O . PHE A 1 727 ? 24.505 13.640 -3.591 1.00 69.75 727 PHE A O 1
ATOM 5766 N N . THR A 1 728 ? 22.623 12.498 -3.131 1.00 50.44 728 THR A N 1
ATOM 5767 C CA . THR A 1 728 ? 23.153 11.146 -3.327 1.00 50.44 728 THR A CA 1
ATOM 5768 C C . THR A 1 728 ? 22.204 10.385 -4.255 1.00 50.44 728 THR A C 1
ATOM 5770 O O . THR A 1 728 ? 20.994 10.605 -4.236 1.00 50.44 728 THR A O 1
ATOM 5773 N N . GLY A 1 729 ? 22.746 9.529 -5.124 1.00 58.06 729 GLY A N 1
ATOM 5774 C CA . GLY A 1 729 ? 21.975 8.903 -6.204 1.00 58.06 729 GLY A CA 1
ATOM 5775 C C . GLY A 1 729 ? 21.889 9.761 -7.475 1.00 58.06 729 GLY A C 1
ATOM 5776 O O . GLY A 1 729 ? 22.763 10.583 -7.751 1.00 58.06 729 GLY A O 1
ATOM 5777 N N . LYS A 1 730 ? 20.864 9.518 -8.300 1.00 53.19 730 LYS A N 1
ATOM 5778 C CA . LYS A 1 730 ? 20.771 10.025 -9.679 1.00 53.19 730 LYS A CA 1
ATOM 5779 C C . LYS A 1 730 ? 19.921 11.297 -9.775 1.00 53.19 730 LYS A C 1
ATOM 5781 O O . LYS A 1 730 ? 18.700 11.236 -9.667 1.00 53.19 730 LYS A O 1
ATOM 5786 N N . ILE A 1 731 ? 20.552 12.436 -10.067 1.00 56.53 731 ILE A N 1
ATOM 5787 C CA . ILE A 1 731 ? 19.841 13.674 -10.422 1.00 56.53 731 ILE A CA 1
ATOM 5788 C C . ILE A 1 731 ? 19.391 13.582 -11.890 1.00 56.53 731 ILE A C 1
ATOM 5790 O O . ILE A 1 731 ? 20.163 13.870 -12.804 1.00 56.53 731 ILE A O 1
ATOM 5794 N N . GLU A 1 732 ? 18.145 13.175 -12.141 1.00 47.28 732 GLU A N 1
ATOM 5795 C CA . GLU A 1 732 ? 17.564 13.234 -13.488 1.00 47.28 732 GLU A CA 1
ATOM 5796 C C . GLU A 1 732 ? 16.928 14.599 -13.772 1.00 47.28 732 GLU A C 1
ATOM 5798 O O . GLU A 1 732 ? 15.799 14.880 -13.372 1.00 47.28 732 GLU A O 1
ATOM 5803 N N . GLN A 1 733 ? 17.619 15.442 -14.545 1.00 46.28 733 GLN A N 1
ATOM 5804 C CA . GLN A 1 733 ? 16.972 16.594 -15.170 1.00 46.28 733 GLN A CA 1
ATOM 5805 C C . GLN A 1 733 ? 16.086 16.104 -16.327 1.00 46.28 733 GLN A C 1
ATOM 5807 O O . GLN A 1 733 ? 16.570 15.752 -17.406 1.00 46.28 733 GLN A O 1
ATOM 5812 N N . LEU A 1 734 ? 14.771 16.067 -16.100 1.00 47.97 734 LEU A N 1
ATOM 5813 C CA . LEU A 1 734 ? 13.784 15.574 -17.063 1.00 47.97 734 LEU A CA 1
ATOM 5814 C C . LEU A 1 734 ? 13.724 16.467 -18.319 1.00 47.97 734 LEU A C 1
ATOM 5816 O O . LEU A 1 734 ? 12.969 17.437 -18.373 1.00 47.97 734 LEU A O 1
ATOM 5820 N N . LYS A 1 735 ? 14.473 16.099 -19.371 1.00 43.72 735 LYS A N 1
ATOM 5821 C CA . LYS A 1 735 ? 14.536 16.806 -20.675 1.00 43.72 735 LYS A CA 1
ATOM 5822 C C . LYS A 1 735 ? 13.176 17.140 -21.304 1.00 43.72 735 LYS A C 1
ATOM 5824 O O . LYS A 1 735 ? 13.087 18.066 -22.105 1.00 43.72 735 LYS A O 1
ATOM 5829 N N . LYS A 1 736 ? 12.127 16.390 -20.957 1.00 43.22 736 LYS A N 1
ATOM 5830 C CA . LYS A 1 736 ? 10.841 16.321 -21.668 1.00 43.22 736 LYS A CA 1
ATOM 5831 C C . LYS A 1 736 ? 9.997 17.609 -21.663 1.00 43.22 736 LYS A C 1
ATOM 5833 O O . LYS A 1 736 ? 8.979 17.648 -22.335 1.00 43.22 736 LYS A O 1
ATOM 5838 N N . ILE A 1 737 ? 10.396 18.655 -20.937 1.00 43.38 737 ILE A N 1
ATOM 5839 C CA . ILE A 1 737 ? 9.756 19.985 -21.020 1.00 43.38 737 ILE A CA 1
ATOM 5840 C C . ILE A 1 737 ? 10.547 20.938 -21.936 1.00 43.38 737 ILE A C 1
ATOM 5842 O O . ILE A 1 737 ? 9.960 21.820 -22.554 1.00 43.38 737 ILE A O 1
ATOM 5846 N N . VAL A 1 738 ? 11.863 20.747 -22.082 1.00 45.97 738 VAL A N 1
ATOM 5847 C CA . VAL A 1 738 ? 12.739 21.634 -22.872 1.00 45.97 738 VAL A CA 1
ATOM 5848 C C . VAL A 1 738 ? 12.461 21.496 -24.371 1.00 45.97 738 VAL A C 1
ATOM 5850 O O . VAL A 1 738 ? 12.248 22.499 -25.048 1.00 45.97 738 VAL A O 1
ATOM 5853 N N . GLU A 1 739 ? 12.426 20.260 -24.879 1.00 48.25 739 GLU A N 1
ATOM 5854 C CA . GLU A 1 739 ? 12.362 19.983 -26.324 1.00 48.25 739 GLU A CA 1
ATOM 5855 C C . GLU A 1 739 ? 11.005 20.368 -26.954 1.00 48.25 739 GLU A C 1
ATOM 5857 O O . GLU A 1 739 ? 10.989 20.889 -28.068 1.00 48.25 739 GLU A O 1
ATOM 5862 N N . ASP A 1 740 ? 9.889 20.212 -26.228 1.00 48.12 740 ASP A N 1
ATOM 5863 C CA . ASP A 1 740 ? 8.540 20.555 -26.718 1.00 48.12 740 ASP A CA 1
ATOM 5864 C C . ASP A 1 740 ? 8.158 22.042 -26.518 1.00 48.12 740 ASP A C 1
ATOM 5866 O O . ASP A 1 740 ? 7.238 22.528 -27.178 1.00 48.12 740 ASP A O 1
ATOM 5870 N N . THR A 1 741 ? 8.838 22.782 -25.627 1.00 46.09 741 THR A N 1
ATOM 5871 C CA . THR A 1 741 ? 8.399 24.136 -25.202 1.00 46.09 741 THR A CA 1
ATOM 5872 C C . THR A 1 741 ? 9.292 25.279 -25.701 1.00 46.09 741 THR A C 1
ATOM 5874 O O . THR A 1 741 ? 8.802 26.393 -25.874 1.00 46.09 741 THR A O 1
ATOM 5877 N N . LEU A 1 742 ? 10.592 25.042 -25.929 1.00 46.75 742 LEU A N 1
ATOM 5878 C CA . LEU A 1 742 ? 11.574 26.110 -26.211 1.00 46.75 742 LEU A CA 1
ATOM 5879 C C . LEU A 1 742 ? 12.052 26.174 -27.676 1.00 46.75 742 LEU A C 1
ATOM 5881 O O . LEU A 1 742 ? 12.776 27.097 -28.053 1.00 46.75 742 LEU A O 1
ATOM 5885 N N . GLY A 1 743 ? 11.584 25.257 -28.526 1.00 52.44 743 GLY A N 1
ATOM 5886 C CA . GLY A 1 743 ? 11.802 25.289 -29.974 1.00 52.44 743 GLY A CA 1
ATOM 5887 C C . GLY A 1 743 ? 13.174 24.777 -30.432 1.00 52.44 743 GLY A C 1
ATOM 5888 O O . GLY A 1 743 ? 13.899 24.099 -29.713 1.00 52.44 743 GLY A O 1
ATOM 5889 N N . THR A 1 744 ? 13.524 25.061 -31.688 1.00 52.31 744 THR A N 1
ATOM 5890 C CA . THR A 1 744 ? 14.710 24.490 -32.359 1.00 52.31 744 THR A CA 1
ATOM 5891 C C . THR A 1 744 ? 15.928 25.421 -32.378 1.00 52.31 744 THR A C 1
ATOM 5893 O O . THR A 1 744 ? 16.845 25.192 -33.164 1.00 52.31 744 THR A O 1
ATOM 5896 N N . GLY A 1 745 ? 15.905 26.512 -31.606 1.00 57.00 745 GLY A N 1
ATOM 5897 C CA . GLY A 1 745 ? 16.789 27.664 -31.824 1.00 57.00 745 GLY A CA 1
ATOM 5898 C C . GLY A 1 745 ? 18.213 27.532 -31.283 1.00 57.00 745 GLY A C 1
ATOM 5899 O O . GLY A 1 745 ? 19.127 28.098 -31.874 1.00 57.00 745 GLY A O 1
ATOM 5900 N N . ASP A 1 746 ? 18.405 26.805 -30.182 1.00 68.38 746 ASP A N 1
ATOM 5901 C CA . ASP A 1 746 ? 19.614 26.941 -29.361 1.00 68.38 746 ASP A CA 1
ATOM 5902 C C . ASP A 1 746 ? 20.671 25.868 -29.691 1.00 68.38 746 ASP A C 1
ATOM 5904 O O . ASP A 1 746 ? 20.598 24.711 -29.253 1.00 68.38 746 ASP A O 1
ATOM 5908 N N . LEU A 1 747 ? 21.643 26.258 -30.522 1.00 81.00 747 LEU A N 1
ATOM 5909 C CA . LEU A 1 747 ? 22.828 25.475 -30.876 1.00 81.00 747 LEU A CA 1
ATOM 5910 C C . LEU A 1 747 ? 24.077 26.139 -30.294 1.00 81.00 747 LEU A C 1
ATOM 5912 O O . LEU A 1 747 ? 24.361 27.290 -30.616 1.00 81.00 747 LEU A O 1
ATOM 5916 N N . ARG A 1 748 ? 24.867 25.379 -29.530 1.00 86.69 748 ARG A N 1
ATOM 5917 C CA . ARG A 1 748 ? 26.228 25.766 -29.125 1.00 86.69 748 ARG A CA 1
ATOM 5918 C C . ARG A 1 748 ? 27.259 24.775 -29.653 1.00 86.69 748 ARG A C 1
ATOM 5920 O O . ARG A 1 748 ? 26.919 23.632 -29.969 1.00 86.69 748 ARG A O 1
ATOM 5927 N N . MET A 1 749 ? 28.512 25.199 -29.726 1.00 88.12 749 MET A N 1
ATOM 5928 C CA . MET A 1 749 ? 29.649 24.337 -30.029 1.00 88.12 749 MET A CA 1
ATOM 5929 C C . MET A 1 749 ? 30.628 24.375 -28.851 1.00 88.12 749 MET A C 1
ATOM 5931 O O . MET A 1 749 ? 30.747 25.377 -28.161 1.00 88.12 749 MET A O 1
ATOM 5935 N N . GLU A 1 750 ? 31.287 23.251 -28.597 1.00 90.94 750 GLU A N 1
ATOM 5936 C CA . GLU A 1 750 ? 32.383 23.108 -27.638 1.00 90.94 750 GLU A CA 1
ATOM 5937 C C . GLU A 1 750 ? 33.589 22.569 -28.426 1.00 90.94 750 GLU A C 1
ATOM 5939 O O . GLU A 1 750 ? 33.408 21.650 -29.226 1.00 90.94 750 GLU A O 1
ATOM 5944 N N . ILE A 1 751 ? 34.790 23.133 -28.260 1.00 90.62 751 ILE A N 1
ATOM 5945 C CA . ILE A 1 751 ? 36.020 22.637 -28.907 1.00 90.62 751 ILE A CA 1
ATOM 5946 C C . ILE A 1 751 ? 36.935 22.059 -27.828 1.00 90.62 751 ILE A C 1
ATOM 5948 O O . ILE A 1 751 ? 37.448 22.812 -27.008 1.00 90.62 751 ILE A O 1
ATOM 5952 N N . ASP A 1 752 ? 37.159 20.744 -27.858 1.00 89.06 752 ASP A N 1
ATOM 5953 C CA . ASP A 1 752 ? 38.071 20.030 -26.956 1.00 89.06 752 ASP A CA 1
ATOM 5954 C C . ASP A 1 752 ? 39.457 19.822 -27.601 1.00 89.06 752 ASP A C 1
ATOM 5956 O O . ASP A 1 752 ? 39.548 19.471 -28.776 1.00 89.06 752 ASP A O 1
ATOM 5960 N N . SER A 1 753 ? 40.547 19.991 -26.842 1.00 86.50 753 SER A N 1
ATOM 5961 C CA . SER A 1 753 ? 41.931 19.736 -27.298 1.00 86.50 753 SER A CA 1
ATOM 5962 C C . SER A 1 753 ? 42.525 18.497 -26.623 1.00 86.50 753 SER A C 1
ATOM 5964 O O . SER A 1 753 ? 42.593 18.436 -25.394 1.00 86.50 753 SER A O 1
ATOM 5966 N N . SER A 1 754 ? 43.021 17.526 -27.401 1.00 85.31 754 SER A N 1
ATOM 5967 C CA . SER A 1 754 ? 43.565 16.263 -26.864 1.00 85.31 754 SER A CA 1
ATOM 5968 C C . SER A 1 754 ? 44.808 16.426 -25.974 1.00 85.31 754 SER A C 1
ATOM 5970 O O . SER A 1 754 ? 45.040 15.598 -25.097 1.00 85.31 754 SER A O 1
ATOM 5972 N N . GLY A 1 755 ? 45.601 17.479 -26.194 1.00 72.12 755 GLY A N 1
ATOM 5973 C CA . GLY A 1 755 ? 46.746 17.876 -25.364 1.00 72.12 755 GLY A CA 1
ATOM 5974 C C . GLY A 1 755 ? 46.438 18.978 -24.339 1.00 72.12 755 GLY A C 1
ATOM 5975 O O . GLY A 1 755 ? 47.341 19.426 -23.638 1.00 72.12 755 GLY A O 1
ATOM 5976 N N . GLY A 1 756 ? 45.184 19.437 -24.244 1.00 71.88 756 GLY A N 1
ATOM 5977 C CA . GLY A 1 756 ? 44.806 20.630 -23.481 1.00 71.88 756 GLY A CA 1
ATOM 5978 C C . GLY A 1 756 ? 45.111 21.949 -24.208 1.00 71.88 756 GLY A C 1
ATOM 5979 O O . GLY A 1 756 ? 45.436 21.962 -25.395 1.00 71.88 756 GLY A O 1
ATOM 5980 N N . TYR A 1 757 ? 44.967 23.069 -23.493 1.00 68.06 757 TYR A N 1
ATOM 5981 C CA . TYR A 1 757 ? 45.028 24.438 -24.043 1.00 68.06 757 TYR A CA 1
ATOM 5982 C C . TYR A 1 757 ? 46.281 25.223 -23.623 1.00 68.06 757 TYR A C 1
ATOM 5984 O O . TYR A 1 757 ? 46.320 26.442 -23.748 1.00 68.06 757 TYR A O 1
ATOM 5992 N N . PHE A 1 758 ? 47.288 24.550 -23.061 1.00 62.50 758 PHE A N 1
ATOM 5993 C CA . PHE A 1 758 ? 48.502 25.190 -22.556 1.00 62.50 758 PHE A CA 1
ATOM 5994 C C . PHE A 1 758 ? 49.715 24.718 -23.351 1.00 62.50 758 PHE A C 1
ATOM 5996 O O . PHE A 1 758 ? 50.029 23.529 -23.357 1.00 62.50 758 PHE A O 1
ATOM 6003 N N . VAL A 1 759 ? 50.421 25.657 -23.980 1.00 61.62 759 VAL A N 1
ATOM 6004 C CA . VAL A 1 759 ? 51.696 25.384 -24.650 1.00 61.62 759 VAL A CA 1
ATOM 6005 C C . VAL A 1 759 ? 52.780 25.184 -23.588 1.00 61.62 759 VAL A C 1
ATOM 6007 O O . VAL A 1 759 ? 53.033 26.073 -22.774 1.00 61.62 759 VAL A O 1
ATOM 6010 N N . ILE A 1 760 ? 53.427 24.017 -23.586 1.00 58.75 760 ILE A N 1
ATOM 6011 C CA . ILE A 1 760 ? 54.519 23.675 -22.660 1.00 58.75 760 ILE A CA 1
ATOM 6012 C C . ILE A 1 760 ? 55.779 23.390 -23.484 1.00 58.75 760 ILE A C 1
ATOM 6014 O O . ILE A 1 760 ? 55.728 22.669 -24.478 1.00 58.75 760 ILE A O 1
ATOM 6018 N N . ASP A 1 761 ? 56.910 23.980 -23.086 1.00 57.94 761 ASP A N 1
ATOM 6019 C CA . ASP A 1 761 ? 58.220 23.845 -23.746 1.00 57.94 761 ASP A CA 1
ATOM 6020 C C . ASP A 1 761 ? 58.191 24.059 -25.278 1.00 57.94 761 ASP A C 1
ATOM 6022 O O . ASP A 1 761 ? 58.930 23.413 -26.023 1.00 57.94 761 ASP A O 1
ATOM 6026 N N . ASN A 1 762 ? 57.331 24.978 -25.740 1.00 61.56 762 ASN A N 1
ATOM 6027 C CA . ASN A 1 762 ? 57.079 25.317 -27.149 1.00 61.56 762 ASN A CA 1
ATOM 6028 C C . ASN A 1 762 ? 56.540 24.180 -28.040 1.00 61.56 762 ASN A C 1
ATOM 6030 O O . ASN A 1 762 ? 56.468 24.354 -29.254 1.00 61.56 762 ASN A O 1
ATOM 6034 N N . LYS A 1 763 ? 56.137 23.042 -27.462 1.00 66.94 763 LYS A N 1
ATOM 6035 C CA . LYS A 1 763 ? 55.657 21.877 -28.213 1.00 66.94 763 LYS A CA 1
ATOM 6036 C C . LYS A 1 763 ? 54.142 21.845 -28.271 1.00 66.94 763 LYS A C 1
ATOM 6038 O O . LYS A 1 763 ? 53.477 21.751 -27.241 1.00 66.94 763 LYS A O 1
ATOM 6043 N N . ILE A 1 764 ? 53.620 21.849 -29.491 1.00 75.31 764 ILE A N 1
ATOM 6044 C CA . ILE A 1 764 ? 52.208 21.617 -29.781 1.00 75.31 764 ILE A CA 1
ATOM 6045 C C . ILE A 1 764 ? 52.127 20.421 -30.726 1.00 75.31 764 ILE A C 1
ATOM 6047 O O . ILE A 1 764 ? 52.760 20.398 -31.777 1.00 75.31 764 ILE A O 1
ATOM 6051 N N . ASP A 1 765 ? 51.365 19.422 -30.302 1.00 83.38 765 ASP A N 1
ATOM 6052 C CA . ASP A 1 765 ? 51.014 18.212 -31.043 1.00 83.38 765 ASP A CA 1
ATOM 6053 C C . ASP A 1 765 ? 49.657 17.774 -30.476 1.00 83.38 765 ASP A C 1
ATOM 6055 O O . ASP A 1 765 ? 49.573 17.144 -29.417 1.00 83.38 765 ASP A O 1
ATOM 6059 N N . THR A 1 766 ? 48.569 18.273 -31.067 1.00 85.38 766 THR A N 1
ATOM 6060 C CA . THR A 1 766 ? 47.215 18.071 -30.530 1.00 85.38 766 THR A CA 1
ATOM 6061 C C . THR A 1 766 ? 46.166 18.001 -31.635 1.00 85.38 766 THR A C 1
ATOM 6063 O O . THR A 1 766 ? 46.369 18.446 -32.764 1.00 85.38 766 THR A O 1
ATOM 6066 N N . THR A 1 767 ? 45.025 17.396 -31.319 1.00 90.25 767 THR A N 1
ATOM 6067 C CA . THR A 1 767 ? 43.835 17.386 -32.169 1.00 90.25 767 THR A CA 1
ATOM 6068 C C . THR A 1 767 ? 42.747 18.197 -31.483 1.00 90.25 767 THR A C 1
ATOM 6070 O O . THR A 1 767 ? 42.331 17.868 -30.370 1.00 90.25 767 THR A O 1
ATOM 6073 N N . LEU A 1 768 ? 42.285 19.247 -32.157 1.00 90.69 768 LEU A N 1
ATOM 6074 C CA . LEU A 1 768 ? 41.093 19.995 -31.779 1.00 90.69 768 LEU A CA 1
ATOM 6075 C C . LEU A 1 768 ? 39.868 19.233 -32.283 1.00 90.69 768 LEU A C 1
ATOM 6077 O O . LEU A 1 768 ? 39.832 18.828 -33.444 1.00 90.69 768 LEU A O 1
ATOM 6081 N N . THR A 1 769 ? 38.870 19.037 -31.426 1.00 93.19 769 THR A N 1
ATOM 6082 C CA . THR A 1 769 ? 37.639 18.297 -31.729 1.00 93.19 769 THR A CA 1
ATOM 6083 C C . THR A 1 769 ? 36.428 19.149 -31.365 1.00 93.19 769 THR A C 1
ATOM 6085 O O . THR A 1 769 ? 36.156 19.397 -30.194 1.00 93.19 769 THR A O 1
ATOM 6088 N N . ALA A 1 770 ? 35.702 19.605 -32.379 1.00 92.00 770 ALA A N 1
ATOM 6089 C CA . ALA A 1 770 ? 34.503 20.415 -32.263 1.00 92.00 770 ALA A CA 1
ATOM 6090 C C . ALA A 1 770 ? 33.243 19.544 -32.119 1.00 92.00 770 ALA A C 1
ATOM 6092 O O . ALA A 1 770 ? 32.993 18.607 -32.878 1.00 92.00 770 ALA A O 1
ATOM 6093 N N . LYS A 1 771 ? 32.412 19.891 -31.140 1.00 92.19 771 LYS A N 1
ATOM 6094 C CA . LYS A 1 771 ? 31.250 19.127 -30.689 1.00 92.19 771 LYS A CA 1
ATOM 6095 C C . LYS A 1 771 ? 30.035 20.041 -30.654 1.00 92.19 771 LYS A C 1
ATOM 6097 O O . LYS A 1 771 ? 29.969 20.966 -29.850 1.00 92.19 771 LYS A O 1
ATOM 6102 N N . VAL A 1 772 ? 29.056 19.782 -31.519 1.00 89.31 772 VAL A N 1
ATOM 6103 C CA . VAL A 1 772 ? 27.830 20.593 -31.588 1.00 89.31 772 VAL A CA 1
ATOM 6104 C C . VAL A 1 772 ? 26.765 20.022 -30.657 1.00 89.31 772 VAL A C 1
ATOM 6106 O O . VAL A 1 772 ? 26.452 18.827 -30.692 1.00 89.31 772 VAL A O 1
ATOM 6109 N N . LEU A 1 773 ? 26.173 20.895 -29.845 1.00 82.94 773 LEU A N 1
ATOM 6110 C CA . LEU A 1 773 ? 25.091 20.589 -28.921 1.00 82.94 773 LEU A CA 1
ATOM 6111 C C . LEU A 1 773 ? 23.831 21.380 -29.279 1.00 82.94 773 LEU A C 1
ATOM 6113 O O . LEU A 1 773 ? 23.873 22.602 -29.386 1.00 82.94 773 LEU A O 1
ATOM 6117 N N . ARG A 1 774 ? 22.689 20.689 -29.367 1.00 79.88 774 ARG A N 1
ATOM 6118 C CA . ARG A 1 774 ? 21.363 21.318 -29.254 1.00 79.88 774 ARG A CA 1
ATOM 6119 C C . ARG A 1 774 ? 20.902 21.131 -27.813 1.00 79.88 774 ARG A C 1
ATOM 6121 O O . ARG A 1 774 ? 20.669 19.991 -27.401 1.00 79.88 774 ARG A O 1
ATOM 6128 N N . TYR A 1 775 ? 20.863 22.208 -27.032 1.00 72.75 775 TYR A N 1
ATOM 6129 C CA . TYR A 1 775 ? 20.760 22.180 -25.563 1.00 72.75 775 TYR A CA 1
ATOM 6130 C C . TYR A 1 775 ? 21.790 21.235 -24.895 1.00 72.75 775 TYR A C 1
ATOM 6132 O O . TYR A 1 775 ? 22.935 21.612 -24.659 1.00 72.75 775 TYR A O 1
ATOM 6140 N N . PHE A 1 776 ? 21.389 19.987 -24.619 1.00 67.31 776 PHE A N 1
ATOM 6141 C CA . PHE A 1 776 ? 22.191 18.925 -23.990 1.00 67.31 776 PHE A CA 1
ATOM 6142 C C . PHE A 1 776 ? 22.168 17.616 -24.807 1.00 67.31 776 PHE A C 1
ATOM 6144 O O . PHE A 1 776 ? 22.269 16.514 -24.258 1.00 67.31 776 PHE A O 1
ATOM 6151 N N . LYS A 1 777 ? 21.924 17.694 -26.119 1.00 72.44 777 LYS A N 1
ATOM 6152 C CA . LYS A 1 777 ? 22.028 16.570 -27.060 1.00 72.44 777 LYS A CA 1
ATOM 6153 C C . LYS A 1 777 ? 23.236 16.802 -27.965 1.00 72.44 777 LYS A C 1
ATOM 6155 O O . LYS A 1 777 ? 23.292 17.832 -28.628 1.00 72.44 777 LYS A O 1
ATOM 6160 N N . ASN A 1 778 ? 24.152 15.832 -28.043 1.00 83.38 778 ASN A N 1
ATOM 6161 C CA . ASN A 1 778 ? 25.180 15.817 -29.087 1.00 83.38 778 ASN A CA 1
ATOM 6162 C C . ASN A 1 778 ? 24.509 15.650 -30.459 1.00 83.38 778 ASN A C 1
ATOM 6164 O O . ASN A 1 778 ? 23.825 14.656 -30.708 1.00 83.38 778 ASN A O 1
ATOM 6168 N N . VAL A 1 779 ? 24.689 16.656 -31.312 1.00 87.31 779 VAL A N 1
ATOM 6169 C CA . VAL A 1 779 ? 24.176 16.733 -32.685 1.00 87.31 779 VAL A CA 1
ATOM 6170 C C . VAL A 1 779 ? 25.302 16.987 -33.694 1.00 87.31 779 VAL A C 1
ATOM 6172 O O . VAL A 1 779 ? 25.039 17.397 -34.816 1.00 87.31 779 VAL A O 1
ATOM 6175 N N . THR A 1 780 ? 26.555 16.693 -33.330 1.00 89.62 780 THR A N 1
ATOM 6176 C CA . THR A 1 780 ? 27.730 16.749 -34.228 1.00 89.62 780 THR A CA 1
ATOM 6177 C C . THR A 1 780 ? 27.478 15.964 -35.523 1.00 89.62 780 THR A C 1
ATOM 6179 O O . THR A 1 780 ? 27.748 16.457 -36.612 1.00 89.62 780 THR A O 1
ATOM 6182 N N . GLY A 1 781 ? 26.840 14.790 -35.427 1.00 87.19 781 GLY A N 1
ATOM 6183 C CA . GLY A 1 781 ? 26.424 13.983 -36.584 1.00 87.19 781 GLY A CA 1
ATOM 6184 C C . GLY A 1 781 ? 25.216 14.514 -37.379 1.00 87.19 781 GLY A C 1
ATOM 6185 O O . GLY A 1 781 ? 24.865 13.920 -38.393 1.00 87.19 781 GLY A O 1
ATOM 6186 N N . GLU A 1 782 ? 24.571 15.603 -36.944 1.00 88.69 782 GLU A N 1
ATOM 6187 C CA . GLU A 1 782 ? 23.556 16.339 -37.722 1.00 88.69 782 GLU A CA 1
ATOM 6188 C C . GLU A 1 782 ? 24.179 17.492 -38.546 1.00 88.69 782 GLU A C 1
ATOM 6190 O O . GLU A 1 782 ? 23.470 18.146 -39.315 1.00 88.69 782 GLU A O 1
ATOM 6195 N N . ALA A 1 783 ? 25.486 17.761 -38.402 1.00 89.12 783 ALA A N 1
ATOM 6196 C CA . ALA A 1 783 ? 26.185 18.810 -39.143 1.00 89.12 783 ALA A CA 1
ATOM 6197 C C . ALA A 1 783 ? 26.499 18.386 -40.590 1.00 89.12 783 ALA A C 1
ATOM 6199 O O . ALA A 1 783 ? 27.061 17.320 -40.845 1.00 89.12 783 ALA A O 1
ATOM 6200 N N . THR A 1 784 ? 26.144 19.240 -41.552 1.00 89.50 784 THR A N 1
ATOM 6201 C CA . THR A 1 784 ? 26.248 18.975 -43.000 1.00 89.50 784 THR A CA 1
ATOM 6202 C C . THR A 1 784 ? 27.434 19.670 -43.672 1.00 89.50 784 THR A C 1
ATOM 6204 O O . THR A 1 784 ? 27.860 19.243 -44.746 1.00 89.50 784 THR A O 1
ATOM 6207 N N . ARG A 1 785 ? 27.984 20.714 -43.042 1.00 91.31 785 ARG A N 1
ATOM 6208 C CA . ARG A 1 785 ? 29.222 21.412 -43.422 1.00 91.31 785 ARG A CA 1
ATOM 6209 C C . ARG A 1 785 ? 30.022 21.717 -42.162 1.00 91.31 785 ARG A C 1
ATOM 6211 O O . ARG A 1 785 ? 29.433 22.053 -41.135 1.00 91.31 785 ARG A O 1
ATOM 6218 N N . TRP A 1 786 ? 31.336 21.643 -42.312 1.00 93.88 786 TRP A N 1
ATOM 6219 C CA . TRP A 1 786 ? 32.354 22.055 -41.356 1.00 93.88 786 TRP A CA 1
ATOM 6220 C C . TRP A 1 786 ? 33.332 22.988 -42.064 1.00 93.88 786 TRP A C 1
ATOM 6222 O O . TRP A 1 786 ? 33.524 22.864 -43.276 1.00 93.88 786 TRP A O 1
ATOM 6232 N N . GLU A 1 787 ? 33.926 23.911 -41.321 1.00 94.12 787 GLU A N 1
ATOM 6233 C CA . GLU A 1 787 ? 34.904 24.871 -41.824 1.00 94.12 787 GLU A CA 1
ATOM 6234 C C . GLU A 1 787 ? 35.843 25.244 -40.676 1.00 94.12 787 GLU A C 1
ATOM 6236 O O . GLU A 1 787 ? 35.381 25.678 -39.620 1.00 94.12 787 GLU A O 1
ATOM 6241 N N . TRP A 1 788 ? 37.145 25.030 -40.863 1.00 93.88 788 TRP A N 1
ATOM 6242 C CA . TRP A 1 788 ? 38.177 25.429 -39.907 1.00 93.88 788 TRP A CA 1
ATOM 6243 C C . TRP A 1 788 ? 38.992 26.575 -40.494 1.00 93.88 788 TRP A C 1
ATOM 6245 O O . TRP A 1 788 ? 39.476 26.476 -41.621 1.00 93.88 788 TRP A O 1
ATOM 6255 N N . THR A 1 789 ? 39.159 27.633 -39.706 1.00 93.25 789 THR A N 1
ATOM 6256 C CA . THR A 1 789 ? 39.899 28.839 -40.084 1.00 93.25 789 THR A CA 1
ATOM 6257 C C . THR A 1 789 ? 40.934 29.153 -39.017 1.00 93.25 789 THR A C 1
ATOM 6259 O O . THR A 1 789 ? 40.602 29.185 -37.831 1.00 93.25 789 THR A O 1
ATOM 6262 N N . ARG A 1 790 ? 42.172 29.428 -39.426 1.00 92.88 790 ARG A N 1
ATOM 6263 C CA . ARG A 1 790 ? 43.217 29.979 -38.560 1.00 92.88 790 ARG A CA 1
ATOM 6264 C C . ARG A 1 790 ? 43.365 31.485 -38.788 1.00 92.88 790 ARG A C 1
ATOM 6266 O O . ARG A 1 790 ? 43.272 31.942 -39.927 1.00 92.88 790 ARG A O 1
ATOM 6273 N N . GLU A 1 791 ? 43.595 32.225 -37.707 1.00 90.88 791 GLU A N 1
ATOM 6274 C CA . GLU A 1 791 ? 43.965 33.648 -37.711 1.00 90.88 791 GLU A CA 1
ATOM 6275 C C . GLU A 1 791 ? 45.207 33.821 -36.806 1.00 90.88 791 GLU A C 1
ATOM 6277 O O . GLU A 1 791 ? 45.093 33.701 -35.583 1.00 90.88 791 GLU A O 1
ATOM 6282 N N . SER A 1 792 ? 46.395 34.058 -37.384 1.00 87.31 792 SER A N 1
ATOM 6283 C CA . SER A 1 792 ? 47.673 34.188 -36.647 1.00 87.31 792 SER A CA 1
ATOM 6284 C C . SER A 1 792 ? 48.201 35.621 -36.513 1.00 87.31 792 SER A C 1
ATOM 6286 O O . SER A 1 792 ? 49.139 35.855 -35.751 1.00 87.31 792 SER A O 1
ATOM 6288 N N . GLY A 1 793 ? 47.629 36.583 -37.244 1.00 82.88 793 GLY A N 1
ATOM 6289 C CA . GLY A 1 793 ? 48.034 37.989 -37.195 1.00 82.88 793 GLY A CA 1
ATOM 6290 C C . GLY A 1 793 ? 47.445 38.841 -38.323 1.00 82.88 793 GLY A C 1
ATOM 6291 O O . GLY A 1 793 ? 46.648 38.373 -39.134 1.00 82.88 793 GLY A O 1
ATOM 6292 N N . THR A 1 794 ? 47.812 40.125 -38.358 1.00 83.38 794 THR A N 1
ATOM 6293 C CA . THR A 1 794 ? 47.312 41.095 -39.354 1.00 83.38 794 THR A CA 1
ATOM 6294 C C . THR A 1 794 ? 48.338 41.488 -40.413 1.00 83.38 794 THR A C 1
ATOM 6296 O O . THR A 1 794 ? 48.000 42.259 -41.315 1.00 83.38 794 THR A O 1
ATOM 6299 N N . ASP A 1 795 ? 49.583 41.012 -40.322 1.00 86.06 795 ASP A N 1
ATOM 6300 C CA . ASP A 1 795 ? 50.600 41.345 -41.314 1.00 86.06 795 ASP A CA 1
ATOM 6301 C C . ASP A 1 795 ? 50.424 40.511 -42.591 1.00 86.06 795 ASP A C 1
ATOM 6303 O O . ASP A 1 795 ? 49.856 39.419 -42.607 1.00 86.06 795 ASP A O 1
ATOM 6307 N N . LEU A 1 796 ? 50.960 41.020 -43.705 1.00 82.94 796 LEU A N 1
ATOM 6308 C CA . LEU A 1 796 ? 50.890 40.361 -45.018 1.00 82.94 796 LEU A CA 1
ATOM 6309 C C . LEU A 1 796 ? 51.524 38.957 -45.045 1.00 82.94 796 LEU A C 1
ATOM 6311 O O . LEU A 1 796 ? 51.248 38.190 -45.966 1.00 82.94 796 LEU A O 1
ATOM 6315 N N . VAL A 1 797 ? 52.376 38.632 -44.068 1.00 82.69 797 VAL A N 1
ATOM 6316 C CA . VAL A 1 797 ? 52.984 37.304 -43.905 1.00 82.69 797 VAL A CA 1
ATOM 6317 C C . VAL A 1 797 ? 52.022 36.346 -43.197 1.00 82.69 797 VAL A C 1
ATOM 6319 O O . VAL A 1 797 ? 51.861 35.217 -43.658 1.00 82.69 797 VAL A O 1
ATOM 6322 N N . ASP A 1 798 ? 51.334 36.806 -42.148 1.00 84.25 798 ASP A N 1
ATOM 6323 C CA . ASP A 1 798 ? 50.338 36.024 -41.403 1.00 84.25 798 ASP A CA 1
ATOM 6324 C C . ASP A 1 798 ? 49.154 35.670 -42.300 1.00 84.25 798 ASP A C 1
ATOM 6326 O O . ASP A 1 798 ? 48.856 34.500 -42.507 1.00 84.25 798 ASP A O 1
ATOM 6330 N N . ILE A 1 799 ? 48.571 36.674 -42.963 1.00 85.12 799 ILE A N 1
ATOM 6331 C CA . ILE A 1 799 ? 47.416 36.506 -43.859 1.00 85.12 799 ILE A CA 1
ATOM 6332 C C . ILE A 1 799 ? 47.730 35.515 -44.998 1.00 85.12 799 ILE A C 1
ATOM 6334 O O . ILE A 1 799 ? 46.867 34.739 -45.412 1.00 85.12 799 ILE A O 1
ATOM 6338 N N . ALA A 1 800 ? 48.971 35.504 -45.501 1.00 85.50 800 ALA A N 1
ATOM 6339 C CA . ALA A 1 800 ? 49.415 34.538 -46.506 1.00 85.50 800 ALA A CA 1
ATOM 6340 C C . ALA A 1 800 ? 49.644 33.129 -45.921 1.00 85.50 800 ALA A C 1
ATOM 6342 O O . ALA A 1 800 ? 49.330 32.137 -46.579 1.00 85.50 800 ALA A O 1
ATOM 6343 N N . SER A 1 801 ? 50.162 33.036 -44.693 1.00 88.38 801 SER A N 1
ATOM 6344 C CA . SER A 1 801 ? 50.334 31.784 -43.942 1.00 88.38 801 SER A CA 1
ATOM 6345 C C . SER A 1 801 ? 48.982 31.130 -43.626 1.00 88.38 801 SER A C 1
ATOM 6347 O O . SER A 1 801 ? 48.803 29.932 -43.845 1.00 88.38 801 SER A O 1
ATOM 6349 N N . ASP A 1 802 ? 48.013 31.924 -43.171 1.00 90.50 802 ASP A N 1
ATOM 6350 C CA . ASP A 1 802 ? 46.657 31.492 -42.833 1.00 90.50 802 ASP A CA 1
ATOM 6351 C C . ASP A 1 802 ? 45.882 31.049 -44.072 1.00 90.50 802 ASP A C 1
ATOM 6353 O O . ASP A 1 802 ? 45.256 29.994 -44.048 1.00 90.50 802 ASP A O 1
ATOM 6357 N N . ALA A 1 803 ? 45.981 31.772 -45.193 1.00 88.31 803 ALA A N 1
ATOM 6358 C CA . ALA A 1 803 ? 45.366 31.347 -46.452 1.00 88.31 803 ALA A CA 1
ATOM 6359 C C . ALA A 1 803 ? 45.826 29.938 -46.885 1.00 88.31 803 ALA A C 1
ATOM 6361 O O . ALA A 1 803 ? 44.997 29.116 -47.274 1.00 88.31 803 ALA A O 1
ATOM 6362 N N . ILE A 1 804 ? 47.125 29.638 -46.753 1.00 88.81 804 ILE A N 1
ATOM 6363 C CA . ILE A 1 804 ? 47.694 28.314 -47.053 1.00 88.81 804 ILE A CA 1
ATOM 6364 C C . ILE A 1 804 ? 47.205 27.260 -46.046 1.00 88.81 804 ILE A C 1
ATOM 6366 O O . ILE A 1 804 ? 46.865 26.143 -46.438 1.00 88.81 804 ILE A O 1
ATOM 6370 N N . TRP A 1 805 ? 47.139 27.595 -44.754 1.00 92.50 805 TRP A N 1
ATOM 6371 C CA . TRP A 1 805 ? 46.634 26.679 -43.726 1.00 92.50 805 TRP A CA 1
ATOM 6372 C C . TRP A 1 805 ? 45.156 26.329 -43.943 1.00 92.50 805 TRP A C 1
ATOM 6374 O O . TRP A 1 805 ? 44.790 25.154 -43.898 1.00 92.50 805 TRP A O 1
ATOM 6384 N N . ASN A 1 806 ? 44.332 27.335 -44.241 1.00 91.44 806 ASN A N 1
ATOM 6385 C CA . ASN A 1 806 ? 42.897 27.207 -44.494 1.00 91.44 806 ASN A CA 1
ATOM 6386 C C . ASN A 1 806 ? 42.620 26.375 -45.763 1.00 91.44 806 ASN A C 1
ATOM 6388 O O . ASN A 1 806 ? 41.710 25.548 -45.771 1.00 91.44 806 ASN A O 1
ATOM 6392 N N . GLU A 1 807 ? 43.422 26.534 -46.825 1.00 89.38 807 GLU A N 1
ATOM 6393 C CA . GLU A 1 807 ? 43.311 25.701 -48.033 1.00 89.38 807 GLU A CA 1
ATOM 6394 C C . GLU A 1 807 ? 43.665 24.232 -47.741 1.00 89.38 807 GLU A C 1
ATOM 6396 O O . GLU A 1 807 ? 42.893 23.335 -48.091 1.00 89.38 807 GLU A O 1
ATOM 6401 N N . ASN A 1 808 ? 44.768 23.974 -47.027 1.00 89.56 808 ASN A N 1
ATOM 6402 C CA . ASN A 1 808 ? 45.186 22.618 -46.651 1.00 89.56 808 ASN A CA 1
ATOM 6403 C C . ASN A 1 808 ? 44.150 21.897 -45.765 1.00 89.56 808 ASN A C 1
ATOM 6405 O O . ASN A 1 808 ? 43.892 20.707 -45.958 1.00 89.56 808 ASN A O 1
ATOM 6409 N N . HIS A 1 809 ? 43.517 22.612 -44.829 1.00 90.25 809 HIS A N 1
ATOM 6410 C CA . HIS A 1 809 ? 42.537 22.047 -43.891 1.00 90.25 809 HIS A CA 1
ATOM 6411 C C . HIS A 1 809 ? 41.076 22.147 -44.362 1.00 90.25 809 HIS A C 1
ATOM 6413 O O . HIS A 1 809 ? 40.172 21.720 -43.648 1.00 90.25 809 HIS A O 1
ATOM 6419 N N . SER A 1 810 ? 40.830 22.585 -45.601 1.00 86.44 810 SER A N 1
ATOM 6420 C CA . SER A 1 810 ? 39.492 22.708 -46.217 1.00 86.44 810 SER A CA 1
ATOM 6421 C C . SER A 1 810 ? 38.667 21.408 -46.310 1.00 86.44 810 SER A C 1
ATOM 6423 O O . SER A 1 810 ? 37.485 21.445 -46.655 1.00 86.44 810 SER A O 1
ATOM 6425 N N . SER A 1 811 ? 39.269 20.254 -46.002 1.00 86.38 811 SER A N 1
ATOM 6426 C CA . SER A 1 811 ? 38.612 18.937 -45.933 1.00 86.38 811 SER A CA 1
ATOM 6427 C C . SER A 1 811 ? 38.410 18.396 -44.507 1.00 86.38 811 SER A C 1
ATOM 6429 O O . SER A 1 811 ? 37.831 17.317 -44.344 1.00 86.38 811 SER A O 1
ATOM 6431 N N . ALA A 1 812 ? 38.853 19.134 -43.482 1.00 88.62 812 ALA A N 1
ATOM 6432 C CA . ALA A 1 812 ? 38.621 18.809 -42.078 1.00 88.62 812 ALA A CA 1
ATOM 6433 C C . ALA A 1 812 ? 37.121 18.858 -41.728 1.00 88.62 812 ALA A C 1
ATOM 6435 O O . ALA A 1 812 ? 36.312 19.476 -42.425 1.00 88.62 812 ALA A O 1
ATOM 6436 N N . ARG A 1 813 ? 36.737 18.171 -40.647 1.00 90.75 813 ARG A N 1
ATOM 6437 C CA . ARG A 1 813 ? 35.336 18.051 -40.213 1.00 90.75 813 ARG A CA 1
ATOM 6438 C C . ARG A 1 813 ? 35.173 18.399 -38.735 1.00 90.75 813 ARG A C 1
ATOM 6440 O O . ARG A 1 813 ? 35.622 19.458 -38.319 1.00 90.75 813 ARG A O 1
ATOM 6447 N N . GLU A 1 814 ? 34.598 17.506 -37.932 1.00 92.69 814 GLU A N 1
ATOM 6448 C CA . GLU A 1 814 ? 34.491 17.642 -36.480 1.00 92.69 814 GLU A CA 1
ATOM 6449 C C . GLU A 1 814 ? 35.853 17.705 -35.763 1.00 92.69 814 GLU A C 1
ATOM 6451 O O . GLU A 1 814 ? 35.894 17.991 -34.574 1.00 92.69 814 GLU A O 1
ATOM 6456 N N . SER A 1 815 ? 36.977 17.474 -36.449 1.00 92.38 815 SER A N 1
ATOM 6457 C CA . SER A 1 815 ? 38.316 17.605 -35.868 1.00 92.38 815 SER A CA 1
ATOM 6458 C C . SER A 1 815 ? 39.363 18.122 -36.855 1.00 92.38 815 SER A C 1
ATOM 6460 O O . SER A 1 815 ? 39.306 17.793 -38.044 1.00 92.38 815 SER A O 1
ATOM 6462 N N . VAL A 1 816 ? 40.365 18.837 -36.335 1.00 92.88 816 VAL A N 1
ATOM 6463 C CA . VAL A 1 816 ? 41.586 19.252 -37.045 1.00 92.88 816 VAL A CA 1
ATOM 6464 C C . VAL A 1 816 ? 42.822 19.003 -36.171 1.00 92.88 816 VAL A C 1
ATOM 6466 O O . VAL A 1 816 ? 42.761 19.098 -34.946 1.00 92.88 816 VAL A O 1
ATOM 6469 N N . HIS A 1 817 ? 43.942 18.653 -36.795 1.00 90.75 817 HIS A N 1
ATOM 6470 C CA . HIS A 1 817 ? 45.224 18.419 -36.129 1.00 90.75 817 HIS A CA 1
ATOM 6471 C C . HIS A 1 817 ? 46.100 19.672 -36.241 1.00 90.75 817 HIS A C 1
ATOM 6473 O O . HIS A 1 817 ? 46.133 20.280 -37.310 1.00 90.75 817 HIS A O 1
ATOM 6479 N N . ILE A 1 818 ? 46.776 20.063 -35.157 1.00 89.56 818 ILE A N 1
ATOM 6480 C CA . ILE A 1 818 ? 47.647 21.246 -35.112 1.00 89.56 818 ILE A CA 1
ATOM 6481 C C . ILE A 1 818 ? 48.990 20.929 -34.450 1.00 89.56 818 ILE A C 1
ATOM 6483 O O . ILE A 1 818 ? 49.082 20.096 -33.541 1.00 89.56 818 ILE A O 1
ATOM 6487 N N . THR A 1 819 ? 50.023 21.626 -34.913 1.00 87.31 819 THR A N 1
ATOM 6488 C CA . THR A 1 819 ? 51.432 21.406 -34.577 1.00 87.31 819 THR A CA 1
ATOM 6489 C C . THR A 1 819 ? 52.125 22.699 -34.129 1.00 87.31 819 THR A C 1
ATOM 6491 O O . THR A 1 819 ? 51.578 23.794 -34.268 1.00 87.31 819 THR A O 1
ATOM 6494 N N . GLU A 1 820 ? 53.361 22.602 -33.630 1.00 82.19 820 GLU A N 1
ATOM 6495 C CA . GLU A 1 820 ? 54.214 23.767 -33.320 1.00 82.19 820 GLU A CA 1
ATOM 6496 C C . GLU A 1 820 ? 54.411 24.712 -34.523 1.00 82.19 820 GLU A C 1
ATOM 6498 O O . GLU A 1 820 ? 54.564 25.920 -34.352 1.00 82.19 820 GLU A O 1
ATOM 6503 N N . ASP A 1 821 ? 54.321 24.188 -35.748 1.00 81.81 821 ASP A N 1
ATOM 6504 C CA . ASP A 1 821 ? 54.460 24.954 -36.989 1.00 81.81 821 ASP A CA 1
ATOM 6505 C C . ASP A 1 821 ? 53.194 25.759 -37.363 1.00 81.81 821 ASP A C 1
ATOM 6507 O O . ASP A 1 821 ? 53.224 26.588 -38.280 1.00 81.81 821 ASP A O 1
ATOM 6511 N N . ASP A 1 822 ? 52.092 25.555 -36.634 1.00 84.50 822 ASP A N 1
ATOM 6512 C CA . ASP A 1 822 ? 50.820 26.255 -36.821 1.00 84.50 822 ASP A CA 1
ATOM 6513 C C . ASP A 1 822 ? 50.626 27.435 -35.856 1.00 84.50 822 ASP A C 1
ATOM 6515 O O . ASP A 1 822 ? 49.808 28.311 -36.134 1.00 84.50 822 ASP A O 1
ATOM 6519 N N . VAL A 1 823 ? 51.397 27.494 -34.763 1.00 79.50 823 VAL A N 1
ATOM 6520 C CA . VAL A 1 823 ? 51.324 28.532 -33.714 1.00 79.50 823 VAL A CA 1
ATOM 6521 C C . VAL A 1 823 ? 52.645 29.307 -33.668 1.00 79.50 823 VAL A C 1
ATOM 6523 O O . VAL A 1 823 ? 53.441 29.212 -32.738 1.00 79.50 823 VAL A O 1
ATOM 6526 N N . ARG A 1 824 ? 52.915 30.043 -34.753 1.00 69.81 824 ARG A N 1
ATOM 6527 C CA . ARG A 1 824 ? 54.195 30.743 -34.996 1.00 69.81 824 ARG A CA 1
ATOM 6528 C C . ARG A 1 824 ? 54.257 32.183 -34.458 1.00 69.81 824 ARG A C 1
ATOM 6530 O O . ARG A 1 824 ? 55.272 32.851 -34.654 1.00 69.81 824 ARG A O 1
ATOM 6537 N N . THR A 1 825 ? 53.199 32.666 -33.812 1.00 71.88 825 THR A N 1
ATOM 6538 C CA . THR A 1 825 ? 53.083 34.010 -33.217 1.00 71.88 825 THR A CA 1
ATOM 6539 C C . THR A 1 825 ? 52.582 33.906 -31.773 1.00 71.88 825 THR A C 1
ATOM 6541 O O . THR A 1 825 ? 52.052 32.871 -31.378 1.00 71.88 825 THR A O 1
ATOM 6544 N N . ASP A 1 826 ? 52.740 34.975 -30.982 1.00 70.44 826 ASP A N 1
ATOM 6545 C CA . ASP A 1 826 ? 52.428 35.006 -29.536 1.00 70.44 826 ASP A CA 1
ATOM 6546 C C . ASP A 1 826 ? 50.939 34.775 -29.185 1.00 70.44 826 ASP A C 1
ATOM 6548 O O . ASP A 1 826 ? 50.589 34.724 -28.006 1.00 70.44 826 ASP A O 1
ATOM 6552 N N . SER A 1 827 ? 50.053 34.693 -30.184 1.00 80.38 827 SER A N 1
ATOM 6553 C CA . SER A 1 827 ? 48.676 34.224 -30.029 1.00 80.38 827 SER A CA 1
ATOM 6554 C C . SER A 1 827 ? 48.092 33.824 -31.387 1.00 80.38 827 SER A C 1
ATOM 6556 O O . SER A 1 827 ? 48.121 34.625 -32.324 1.00 80.38 827 SER A O 1
ATOM 6558 N N . VAL A 1 828 ? 47.527 32.617 -31.495 1.00 86.75 828 VAL A N 1
ATOM 6559 C CA . VAL A 1 828 ? 46.876 32.126 -32.724 1.00 86.75 828 VAL A CA 1
ATOM 6560 C C . VAL A 1 828 ? 45.483 31.592 -32.428 1.00 86.75 828 VAL A C 1
ATOM 6562 O O . VAL A 1 828 ? 45.282 30.774 -31.529 1.00 86.75 828 VAL A O 1
ATOM 6565 N N . LYS A 1 829 ? 44.503 32.028 -33.225 1.00 90.31 829 LYS A N 1
ATOM 6566 C CA . LYS A 1 829 ? 43.126 31.540 -33.143 1.00 90.31 829 LYS A CA 1
ATOM 6567 C C . LYS A 1 829 ? 42.875 30.413 -34.128 1.00 90.31 829 LYS A C 1
ATOM 6569 O O . LYS A 1 829 ? 43.215 30.527 -35.304 1.00 90.31 829 LYS A O 1
ATOM 6574 N N . PHE A 1 830 ? 42.169 29.389 -33.661 1.00 91.56 830 PHE A N 1
ATOM 6575 C CA . PHE A 1 830 ? 41.544 28.361 -34.483 1.00 91.56 830 PHE A CA 1
ATOM 6576 C C . PHE A 1 830 ? 40.030 28.441 -34.283 1.00 91.56 830 PHE A C 1
ATOM 6578 O O . PHE A 1 830 ? 39.509 28.256 -33.183 1.00 91.56 830 PHE A O 1
ATOM 6585 N N . ILE A 1 831 ? 39.327 28.754 -35.362 1.00 93.56 831 ILE A N 1
ATOM 6586 C CA . ILE A 1 831 ? 37.882 28.958 -35.411 1.00 93.56 831 ILE A CA 1
ATOM 6587 C C . ILE A 1 831 ? 37.268 27.752 -36.112 1.00 93.56 831 ILE A C 1
ATOM 6589 O O . ILE A 1 831 ? 37.724 27.376 -37.192 1.00 93.56 831 ILE A O 1
ATOM 6593 N N . CYS A 1 832 ? 36.208 27.187 -35.540 1.00 94.44 832 CYS A N 1
ATOM 6594 C CA . CYS A 1 832 ? 35.399 26.169 -36.199 1.00 94.44 832 CYS A CA 1
ATOM 6595 C C . CYS A 1 832 ? 33.990 26.712 -36.450 1.00 94.44 832 CYS A C 1
ATOM 6597 O O . CYS A 1 832 ? 33.360 27.250 -35.539 1.00 94.44 832 CYS A O 1
ATOM 6599 N N . GLU A 1 833 ? 33.475 26.555 -37.669 1.00 93.81 833 GLU A N 1
ATOM 6600 C CA . GLU A 1 833 ? 32.068 26.782 -37.995 1.00 93.81 833 GLU A CA 1
ATOM 6601 C C . GLU A 1 833 ? 31.421 25.481 -38.494 1.00 93.81 833 GLU A C 1
ATOM 6603 O O . GLU A 1 833 ? 31.948 24.796 -39.373 1.00 93.81 833 GLU A O 1
ATOM 6608 N N . ALA A 1 834 ? 30.247 25.153 -37.955 1.00 92.94 834 ALA A N 1
ATOM 6609 C CA . ALA A 1 834 ? 29.434 24.017 -38.370 1.00 92.94 834 ALA A CA 1
ATOM 6610 C C . ALA A 1 834 ? 28.040 24.476 -38.817 1.00 92.94 834 ALA A C 1
ATOM 6612 O O . ALA A 1 834 ? 27.436 25.372 -38.224 1.00 92.94 834 ALA A O 1
ATOM 6613 N N . THR A 1 835 ? 27.494 23.832 -39.851 1.00 90.25 835 THR A N 1
ATOM 6614 C CA . THR A 1 835 ? 26.118 24.072 -40.324 1.00 90.25 835 THR A CA 1
ATOM 6615 C C . THR A 1 835 ? 25.224 22.881 -39.994 1.00 90.25 835 THR A C 1
ATOM 6617 O O . THR A 1 835 ? 25.463 21.778 -40.483 1.00 90.25 835 THR A O 1
ATOM 6620 N N . VAL A 1 836 ? 24.166 23.099 -39.209 1.00 86.25 836 VAL A N 1
ATOM 6621 C CA . VAL A 1 836 ? 23.163 22.087 -38.842 1.00 86.25 836 VAL A CA 1
ATOM 6622 C C . VAL A 1 836 ? 21.805 22.509 -39.406 1.00 86.25 836 VAL A C 1
ATOM 6624 O O . VAL A 1 836 ? 21.166 23.450 -38.929 1.00 86.25 836 VAL A O 1
ATOM 6627 N N . GLY A 1 837 ? 21.353 21.820 -40.456 1.00 83.44 837 GLY A N 1
ATOM 6628 C CA . GLY A 1 837 ? 20.142 22.188 -41.194 1.00 83.44 837 GLY A CA 1
ATOM 6629 C C . GLY A 1 837 ? 20.300 23.532 -41.914 1.00 83.44 837 GLY A C 1
ATOM 6630 O O . GLY A 1 837 ? 20.965 23.601 -42.944 1.00 83.44 837 GLY A O 1
ATOM 6631 N N . VAL A 1 838 ? 19.680 24.587 -41.374 1.00 79.69 838 VAL A N 1
ATOM 6632 C CA . VAL A 1 838 ? 19.792 25.978 -41.870 1.00 79.69 838 VAL A CA 1
ATOM 6633 C C . VAL A 1 838 ? 20.545 26.909 -40.913 1.00 79.69 838 VAL A C 1
ATOM 6635 O O . VAL A 1 838 ? 20.780 28.066 -41.253 1.00 79.69 838 VAL A O 1
ATOM 6638 N N . ALA A 1 839 ? 20.902 26.431 -39.719 1.00 81.31 839 ALA A N 1
ATOM 6639 C CA . ALA A 1 839 ? 21.584 27.222 -38.704 1.00 81.31 839 ALA A CA 1
ATOM 6640 C C . ALA A 1 839 ? 23.101 27.005 -38.774 1.00 81.31 839 ALA A C 1
ATOM 6642 O O . ALA A 1 839 ? 23.569 25.880 -38.964 1.00 81.31 839 ALA A O 1
ATOM 6643 N N . LYS A 1 840 ? 23.859 28.086 -38.588 1.00 87.44 840 LYS A N 1
ATOM 6644 C CA . LYS A 1 840 ? 25.310 28.064 -38.384 1.00 87.44 840 LYS A CA 1
ATOM 6645 C C . LYS A 1 840 ? 25.616 28.226 -36.900 1.00 87.44 840 LYS A C 1
ATOM 6647 O O . LYS A 1 840 ? 24.943 28.998 -36.222 1.00 87.44 840 LYS A O 1
ATOM 6652 N N . VAL A 1 841 ? 26.647 27.539 -36.427 1.00 89.62 841 VAL A N 1
ATOM 6653 C CA . VAL A 1 841 ? 27.208 27.687 -35.082 1.00 89.62 841 VAL A CA 1
ATOM 6654 C C . VAL A 1 841 ? 28.731 27.747 -35.197 1.00 89.62 841 VAL A C 1
ATOM 6656 O O . VAL A 1 841 ? 29.320 26.975 -35.953 1.00 89.62 841 VAL A O 1
ATOM 6659 N N . ARG A 1 842 ? 29.351 28.695 -34.492 1.00 91.75 842 ARG A N 1
ATOM 6660 C CA . ARG A 1 842 ? 30.796 28.955 -34.478 1.00 91.75 842 ARG A CA 1
ATOM 6661 C C . ARG A 1 842 ? 31.285 28.932 -33.038 1.00 91.75 842 ARG A C 1
ATOM 6663 O O . ARG A 1 842 ? 30.607 29.497 -32.190 1.00 91.75 842 ARG A O 1
ATOM 6670 N N . GLU A 1 843 ? 32.471 28.379 -32.826 1.00 93.12 843 GLU A N 1
ATOM 6671 C CA . GLU A 1 843 ? 33.267 28.554 -31.608 1.00 93.12 843 GLU A CA 1
ATOM 6672 C C . GLU A 1 843 ? 34.725 28.846 -32.008 1.00 93.12 843 GLU A C 1
ATOM 6674 O O . GLU A 1 843 ? 35.134 28.568 -33.141 1.00 93.12 843 GLU A O 1
ATOM 6679 N N . GLU A 1 844 ? 35.517 29.428 -31.109 1.00 92.06 844 GLU A N 1
ATOM 6680 C CA . GLU A 1 844 ? 36.940 29.685 -31.345 1.00 92.06 844 GLU A CA 1
ATOM 6681 C C . GLU A 1 844 ? 37.788 29.335 -30.123 1.00 92.06 844 GLU A C 1
ATOM 6683 O O . GLU A 1 844 ? 37.417 29.611 -28.985 1.00 92.06 844 GLU A O 1
ATOM 6688 N N . VAL A 1 845 ? 38.954 28.742 -30.371 1.00 87.69 845 VAL A N 1
ATOM 6689 C CA . VAL A 1 845 ? 39.977 28.466 -29.361 1.00 87.69 845 VAL A CA 1
ATOM 6690 C C . VAL A 1 845 ? 41.235 29.255 -29.708 1.00 87.69 845 VAL A C 1
ATOM 6692 O O . VAL A 1 845 ? 41.583 29.409 -30.878 1.00 87.69 845 VAL A O 1
ATOM 6695 N N . THR A 1 846 ? 41.901 29.797 -28.692 1.00 85.94 846 THR A N 1
ATOM 6696 C CA . THR A 1 846 ? 43.151 30.554 -28.841 1.00 85.94 846 THR A CA 1
ATOM 6697 C C . THR A 1 846 ? 44.268 29.805 -28.126 1.00 85.94 846 THR A C 1
ATOM 6699 O O . THR A 1 846 ? 44.049 29.334 -27.008 1.00 85.94 846 THR A O 1
ATOM 6702 N N . PHE A 1 847 ? 45.425 29.705 -28.776 1.00 75.62 847 PHE A N 1
ATOM 6703 C CA . PHE A 1 847 ? 46.688 29.218 -28.215 1.00 75.62 847 PHE A CA 1
ATOM 6704 C C . PHE A 1 847 ? 47.699 30.369 -28.136 1.00 75.62 847 PHE A C 1
ATOM 6706 O O . PHE A 1 847 ? 47.548 31.327 -28.935 1.00 75.62 847 PHE A O 1
#

Secondary structure (DSSP, 8-state):
-EEEE---SEEEGGGPPPEEEE-SS-EEEEEEETTEEEEEEEE---TTSEEEE--HHHHHHT--------SS-EEETTSEEEEEEEEEETT---B-SSS-B--EEEEEEEES---TT--S-HHHHHHH--S--S-SEEEE-SS---EEEEE-SSSEEEEEEEEEE-TTS-EEEEEEEEEEEE-TT-EEEEE--HHHHHTTTTT---SEEEEEEEETTS-B-SPPEEEEE---S-TT-EEEEEE-TTSSEEEEEE-S-EEEEEEEEEEEEEETTEEEEEEEEEEEEEEEE---B-HHHHHHHTTTTT-S-EEEEETTEEEEEEEEEEE----TT-SSB--EEEEEETT--SS----SS----------SSS----PPPPTTSS------TT-EEEEE-TT-S-EEEEEHHHHHHHHHHHHHHT-----------TTHHHHHTEEEETTEEEETTEE-----------------------TT-EE-SSSEEEESEEEEEEEEE-STT-EEEEEETTS-EEES----SS----S-----S----SS-EEE-SEEEEEEEEEEEE-TTSPEEEEEEEEE---TT------TTEEEEEEE--SS---SS-EE-SSS-EE-TT-EEEEEEEEEE-STTTT-EEEEEEPPPBTTB-S-----TT-EEEEEEESS-GGGS-EEEE-SSEEEEE-S--SSS--GGGEEEEEEE-GGGGGGT----SEEEEES-----S-----GGGHHHHS-S--EEEEEEETT-S--BTTB-EEEEEEEEEETTEE-GGGEEEEEEEEE--SSHHHHHHHHHHHHHTTT--SEEEEEGGG--SS--EEEEEEEETTEEEEEEEE-

pLDDT: mean 80.57, std 16.99, range [30.62, 98.25]

Radius of gyration: 44.1 Å; chains: 1; bounding box: 103×118×125 Å

Foldseek 3Di:
DAWPDAFDQEEALQGGIWTKDADPFKKWKFKDFPNDTQDTDIDGADPVRIDTGRCRVSLLVQAAADDDPDLAKFFRPRQKGKMKMKMAGPPDQPADPVGDRDIDIDIHMYGHAHDPPDDDDPLLDLQADWLALDPLEEEAAQAQWDKIKGAAQAWKWKKKKFFAADLVRHTPDIDIDTRDTDHHRTMMMHTDRQNSVCVVVVNDHGQKMWMFMAHPVRHTRYDIRMYGYDFQPAPPWWWKWFQFNSRDIDIAIAHDDKDKDKDWDFDWDADPNDIDGDDIDIFIKMKTKRPWDDPSRLVRCVRVVPTPWMWIDDLHDTFTKDWPDWDSDDDPPDPGDIIMTMIGTPPDDPDDDDDPDDRPDDDHDDPNDDDDDDDDDDPVPDDDDDQDQPDWDWDDDPPDPDIDIDGPVRVVVVVVVVVVVPCPPDDDDDDDDPCPVQVVQWDADPNATGGVNDGDDPDDDDDDDDDDDPPDPDDPDDPQFDDDPFAWTDDQWIWGGNDWDDDPPIDTKIQGVVRDIDDNDDDDDPDDDDPDDDDDPDDDDQFKDKFFQFWAAFAFWDFDADPVGHGDQKTKTFGDDDPPAAHSDDAQFKKKWKAADPDDADCAWDDLLFQLTHHHRIDMAIKTFHAQPPPPRSRMTMIGGDDADPSRHDHDDDGHRIIMHRCAGQPDQVRHWMWMDHPFKIWTFHNNNDNTDAPNRTQKMAGAPCSVVSNVDPPGGGDIDHPDDDDDDDDDPPCVCVDVPVDQPDKEKDWDWPVDQDQDPLWDWIKIFIFMDDPNDTCLVLWPDKFKFKQQDDDPVRVVVRVVVRVVCVVPGRMDIDTSVRNPHPKMKIKMWTDRPHDIYIDIGMD